Protein AF-A0A2P6TQL0-F1 (afdb_monomer_lite)

InterPro domains:
  IPR003338 CDC48, N-terminal subdomain [PF02359] (413-495)
  IPR003338 CDC48, N-terminal subdomain [SM01073] (413-497)
  IPR003593 AAA+ ATPase domain [SM00382] (625-761)
  IPR003593 AAA+ ATPase domain [SM00382] (898-1037)
  IPR003959 ATPase, AAA-type, core [PF00004] (629-758)
  IPR003959 ATPase, AAA-type, core [PF00004] (902-1035)
  IPR003960 ATPase, AAA-type, conserved site [PS00674] (729-747)
  IPR003960 ATPase, AAA-type, conserved site [PS00674] (1005-1023)
  IPR004201 CDC48, domain 2 [PF02933] (515-578)
  IPR004201 CDC48, domain 2 [SM01072] (514-580)
  IPR005938 AAA ATPase, CDC48 family [TIGR01243] (414-1151)
  IPR008146 Glutamine synthetase, catalytic domain [PF00120] (154-374)
  IPR008146 Glutamine synthetase, catalytic domain [PS51987] (139-375)
  IPR008146 Glutamine synthetase, catalytic domain [SM01230] (136-383)
  IPR008147 Glutamine synthetase, N-terminal domain [PF03951] (49-120)
  IPR008147 Glutamine synthetase, N-terminal domain [PS51986] (42-122)
  IPR009010 Aspartate decarboxylase-like domain superfamily [SSF50692] (410-494)
  IPR014746 Glutamine synthetase/guanido kinase, catalytic domain [SSF55931] (136-382)
  IPR027302 Glutamine synthetase, N-terminal conserved site [PS00180] (78-95)
  IPR027303 Glutamine synthetase, glycine-rich site [PS00181] (268-284)

Organism: Chlorella sorokiniana (NCBI:txid3076)

pLDDT: mean 80.2, std 17.01, range [24.34, 98.25]

Radius of gyration: 40.59 Å; chains: 1; bounding box: 122×79×128 Å

Sequence (1199 aa):
MSPSGEPYVLPPCFGTSGREEQLLDGTLWDARFKDLSQHGRIAAEYIWIGGTGQDMRSKTRVLDKVPSKPEELPMWNYDGSSTGQAPGDDSEVYLVPRAIYKDPFRGGDNILVMCDTYEPPRVLPDGTVSALKPIPTNTRAACAEVMEKVKAEEPWFGIEQEYTLLNARTKWPLGWPTNGYPGPQGPYYCSAGAGAAIGREIVESHMKCCMFAGVNISGVNAEVMPAQWEYQVGPCTGIAMGDDLWMSRYIMYRLAELYNVEVTFDPKPIPGDWNGAGGHTNFSSKATRTAETGWQAIQDQIAKLERRHAVHIAAYGEGNERRLTGKHETSSIHDFSWGVANRGCSIRVGRMVPVEKCGYYEDRRPASNLDPYVVTRLICETPAGEGQPPAHGDHGKKDFSTAILERKKSPNRLVVDDAVNQDDNSVVTLHPKTMEVLELFRGDTVLLKGKKRKDTVCIVLADDTVEEAKIRMNKVVRKNLRVRLGDIVSVHQCPDVKYGKRIHVLPFEDTIEGISGNLFDAFLKPYFNEAYRPVRKGDTFLVRGGMRTVEFKVVETDPAEYCIVAPDTEIFCEGEPIRREDEERLDEVGYDDVGGVRKQMAQIRELVELPLRHPQLFKTIGVKPPKGILLYGPPGSGKTLIARAVANETGAFFFLINGPEIMSKLAGESESNLRKAFEEAEKNSPAIIFIDEIDSIAPKREKTQGEVERRIVSQLLTLMDGLKSRSHVIVMGATNRPNSIDPALRRFGRFDREIDIGVPDEIGRLEVLRIHTRNMKLDDDVDLEAISRDTHGYVGADLAALCTEAALQCIREKMDVIDLEDESIDAEVLNSMAVTMDHFKTALGLSNPSALRETVVEVPNVTWDDIGGLENVKRELQETVQYPVEHPEKFEKYGMAPSKGVLFYGPPGCGKTLLAKAIANECQANFISVKGPELLTMWFGESEANVREIFDKARQSAPCVLFFDELDSIAVQRGSSSGDAGGAADRVLNQMLTEMDGMNAKKTVFIIGATNRPDIIDPALMRPGRLDQLIYIPLPDEGSRRSIFKAALRKSPVAPNVDLDHLAKHTQGYSGADITEICQRAVKYAIRESIEKDIERNRRKQENPDLMDEDDTDPVPCITVAHFEESMRFARRSVSDADIRKYQAFAQTLQQSRGFGSEFRFPDSGGAAAPAADGAAPAAAAGTFASAGAADEDDDLYS

Structure (mmCIF, N/CA/C/O backbone):
data_AF-A0A2P6TQL0-F1
#
_entry.id   AF-A0A2P6TQL0-F1
#
loop_
_atom_site.group_PDB
_atom_site.id
_atom_site.type_symbol
_atom_site.label_atom_id
_atom_site.label_alt_id
_atom_site.label_comp_id
_atom_site.label_asym_id
_atom_site.label_entity_id
_atom_site.label_seq_id
_atom_site.pdbx_PDB_ins_code
_atom_site.Cartn_x
_atom_site.Cartn_y
_atom_site.Cartn_z
_atom_site.occupancy
_atom_site.B_iso_or_equiv
_atom_site.auth_seq_id
_atom_site.auth_comp_id
_atom_site.auth_asym_id
_atom_site.auth_atom_id
_atom_site.pdbx_PDB_model_num
ATOM 1 N N . MET A 1 1 ? 10.184 -18.563 3.901 1.00 30.78 1 MET A N 1
ATOM 2 C CA . MET A 1 1 ? 9.033 -18.164 3.062 1.00 30.78 1 MET A CA 1
ATOM 3 C C . MET A 1 1 ? 7.881 -17.803 3.978 1.00 30.78 1 MET A C 1
ATOM 5 O O . MET A 1 1 ? 7.486 -18.655 4.760 1.00 30.78 1 MET A O 1
ATOM 9 N N . SER A 1 2 ? 7.405 -16.557 3.961 1.00 25.02 2 SER A N 1
ATOM 10 C CA . SER A 1 2 ? 6.204 -16.158 4.710 1.00 25.02 2 SER A CA 1
ATOM 11 C C . SER A 1 2 ? 4.983 -16.986 4.256 1.00 25.02 2 SER A C 1
ATOM 13 O O . SER A 1 2 ? 5.031 -17.583 3.176 1.00 25.02 2 SER A O 1
ATOM 15 N N . PRO A 1 3 ? 3.879 -17.020 5.025 1.00 27.61 3 PRO A N 1
ATOM 16 C CA . PRO A 1 3 ? 2.645 -17.691 4.603 1.00 27.61 3 PRO A CA 1
ATOM 17 C C . PRO A 1 3 ? 2.049 -17.148 3.287 1.00 27.61 3 PRO A C 1
ATOM 19 O O . PRO A 1 3 ? 1.172 -17.794 2.727 1.00 27.61 3 PRO A O 1
ATOM 22 N N . SER A 1 4 ? 2.529 -16.001 2.783 1.00 32.69 4 SER A N 1
ATOM 23 C CA . SER A 1 4 ? 2.142 -15.388 1.504 1.00 32.69 4 SER A CA 1
ATOM 24 C C . SER A 1 4 ? 3.189 -15.532 0.391 1.00 32.69 4 SER A C 1
ATOM 26 O O . SER A 1 4 ? 3.008 -14.983 -0.689 1.00 32.69 4 SER A O 1
ATOM 28 N N . GLY A 1 5 ? 4.304 -16.233 0.617 1.00 32.00 5 GLY A N 1
ATOM 29 C CA . GLY A 1 5 ? 5.353 -16.388 -0.398 1.00 32.00 5 GLY A CA 1
ATOM 30 C C . GLY A 1 5 ? 6.151 -15.114 -0.711 1.00 32.00 5 GLY A C 1
ATOM 31 O O . GLY A 1 5 ? 7.146 -15.197 -1.425 1.00 32.00 5 GLY A O 1
ATOM 32 N N . GLU A 1 6 ? 5.805 -13.963 -0.129 1.00 29.03 6 GLU A N 1
ATOM 33 C CA . GLU A 1 6 ? 6.611 -12.748 -0.247 1.00 29.03 6 GLU A CA 1
ATOM 34 C C . GLU A 1 6 ? 7.833 -12.801 0.690 1.00 29.03 6 GLU A C 1
ATOM 36 O O . GLU A 1 6 ? 7.715 -13.217 1.856 1.00 29.03 6 GLU A O 1
ATOM 41 N N . PRO A 1 7 ? 9.028 -12.395 0.221 1.00 27.06 7 PRO A N 1
ATOM 42 C CA . PRO A 1 7 ? 10.182 -12.220 1.087 1.00 27.06 7 PRO A CA 1
ATOM 43 C C . PRO A 1 7 ? 9.913 -11.080 2.075 1.00 27.06 7 PRO A C 1
ATOM 45 O O . PRO A 1 7 ? 9.471 -9.999 1.703 1.00 27.06 7 PRO A O 1
ATOM 48 N N . TYR A 1 8 ? 10.198 -11.327 3.351 1.00 28.50 8 TYR A N 1
ATOM 49 C CA . TYR A 1 8 ? 10.141 -10.318 4.405 1.00 28.50 8 TYR A CA 1
ATOM 50 C C . TYR A 1 8 ? 11.195 -9.239 4.095 1.00 28.50 8 TYR A C 1
ATOM 52 O O . TYR A 1 8 ? 12.388 -9.463 4.306 1.00 28.50 8 TYR A O 1
ATOM 60 N N . VAL A 1 9 ? 10.794 -8.093 3.537 1.00 26.80 9 VAL A N 1
ATOM 61 C CA . VAL A 1 9 ? 11.712 -6.970 3.294 1.00 26.80 9 VAL A CA 1
ATOM 62 C C . VAL A 1 9 ? 11.771 -6.130 4.564 1.00 26.80 9 VAL A C 1
ATOM 64 O O . VAL A 1 9 ? 10.911 -5.290 4.822 1.00 26.80 9 VAL A O 1
ATOM 67 N N . LEU A 1 10 ? 12.789 -6.382 5.387 1.00 25.66 10 LEU A N 1
ATOM 68 C CA . LEU A 1 10 ? 13.155 -5.469 6.467 1.00 25.66 10 LEU A CA 1
ATOM 69 C C . LEU A 1 10 ? 13.756 -4.184 5.869 1.00 25.66 10 LEU A C 1
ATOM 71 O O . LEU A 1 10 ? 14.455 -4.256 4.854 1.00 25.66 10 LEU A O 1
ATOM 75 N N . PRO A 1 11 ? 13.499 -3.008 6.471 1.00 24.34 11 PRO A N 1
ATOM 76 C CA . PRO A 1 11 ? 14.029 -1.740 5.979 1.00 24.34 11 PRO A CA 1
ATOM 77 C C . PRO A 1 11 ? 15.572 -1.756 5.959 1.00 24.34 11 PRO A C 1
ATOM 79 O O . PRO A 1 11 ? 16.189 -2.317 6.871 1.00 24.34 11 PRO A O 1
ATOM 82 N N . PRO A 1 12 ? 16.221 -1.156 4.943 1.00 26.41 12 PRO A N 1
ATOM 83 C CA . PRO A 1 12 ? 17.666 -1.242 4.781 1.00 26.41 12 PRO A CA 1
ATOM 84 C C . PRO A 1 12 ? 18.404 -0.321 5.763 1.00 26.41 12 PRO A C 1
ATOM 86 O O . PRO A 1 12 ? 18.143 0.880 5.827 1.00 26.41 12 PRO A O 1
ATOM 89 N N . CYS A 1 13 ? 19.394 -0.876 6.465 1.00 26.05 13 CYS A N 1
ATOM 90 C CA . CYS A 1 13 ? 20.449 -0.120 7.144 1.00 26.05 13 CYS A CA 1
ATOM 91 C C . CYS A 1 13 ? 21.804 -0.367 6.440 1.00 26.05 13 CYS A C 1
ATOM 93 O O . CYS A 1 13 ? 22.107 -1.480 6.007 1.00 26.05 13 CYS A O 1
ATOM 95 N N . PHE A 1 14 ? 22.581 0.710 6.293 1.00 25.33 14 PHE A N 1
ATOM 96 C CA . PHE A 1 14 ? 23.728 0.931 5.392 1.00 25.33 14 PHE A CA 1
ATOM 97 C C . PHE A 1 14 ? 24.985 0.045 5.587 1.00 25.33 14 PHE A C 1
ATOM 99 O O . PHE A 1 14 ? 25.382 -0.185 6.720 1.00 25.33 14 PHE A O 1
ATOM 106 N N . GLY A 1 15 ? 25.669 -0.282 4.462 1.00 29.39 15 GLY A N 1
ATOM 107 C CA . GLY A 1 15 ? 27.121 -0.600 4.309 1.00 29.39 15 GLY A CA 1
ATOM 108 C C . GLY A 1 15 ? 27.660 -1.855 5.029 1.00 29.39 15 GLY A C 1
ATOM 109 O O . GLY A 1 15 ? 27.085 -2.302 6.001 1.00 29.39 15 GLY A O 1
ATOM 110 N N . THR A 1 16 ? 28.723 -2.575 4.664 1.00 31.41 16 THR A N 1
ATOM 111 C CA . THR A 1 16 ? 29.683 -2.653 3.546 1.00 31.41 16 THR A CA 1
ATOM 112 C C . THR A 1 16 ? 30.147 -4.126 3.449 1.00 31.41 16 THR A C 1
ATOM 114 O O . THR A 1 16 ? 29.638 -5.020 4.126 1.00 31.41 16 THR A O 1
ATOM 117 N N . SER A 1 17 ? 31.034 -4.406 2.505 1.00 29.83 17 SER A N 1
ATOM 118 C CA . SER A 1 17 ? 31.626 -5.684 2.107 1.00 29.83 17 SER A CA 1
ATOM 119 C C . SER A 1 17 ? 32.383 -6.461 3.200 1.00 29.83 17 SER A C 1
ATOM 121 O O . SER A 1 17 ? 33.481 -6.078 3.586 1.00 29.83 17 SER A O 1
ATOM 123 N N . GLY A 1 18 ? 31.874 -7.640 3.564 1.00 38.00 18 GLY A N 1
ATOM 124 C CA . GLY A 1 18 ? 32.669 -8.879 3.665 1.00 38.00 18 GLY A CA 1
ATOM 125 C C . GLY A 1 18 ? 33.736 -9.044 4.759 1.00 38.00 18 GLY A C 1
ATOM 126 O O . GLY A 1 18 ? 34.217 -10.162 4.922 1.00 38.00 18 GLY A O 1
ATOM 127 N N . ARG A 1 19 ? 34.081 -8.015 5.534 1.00 34.28 19 ARG A N 1
ATOM 128 C CA . ARG A 1 19 ? 34.714 -8.116 6.860 1.00 34.28 19 ARG A CA 1
ATOM 129 C C . ARG A 1 19 ? 34.108 -7.029 7.745 1.00 34.28 19 ARG A C 1
ATOM 131 O O . ARG A 1 19 ? 33.993 -5.885 7.319 1.00 34.28 19 ARG A O 1
ATOM 138 N N . GLU A 1 20 ? 33.653 -7.424 8.929 1.00 44.22 20 GLU A N 1
ATOM 139 C CA . GLU A 1 20 ? 32.970 -6.558 9.892 1.00 44.22 20 GLU A CA 1
ATOM 140 C C . GLU A 1 20 ? 33.964 -5.566 10.508 1.00 44.22 20 GLU A C 1
ATOM 142 O O . GLU A 1 20 ? 34.629 -5.873 11.491 1.00 44.22 20 GLU A O 1
ATOM 147 N N . GLU A 1 21 ? 34.084 -4.371 9.931 1.00 44.62 21 GLU A N 1
ATOM 148 C CA . GLU A 1 21 ? 34.685 -3.239 10.636 1.00 44.62 21 GLU A CA 1
ATOM 149 C C . GLU A 1 21 ? 33.563 -2.417 11.273 1.00 44.62 21 GLU A C 1
ATOM 151 O O . GLU A 1 21 ? 32.707 -1.845 10.595 1.00 44.62 21 GLU A O 1
ATOM 156 N N . GLN A 1 22 ? 33.544 -2.400 12.606 1.00 51.78 22 GLN A N 1
ATOM 157 C CA . GLN A 1 22 ? 32.698 -1.518 13.398 1.00 51.78 22 GLN A CA 1
ATOM 158 C C . GLN A 1 22 ? 32.949 -0.068 12.939 1.00 51.78 22 GLN A C 1
ATOM 160 O O . GLN A 1 22 ? 34.075 0.415 13.014 1.00 51.78 22 GLN A O 1
ATOM 165 N N . LEU A 1 23 ? 31.916 0.644 12.463 1.00 55.44 23 LEU A N 1
ATOM 166 C CA . LEU A 1 23 ? 32.047 2.049 12.020 1.00 55.44 23 LEU A CA 1
ATOM 167 C C . LEU A 1 23 ? 32.542 2.987 13.140 1.00 55.44 23 LEU A C 1
ATOM 169 O O . LEU A 1 23 ? 33.055 4.069 12.863 1.00 55.44 23 LEU A O 1
ATOM 173 N N . LEU A 1 24 ? 32.355 2.584 14.400 1.00 57.41 24 LEU A N 1
ATOM 174 C CA . LEU A 1 24 ? 32.784 3.290 15.602 1.00 57.41 24 LEU A CA 1
ATOM 175 C C . LEU A 1 24 ? 33.700 2.373 16.414 1.00 57.41 24 LEU A C 1
ATOM 177 O O . LEU A 1 24 ? 33.332 1.240 16.695 1.00 57.41 24 LEU A O 1
ATOM 181 N N . ASP A 1 25 ? 34.862 2.869 16.832 1.00 69.00 25 ASP A N 1
ATOM 182 C CA . ASP A 1 25 ? 35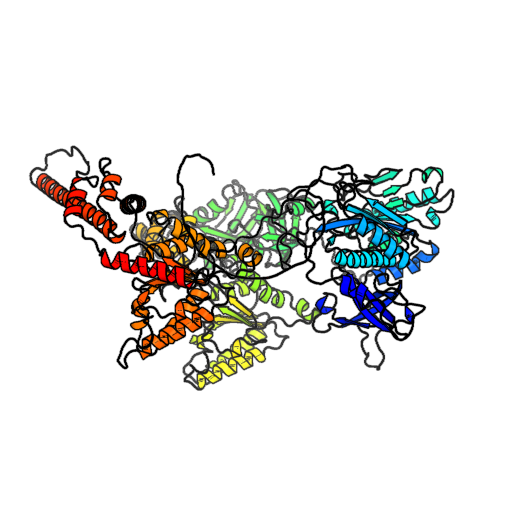.759 2.132 17.724 1.00 69.00 25 ASP A CA 1
ATOM 183 C C . ASP A 1 25 ? 35.157 2.049 19.137 1.00 69.00 25 ASP A C 1
ATOM 185 O O . ASP A 1 25 ? 35.241 2.996 19.927 1.00 69.00 25 ASP A O 1
ATOM 189 N N . GLY A 1 26 ? 34.537 0.908 19.457 1.00 64.06 26 GLY A N 1
ATOM 190 C CA . GLY A 1 26 ? 33.934 0.660 20.767 1.00 64.06 26 GLY A CA 1
ATOM 191 C C . GLY A 1 26 ? 34.940 0.690 21.923 1.00 64.06 26 GLY A C 1
ATOM 192 O O . GLY A 1 26 ? 34.558 0.988 23.055 1.00 64.06 26 GLY A O 1
ATOM 193 N N . THR A 1 27 ? 36.233 0.472 21.651 1.00 75.25 27 THR A N 1
ATOM 194 C CA . THR A 1 27 ? 37.279 0.475 22.685 1.00 75.25 27 THR A CA 1
ATOM 195 C C . THR A 1 27 ? 37.585 1.878 23.203 1.00 75.25 27 THR A C 1
ATOM 197 O O . THR A 1 27 ? 38.100 2.031 24.310 1.00 75.25 27 THR A O 1
ATOM 200 N N . LEU A 1 28 ? 37.211 2.923 22.456 1.00 81.19 28 LEU A N 1
ATOM 201 C CA . LEU A 1 28 ? 37.458 4.315 22.822 1.00 81.19 28 LEU A CA 1
ATOM 202 C C . LEU A 1 28 ? 36.781 4.697 24.150 1.00 81.19 28 LEU A C 1
ATOM 204 O O . LEU A 1 28 ? 37.357 5.448 24.940 1.00 81.19 28 LEU A O 1
ATOM 208 N N . TRP A 1 29 ? 35.569 4.188 24.404 1.00 79.94 29 TRP A N 1
ATOM 209 C CA . TRP A 1 29 ? 34.848 4.435 25.656 1.00 79.94 29 TRP A CA 1
ATOM 210 C C . TRP A 1 29 ? 35.586 3.828 26.850 1.00 79.94 29 TRP A C 1
ATOM 212 O O . TRP A 1 29 ? 35.919 4.552 27.794 1.00 79.94 29 TRP A O 1
ATOM 222 N N . ASP A 1 30 ? 35.896 2.532 26.775 1.00 77.69 30 ASP A N 1
ATOM 223 C CA . ASP A 1 30 ? 36.584 1.804 27.842 1.00 77.69 30 ASP A CA 1
ATOM 224 C C . ASP A 1 30 ? 38.014 2.323 28.064 1.00 77.69 30 ASP A C 1
ATOM 226 O O . ASP A 1 30 ? 38.452 2.436 29.204 1.00 77.69 30 ASP A O 1
ATOM 230 N N . ALA A 1 31 ? 38.734 2.699 27.003 1.00 82.00 31 ALA A N 1
ATOM 231 C CA . ALA A 1 31 ? 40.127 3.131 27.097 1.00 82.00 31 ALA A CA 1
ATOM 232 C C . ALA A 1 31 ? 40.309 4.575 27.593 1.00 82.00 31 ALA A C 1
ATOM 234 O O . ALA A 1 31 ? 41.389 4.918 28.079 1.00 82.00 31 ALA A O 1
ATOM 235 N N . ARG A 1 32 ? 39.312 5.457 27.418 1.00 83.19 32 ARG A N 1
ATOM 236 C CA . ARG A 1 32 ? 39.498 6.907 27.640 1.00 83.19 32 ARG A CA 1
ATOM 237 C C . ARG A 1 32 ? 38.469 7.580 28.533 1.00 83.19 32 ARG A C 1
ATOM 239 O O . ARG A 1 32 ? 38.803 8.606 29.124 1.00 83.19 32 ARG A O 1
ATOM 246 N N . PHE A 1 33 ? 37.235 7.086 28.582 1.00 85.69 33 PHE A N 1
ATOM 247 C CA . PHE A 1 33 ? 36.115 7.864 29.122 1.00 85.69 33 PHE A CA 1
ATOM 248 C C . PHE A 1 33 ? 35.398 7.200 30.296 1.00 85.69 33 PHE A C 1
ATOM 250 O O . PHE A 1 33 ? 34.884 7.916 31.152 1.00 85.69 33 PHE A O 1
ATOM 257 N N . LYS A 1 34 ? 35.393 5.866 30.368 1.00 82.75 34 LYS A N 1
ATOM 258 C CA . LYS A 1 34 ? 34.665 5.100 31.388 1.00 82.75 34 LYS A CA 1
ATOM 259 C C . LYS A 1 34 ? 35.043 5.460 32.825 1.00 82.75 34 LYS A C 1
ATOM 261 O O . LYS A 1 34 ? 34.159 5.616 33.658 1.00 82.75 34 LYS A O 1
ATOM 266 N N . ASP A 1 35 ? 36.334 5.661 33.085 1.00 83.62 35 ASP A N 1
ATOM 267 C CA . ASP A 1 35 ? 36.859 5.935 34.430 1.00 83.62 35 ASP A CA 1
ATOM 268 C C . ASP A 1 35 ? 36.972 7.436 34.755 1.00 83.62 35 ASP A C 1
ATOM 270 O O . ASP A 1 35 ? 37.598 7.828 35.745 1.00 83.62 35 ASP A O 1
ATOM 274 N N . LEU A 1 36 ? 36.388 8.315 33.929 1.00 89.00 36 LEU A N 1
ATOM 275 C CA . LEU A 1 36 ? 36.354 9.740 34.243 1.00 89.00 36 LEU A CA 1
ATOM 276 C C . LEU A 1 36 ? 35.545 9.994 35.517 1.00 89.00 36 LEU A C 1
ATOM 278 O O . LEU A 1 36 ? 34.453 9.461 35.714 1.00 89.00 36 LEU A O 1
ATOM 282 N N . SER A 1 37 ? 36.070 10.871 36.377 1.00 88.81 37 SER A N 1
ATOM 283 C CA . SER A 1 37 ? 35.369 11.255 37.600 1.00 88.81 37 SER A CA 1
ATOM 284 C C . SER A 1 37 ? 34.025 11.899 37.268 1.00 88.81 37 SER A C 1
ATOM 286 O O . SER A 1 37 ? 33.956 12.894 36.551 1.00 88.81 37 SER A O 1
ATOM 288 N N . GLN A 1 38 ? 32.956 11.380 37.869 1.00 91.81 38 GLN A N 1
ATOM 289 C CA . GLN A 1 38 ? 31.615 11.956 37.766 1.00 91.81 38 GLN A CA 1
ATOM 290 C C . GLN A 1 38 ? 31.376 13.088 38.787 1.00 91.81 38 GLN A C 1
ATOM 292 O O . GLN A 1 38 ? 30.259 13.581 38.923 1.00 91.81 38 GLN A O 1
ATOM 297 N N . HIS A 1 39 ? 32.415 13.508 39.525 1.00 90.94 39 HIS A N 1
ATOM 298 C CA . HIS A 1 39 ? 32.367 14.591 40.516 1.00 90.94 39 HIS A CA 1
ATOM 299 C C . HIS A 1 39 ? 31.222 14.463 41.543 1.00 90.94 39 HIS A C 1
ATOM 301 O O . HIS A 1 39 ? 30.577 15.448 41.897 1.00 90.94 39 HIS A O 1
ATOM 307 N N . GLY A 1 40 ? 30.972 13.239 42.022 1.00 88.81 40 GLY A N 1
ATOM 308 C CA . GLY A 1 40 ? 29.936 12.942 43.019 1.00 88.81 40 GLY A CA 1
ATOM 309 C C . GLY A 1 40 ? 28.508 12.869 42.467 1.00 88.81 40 GLY A C 1
ATOM 310 O O . GLY A 1 40 ? 27.580 12.644 43.237 1.00 88.81 40 GLY A O 1
ATOM 311 N N . ARG A 1 41 ? 28.323 13.037 41.152 1.00 94.38 41 ARG A N 1
ATOM 312 C CA . ARG A 1 41 ? 27.048 12.818 40.461 1.00 94.38 41 ARG A CA 1
ATOM 313 C C . ARG A 1 41 ? 26.975 11.412 39.888 1.00 94.38 41 ARG A C 1
ATOM 315 O O . ARG A 1 41 ? 28.001 10.780 39.660 1.00 94.38 41 ARG A O 1
ATOM 322 N N . ILE A 1 42 ? 25.762 10.963 39.593 1.00 95.31 42 ILE A N 1
ATOM 323 C CA . ILE A 1 42 ? 25.514 9.667 38.957 1.00 95.31 42 ILE A CA 1
ATOM 324 C C . ILE A 1 42 ? 24.618 9.810 37.729 1.00 95.31 42 ILE A C 1
ATOM 326 O O . ILE A 1 42 ? 23.830 10.752 37.625 1.00 95.31 42 ILE A O 1
ATOM 330 N N . ALA A 1 43 ? 24.720 8.857 36.810 1.00 96.12 43 ALA A N 1
ATOM 331 C CA . ALA A 1 43 ? 23.805 8.668 35.697 1.00 96.12 43 ALA A CA 1
ATOM 332 C C . ALA A 1 43 ? 22.755 7.607 36.065 1.00 96.12 43 ALA A C 1
ATOM 334 O O . ALA A 1 43 ? 23.091 6.503 36.495 1.00 96.12 43 ALA A O 1
ATOM 335 N N . ALA A 1 44 ? 21.485 7.955 35.884 1.00 97.50 44 ALA A N 1
ATOM 336 C CA . ALA A 1 44 ? 20.340 7.072 36.031 1.00 97.50 44 ALA A CA 1
ATOM 337 C C . ALA A 1 44 ? 19.678 6.872 34.662 1.00 97.50 44 ALA A C 1
ATOM 339 O O . ALA A 1 44 ? 19.143 7.819 34.085 1.00 97.50 44 ALA A O 1
ATOM 340 N N . GLU A 1 45 ? 19.724 5.655 34.133 1.00 97.75 45 GLU A N 1
ATOM 341 C CA . GLU A 1 45 ? 19.091 5.289 32.864 1.00 97.75 45 GLU A CA 1
ATOM 342 C C . GLU A 1 45 ? 17.629 4.906 33.096 1.00 97.75 45 GLU A C 1
ATOM 344 O O . GLU A 1 45 ? 17.352 3.877 33.702 1.00 97.75 45 GLU A O 1
ATOM 349 N N . TYR A 1 46 ? 16.690 5.726 32.634 1.00 98.12 46 TYR A N 1
ATOM 350 C CA . TYR A 1 46 ? 15.258 5.453 32.756 1.00 98.12 46 TYR A CA 1
ATOM 351 C C . TYR A 1 46 ? 14.850 4.583 31.581 1.00 98.12 46 TYR A C 1
ATOM 353 O O . TYR A 1 46 ? 15.106 4.964 30.444 1.00 98.12 46 TYR A O 1
ATOM 361 N N . ILE A 1 47 ? 14.235 3.439 31.852 1.00 98.12 47 ILE A N 1
ATOM 362 C CA . ILE A 1 47 ? 13.918 2.391 30.884 1.00 98.12 47 ILE A CA 1
ATOM 363 C C . ILE A 1 47 ? 12.419 2.106 30.945 1.00 98.12 47 ILE A C 1
ATOM 365 O O . ILE A 1 47 ? 11.855 1.983 32.032 1.00 98.12 47 ILE A O 1
ATOM 369 N N . TRP A 1 48 ? 11.768 1.998 29.790 1.00 96.50 48 TRP A N 1
ATOM 370 C CA . TRP A 1 48 ? 10.340 1.694 29.694 1.00 96.50 48 TRP A CA 1
ATOM 371 C C . TRP A 1 48 ? 10.013 0.888 28.435 1.00 96.50 48 TRP A C 1
ATOM 373 O O . TRP A 1 48 ? 10.811 0.809 27.498 1.00 96.50 48 TRP A O 1
ATOM 383 N N . ILE A 1 49 ? 8.816 0.302 28.426 1.00 94.06 49 ILE A N 1
ATOM 384 C CA . ILE A 1 49 ? 8.265 -0.427 27.280 1.00 94.06 49 ILE A CA 1
ATOM 385 C C . ILE A 1 49 ? 7.627 0.585 26.321 1.00 94.06 49 ILE A C 1
ATOM 387 O O . ILE A 1 49 ? 6.776 1.388 26.724 1.00 94.06 49 ILE A O 1
ATOM 391 N N . GLY A 1 50 ? 8.060 0.560 25.064 1.00 89.56 50 GLY A N 1
ATOM 392 C CA . GLY A 1 50 ? 7.560 1.419 23.998 1.00 89.56 50 GLY A CA 1
ATOM 393 C C . GLY A 1 50 ? 6.162 1.029 23.509 1.00 89.56 50 GLY A C 1
ATOM 394 O O . GLY A 1 50 ? 5.503 0.135 24.046 1.00 89.56 50 GLY A O 1
ATOM 395 N N . GLY A 1 51 ? 5.665 1.748 22.501 1.00 85.50 51 GLY A N 1
ATOM 396 C CA . GLY A 1 51 ? 4.288 1.593 22.028 1.00 85.50 51 GLY A CA 1
ATOM 397 C C . GLY A 1 51 ? 4.010 0.309 21.253 1.00 85.50 51 GLY A C 1
ATOM 398 O O . GLY A 1 51 ? 2.840 -0.028 21.093 1.00 85.50 51 GLY A O 1
ATOM 399 N N . THR A 1 52 ? 5.033 -0.435 20.807 1.00 82.56 52 THR A N 1
ATOM 400 C CA . THR A 1 52 ? 4.810 -1.739 20.155 1.00 82.56 52 THR A CA 1
ATOM 401 C C . THR A 1 52 ? 4.584 -2.858 21.170 1.00 82.56 52 THR A C 1
ATOM 403 O O . THR A 1 52 ? 4.190 -3.958 20.794 1.00 82.56 52 THR A O 1
ATOM 406 N N . GLY A 1 53 ? 4.843 -2.601 22.458 1.00 80.56 53 GLY A N 1
ATOM 407 C CA . GLY A 1 53 ? 4.742 -3.592 23.531 1.00 80.56 53 GLY A CA 1
ATOM 408 C C . GLY A 1 53 ? 5.908 -4.587 23.584 1.00 80.56 53 GLY A C 1
ATOM 409 O O . GLY A 1 53 ? 5.991 -5.365 24.531 1.00 80.56 53 GLY A O 1
ATOM 410 N N . GLN A 1 54 ? 6.821 -4.556 22.608 1.00 76.88 54 GLN A N 1
ATOM 411 C CA . GLN A 1 54 ? 8.025 -5.397 22.563 1.00 76.88 54 GLN A CA 1
ATOM 412 C C . GLN A 1 54 ? 9.320 -4.576 22.476 1.00 76.88 54 GLN A C 1
ATOM 414 O O . GLN A 1 54 ? 10.398 -5.087 22.792 1.00 76.88 54 GLN A O 1
ATOM 419 N N . ASP A 1 55 ? 9.237 -3.306 22.069 1.00 83.19 55 ASP A N 1
ATOM 420 C CA . ASP A 1 55 ? 10.385 -2.416 21.963 1.00 83.19 55 ASP A CA 1
ATOM 421 C C . ASP A 1 55 ? 10.765 -1.808 23.323 1.00 83.19 55 ASP A C 1
ATOM 423 O O . ASP A 1 55 ? 9.936 -1.239 24.027 1.00 83.19 55 ASP A O 1
ATOM 427 N N . MET A 1 56 ? 12.043 -1.901 23.697 1.00 90.81 56 MET A N 1
ATOM 428 C CA . MET A 1 56 ? 12.573 -1.264 24.906 1.00 90.81 56 MET A CA 1
ATOM 429 C C . MET A 1 56 ? 13.133 0.115 24.569 1.00 90.81 56 MET A C 1
ATOM 431 O O . MET A 1 56 ? 13.859 0.284 23.588 1.00 90.81 56 MET A O 1
ATOM 435 N N . ARG A 1 57 ? 12.816 1.110 25.396 1.00 94.44 57 ARG A N 1
ATOM 436 C CA . ARG A 1 57 ? 13.271 2.495 25.239 1.00 94.44 57 ARG A CA 1
ATOM 437 C C . ARG A 1 57 ? 14.015 2.943 26.483 1.00 94.44 57 ARG A C 1
ATOM 439 O O . ARG A 1 57 ? 13.718 2.473 27.581 1.00 94.44 57 ARG A O 1
ATOM 446 N N . SER A 1 58 ? 14.975 3.850 26.315 1.00 96.19 58 SER A N 1
ATOM 447 C CA . SER A 1 58 ? 15.699 4.405 27.451 1.00 96.19 58 SER A CA 1
ATOM 448 C C . SER A 1 58 ? 16.122 5.862 27.265 1.00 96.19 58 SER A C 1
ATOM 450 O O . SER A 1 58 ? 16.189 6.380 26.146 1.00 96.19 58 SER A O 1
ATOM 452 N N . LYS A 1 59 ? 16.363 6.547 28.388 1.00 95.81 59 LYS A N 1
ATOM 453 C CA . LYS A 1 59 ? 16.878 7.919 28.443 1.00 95.81 59 LYS A CA 1
ATOM 454 C C . LYS A 1 59 ? 17.644 8.162 29.744 1.00 95.81 59 LYS A C 1
ATOM 456 O O . LYS A 1 59 ? 17.146 7.881 30.832 1.00 95.81 59 LYS A O 1
ATOM 461 N N . THR A 1 60 ? 18.827 8.766 29.654 1.00 96.44 60 THR A N 1
ATOM 462 C CA . THR A 1 60 ? 19.709 8.991 30.814 1.00 96.44 60 THR A CA 1
ATOM 463 C C . THR A 1 60 ? 19.471 10.331 31.510 1.00 96.44 60 THR A C 1
ATOM 465 O O . THR A 1 60 ? 19.543 11.381 30.873 1.00 96.44 60 THR A O 1
ATOM 468 N N . ARG A 1 61 ? 19.288 10.322 32.837 1.00 95.19 61 ARG A N 1
ATOM 469 C CA . ARG A 1 61 ? 19.242 11.510 33.708 1.00 95.19 61 ARG A CA 1
ATOM 470 C C . ARG A 1 61 ? 20.481 11.584 34.595 1.00 95.19 61 ARG A C 1
ATOM 472 O O . ARG A 1 61 ? 20.927 10.564 35.101 1.00 95.19 61 ARG A O 1
ATOM 479 N N . VAL A 1 62 ? 20.995 12.785 34.859 1.00 96.31 62 VAL A N 1
ATOM 480 C CA . VAL A 1 62 ? 22.061 12.996 35.856 1.00 96.31 62 VAL A CA 1
ATOM 481 C C . VAL A 1 62 ? 21.447 13.383 37.203 1.00 96.31 62 VAL A C 1
ATOM 483 O O . VAL A 1 62 ? 20.551 14.228 37.246 1.00 96.31 62 VAL A O 1
ATOM 486 N N . LEU A 1 63 ? 21.928 12.777 38.290 1.00 95.25 63 LEU A N 1
ATOM 487 C CA . LEU A 1 63 ? 21.483 13.019 39.666 1.00 95.25 63 LEU A CA 1
ATOM 488 C C . LEU A 1 63 ? 22.667 13.407 40.557 1.00 95.25 63 LEU A C 1
ATOM 490 O O . LEU A 1 63 ? 23.784 12.935 40.357 1.00 95.25 63 LEU A O 1
ATOM 494 N N . ASP A 1 64 ? 22.414 14.230 41.574 1.00 93.56 64 ASP A N 1
ATOM 495 C CA . ASP A 1 64 ? 23.453 14.693 42.509 1.00 93.56 64 ASP A CA 1
ATOM 496 C C . ASP A 1 64 ? 23.779 13.689 43.630 1.00 93.56 64 ASP A C 1
ATOM 498 O O . ASP A 1 64 ? 24.698 13.917 44.411 1.00 93.56 64 ASP A O 1
ATOM 502 N N . LYS A 1 65 ? 23.017 12.596 43.749 1.00 91.25 65 LYS A N 1
ATOM 503 C CA . LYS A 1 65 ? 23.256 11.517 44.716 1.00 91.25 65 LYS A CA 1
ATOM 504 C C . LYS A 1 65 ? 22.608 10.214 44.256 1.00 91.25 65 LYS A C 1
ATOM 506 O O . LYS A 1 65 ? 21.647 10.242 43.487 1.00 91.25 65 LYS A O 1
ATOM 511 N N . VAL A 1 66 ? 23.083 9.098 44.801 1.00 90.75 66 VAL A N 1
ATOM 512 C CA . VAL A 1 66 ? 22.468 7.778 44.616 1.00 90.75 66 VAL A CA 1
ATOM 513 C C . VAL A 1 66 ? 21.140 7.711 45.378 1.00 90.75 66 VAL A C 1
ATOM 515 O O . VAL A 1 66 ? 21.142 7.910 46.597 1.00 90.75 66 VAL A O 1
ATOM 518 N N . PRO A 1 67 ? 20.002 7.468 44.706 1.00 93.38 67 PRO A N 1
ATOM 519 C CA . PRO A 1 67 ? 18.726 7.248 45.375 1.00 93.38 67 PRO A CA 1
ATOM 520 C C . PRO A 1 67 ? 18.703 5.872 46.047 1.00 93.38 67 PRO A C 1
ATOM 522 O O . PRO A 1 67 ? 19.243 4.900 45.524 1.00 93.38 67 PRO A O 1
ATOM 525 N N . SER A 1 68 ? 18.041 5.783 47.199 1.00 89.00 68 SER A N 1
ATOM 526 C CA . SER A 1 68 ? 17.889 4.520 47.936 1.00 89.00 68 SER A CA 1
ATOM 527 C C . SER A 1 68 ? 16.629 3.741 47.549 1.00 89.00 68 SER A C 1
ATOM 529 O O . SER A 1 68 ? 16.553 2.533 47.765 1.00 89.00 68 SER A O 1
ATOM 531 N N . LYS A 1 69 ? 15.638 4.433 46.977 1.00 94.38 69 LYS A N 1
ATOM 532 C CA . LYS A 1 69 ? 14.330 3.887 46.604 1.00 94.38 69 LYS A CA 1
ATOM 533 C C . LYS A 1 69 ? 13.754 4.601 45.373 1.00 94.38 69 LYS A C 1
ATOM 535 O O . LYS A 1 69 ? 14.089 5.771 45.156 1.00 94.38 69 LYS A O 1
ATOM 540 N N . PRO A 1 70 ? 12.886 3.943 44.580 1.00 95.00 70 PRO A N 1
ATOM 541 C CA . PRO A 1 70 ? 12.335 4.512 43.350 1.00 95.00 70 PRO A CA 1
ATOM 542 C C . PRO A 1 70 ? 11.610 5.848 43.542 1.00 95.00 70 PRO A C 1
ATOM 544 O O . PRO A 1 70 ? 11.668 6.701 42.668 1.00 95.00 70 PRO A O 1
ATOM 547 N N . GLU A 1 71 ? 10.979 6.091 44.691 1.00 94.44 71 GLU A N 1
ATOM 548 C CA . GLU A 1 71 ? 10.212 7.321 44.940 1.00 94.44 71 GLU A CA 1
ATOM 549 C C . GLU A 1 71 ? 11.096 8.567 45.120 1.00 94.44 71 GLU A C 1
ATOM 551 O O . GLU A 1 71 ? 10.599 9.690 45.072 1.00 94.44 71 GLU A O 1
ATOM 556 N N . GLU A 1 72 ? 12.400 8.391 45.354 1.00 94.75 72 GLU A N 1
ATOM 557 C CA . GLU A 1 72 ? 13.370 9.495 45.405 1.00 94.75 72 GLU A CA 1
ATOM 558 C C . GLU A 1 72 ? 13.799 9.955 44.008 1.00 94.75 72 GLU A C 1
ATOM 560 O O . GLU A 1 72 ? 14.416 11.014 43.867 1.00 94.75 72 GLU A O 1
ATOM 565 N N . LEU A 1 73 ? 13.485 9.165 42.978 1.00 95.88 73 LEU A N 1
ATOM 566 C CA . LEU A 1 73 ? 13.784 9.496 41.598 1.00 95.88 73 LEU A CA 1
ATOM 567 C C . LEU A 1 73 ? 12.718 10.450 41.037 1.00 95.88 73 LEU A C 1
ATOM 569 O O . LEU A 1 73 ? 11.518 10.195 41.153 1.00 95.88 73 LEU A O 1
ATOM 573 N N . PRO A 1 74 ? 13.131 11.556 40.403 1.00 94.31 74 PRO A N 1
ATOM 574 C CA . PRO A 1 74 ? 12.193 12.506 39.827 1.00 94.31 74 PRO A CA 1
ATOM 575 C C . PRO A 1 74 ? 11.462 11.916 38.616 1.00 94.31 74 PRO A C 1
ATOM 577 O O . PRO A 1 74 ? 12.084 11.337 37.725 1.00 94.31 74 PRO A O 1
ATOM 580 N N . MET A 1 75 ? 10.154 12.167 38.523 1.00 94.38 75 MET A N 1
ATOM 581 C CA . MET A 1 75 ? 9.402 11.905 37.293 1.00 94.38 75 MET A CA 1
ATOM 582 C C . MET A 1 75 ? 10.032 12.652 36.113 1.00 94.38 75 MET A C 1
ATOM 584 O O . MET A 1 75 ? 10.650 13.718 36.270 1.00 94.38 75 MET A O 1
ATOM 588 N N . TRP A 1 76 ? 9.894 12.074 34.928 1.00 94.44 76 TRP A N 1
ATOM 589 C CA . TRP A 1 76 ? 10.394 12.667 33.695 1.00 94.44 76 TRP A CA 1
ATOM 590 C C . TRP A 1 76 ? 9.381 12.511 32.569 1.00 94.44 76 TRP A C 1
ATOM 592 O O . TRP A 1 76 ? 8.340 11.902 32.764 1.00 94.44 76 TRP A O 1
ATOM 602 N N . ASN A 1 77 ? 9.667 13.075 31.407 1.00 93.12 77 ASN A N 1
ATOM 603 C CA . ASN A 1 77 ? 8.778 13.098 30.265 1.00 93.12 77 ASN A CA 1
ATOM 604 C C . ASN A 1 77 ? 9.554 12.825 28.970 1.00 93.12 77 ASN A C 1
ATOM 606 O O . ASN A 1 77 ? 10.775 13.040 28.873 1.00 93.12 77 ASN A O 1
ATOM 610 N N . TYR A 1 78 ? 8.828 12.349 27.969 1.00 93.62 78 TYR A N 1
ATOM 611 C CA . TYR A 1 78 ? 9.315 12.164 26.609 1.00 93.62 78 TYR A CA 1
ATOM 612 C C . TYR A 1 78 ? 8.186 12.384 25.596 1.00 93.62 78 TYR A C 1
ATOM 614 O O . TYR A 1 78 ? 7.021 12.525 25.968 1.00 93.62 78 TYR A O 1
ATOM 622 N N . ASP A 1 79 ? 8.566 12.427 24.318 1.00 91.50 79 ASP A N 1
ATOM 623 C CA . ASP A 1 79 ? 7.640 12.504 23.193 1.00 91.50 79 ASP A CA 1
ATOM 624 C C . ASP A 1 79 ? 7.056 11.113 22.876 1.00 91.50 79 ASP A C 1
ATOM 626 O O . ASP A 1 79 ? 7.681 10.274 22.221 1.00 91.50 79 ASP A O 1
ATOM 630 N N . GLY A 1 80 ? 5.844 10.874 23.369 1.00 89.94 80 GLY A N 1
ATOM 631 C CA . GLY A 1 80 ? 5.031 9.695 23.115 1.00 89.94 80 GLY A CA 1
ATOM 632 C C . GLY A 1 80 ? 4.515 9.584 21.680 1.00 89.94 80 GLY A C 1
ATOM 633 O O . GLY A 1 80 ? 4.216 8.475 21.243 1.00 89.94 80 GLY A O 1
ATOM 634 N N . SER A 1 81 ? 4.450 10.673 20.907 1.00 88.44 81 SER A N 1
ATOM 635 C CA . SER A 1 81 ? 3.961 10.611 19.519 1.00 88.44 81 SER A CA 1
ATOM 636 C C . SER A 1 81 ? 4.926 9.864 18.604 1.00 88.44 81 SER A C 1
ATOM 638 O O . SER A 1 81 ? 4.518 9.003 17.826 1.00 88.44 81 SER A O 1
ATOM 640 N N . SER A 1 82 ? 6.224 10.072 18.817 1.00 85.19 82 SER A N 1
ATOM 641 C CA . SER A 1 82 ? 7.306 9.366 18.125 1.00 85.19 82 SER A CA 1
ATOM 642 C C . SER A 1 82 ? 7.423 7.881 18.509 1.00 85.19 82 SER A C 1
ATOM 644 O O . SER A 1 82 ? 8.202 7.144 17.907 1.00 85.19 82 SER A O 1
ATOM 646 N N . THR A 1 83 ? 6.668 7.428 19.514 1.00 84.19 83 THR A N 1
ATOM 647 C CA . THR A 1 83 ? 6.679 6.039 20.007 1.00 84.19 83 THR A CA 1
ATOM 648 C C . THR A 1 83 ? 5.314 5.354 19.905 1.00 84.19 83 THR A C 1
ATOM 650 O O . THR A 1 83 ? 5.192 4.205 20.317 1.00 84.19 83 THR A O 1
ATOM 653 N N . GLY A 1 84 ? 4.291 6.025 19.357 1.00 85.81 84 GLY A N 1
ATOM 654 C CA . GLY A 1 84 ? 2.923 5.498 19.267 1.00 85.81 84 GLY A CA 1
ATOM 655 C C . GLY A 1 84 ? 2.170 5.447 20.605 1.00 85.81 84 GLY A C 1
ATOM 656 O O . GLY A 1 84 ? 1.154 4.766 20.709 1.00 85.81 84 GLY A O 1
ATOM 657 N N . GLN A 1 85 ? 2.661 6.145 21.631 1.00 90.12 85 GLN A N 1
ATOM 658 C CA . GLN A 1 85 ? 2.117 6.147 22.997 1.00 90.12 85 GLN A CA 1
ATOM 659 C C . GLN A 1 85 ? 1.320 7.418 23.332 1.00 90.12 85 GLN A C 1
ATOM 661 O O . GLN A 1 85 ? 0.657 7.466 24.368 1.00 90.12 85 GLN A O 1
ATOM 666 N N . ALA A 1 86 ? 1.352 8.423 22.455 1.00 87.88 86 ALA A N 1
ATOM 667 C CA . ALA A 1 86 ? 0.569 9.651 22.556 1.00 87.88 86 ALA A CA 1
ATOM 668 C C . ALA A 1 86 ? 0.197 10.181 21.156 1.00 87.88 86 ALA A C 1
ATOM 670 O O . ALA A 1 86 ? 0.875 9.853 20.180 1.00 87.88 86 ALA A O 1
ATOM 671 N N . PRO A 1 87 ? -0.879 10.966 21.005 1.00 79.31 87 PRO A N 1
ATOM 672 C CA . PRO A 1 87 ? -1.206 11.610 19.736 1.00 79.31 87 PRO A CA 1
ATOM 673 C C . PRO A 1 87 ? -0.255 12.790 19.440 1.00 79.31 87 PRO A C 1
ATOM 675 O O . PRO A 1 87 ? 0.419 13.307 20.325 1.00 79.31 87 PRO A O 1
ATOM 678 N N . GLY A 1 88 ? -0.163 13.224 18.179 1.00 76.75 88 GLY A N 1
ATOM 679 C CA . GLY A 1 88 ? 0.795 14.267 17.770 1.00 76.75 88 GLY A CA 1
ATOM 680 C C . GLY A 1 88 ? 0.489 15.679 18.290 1.00 76.75 88 GLY A C 1
ATOM 681 O O . GLY A 1 88 ? 1.370 16.533 18.300 1.00 76.75 88 GLY A O 1
ATOM 682 N N . ASP A 1 89 ? -0.749 15.942 18.702 1.00 77.62 89 ASP A N 1
ATOM 683 C CA . ASP A 1 89 ? -1.216 17.220 19.251 1.00 77.62 89 ASP A CA 1
ATOM 684 C C . ASP A 1 89 ? -1.097 17.320 20.782 1.00 77.62 89 ASP A C 1
ATOM 686 O O . ASP A 1 89 ? -1.120 18.427 21.320 1.00 77.62 89 ASP A O 1
ATOM 690 N N . ASP A 1 90 ? -0.915 16.189 21.467 1.00 81.50 90 ASP A N 1
ATOM 691 C CA . ASP A 1 90 ? -0.558 16.095 22.885 1.00 81.50 90 ASP A CA 1
ATOM 692 C C . ASP A 1 90 ? 0.450 14.962 23.048 1.00 81.50 90 ASP A C 1
ATOM 694 O O . ASP A 1 90 ? 0.109 13.822 23.360 1.00 81.50 90 ASP A O 1
ATOM 698 N N . SER A 1 91 ? 1.701 15.276 22.723 1.00 88.88 91 SER A N 1
ATOM 699 C CA . SER A 1 91 ? 2.742 14.279 22.527 1.00 88.88 91 SER A CA 1
ATOM 700 C C . SER A 1 91 ? 3.448 13.876 23.820 1.00 88.88 91 SER A C 1
ATOM 702 O O . SER A 1 91 ? 4.392 13.097 23.773 1.00 88.88 91 SER A O 1
ATOM 704 N N . GLU A 1 92 ? 3.073 14.423 24.974 1.00 91.38 92 GLU A N 1
ATOM 705 C CA . GLU A 1 92 ? 3.819 14.234 26.215 1.00 91.38 92 GLU A CA 1
ATOM 706 C C . GLU A 1 92 ? 3.388 12.962 26.957 1.00 91.38 92 GLU A C 1
ATOM 708 O O . GLU A 1 92 ? 2.204 12.708 27.157 1.00 91.38 92 GLU A O 1
ATOM 713 N N . VAL A 1 93 ? 4.358 12.166 27.414 1.00 94.25 93 VAL A N 1
ATOM 714 C CA . VAL A 1 93 ? 4.124 11.006 28.291 1.00 94.25 93 VAL A CA 1
ATOM 715 C C . VAL A 1 93 ? 5.071 11.069 29.478 1.00 94.25 93 VAL A C 1
ATOM 717 O O . VAL A 1 93 ? 6.263 11.335 29.318 1.00 94.25 93 VAL A O 1
ATOM 720 N N . TYR A 1 94 ? 4.549 10.808 30.676 1.00 94.94 94 TYR A N 1
ATOM 721 C CA . TYR A 1 94 ? 5.314 10.822 31.920 1.00 94.94 94 TYR A CA 1
ATOM 722 C C . TYR A 1 94 ? 5.901 9.444 32.238 1.00 94.94 94 TYR A C 1
ATOM 724 O O . TYR A 1 94 ? 5.204 8.433 32.206 1.00 94.94 94 TYR A O 1
ATOM 732 N N . LEU A 1 95 ? 7.181 9.429 32.605 1.00 96.50 95 LEU A N 1
ATOM 733 C CA . LEU A 1 95 ? 7.921 8.297 33.148 1.00 96.50 95 LEU A CA 1
ATOM 734 C C . LEU A 1 95 ? 7.908 8.364 34.671 1.00 96.50 95 LEU A C 1
ATOM 736 O O . LEU A 1 95 ? 8.408 9.323 35.272 1.00 96.50 95 LEU A O 1
ATOM 740 N N . VAL A 1 96 ? 7.365 7.320 35.290 1.00 96.56 96 VAL A N 1
ATOM 741 C CA . VAL A 1 96 ? 7.296 7.172 36.744 1.00 96.56 96 VAL A CA 1
ATOM 742 C C . VAL A 1 96 ? 8.233 6.036 37.166 1.00 96.56 96 VAL A C 1
ATOM 744 O O . VAL A 1 96 ? 7.975 4.893 36.798 1.00 96.56 96 VAL A O 1
ATOM 747 N N . PRO A 1 97 ? 9.314 6.312 37.918 1.00 97.69 97 PRO A N 1
ATOM 748 C CA . PRO A 1 97 ? 10.247 5.297 38.417 1.00 97.69 97 PRO A CA 1
ATOM 749 C C . PRO A 1 97 ? 9.584 4.247 39.311 1.00 97.69 97 PRO A C 1
ATOM 751 O O . PRO A 1 97 ? 8.764 4.582 40.168 1.00 97.69 97 PRO A O 1
ATOM 754 N N . ARG A 1 98 ? 9.954 2.974 39.130 1.00 96.56 98 ARG A N 1
ATOM 755 C CA . ARG A 1 98 ? 9.337 1.835 39.826 1.00 96.56 98 ARG A CA 1
ATOM 756 C C . ARG A 1 98 ? 10.306 0.824 40.421 1.00 96.56 98 ARG A C 1
ATOM 758 O O . ARG A 1 98 ? 10.001 0.295 41.484 1.00 96.56 98 ARG A O 1
ATOM 765 N N . ALA A 1 99 ? 11.447 0.578 39.786 1.00 96.75 99 ALA A N 1
ATOM 766 C CA . ALA A 1 99 ? 12.492 -0.294 40.323 1.00 96.75 99 ALA A CA 1
ATOM 767 C C . ALA A 1 99 ? 13.881 0.236 39.947 1.00 96.75 99 ALA A C 1
ATOM 769 O O . ALA A 1 99 ? 14.029 0.898 38.920 1.00 96.75 99 ALA A O 1
ATOM 770 N N . ILE A 1 100 ? 14.879 -0.032 40.793 1.00 97.38 100 ILE A N 1
ATOM 771 C CA . ILE A 1 100 ? 16.266 0.423 40.631 1.00 97.38 100 ILE A CA 1
ATOM 772 C C . ILE A 1 100 ? 17.176 -0.801 40.549 1.00 97.38 100 ILE A C 1
ATOM 774 O O . ILE A 1 100 ? 17.095 -1.687 41.396 1.00 97.38 100 ILE A O 1
ATOM 778 N N . TYR A 1 101 ? 18.078 -0.795 39.574 1.00 97.88 101 TYR A N 1
ATOM 779 C CA . TYR A 1 101 ? 19.101 -1.810 39.344 1.00 97.88 101 TYR A CA 1
ATOM 780 C C . TYR A 1 101 ? 20.466 -1.139 39.194 1.00 97.88 101 TYR A C 1
ATOM 782 O O . TYR A 1 101 ? 20.552 0.044 38.860 1.00 97.88 101 TYR A O 1
ATOM 790 N N . LYS A 1 102 ? 21.554 -1.875 39.420 1.00 97.62 102 LYS A N 1
ATOM 791 C CA . LYS A 1 102 ? 22.904 -1.348 39.152 1.00 97.62 102 LYS A CA 1
ATOM 792 C C . LYS A 1 102 ? 23.172 -1.335 37.647 1.00 97.62 102 LYS A C 1
ATOM 794 O O . LYS A 1 102 ? 22.738 -2.246 36.951 1.00 97.62 102 LYS A O 1
ATOM 799 N N . ASP A 1 103 ? 23.897 -0.334 37.150 1.00 96.56 103 ASP A N 1
ATOM 800 C CA . ASP A 1 103 ? 24.264 -0.238 35.729 1.00 96.56 103 ASP A CA 1
ATOM 801 C C . ASP A 1 103 ? 25.578 -0.999 35.446 1.00 96.56 103 ASP A C 1
ATOM 803 O O . ASP A 1 103 ? 26.652 -0.516 35.821 1.00 96.56 103 ASP A O 1
ATOM 807 N N . PRO A 1 104 ? 25.542 -2.178 34.785 1.00 95.12 104 PRO A N 1
ATOM 808 C CA . PRO A 1 104 ? 26.747 -2.955 34.497 1.00 95.12 104 PRO A CA 1
ATOM 809 C C . PRO A 1 104 ? 27.620 -2.344 33.390 1.00 95.12 104 PRO A C 1
ATOM 811 O O . PRO A 1 104 ? 28.786 -2.714 33.271 1.00 95.12 104 PRO A O 1
ATOM 814 N N . PHE A 1 105 ? 27.087 -1.427 32.579 1.00 92.06 105 PHE A N 1
ATOM 815 C CA . PHE A 1 105 ? 27.803 -0.836 31.446 1.00 92.06 105 PHE A CA 1
ATOM 816 C C . PHE A 1 105 ? 28.632 0.369 31.882 1.00 92.06 105 PHE A C 1
ATOM 818 O O . PHE A 1 105 ? 29.787 0.520 31.477 1.00 92.06 105 PHE A O 1
ATOM 825 N N . ARG A 1 106 ? 28.052 1.219 32.737 1.00 90.25 106 ARG A N 1
ATOM 826 C CA . ARG A 1 106 ? 28.737 2.396 33.293 1.00 90.25 106 ARG A CA 1
ATOM 827 C C . ARG A 1 106 ? 29.510 2.084 34.572 1.00 90.25 106 ARG A C 1
ATOM 829 O O . ARG A 1 106 ? 30.513 2.736 34.836 1.00 90.25 106 ARG A O 1
ATOM 836 N N . GLY A 1 107 ? 29.081 1.085 35.344 1.00 88.62 107 GLY A N 1
ATOM 837 C CA . GLY A 1 107 ? 29.701 0.727 36.619 1.00 88.62 107 GLY A CA 1
ATOM 838 C C . GLY A 1 107 ? 29.581 1.827 37.682 1.00 88.62 107 GLY A C 1
ATOM 839 O O . GLY A 1 107 ? 28.820 2.785 37.536 1.00 88.62 107 GLY A O 1
ATOM 840 N N . GLY A 1 108 ? 30.337 1.685 38.773 1.00 89.94 108 GLY A N 1
ATOM 841 C CA . GLY A 1 108 ? 30.316 2.632 39.892 1.00 89.94 108 GLY A CA 1
ATOM 842 C C . GLY A 1 108 ? 28.940 2.741 40.555 1.00 89.94 108 GLY A C 1
ATOM 843 O O . GLY A 1 108 ? 28.250 1.740 40.742 1.00 89.94 108 GLY A O 1
ATOM 844 N N . ASP A 1 109 ? 28.553 3.971 40.888 1.00 93.56 109 ASP A N 1
ATOM 845 C CA . ASP A 1 109 ? 27.286 4.302 41.551 1.00 93.56 109 ASP A CA 1
ATOM 846 C C . ASP A 1 109 ? 26.127 4.570 40.559 1.00 93.56 109 ASP A C 1
ATOM 848 O O . ASP A 1 109 ? 25.057 5.047 40.944 1.00 93.56 109 ASP A O 1
ATOM 852 N N . ASN A 1 110 ? 26.334 4.294 39.266 1.00 96.12 110 ASN A N 1
ATOM 853 C CA . ASN A 1 110 ? 25.328 4.487 38.221 1.00 96.12 110 ASN A CA 1
ATOM 854 C C . ASN A 1 110 ? 24.242 3.403 38.272 1.00 96.12 110 ASN A C 1
ATOM 856 O O . ASN A 1 110 ? 24.491 2.256 38.657 1.00 96.12 110 ASN A O 1
ATOM 860 N N . ILE A 1 111 ? 23.028 3.765 37.856 1.00 97.75 111 ILE A N 1
ATOM 861 C CA . ILE A 1 111 ? 21.842 2.916 38.017 1.00 97.75 111 ILE A CA 1
ATOM 862 C C . ILE A 1 111 ? 20.999 2.826 36.744 1.00 97.75 111 ILE A C 1
ATOM 864 O O . ILE A 1 111 ? 20.938 3.760 35.943 1.00 97.75 111 ILE A O 1
ATOM 868 N N . LEU A 1 112 ? 20.295 1.708 36.605 1.00 98.25 112 LEU A N 1
ATOM 869 C CA . LEU A 1 112 ? 19.196 1.512 35.664 1.00 98.25 112 LEU A CA 1
ATOM 870 C C . LEU A 1 112 ? 17.873 1.613 36.430 1.00 98.25 112 LEU A C 1
ATOM 872 O O . LEU A 1 112 ? 17.776 1.184 37.580 1.00 98.25 112 LEU A O 1
ATOM 876 N N . VAL A 1 113 ? 16.850 2.181 35.807 1.00 98.00 113 VAL A N 1
ATOM 877 C CA . VAL A 1 113 ? 15.565 2.472 36.443 1.00 98.00 113 VAL A CA 1
ATOM 878 C C . VAL A 1 113 ? 14.445 1.966 35.551 1.00 98.00 113 VAL A C 1
ATOM 880 O O . VAL A 1 113 ? 14.255 2.480 34.456 1.00 98.00 113 VAL A O 1
ATOM 883 N N . MET A 1 114 ? 13.671 0.994 36.030 1.00 97.62 114 MET A N 1
ATOM 884 C CA . MET A 1 114 ? 12.445 0.573 35.352 1.00 97.62 114 MET A CA 1
ATOM 885 C C . MET A 1 114 ? 11.327 1.585 35.627 1.00 97.62 114 MET A C 1
ATOM 887 O O . MET A 1 114 ? 11.105 1.957 36.785 1.00 97.62 114 MET A O 1
ATOM 891 N N . CYS A 1 115 ? 10.622 2.019 34.583 1.00 97.62 115 CYS A N 1
ATOM 892 C CA . CYS A 1 115 ? 9.600 3.058 34.645 1.00 97.62 115 CYS A CA 1
ATOM 893 C C . CYS A 1 115 ? 8.244 2.598 34.093 1.00 97.62 115 CYS A C 1
ATOM 895 O O . CYS A 1 115 ? 8.160 1.937 33.061 1.00 97.62 115 CYS A O 1
ATOM 897 N N . ASP A 1 116 ? 7.175 3.051 34.746 1.00 95.94 116 ASP A N 1
ATOM 898 C CA . ASP A 1 116 ? 5.822 3.060 34.189 1.00 95.94 116 ASP A CA 1
ATOM 899 C C . ASP A 1 116 ? 5.616 4.294 33.292 1.00 95.94 116 ASP A C 1
ATOM 901 O O . ASP A 1 116 ? 6.245 5.337 33.497 1.00 95.94 116 ASP A O 1
ATOM 905 N N . THR A 1 117 ? 4.645 4.215 32.382 1.00 95.44 117 THR A N 1
ATOM 906 C CA . THR A 1 117 ? 4.218 5.315 31.505 1.00 95.44 117 THR A CA 1
ATOM 907 C C . THR A 1 117 ? 2.807 5.818 31.849 1.00 95.44 117 THR A C 1
ATOM 909 O O . THR A 1 117 ? 1.871 5.037 32.052 1.00 95.44 117 THR A O 1
ATOM 912 N N . TYR A 1 118 ? 2.645 7.139 31.936 1.00 95.25 118 TYR A N 1
ATOM 913 C CA . TYR A 1 118 ? 1.416 7.808 32.379 1.00 95.25 118 TYR A CA 1
ATOM 914 C C . TYR A 1 118 ? 1.058 9.003 31.491 1.00 95.25 118 TYR A C 1
ATOM 916 O O . TYR A 1 118 ? 1.938 9.672 30.953 1.00 95.25 118 TYR A O 1
ATOM 924 N N . GLU A 1 119 ? -0.239 9.291 31.381 1.00 91.94 119 GLU A N 1
ATOM 925 C CA . GLU A 1 119 ? -0.735 10.546 30.813 1.00 91.94 119 GLU A CA 1
ATOM 926 C C . GLU A 1 119 ? -0.236 11.736 31.658 1.00 91.94 119 GLU A C 1
ATOM 928 O O . GLU A 1 119 ? -0.175 11.628 32.894 1.00 91.94 119 GLU A O 1
ATOM 933 N N . PRO A 1 120 ? 0.096 12.877 31.028 1.00 87.69 120 PRO A N 1
ATOM 934 C CA . PRO A 1 120 ? 0.506 14.069 31.751 1.00 87.69 120 PRO A CA 1
ATOM 935 C C . PRO A 1 120 ? -0.663 14.583 32.614 1.00 87.69 120 PRO A C 1
ATOM 937 O O . PRO A 1 120 ? -1.817 14.609 32.166 1.00 87.69 120 PRO A O 1
ATOM 940 N N . PRO A 1 121 ? -0.408 14.986 33.872 1.00 85.19 121 PRO A N 1
ATOM 941 C CA . PRO A 1 121 ? -1.455 15.475 34.756 1.00 85.19 121 PRO A CA 1
ATOM 942 C C . PRO A 1 121 ? -2.029 16.796 34.229 1.00 85.19 121 PRO A C 1
ATOM 944 O O . PRO A 1 121 ? -1.304 17.747 33.944 1.00 85.19 121 PRO A O 1
ATOM 947 N N . ARG A 1 122 ? -3.356 16.875 34.127 1.00 84.75 122 ARG A N 1
ATOM 948 C CA . ARG A 1 122 ? -4.067 18.056 33.627 1.00 84.75 122 ARG A CA 1
ATOM 949 C C . ARG A 1 122 ? -4.333 19.030 34.760 1.00 84.75 122 ARG A C 1
ATOM 951 O O . ARG A 1 122 ? -4.813 18.623 35.815 1.00 84.75 122 ARG A O 1
ATOM 958 N N . VAL A 1 123 ? -4.096 20.318 34.528 1.00 84.19 123 VAL A N 1
ATOM 959 C CA . VAL A 1 123 ? -4.530 21.366 35.461 1.00 84.19 123 VAL A CA 1
ATOM 960 C C . VAL A 1 123 ? -6.052 21.478 35.381 1.00 84.19 123 VAL A C 1
ATOM 962 O O . VAL A 1 123 ? -6.615 21.798 34.334 1.00 84.19 123 VAL A O 1
ATOM 965 N N . LEU A 1 124 ? -6.721 21.161 36.483 1.00 85.81 124 LEU A N 1
ATOM 966 C CA . LEU A 1 124 ? -8.158 21.283 36.651 1.00 85.81 124 LEU A CA 1
ATOM 967 C C . LEU A 1 124 ? -8.541 22.762 36.861 1.00 85.81 124 LEU A C 1
ATOM 969 O O . LEU A 1 124 ? -7.714 23.566 37.298 1.00 85.81 124 LEU A O 1
ATOM 973 N N . PRO A 1 125 ? -9.794 23.158 36.563 1.00 82.69 125 PRO A N 1
ATOM 974 C CA . PRO A 1 125 ? -10.235 24.555 36.662 1.00 82.69 125 PRO A CA 1
ATOM 975 C C . PRO A 1 125 ? -10.093 25.196 38.053 1.00 82.69 125 PRO A C 1
ATOM 977 O O . PRO A 1 125 ? -10.096 26.418 38.162 1.00 82.69 125 PRO A O 1
ATOM 980 N N . ASP A 1 126 ? -9.983 24.390 39.108 1.00 87.06 126 ASP A N 1
ATOM 981 C CA . ASP A 1 126 ? -9.769 24.822 40.494 1.00 87.06 126 ASP A CA 1
ATOM 982 C C . ASP A 1 126 ? -8.282 25.040 40.846 1.00 87.06 126 ASP A C 1
ATOM 984 O O . ASP A 1 126 ? -7.954 25.355 41.990 1.00 87.06 126 ASP A O 1
ATOM 988 N N . GLY A 1 127 ? -7.380 24.886 39.871 1.00 80.88 127 GLY A N 1
ATOM 989 C CA . GLY A 1 127 ? -5.934 25.003 40.045 1.00 80.88 127 GLY A CA 1
ATOM 990 C C . GLY A 1 127 ? -5.265 23.746 40.606 1.00 80.88 127 GLY A C 1
ATOM 991 O O . GLY A 1 127 ? -4.050 23.755 40.803 1.00 80.88 127 GLY A O 1
ATOM 992 N N . THR A 1 128 ? -6.016 22.668 40.853 1.00 88.75 128 THR A N 1
ATOM 993 C CA . THR A 1 128 ? -5.449 21.362 41.219 1.00 88.75 128 THR A CA 1
ATOM 994 C C . THR A 1 128 ? -5.017 20.588 39.971 1.00 88.75 128 THR A C 1
ATOM 996 O O . THR A 1 128 ? -5.364 20.953 38.852 1.00 88.75 128 THR A O 1
ATOM 999 N N . VAL A 1 129 ? -4.216 19.533 40.125 1.00 85.06 129 VAL A N 1
ATOM 1000 C CA . VAL A 1 129 ? -3.800 18.667 39.009 1.00 85.06 129 VAL A CA 1
ATOM 1001 C C . VAL A 1 129 ? -4.528 17.330 39.070 1.00 85.06 129 VAL A C 1
ATOM 1003 O O . VAL A 1 129 ? -4.749 16.787 40.153 1.00 85.06 129 VAL A O 1
ATOM 1006 N N . SER A 1 130 ? -4.908 16.788 37.914 1.00 85.81 130 SER A N 1
ATOM 1007 C CA . SER A 1 130 ? -5.552 15.481 37.828 1.00 85.81 130 SER A CA 1
ATOM 1008 C C . SER A 1 130 ? -4.627 14.378 38.341 1.00 85.81 130 SER A C 1
ATOM 1010 O O . SER A 1 130 ? -3.403 14.461 38.216 1.00 85.81 130 SER A O 1
ATOM 1012 N N . ALA A 1 131 ? -5.216 13.306 38.872 1.00 86.88 131 ALA A N 1
ATOM 1013 C CA . ALA A 1 131 ? -4.459 12.109 39.210 1.00 86.88 131 ALA A CA 1
ATOM 1014 C C . ALA A 1 131 ? -3.755 11.543 37.965 1.00 86.88 131 ALA A C 1
ATOM 1016 O O . ALA A 1 131 ? -4.275 11.636 36.850 1.00 86.88 131 ALA A O 1
ATOM 1017 N N . LEU A 1 132 ? -2.579 10.947 38.170 1.00 89.06 132 LEU A N 1
ATOM 1018 C CA . LEU A 1 132 ? -1.847 10.265 37.109 1.00 89.06 132 LEU A CA 1
ATOM 1019 C C . LEU A 1 132 ? -2.659 9.068 36.612 1.00 89.06 132 LEU A C 1
ATOM 1021 O O . LEU A 1 132 ? -3.050 8.202 37.398 1.00 89.06 132 LEU A O 1
ATOM 1025 N N . LYS A 1 133 ? -2.880 9.012 35.300 1.00 91.88 133 LYS A N 1
ATOM 1026 C CA . LYS A 1 133 ? -3.616 7.934 34.641 1.00 91.88 133 LYS A CA 1
ATOM 1027 C C . LYS A 1 133 ? -2.662 7.101 33.776 1.00 91.88 133 LYS A C 1
ATOM 1029 O O . LYS A 1 133 ? -1.986 7.689 32.934 1.00 91.88 133 LYS A O 1
ATOM 1034 N N . PRO A 1 134 ? -2.543 5.776 33.990 1.00 94.06 134 PRO A N 1
ATOM 1035 C CA . PRO A 1 134 ? -1.693 4.934 33.151 1.00 94.06 134 PRO A CA 1
ATOM 1036 C C . PRO A 1 134 ? -2.150 5.000 31.692 1.00 94.06 134 PRO A C 1
ATOM 1038 O O . PRO A 1 134 ? -3.356 4.980 31.428 1.00 94.06 134 PRO A O 1
ATOM 1041 N N . ILE A 1 135 ? -1.206 5.050 30.751 1.00 92.56 135 ILE A N 1
ATOM 1042 C CA . ILE A 1 135 ? -1.545 4.948 29.325 1.00 92.56 135 ILE A CA 1
ATOM 1043 C C . ILE A 1 135 ? -1.971 3.509 28.974 1.00 92.56 135 ILE A C 1
ATOM 1045 O O . ILE A 1 135 ? -1.583 2.576 29.682 1.00 92.56 135 ILE A O 1
ATOM 1049 N N . PRO A 1 136 ? -2.722 3.279 27.879 1.00 89.69 136 PRO A N 1
ATOM 1050 C CA . PRO A 1 136 ? -3.216 1.943 27.526 1.00 89.69 136 PRO A CA 1
ATOM 1051 C C . PRO A 1 136 ? -2.131 0.866 27.381 1.00 89.69 136 PRO A C 1
ATOM 1053 O O . PRO A 1 136 ? -2.383 -0.294 27.690 1.00 89.69 136 PRO A O 1
ATOM 1056 N N . THR A 1 137 ? -0.922 1.241 26.950 1.00 90.38 137 THR A N 1
ATOM 1057 C CA . THR A 1 137 ? 0.211 0.313 26.789 1.00 90.38 137 THR A CA 1
ATOM 1058 C C . THR A 1 137 ? 0.940 0.007 28.104 1.00 90.38 137 THR A C 1
ATOM 1060 O O . THR A 1 137 ? 1.883 -0.776 28.106 1.00 90.38 137 THR A O 1
ATOM 1063 N N . ASN A 1 138 ? 0.558 0.618 29.231 1.00 94.50 138 ASN A N 1
ATOM 1064 C CA . ASN A 1 138 ? 1.175 0.364 30.532 1.00 94.50 138 ASN A CA 1
ATOM 1065 C C . ASN A 1 138 ? 0.591 -0.908 31.173 1.00 94.50 138 ASN A C 1
ATOM 1067 O O . ASN A 1 138 ? -0.276 -0.865 32.051 1.00 94.50 138 ASN A O 1
ATOM 1071 N N . THR A 1 139 ? 1.081 -2.064 30.730 1.00 94.94 139 THR A N 1
ATOM 1072 C CA . THR A 1 139 ? 0.662 -3.381 31.233 1.00 94.94 139 THR A CA 1
ATOM 1073 C C . THR A 1 139 ? 1.144 -3.652 32.661 1.00 94.94 139 THR A C 1
ATOM 1075 O O . THR A 1 139 ? 0.467 -4.351 33.424 1.00 94.94 139 THR A O 1
ATOM 1078 N N . ARG A 1 140 ? 2.259 -3.029 33.068 1.00 95.31 140 ARG A N 1
ATOM 1079 C CA . ARG A 1 140 ? 2.816 -3.110 34.422 1.00 95.31 140 ARG A CA 1
ATOM 1080 C C . ARG A 1 140 ? 1.847 -2.598 35.483 1.00 95.31 140 ARG A C 1
ATOM 1082 O O . ARG A 1 140 ? 1.650 -3.277 36.490 1.00 95.31 140 ARG A O 1
ATOM 1089 N N . ALA A 1 141 ? 1.208 -1.448 35.259 1.00 94.50 141 ALA A N 1
ATOM 1090 C CA . ALA A 1 141 ? 0.264 -0.862 36.212 1.00 94.50 141 ALA A CA 1
ATOM 1091 C C . ALA A 1 141 ? -0.922 -1.800 36.507 1.00 94.50 141 ALA A C 1
ATOM 1093 O O . ALA A 1 141 ? -1.283 -1.994 37.668 1.00 94.50 141 ALA A O 1
ATOM 1094 N N . ALA A 1 142 ? -1.479 -2.437 35.471 1.00 92.88 142 ALA A N 1
ATOM 1095 C CA . ALA A 1 142 ? -2.572 -3.396 35.630 1.00 92.88 142 ALA A CA 1
ATOM 1096 C C . ALA A 1 142 ? -2.123 -4.682 36.349 1.00 92.88 142 ALA A C 1
ATOM 1098 O O . ALA A 1 142 ? -2.863 -5.232 37.163 1.00 92.88 142 ALA A O 1
ATOM 1099 N N . CYS A 1 143 ? -0.906 -5.161 36.077 1.00 96.25 143 CYS A N 1
ATOM 1100 C CA . CYS A 1 143 ? -0.333 -6.303 36.787 1.00 96.25 143 CYS A CA 1
ATOM 1101 C C . CYS A 1 143 ? -0.083 -5.981 38.269 1.00 96.25 143 CYS A C 1
ATOM 1103 O O . CYS A 1 143 ? -0.447 -6.770 39.138 1.00 96.25 143 CYS A O 1
ATOM 1105 N N . ALA A 1 144 ? 0.462 -4.801 38.574 1.00 95.69 144 ALA A N 1
ATOM 1106 C CA . ALA A 1 144 ? 0.741 -4.371 39.942 1.00 95.69 144 ALA A CA 1
ATOM 1107 C C . ALA A 1 144 ? -0.524 -4.334 40.817 1.00 95.69 144 ALA A C 1
ATOM 1109 O O . ALA A 1 144 ? -0.473 -4.757 41.972 1.00 95.69 144 ALA A O 1
ATOM 1110 N N . GLU A 1 145 ? -1.663 -3.897 40.268 1.00 93.56 145 GLU A N 1
ATOM 1111 C CA . GLU A 1 145 ? -2.948 -3.914 40.980 1.00 93.56 145 GLU A CA 1
ATOM 1112 C C . GLU A 1 145 ? -3.355 -5.339 41.388 1.00 93.56 145 GLU A C 1
ATOM 1114 O O . GLU A 1 145 ? -3.717 -5.585 42.540 1.00 93.56 145 GLU A O 1
ATOM 1119 N N . VAL A 1 146 ? -3.258 -6.295 40.460 1.00 94.50 146 VAL A N 1
ATOM 1120 C CA . VAL A 1 146 ? -3.577 -7.705 40.723 1.00 94.50 146 VAL A CA 1
ATOM 1121 C C . VAL A 1 146 ? -2.601 -8.312 41.722 1.00 94.50 146 VAL A C 1
ATOM 1123 O O . VAL A 1 146 ? -3.035 -8.971 42.664 1.00 94.50 146 VAL A O 1
ATOM 1126 N N . MET A 1 147 ? -1.300 -8.061 41.565 1.00 94.38 147 MET A N 1
ATOM 1127 C CA . MET A 1 147 ? -0.273 -8.592 42.465 1.00 94.38 147 MET A CA 1
ATOM 1128 C C . MET A 1 147 ? -0.457 -8.109 43.905 1.00 94.38 147 MET A C 1
ATOM 1130 O O . MET A 1 147 ? -0.199 -8.874 44.832 1.00 94.38 147 MET A O 1
ATOM 1134 N N . GLU A 1 148 ? -0.945 -6.883 44.112 1.00 94.06 148 GLU A N 1
ATOM 1135 C CA . GLU A 1 148 ? -1.282 -6.402 45.454 1.00 94.06 148 GLU A CA 1
ATOM 1136 C C . GLU A 1 148 ? -2.537 -7.100 46.010 1.00 94.06 148 GLU A C 1
ATOM 1138 O O . GLU A 1 148 ? -2.542 -7.483 47.180 1.00 94.06 148 GLU A O 1
ATOM 1143 N N . LYS A 1 149 ? -3.564 -7.362 45.182 1.00 92.69 149 LYS A N 1
ATOM 1144 C CA . LYS A 1 149 ? -4.762 -8.125 45.594 1.00 92.69 149 LYS A CA 1
ATOM 1145 C C . LYS A 1 149 ? -4.423 -9.557 46.017 1.00 92.69 149 LYS A C 1
ATOM 1147 O O . LYS A 1 149 ? -4.930 -10.029 47.032 1.00 92.69 149 LYS A O 1
ATOM 1152 N N . VAL A 1 150 ? -3.547 -10.238 45.275 1.00 92.94 150 VAL A N 1
ATOM 1153 C CA . VAL A 1 150 ? -3.165 -11.640 45.546 1.00 92.94 150 VAL A CA 1
ATOM 1154 C C . VAL A 1 150 ? -1.914 -11.783 46.415 1.00 92.94 150 VAL A C 1
ATOM 1156 O O . VAL A 1 150 ? -1.388 -12.880 46.582 1.00 92.94 150 VAL A O 1
ATOM 1159 N N . LYS A 1 151 ? -1.421 -10.697 47.015 1.00 93.00 151 LYS A N 1
ATOM 1160 C CA . LYS A 1 151 ? -0.178 -10.678 47.803 1.00 93.00 151 LYS A CA 1
ATOM 1161 C C . LYS A 1 151 ? -0.141 -11.713 48.928 1.00 93.00 151 LYS A C 1
ATOM 1163 O O . LYS A 1 151 ? 0.914 -12.279 49.205 1.00 93.00 151 LYS A O 1
ATOM 1168 N N . ALA A 1 152 ? -1.290 -11.994 49.546 1.00 92.44 152 ALA A N 1
ATOM 1169 C CA . ALA A 1 152 ? -1.429 -13.006 50.596 1.00 92.44 152 ALA A CA 1
ATOM 1170 C C . ALA A 1 152 ? -1.193 -14.447 50.099 1.00 92.44 152 ALA A C 1
ATOM 1172 O O . ALA A 1 152 ? -0.852 -15.321 50.900 1.00 92.44 152 ALA A O 1
ATOM 1173 N N . GLU A 1 153 ? -1.351 -14.694 48.795 1.00 91.12 153 GLU A N 1
ATOM 1174 C CA . GLU A 1 153 ? -1.037 -15.977 48.168 1.00 91.12 153 GLU A CA 1
ATOM 1175 C C . GLU A 1 153 ? 0.460 -16.157 47.892 1.00 91.12 153 GLU A C 1
ATOM 1177 O O . GLU A 1 153 ? 0.866 -17.252 47.513 1.00 91.12 153 GLU A O 1
ATOM 1182 N N . GLU A 1 154 ? 1.287 -15.125 48.098 1.00 94.12 154 GLU A N 1
ATOM 1183 C CA . GLU A 1 154 ? 2.738 -15.157 47.874 1.00 94.12 154 GLU A CA 1
ATOM 1184 C C . GLU A 1 154 ? 3.101 -15.776 46.501 1.00 94.12 154 GLU A C 1
ATOM 1186 O O . GLU A 1 154 ? 3.785 -16.808 46.446 1.00 94.12 154 GLU A O 1
ATOM 1191 N N . PRO A 1 155 ? 2.608 -15.214 45.378 1.00 94.81 155 PRO A N 1
ATOM 1192 C CA . PRO A 1 155 ? 2.820 -15.794 44.057 1.00 94.81 155 PRO A CA 1
ATOM 1193 C C . PRO A 1 155 ? 4.307 -15.769 43.686 1.00 94.81 155 PRO A C 1
ATOM 1195 O O . PRO A 1 155 ? 4.955 -14.719 43.722 1.00 94.81 155 PRO A O 1
ATOM 1198 N N . TRP A 1 156 ? 4.836 -16.937 43.332 1.00 95.25 156 TRP A N 1
ATOM 1199 C CA . TRP A 1 156 ? 6.193 -17.156 42.848 1.00 95.25 156 TRP A CA 1
ATOM 1200 C C . TRP A 1 156 ? 6.166 -17.497 41.371 1.00 95.25 156 TRP A C 1
ATOM 1202 O O . TRP A 1 156 ? 5.420 -18.379 40.942 1.00 95.25 156 TRP A O 1
ATOM 1212 N N . PHE A 1 157 ? 7.036 -16.830 40.628 1.00 97.50 157 PHE A N 1
ATOM 1213 C CA . PHE A 1 157 ? 7.199 -17.025 39.202 1.00 97.50 157 PHE A CA 1
ATOM 1214 C C . PHE A 1 157 ? 8.649 -17.316 38.857 1.00 97.50 157 PHE A C 1
ATOM 1216 O O . PHE A 1 157 ? 9.554 -16.728 39.445 1.00 97.50 157 PHE A O 1
ATOM 1223 N N . GLY A 1 158 ? 8.863 -18.172 37.868 1.00 97.19 158 GLY A N 1
ATOM 1224 C CA . GLY A 1 158 ? 10.119 -18.233 37.135 1.00 97.19 158 GLY A CA 1
ATOM 1225 C C . GLY A 1 158 ? 9.821 -18.294 35.646 1.00 97.19 158 GLY A C 1
ATOM 1226 O O . GLY A 1 158 ? 9.011 -19.118 35.240 1.00 97.19 158 GLY A O 1
ATOM 1227 N N . ILE A 1 159 ? 10.437 -17.440 34.838 1.00 97.81 159 ILE A N 1
ATOM 1228 C CA . ILE A 1 159 ? 10.254 -17.454 33.384 1.00 97.81 159 ILE A CA 1
ATOM 1229 C C . ILE A 1 159 ? 11.560 -17.897 32.737 1.00 97.81 159 ILE A C 1
ATOM 1231 O O . ILE A 1 159 ? 12.596 -17.256 32.910 1.00 97.81 159 ILE A O 1
ATOM 1235 N N . GLU A 1 160 ? 11.477 -19.010 32.020 1.00 95.94 160 GLU A N 1
ATOM 1236 C CA . GLU A 1 160 ? 12.497 -19.557 31.130 1.00 95.94 160 GLU A CA 1
ATOM 1237 C C . GLU A 1 160 ? 12.342 -18.855 29.778 1.00 95.94 160 GLU A C 1
ATOM 1239 O O . GLU A 1 160 ? 11.408 -19.114 29.018 1.00 95.94 160 GLU A O 1
ATOM 1244 N N . GLN A 1 161 ? 13.190 -17.860 29.539 1.00 97.12 161 GLN A N 1
ATOM 1245 C CA . GLN A 1 161 ? 13.139 -16.992 28.376 1.00 97.12 161 GLN A CA 1
ATOM 1246 C C . GLN A 1 161 ? 14.045 -17.532 27.280 1.00 97.12 161 GLN A C 1
ATOM 1248 O O . GLN A 1 161 ? 15.264 -17.360 27.337 1.00 97.12 161 GLN A O 1
ATOM 1253 N N . GLU A 1 162 ? 13.444 -18.088 26.235 1.00 96.12 162 GLU A N 1
ATOM 1254 C CA . GLU A 1 162 ? 14.176 -18.445 25.027 1.00 96.12 162 GLU A CA 1
ATOM 1255 C C . GLU A 1 162 ? 14.276 -17.253 24.066 1.00 96.12 162 GLU A C 1
ATOM 1257 O O . GLU A 1 162 ? 13.427 -16.357 24.054 1.00 96.12 162 GLU A O 1
ATOM 1262 N N . TYR A 1 163 ? 15.332 -17.218 23.262 1.00 95.81 163 TYR A N 1
ATOM 1263 C CA . TYR A 1 163 ? 15.586 -16.183 22.258 1.00 95.81 163 TYR A CA 1
ATOM 1264 C C . TYR A 1 163 ? 16.561 -16.699 21.202 1.00 95.81 163 TYR A C 1
ATOM 1266 O O . TYR A 1 163 ? 17.238 -17.711 21.394 1.00 95.81 163 TYR A O 1
ATOM 1274 N N . THR A 1 164 ? 16.642 -15.996 20.073 1.00 94.56 164 THR A N 1
ATOM 1275 C CA . THR A 1 164 ? 17.571 -16.337 18.987 1.00 94.56 164 THR A CA 1
ATOM 1276 C C . THR A 1 164 ? 18.496 -15.164 18.681 1.00 94.56 164 THR A C 1
ATOM 1278 O O . THR A 1 164 ? 18.047 -14.020 18.584 1.00 94.56 164 THR A O 1
ATOM 1281 N N . LEU A 1 165 ? 19.788 -15.452 18.507 1.00 93.69 165 LEU A N 1
ATOM 1282 C CA . LEU A 1 165 ? 20.780 -14.482 18.046 1.00 93.69 165 LEU A CA 1
ATOM 1283 C C . LEU A 1 165 ? 20.834 -14.463 16.514 1.00 93.69 165 LEU A C 1
ATOM 1285 O O . LEU A 1 165 ? 21.043 -15.494 15.866 1.00 93.69 165 LEU A O 1
ATOM 1289 N N . LEU A 1 166 ? 20.676 -13.276 15.941 1.00 91.25 166 LEU A N 1
ATOM 1290 C CA . LEU A 1 166 ? 20.693 -13.017 14.509 1.00 91.25 166 LEU A CA 1
ATOM 1291 C C . LEU A 1 166 ? 21.922 -12.192 14.131 1.00 91.25 166 LEU A C 1
ATOM 1293 O O . LEU A 1 166 ? 22.393 -11.344 14.889 1.00 91.25 166 LEU A O 1
ATOM 1297 N N . ASN A 1 167 ? 22.404 -12.373 12.908 1.00 84.75 167 ASN A N 1
ATOM 1298 C CA . ASN A 1 167 ? 23.286 -11.389 12.302 1.00 84.75 167 ASN A CA 1
ATOM 1299 C C . ASN A 1 167 ? 22.507 -10.074 12.118 1.00 84.75 167 ASN A C 1
ATOM 1301 O O . ASN A 1 167 ? 21.478 -10.058 11.439 1.00 84.75 167 ASN A O 1
ATOM 1305 N N . ALA A 1 168 ? 23.006 -8.973 12.689 1.00 78.56 168 ALA A N 1
ATOM 1306 C CA . ALA A 1 168 ? 22.281 -7.701 12.743 1.00 78.56 168 ALA A CA 1
ATOM 1307 C C . ALA A 1 168 ? 21.955 -7.100 11.360 1.00 78.56 168 ALA A C 1
ATOM 1309 O O . ALA A 1 168 ? 21.025 -6.299 11.234 1.00 78.56 168 ALA A O 1
ATOM 1310 N N . ARG A 1 169 ? 22.697 -7.494 10.312 1.00 73.75 169 ARG A N 1
ATOM 1311 C CA . ARG A 1 169 ? 22.504 -7.014 8.939 1.00 73.75 169 ARG A CA 1
ATOM 1312 C C . ARG A 1 169 ? 21.619 -7.935 8.111 1.00 73.75 169 ARG A C 1
ATOM 1314 O O . ARG A 1 169 ? 20.700 -7.457 7.456 1.00 73.75 169 ARG A O 1
ATOM 1321 N N . THR A 1 170 ? 21.912 -9.236 8.093 1.00 81.69 170 THR A N 1
ATOM 1322 C CA . THR A 1 170 ? 21.139 -10.191 7.277 1.00 81.69 170 THR A CA 1
ATOM 1323 C C . THR A 1 170 ? 19.839 -10.610 7.944 1.00 81.69 170 THR A C 1
ATOM 1325 O O . THR A 1 170 ? 18.990 -11.193 7.275 1.00 81.69 170 THR A O 1
ATOM 1328 N N . LYS A 1 171 ? 19.687 -10.332 9.248 1.00 85.56 171 LYS A N 1
ATOM 1329 C CA . LYS A 1 171 ? 18.529 -10.721 10.062 1.00 85.56 171 LYS A CA 1
ATOM 1330 C C . LYS A 1 171 ? 18.343 -12.245 10.087 1.00 85.56 171 LYS A C 1
ATOM 1332 O O . LYS A 1 171 ? 17.255 -12.755 10.334 1.00 85.56 171 LYS A O 1
ATOM 1337 N N . TRP A 1 172 ? 19.434 -12.970 9.827 1.00 88.19 172 TRP A N 1
ATOM 1338 C CA . TRP A 1 172 ? 19.483 -14.424 9.734 1.00 88.19 172 TRP A CA 1
ATOM 1339 C C . TRP A 1 172 ? 20.125 -15.023 10.991 1.00 88.19 172 TRP A C 1
ATOM 1341 O O . TRP A 1 172 ? 21.120 -14.460 11.463 1.00 88.19 172 TRP A O 1
ATOM 1351 N N . PRO A 1 173 ? 19.620 -16.145 11.537 1.00 89.69 173 PRO A N 1
ATOM 1352 C CA . PRO A 1 173 ? 20.191 -16.742 12.739 1.00 89.69 173 PRO A CA 1
ATOM 1353 C C . PRO A 1 173 ? 21.658 -17.155 12.568 1.00 89.69 173 PRO A C 1
ATOM 1355 O O . PRO A 1 173 ? 22.071 -17.670 11.523 1.00 89.69 173 PRO A O 1
ATOM 1358 N N . LEU A 1 174 ? 22.467 -16.929 13.605 1.00 86.94 174 LEU A N 1
ATOM 1359 C CA . LEU A 1 174 ? 23.897 -17.227 13.550 1.00 86.94 174 LEU A CA 1
ATOM 1360 C C . LEU A 1 174 ? 24.142 -18.740 13.427 1.00 86.94 174 LEU A C 1
ATOM 1362 O O . LEU A 1 174 ? 23.574 -19.550 14.154 1.00 86.94 174 LEU A O 1
ATOM 1366 N N . GLY A 1 175 ? 25.018 -19.128 12.498 1.00 82.00 175 GLY A N 1
ATOM 1367 C CA . GLY A 1 175 ? 25.369 -20.533 12.260 1.00 82.00 175 GLY A CA 1
ATOM 1368 C C . GLY A 1 175 ? 24.327 -21.358 11.506 1.00 82.00 175 GLY A C 1
ATOM 1369 O O . GLY A 1 175 ? 24.498 -22.569 11.377 1.00 82.00 175 GLY A O 1
ATOM 1370 N N . TRP A 1 176 ? 23.268 -20.729 10.994 1.00 84.75 176 TRP A N 1
ATOM 1371 C CA . TRP A 1 176 ? 22.309 -21.388 10.112 1.00 84.75 176 TRP A CA 1
ATOM 1372 C C . TRP A 1 176 ? 22.796 -21.428 8.656 1.00 84.75 176 TRP A C 1
ATOM 1374 O O . TRP A 1 176 ? 23.530 -20.534 8.226 1.00 84.75 176 TRP A O 1
ATOM 1384 N N . PRO A 1 177 ? 22.367 -22.426 7.858 1.00 77.88 177 PRO A N 1
ATOM 1385 C CA . PRO A 1 177 ? 22.641 -22.452 6.423 1.00 77.88 177 PRO A CA 1
ATOM 1386 C C . PRO A 1 177 ? 21.955 -21.277 5.705 1.00 77.88 177 PRO A C 1
ATOM 1388 O O . PRO A 1 177 ? 20.866 -20.857 6.090 1.00 77.88 177 PRO A O 1
ATOM 1391 N N . THR A 1 178 ? 22.570 -20.764 4.632 1.00 66.69 178 THR A N 1
ATOM 1392 C CA . THR A 1 178 ? 22.206 -19.494 3.964 1.00 66.69 178 THR A CA 1
ATOM 1393 C C . THR A 1 178 ? 20.804 -19.462 3.334 1.00 66.69 178 THR A C 1
ATOM 1395 O O . THR A 1 178 ? 20.380 -18.396 2.923 1.00 66.69 178 THR A O 1
ATOM 1398 N N . ASN A 1 179 ? 20.081 -20.588 3.261 1.00 65.81 179 ASN A N 1
ATOM 1399 C CA . ASN A 1 179 ? 18.701 -20.689 2.754 1.00 65.81 179 ASN A CA 1
ATOM 1400 C C . ASN A 1 179 ? 17.994 -21.962 3.270 1.00 65.81 179 ASN A C 1
ATOM 1402 O O . ASN A 1 179 ? 17.384 -22.714 2.512 1.00 65.81 179 ASN A O 1
ATOM 1406 N N . GLY A 1 180 ? 18.106 -22.252 4.566 1.00 70.44 180 GLY A N 1
ATOM 1407 C CA . GLY A 1 180 ? 17.451 -23.414 5.170 1.00 70.44 180 GLY A CA 1
ATOM 1408 C C . GLY A 1 180 ? 17.402 -23.329 6.689 1.00 70.44 180 GLY A C 1
ATOM 1409 O O . GLY A 1 180 ? 17.856 -22.351 7.274 1.00 70.44 180 GLY A O 1
ATOM 1410 N N . TYR A 1 181 ? 16.873 -24.368 7.324 1.00 73.06 181 TYR A N 1
ATOM 1411 C CA . TYR A 1 181 ? 16.912 -24.534 8.774 1.00 73.06 181 TYR A CA 1
ATOM 1412 C C . TYR A 1 181 ? 17.738 -25.781 9.129 1.00 73.06 181 TYR A C 1
ATOM 1414 O O . TYR A 1 181 ? 17.756 -26.745 8.357 1.00 73.06 181 TYR A O 1
ATOM 1422 N N . PRO A 1 182 ? 18.472 -25.764 10.254 1.00 70.50 182 PRO A N 1
ATOM 1423 C CA . PRO A 1 182 ? 19.161 -26.946 10.753 1.00 70.50 182 PRO A CA 1
ATOM 1424 C C . PRO A 1 182 ? 18.142 -28.043 11.089 1.00 70.50 182 PRO A C 1
ATOM 1426 O O . PRO A 1 182 ? 16.979 -27.761 11.375 1.00 70.50 182 PRO A O 1
ATOM 1429 N N . GLY A 1 183 ? 18.570 -29.306 11.031 1.00 64.94 183 GLY A N 1
ATOM 1430 C CA . GLY A 1 183 ? 17.688 -30.430 11.351 1.00 64.94 183 GLY A CA 1
ATOM 1431 C C . GLY A 1 183 ? 17.120 -30.326 12.779 1.00 64.94 183 GLY A C 1
ATOM 1432 O O . GLY A 1 183 ? 17.842 -29.881 13.678 1.00 64.94 183 GLY A O 1
ATOM 1433 N N . PRO A 1 184 ? 15.856 -30.734 13.006 1.00 59.00 184 PRO A N 1
ATOM 1434 C CA . PRO A 1 184 ? 15.253 -30.734 14.338 1.00 59.00 184 PRO A CA 1
ATOM 1435 C C . PRO A 1 184 ? 16.037 -31.658 15.289 1.00 59.00 184 PRO A C 1
ATOM 1437 O O . PRO A 1 184 ? 16.427 -32.755 14.893 1.00 59.00 184 PRO A O 1
ATOM 1440 N N . GLN A 1 185 ? 16.276 -31.211 16.531 1.00 63.06 185 GLN A N 1
ATOM 1441 C CA . GLN A 1 185 ? 17.073 -31.916 17.560 1.00 63.06 185 GLN A CA 1
ATOM 1442 C C . GLN A 1 185 ? 18.536 -32.232 17.162 1.00 63.06 185 GLN A C 1
ATOM 1444 O O . GLN A 1 185 ? 19.017 -33.357 17.310 1.00 63.06 185 GLN A O 1
ATOM 1449 N N . GLY A 1 186 ? 19.285 -31.233 16.685 1.00 65.69 186 GLY A N 1
ATOM 1450 C CA . GLY A 1 186 ? 20.740 -31.358 16.508 1.00 65.69 186 GLY A CA 1
ATOM 1451 C C . GLY A 1 186 ? 21.533 -31.367 17.834 1.00 65.69 186 GLY A C 1
ATOM 1452 O O . GLY A 1 186 ? 20.948 -31.292 18.915 1.00 65.69 186 GLY A O 1
ATOM 1453 N N . PRO A 1 187 ? 22.881 -31.416 17.796 1.00 77.62 187 PRO A N 1
ATOM 1454 C CA . PRO A 1 187 ? 23.747 -31.527 18.981 1.00 77.62 187 PRO A CA 1
ATOM 1455 C C . PRO A 1 187 ? 23.854 -30.220 19.795 1.00 77.62 187 PRO A C 1
ATOM 1457 O O . PRO A 1 187 ? 24.895 -29.960 20.392 1.00 77.62 187 PRO A O 1
ATOM 1460 N N . TYR A 1 188 ? 22.823 -29.372 19.772 1.00 84.88 188 TYR A N 1
ATOM 1461 C CA . TYR A 1 188 ? 22.848 -27.988 20.256 1.00 84.88 188 TYR A CA 1
ATOM 1462 C C . TYR A 1 188 ? 22.341 -27.847 21.695 1.00 84.88 188 TYR A C 1
ATOM 1464 O O . TYR A 1 188 ? 22.914 -27.071 22.464 1.00 84.88 188 TYR A O 1
ATOM 1472 N N . TYR A 1 189 ? 21.338 -28.645 22.079 1.00 87.94 189 TYR A N 1
ATOM 1473 C CA . TYR A 1 189 ? 20.720 -28.568 23.402 1.00 87.94 189 TYR A CA 1
ATOM 1474 C C . TYR A 1 189 ? 21.742 -28.863 24.503 1.00 87.94 189 TYR A C 1
ATOM 1476 O O . TYR A 1 189 ? 22.393 -29.911 24.488 1.00 87.94 189 TYR A O 1
ATOM 1484 N N . CYS A 1 190 ? 21.911 -27.926 25.439 1.00 89.69 190 CYS A N 1
ATOM 1485 C CA . CYS A 1 190 ? 22.936 -27.969 26.491 1.00 89.69 190 CYS A CA 1
ATOM 1486 C C . CYS A 1 190 ? 24.363 -28.256 25.971 1.00 89.69 190 CYS A C 1
ATOM 1488 O O . CYS A 1 190 ? 25.196 -28.823 26.683 1.00 89.69 190 CYS A O 1
ATOM 1490 N N . SER A 1 191 ? 24.654 -27.887 24.721 1.00 85.44 191 SER A N 1
ATOM 1491 C CA . SER A 1 191 ? 25.909 -28.235 24.054 1.00 85.44 191 SER A CA 1
ATOM 1492 C C . SER A 1 191 ? 27.129 -27.514 24.622 1.00 85.44 191 SER A C 1
ATOM 1494 O O . SER A 1 191 ? 27.038 -26.447 25.233 1.00 85.44 191 SER A O 1
ATOM 1496 N N . ALA A 1 192 ? 28.310 -28.083 24.371 1.00 83.25 192 ALA A N 1
ATOM 1497 C CA . ALA A 1 192 ? 29.610 -27.462 24.606 1.00 83.25 192 ALA A CA 1
ATOM 1498 C C . ALA A 1 192 ? 30.477 -27.574 23.338 1.00 83.25 192 ALA A C 1
ATOM 1500 O O . ALA A 1 192 ? 30.551 -28.642 22.736 1.00 83.25 192 ALA A O 1
ATOM 1501 N N . GLY A 1 193 ? 31.139 -26.479 22.940 1.00 73.75 193 GLY A N 1
ATOM 1502 C CA . GLY A 1 193 ? 32.043 -26.433 21.779 1.00 73.75 193 GLY A CA 1
ATOM 1503 C C . GLY A 1 193 ? 31.659 -25.394 20.717 1.00 73.75 193 GLY A C 1
ATOM 1504 O O . GLY A 1 193 ? 30.485 -25.081 20.530 1.00 73.75 193 GLY A O 1
ATOM 1505 N N . ALA A 1 194 ? 32.664 -24.866 20.009 1.00 64.50 194 ALA A N 1
ATOM 1506 C CA . ALA A 1 194 ? 32.525 -23.731 19.086 1.00 64.50 194 ALA A CA 1
ATOM 1507 C C . ALA A 1 194 ? 31.586 -23.984 17.888 1.00 64.50 194 ALA A C 1
ATOM 1509 O O . ALA A 1 194 ? 31.008 -23.042 17.359 1.00 64.50 194 ALA A O 1
ATOM 1510 N N . GLY A 1 195 ? 31.406 -25.244 17.476 1.00 67.94 195 GLY A N 1
ATOM 1511 C CA . GLY A 1 195 ? 30.517 -25.621 16.368 1.00 67.94 195 GLY A CA 1
ATOM 1512 C C . GLY A 1 195 ? 29.053 -25.867 16.755 1.00 67.94 195 GLY A C 1
ATOM 1513 O O . GLY A 1 195 ? 28.247 -26.147 15.874 1.00 67.94 195 GLY A O 1
ATOM 1514 N N . ALA A 1 196 ? 28.708 -25.800 18.047 1.00 75.00 196 ALA A N 1
ATOM 1515 C CA . ALA A 1 196 ? 27.357 -26.082 18.547 1.00 75.00 196 ALA A CA 1
ATOM 1516 C C . ALA A 1 196 ? 26.822 -24.974 19.471 1.00 75.00 196 ALA A C 1
ATOM 1518 O O . ALA A 1 196 ? 25.691 -24.528 19.306 1.00 75.00 196 ALA A O 1
ATOM 1519 N N . ALA A 1 197 ? 27.654 -24.463 20.383 1.00 84.38 197 ALA A N 1
ATOM 1520 C CA . ALA A 1 197 ? 27.295 -23.417 21.340 1.00 84.38 197 ALA A CA 1
ATOM 1521 C C . ALA A 1 197 ? 27.602 -22.006 20.798 1.00 84.38 197 ALA A C 1
ATOM 1523 O O . ALA A 1 197 ? 28.400 -21.258 21.372 1.00 84.38 197 ALA A O 1
ATOM 1524 N N . ILE A 1 198 ? 26.995 -21.659 19.663 1.00 88.06 198 ILE A N 1
ATOM 1525 C CA . ILE A 1 198 ? 27.232 -20.400 18.939 1.00 88.06 198 ILE A CA 1
ATOM 1526 C C . ILE A 1 198 ? 26.696 -19.211 19.744 1.00 88.06 198 ILE A C 1
ATOM 1528 O O . ILE A 1 198 ? 25.528 -19.202 20.115 1.00 88.06 198 ILE A O 1
ATOM 1532 N N . GLY A 1 199 ? 27.532 -18.198 19.992 1.00 88.25 199 GLY A N 1
ATOM 1533 C CA . GLY A 1 199 ? 27.143 -16.987 20.733 1.00 88.25 199 GLY A CA 1
ATOM 1534 C C . GLY A 1 199 ? 27.319 -17.058 22.255 1.00 88.25 199 GLY A C 1
ATOM 1535 O O . GLY A 1 199 ? 26.905 -16.135 22.950 1.00 88.25 199 GLY A O 1
ATOM 1536 N N . ARG A 1 200 ? 27.971 -18.105 22.788 1.00 90.12 200 ARG A N 1
ATOM 1537 C CA . ARG A 1 200 ? 28.179 -18.309 24.238 1.00 90.12 200 ARG A CA 1
ATOM 1538 C C . ARG A 1 200 ? 28.749 -17.091 24.972 1.00 90.12 200 ARG A C 1
ATOM 1540 O O . ARG A 1 200 ? 28.349 -16.832 26.100 1.00 90.12 200 ARG A O 1
ATOM 1547 N N . GLU A 1 201 ? 29.675 -16.355 24.361 1.00 88.38 201 GLU A N 1
ATOM 1548 C CA . GLU A 1 201 ? 30.302 -15.185 24.995 1.00 88.38 201 GLU A CA 1
ATOM 1549 C C . GLU A 1 201 ? 29.285 -14.096 25.351 1.00 88.38 201 GLU A C 1
ATOM 1551 O O . GLU A 1 201 ? 29.378 -13.499 26.424 1.00 88.38 201 GLU A O 1
ATOM 1556 N N . ILE A 1 202 ? 28.279 -13.890 24.495 1.00 91.50 202 ILE A N 1
ATOM 1557 C CA . ILE A 1 202 ? 27.194 -12.933 24.732 1.00 91.50 202 ILE A CA 1
ATOM 1558 C C . ILE A 1 202 ? 26.344 -13.406 25.912 1.00 91.50 202 ILE A C 1
ATOM 1560 O O . ILE A 1 202 ? 26.055 -12.624 26.813 1.00 91.50 202 ILE A O 1
ATOM 1564 N N . VAL A 1 203 ? 26.007 -14.697 25.950 1.00 93.19 203 VAL A N 1
ATOM 1565 C CA . VAL A 1 203 ? 25.149 -15.296 26.987 1.00 93.19 203 VAL A CA 1
ATOM 1566 C C . VAL A 1 203 ? 25.815 -15.291 28.365 1.00 93.19 203 VAL A C 1
ATOM 1568 O O . VAL A 1 203 ? 25.202 -14.903 29.355 1.00 93.19 203 VAL A O 1
ATOM 1571 N N . GLU A 1 204 ? 27.094 -15.656 28.440 1.00 93.25 204 GLU A N 1
ATOM 1572 C CA . GLU A 1 204 ? 27.875 -15.617 29.684 1.00 93.25 204 GLU A CA 1
ATOM 1573 C C . GLU A 1 204 ? 28.073 -14.177 30.184 1.00 93.25 204 GLU A C 1
ATOM 1575 O O . GLU A 1 204 ? 28.012 -13.908 31.388 1.00 93.25 204 GLU A O 1
ATOM 1580 N N . SER A 1 205 ? 28.282 -13.231 29.263 1.00 95.50 205 SER A N 1
ATOM 1581 C CA . SER A 1 205 ? 28.376 -11.806 29.593 1.00 95.50 205 SER A CA 1
ATOM 1582 C C . SER A 1 205 ? 27.040 -11.269 30.101 1.00 95.50 205 SER A C 1
ATOM 1584 O O . SER A 1 205 ? 27.007 -10.594 31.128 1.00 95.50 205 SER A O 1
ATOM 1586 N N . HIS A 1 206 ? 25.933 -11.635 29.449 1.00 97.62 206 HIS A N 1
ATOM 1587 C CA . HIS A 1 206 ? 24.574 -11.287 29.864 1.00 97.62 206 HIS A CA 1
ATOM 1588 C C . HIS A 1 206 ? 24.265 -11.786 31.264 1.00 97.62 206 HIS A C 1
ATOM 1590 O O . HIS A 1 206 ? 23.880 -10.989 32.119 1.00 97.62 206 HIS A O 1
ATOM 1596 N N . MET A 1 207 ? 24.552 -13.058 31.535 1.00 96.94 207 MET A N 1
ATOM 1597 C CA . MET A 1 207 ? 24.357 -13.644 32.853 1.00 96.94 207 MET A CA 1
ATOM 1598 C C . MET A 1 207 ? 25.117 -12.867 33.937 1.00 96.94 207 MET A C 1
ATOM 1600 O O . MET A 1 207 ? 24.538 -12.507 34.965 1.00 96.94 207 MET A O 1
ATOM 1604 N N . LYS A 1 208 ? 26.391 -12.533 33.697 1.00 97.31 208 LYS A N 1
ATOM 1605 C CA . LYS A 1 208 ? 27.195 -11.731 34.634 1.00 97.31 208 LYS A CA 1
ATOM 1606 C C . LYS A 1 208 ? 26.652 -10.314 34.816 1.00 97.31 208 LYS A C 1
ATOM 1608 O O . LYS A 1 208 ? 26.610 -9.825 35.945 1.00 97.31 208 LYS A O 1
ATOM 1613 N N . CYS A 1 209 ? 26.227 -9.656 33.739 1.00 97.81 209 CYS A N 1
ATOM 1614 C CA . CYS A 1 209 ? 25.634 -8.322 33.803 1.00 97.81 209 CYS A CA 1
ATOM 1615 C C . CYS A 1 209 ? 24.312 -8.322 34.583 1.00 97.81 209 CYS A C 1
ATOM 1617 O O . CYS A 1 209 ? 24.101 -7.429 35.400 1.00 97.81 209 CYS A O 1
ATOM 1619 N N . CYS A 1 210 ? 23.461 -9.335 34.403 1.00 98.12 210 CYS A N 1
ATOM 1620 C CA . CYS A 1 210 ? 22.235 -9.514 35.182 1.00 98.12 210 CYS A CA 1
ATOM 1621 C C . CYS A 1 210 ? 22.528 -9.711 36.675 1.00 98.12 210 CYS A C 1
ATOM 1623 O O . CYS A 1 210 ? 21.945 -9.009 37.503 1.00 98.12 210 CYS A O 1
ATOM 1625 N N . MET A 1 211 ? 23.483 -10.584 37.020 1.00 97.38 211 MET A N 1
ATOM 1626 C CA . MET A 1 211 ? 23.917 -10.776 38.411 1.00 97.38 211 MET A CA 1
ATOM 1627 C C . MET A 1 211 ? 24.444 -9.476 39.031 1.00 97.38 211 MET A C 1
ATOM 1629 O O . MET A 1 211 ? 24.108 -9.151 40.168 1.00 97.38 211 MET A O 1
ATOM 1633 N N . PHE A 1 212 ? 25.245 -8.704 38.287 1.00 97.50 212 PHE A N 1
ATOM 1634 C CA . PHE A 1 212 ? 25.741 -7.407 38.749 1.00 97.50 212 PHE A CA 1
ATOM 1635 C C . PHE A 1 212 ? 24.605 -6.399 38.966 1.00 97.50 212 PHE A C 1
ATOM 1637 O O . PHE A 1 212 ? 24.585 -5.711 39.987 1.00 97.50 212 PHE A O 1
ATOM 1644 N N . ALA A 1 213 ? 23.659 -6.328 38.026 1.00 97.88 213 ALA A N 1
ATOM 1645 C CA . ALA A 1 213 ? 22.511 -5.428 38.081 1.00 97.88 213 ALA A CA 1
ATOM 1646 C C . ALA A 1 213 ? 21.564 -5.738 39.252 1.00 97.88 213 ALA A C 1
ATOM 1648 O O . ALA A 1 213 ? 20.846 -4.845 39.705 1.00 97.88 213 ALA A O 1
ATOM 1649 N N . GLY A 1 214 ? 21.597 -6.974 39.763 1.00 96.75 214 GLY A N 1
ATOM 1650 C CA . GLY A 1 214 ? 20.703 -7.467 40.809 1.00 96.75 214 GLY A CA 1
ATOM 1651 C C . GLY A 1 214 ? 19.438 -8.134 40.268 1.00 96.75 214 GLY A C 1
ATOM 1652 O O . GLY A 1 214 ? 18.503 -8.342 41.032 1.00 96.75 214 GLY A O 1
ATOM 1653 N N . VAL A 1 215 ? 19.408 -8.469 38.974 1.00 97.69 215 VAL A N 1
ATOM 1654 C CA . VAL A 1 215 ? 18.356 -9.302 38.377 1.00 97.69 215 VAL A CA 1
ATOM 1655 C C . VAL A 1 215 ? 18.477 -10.713 38.948 1.00 97.69 215 VAL A C 1
ATOM 1657 O O . VAL A 1 215 ? 19.569 -11.289 38.950 1.00 97.69 215 VAL A O 1
ATOM 1660 N N . ASN A 1 216 ? 17.365 -11.290 39.398 1.00 96.44 216 ASN A N 1
ATOM 1661 C CA . ASN A 1 216 ? 17.334 -12.627 39.983 1.00 96.44 216 ASN A CA 1
ATOM 1662 C C . ASN A 1 216 ? 17.398 -13.728 38.906 1.00 96.44 216 ASN A C 1
ATOM 1664 O O . ASN A 1 216 ? 16.421 -14.428 38.641 1.00 96.44 216 ASN A O 1
ATOM 1668 N N . ILE A 1 217 ? 18.544 -13.842 38.238 1.00 96.06 217 ILE A N 1
ATOM 1669 C CA . ILE A 1 217 ? 18.807 -14.839 37.197 1.00 96.06 217 ILE A CA 1
ATOM 1670 C C . ILE A 1 217 ? 19.245 -16.177 37.816 1.00 96.06 217 ILE A C 1
ATOM 1672 O O . ILE A 1 217 ? 20.112 -16.209 38.689 1.00 96.06 217 ILE A O 1
ATOM 1676 N N . SER A 1 218 ? 18.658 -17.284 37.356 1.00 94.50 218 SER A N 1
ATOM 1677 C CA . SER A 1 218 ? 18.920 -18.639 37.868 1.00 94.50 218 SER A CA 1
ATOM 1678 C C . SER A 1 218 ? 19.935 -19.429 37.044 1.00 94.50 218 SER A C 1
ATOM 1680 O O . SER A 1 218 ? 20.667 -20.252 37.593 1.00 94.50 218 SER A O 1
ATOM 1682 N N . GLY A 1 219 ? 20.003 -19.197 35.733 1.00 92.75 219 GLY A N 1
ATOM 1683 C CA . GLY A 1 219 ? 20.901 -19.942 34.855 1.00 92.75 219 GLY A CA 1
ATOM 1684 C C . GLY A 1 219 ? 20.642 -19.695 33.376 1.00 92.75 219 GLY A C 1
ATOM 1685 O O . GLY A 1 219 ? 19.729 -18.951 33.015 1.00 92.75 219 GLY A O 1
ATOM 1686 N N . VAL A 1 220 ? 21.478 -20.320 32.545 1.00 95.06 220 VAL A N 1
ATOM 1687 C CA . VAL A 1 220 ? 21.441 -20.248 31.080 1.00 95.06 220 VAL A CA 1
ATOM 1688 C C . VAL A 1 220 ? 21.730 -21.620 30.471 1.00 95.06 220 VAL A C 1
ATOM 1690 O O . VAL A 1 220 ? 22.524 -22.389 31.023 1.00 95.06 220 VAL A O 1
ATOM 1693 N N . ASN A 1 221 ? 21.158 -21.916 29.308 1.00 93.50 221 ASN A N 1
ATOM 1694 C CA . ASN A 1 221 ? 21.496 -23.098 28.516 1.00 93.50 221 ASN A CA 1
ATOM 1695 C C . ASN A 1 221 ? 21.307 -22.847 27.018 1.00 93.50 221 ASN A C 1
ATOM 1697 O O . ASN A 1 221 ? 20.560 -21.968 26.598 1.00 93.50 221 ASN A O 1
ATOM 1701 N N . ALA A 1 222 ? 22.022 -23.623 26.204 1.00 91.31 222 ALA A N 1
ATOM 1702 C CA . ALA A 1 222 ? 21.785 -23.663 24.766 1.00 91.31 222 ALA A CA 1
ATOM 1703 C C . ALA A 1 222 ? 20.526 -24.487 24.477 1.00 91.31 222 ALA A C 1
ATOM 1705 O O . ALA A 1 222 ? 20.315 -25.523 25.119 1.00 91.31 222 ALA A O 1
ATOM 1706 N N . GLU A 1 223 ? 19.738 -24.044 23.504 1.00 89.81 223 GLU A N 1
ATOM 1707 C CA . GLU A 1 223 ? 18.508 -24.712 23.091 1.00 89.81 223 GLU A CA 1
ATOM 1708 C C . GLU A 1 223 ? 18.719 -25.635 21.881 1.00 89.81 223 GLU A C 1
ATOM 1710 O O . GLU A 1 223 ? 19.840 -25.964 21.490 1.00 89.81 223 GLU A O 1
ATOM 1715 N N . VAL A 1 224 ? 17.626 -26.144 21.321 1.00 85.88 224 VAL A N 1
ATOM 1716 C CA . VAL A 1 224 ? 17.601 -27.230 20.329 1.00 85.88 224 VAL A CA 1
ATOM 1717 C C . VAL A 1 224 ? 18.123 -26.868 18.930 1.00 85.88 224 VAL A C 1
ATOM 1719 O O . VAL A 1 224 ? 18.155 -27.742 18.060 1.00 85.88 224 VAL A O 1
ATOM 1722 N N . MET A 1 225 ? 18.577 -25.631 18.699 1.00 86.06 225 MET A N 1
ATOM 1723 C CA . MET A 1 225 ? 19.151 -25.174 17.426 1.00 86.06 225 MET A CA 1
ATOM 1724 C C . MET A 1 225 ? 20.332 -24.197 17.626 1.00 86.06 225 MET A C 1
ATOM 1726 O O . MET A 1 225 ? 20.448 -23.578 18.686 1.00 86.06 225 MET A O 1
ATOM 1730 N N . PRO A 1 226 ? 21.214 -24.012 16.619 1.00 85.88 226 PRO A N 1
ATOM 1731 C CA . PRO A 1 226 ? 22.317 -23.064 16.704 1.00 85.88 226 PRO A CA 1
ATOM 1732 C C . PRO A 1 226 ? 21.802 -21.653 16.978 1.00 85.88 226 PRO A C 1
ATOM 1734 O O . PRO A 1 226 ? 20.821 -21.218 16.369 1.00 85.88 226 PRO A O 1
ATOM 1737 N N . ALA A 1 227 ? 22.507 -20.950 17.866 1.00 88.69 227 ALA A N 1
ATOM 1738 C CA . ALA A 1 227 ? 22.231 -19.571 18.262 1.00 88.69 227 ALA A CA 1
ATOM 1739 C C . ALA A 1 227 ? 20.885 -19.329 18.974 1.00 88.69 227 ALA A C 1
ATOM 1741 O O . ALA A 1 227 ? 20.565 -18.174 19.264 1.00 88.69 227 ALA A O 1
ATOM 1742 N N . GLN A 1 228 ? 20.138 -20.387 19.309 1.00 92.50 228 GLN A N 1
ATOM 1743 C CA . GLN A 1 228 ? 19.022 -20.321 20.250 1.00 92.50 228 GLN A CA 1
ATOM 1744 C C . GLN A 1 228 ? 19.522 -20.617 21.658 1.00 92.50 228 GLN A C 1
ATOM 1746 O O . GLN A 1 228 ? 20.239 -21.594 21.894 1.00 92.50 228 GLN A O 1
ATOM 1751 N N . TRP A 1 229 ? 19.122 -19.770 22.590 1.00 95.00 229 TRP A N 1
ATOM 1752 C CA . TRP A 1 229 ? 19.519 -19.862 23.983 1.00 95.00 229 TRP A CA 1
ATOM 1753 C C . TRP A 1 229 ? 18.328 -19.592 24.882 1.00 95.00 229 TRP A C 1
ATOM 1755 O O . TRP A 1 229 ? 17.390 -18.897 24.495 1.00 95.00 229 TRP A O 1
ATOM 1765 N N . GLU A 1 230 ? 18.418 -20.107 26.096 1.00 95.31 230 GLU A N 1
ATOM 1766 C CA . GLU A 1 230 ? 17.493 -19.847 27.184 1.00 95.31 230 GLU A CA 1
ATOM 1767 C C . GLU A 1 230 ? 18.254 -19.215 28.353 1.00 95.31 230 GLU A C 1
ATOM 1769 O O . GLU A 1 230 ? 19.405 -19.570 28.636 1.00 95.31 230 GLU A O 1
ATOM 1774 N N . TYR A 1 231 ? 17.612 -18.271 29.038 1.00 96.88 231 TYR A N 1
ATOM 1775 C CA . TYR A 1 231 ? 17.969 -17.908 30.405 1.00 96.88 231 TYR A CA 1
ATOM 1776 C C . TYR A 1 231 ? 16.731 -17.898 31.292 1.00 96.88 231 TYR A C 1
ATOM 1778 O O . TYR A 1 231 ? 15.641 -17.530 30.860 1.00 96.88 231 TYR A O 1
ATOM 1786 N N . GLN A 1 232 ? 16.903 -18.248 32.562 1.00 96.38 232 GLN A N 1
ATOM 1787 C CA . GLN A 1 232 ? 15.806 -18.278 33.521 1.00 96.38 232 GLN A CA 1
ATOM 1788 C C . GLN A 1 232 ? 15.897 -17.106 34.495 1.00 96.38 232 GLN A C 1
ATOM 1790 O O . GLN A 1 232 ? 16.906 -16.940 35.182 1.00 96.38 232 GLN A O 1
ATOM 1795 N N . VAL A 1 233 ? 14.821 -16.326 34.606 1.00 97.50 233 VAL A N 1
ATOM 1796 C CA . VAL A 1 233 ? 14.641 -15.321 35.665 1.00 97.50 233 VAL A CA 1
ATOM 1797 C C . VAL A 1 233 ? 13.664 -15.859 36.703 1.00 97.50 233 VAL A C 1
ATOM 1799 O O . VAL A 1 233 ? 12.635 -16.435 36.360 1.00 97.50 233 VAL A O 1
ATOM 1802 N N . GLY A 1 234 ? 13.976 -15.656 37.978 1.00 94.38 234 GLY A N 1
ATOM 1803 C CA . GLY A 1 234 ? 13.210 -16.140 39.118 1.00 94.38 234 GLY A CA 1
ATOM 1804 C C . GLY A 1 234 ? 13.901 -17.285 39.863 1.00 94.38 234 GLY A C 1
ATOM 1805 O O . GLY A 1 234 ? 14.941 -17.757 39.416 1.00 94.38 234 GLY A O 1
ATOM 1806 N N . PRO A 1 235 ? 13.351 -17.736 41.005 1.00 93.62 235 PRO A N 1
ATOM 1807 C CA . PRO A 1 235 ? 12.001 -17.439 41.476 1.00 93.62 235 PRO A CA 1
ATOM 1808 C C . PRO A 1 235 ? 11.841 -16.000 41.988 1.00 93.62 235 PRO A C 1
ATOM 1810 O O . PRO A 1 235 ? 12.464 -15.603 42.969 1.00 93.62 235 PRO A O 1
ATOM 1813 N N . CYS A 1 236 ? 10.980 -15.221 41.336 1.00 95.19 236 CYS A N 1
ATOM 1814 C CA . CYS A 1 236 ? 10.618 -13.860 41.726 1.00 95.19 236 CYS A CA 1
ATOM 1815 C C . CYS A 1 236 ? 9.231 -13.846 42.373 1.00 95.19 236 CYS A C 1
ATOM 1817 O O . CYS A 1 236 ? 8.362 -14.645 42.026 1.00 95.19 236 CYS A O 1
ATOM 1819 N N . THR A 1 237 ? 9.008 -12.920 43.309 1.00 93.31 237 THR A N 1
ATOM 1820 C CA . THR A 1 237 ? 7.705 -12.768 43.974 1.00 93.31 237 THR A CA 1
ATOM 1821 C C . THR A 1 237 ? 6.936 -11.587 43.388 1.00 93.31 237 THR A C 1
ATOM 1823 O O . THR A 1 237 ? 7.454 -10.471 43.333 1.00 93.31 237 THR A O 1
ATOM 1826 N N . GLY A 1 238 ? 5.684 -11.818 42.987 1.00 92.75 238 GLY A N 1
ATOM 1827 C CA . GLY A 1 238 ? 4.788 -10.769 42.491 1.00 92.75 238 GLY A CA 1
ATOM 1828 C C . GLY A 1 238 ? 5.348 -9.984 41.296 1.00 92.75 238 GLY A C 1
ATOM 1829 O O . GLY A 1 238 ? 5.861 -10.568 40.343 1.00 92.75 238 GLY A O 1
ATOM 1830 N N . ILE A 1 239 ? 5.259 -8.647 41.357 1.00 95.50 239 ILE A N 1
ATOM 1831 C CA . ILE A 1 239 ? 5.606 -7.744 40.241 1.00 95.50 239 ILE A CA 1
ATOM 1832 C C . ILE A 1 239 ? 7.085 -7.806 39.827 1.00 95.50 239 ILE A C 1
ATOM 1834 O O . ILE A 1 239 ? 7.407 -7.533 38.671 1.00 95.50 239 ILE A O 1
ATOM 1838 N N . ALA A 1 240 ? 7.971 -8.232 40.737 1.00 96.44 240 ALA A N 1
ATOM 1839 C CA . ALA A 1 240 ? 9.408 -8.320 40.487 1.00 96.44 240 ALA A CA 1
ATOM 1840 C C . ALA A 1 240 ? 9.750 -9.258 39.320 1.00 96.44 240 ALA A C 1
ATOM 1842 O O . ALA A 1 240 ? 10.750 -9.048 38.650 1.00 96.44 240 ALA A O 1
ATOM 1843 N N . MET A 1 241 ? 8.909 -10.262 39.032 1.00 96.81 241 MET A N 1
ATOM 1844 C CA . MET A 1 241 ? 9.114 -11.144 37.878 1.00 96.81 241 MET A CA 1
ATOM 1845 C C . MET A 1 241 ? 9.127 -10.366 36.556 1.00 96.81 241 MET A C 1
ATOM 1847 O O . MET A 1 241 ? 9.991 -10.592 35.713 1.00 96.81 241 MET A O 1
ATOM 1851 N N . GLY A 1 242 ? 8.177 -9.447 36.370 1.00 96.44 242 GLY A N 1
ATOM 1852 C CA . GLY A 1 242 ? 8.120 -8.639 35.155 1.00 96.44 242 GLY A CA 1
ATOM 1853 C C . GLY A 1 242 ? 9.231 -7.595 35.097 1.00 96.44 242 GLY A C 1
ATOM 1854 O O . GLY A 1 242 ? 9.838 -7.428 34.041 1.00 96.44 242 GLY A O 1
ATOM 1855 N N . ASP A 1 243 ? 9.540 -6.955 36.232 1.00 97.44 243 ASP A N 1
ATOM 1856 C CA . ASP A 1 243 ? 10.605 -5.945 36.324 1.00 97.44 243 ASP A CA 1
ATOM 1857 C C . ASP A 1 243 ? 11.972 -6.553 35.975 1.00 97.44 243 ASP A C 1
ATOM 1859 O O . ASP A 1 243 ? 12.677 -6.040 35.102 1.00 97.44 243 ASP A O 1
ATOM 1863 N N . ASP A 1 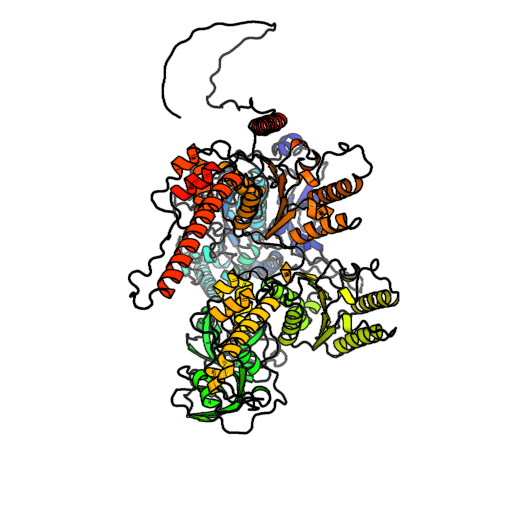244 ? 12.302 -7.695 36.581 1.00 98.06 244 ASP A N 1
ATOM 1864 C CA . ASP A 1 244 ? 13.566 -8.394 36.360 1.00 98.06 244 ASP A CA 1
ATOM 1865 C C . ASP A 1 244 ? 13.672 -8.951 34.939 1.00 98.06 244 ASP A C 1
ATOM 1867 O O . ASP A 1 244 ? 14.735 -8.836 34.323 1.00 98.06 244 ASP A O 1
ATOM 1871 N N . LEU A 1 245 ? 12.590 -9.516 34.380 1.00 97.56 245 LEU A N 1
ATOM 1872 C CA . LEU A 1 245 ? 12.639 -10.056 33.021 1.00 97.56 245 LEU A CA 1
ATOM 1873 C C . LEU A 1 245 ? 12.843 -8.941 31.993 1.00 97.56 245 LEU A C 1
ATOM 1875 O O . LEU A 1 245 ? 13.740 -9.041 31.157 1.00 97.56 245 LEU A O 1
ATOM 1879 N N . TRP A 1 246 ? 12.090 -7.846 32.065 1.00 97.62 246 TRP A N 1
ATOM 1880 C CA . TRP A 1 246 ? 12.297 -6.731 31.142 1.00 97.62 246 TRP A CA 1
ATOM 1881 C C . TRP A 1 246 ? 13.667 -6.071 31.314 1.00 97.62 246 TRP A C 1
ATOM 1883 O O . TRP A 1 246 ? 14.314 -5.750 30.316 1.00 97.62 246 TRP A O 1
ATOM 1893 N N . MET A 1 247 ? 14.156 -5.923 32.550 1.00 98.00 247 MET A N 1
ATOM 1894 C CA . MET A 1 247 ? 15.508 -5.415 32.791 1.00 98.00 247 MET A CA 1
ATOM 1895 C C . MET A 1 247 ? 16.572 -6.346 32.196 1.00 98.00 247 MET A C 1
ATOM 1897 O O . MET A 1 247 ? 17.518 -5.885 31.558 1.00 98.00 247 MET A O 1
ATOM 1901 N N . SER A 1 248 ? 16.391 -7.663 32.321 1.00 97.62 248 SER A N 1
ATOM 1902 C CA . SER A 1 248 ? 17.281 -8.644 31.697 1.00 97.62 248 SER A CA 1
ATOM 1903 C C . SER A 1 248 ? 17.269 -8.548 30.166 1.00 97.62 248 SER A C 1
ATOM 1905 O O . SER A 1 248 ? 18.337 -8.592 29.552 1.00 97.62 248 SER A O 1
ATOM 1907 N N . ARG A 1 249 ? 16.104 -8.316 29.538 1.00 97.31 249 ARG A N 1
ATOM 1908 C CA . ARG A 1 249 ? 15.988 -8.088 28.087 1.00 97.31 249 ARG A CA 1
ATOM 1909 C C . ARG A 1 249 ? 16.696 -6.800 27.660 1.00 97.31 249 ARG A C 1
ATOM 1911 O O . ARG A 1 249 ? 17.402 -6.805 26.657 1.00 97.31 249 ARG A O 1
ATOM 1918 N N . TYR A 1 250 ? 16.579 -5.718 28.433 1.00 97.31 250 TYR A N 1
ATOM 1919 C CA . TYR A 1 250 ? 17.319 -4.478 28.167 1.00 97.31 250 TYR A CA 1
ATOM 1920 C C . TYR A 1 250 ? 18.836 -4.694 28.215 1.00 97.31 250 TYR A C 1
ATOM 1922 O O . TYR A 1 250 ? 19.544 -4.301 27.290 1.00 97.31 250 TYR A O 1
ATOM 1930 N N . ILE A 1 251 ? 19.338 -5.369 29.255 1.00 97.44 251 ILE A N 1
ATOM 1931 C CA . ILE A 1 251 ? 20.764 -5.711 29.374 1.00 97.44 251 ILE A CA 1
ATOM 1932 C C . ILE A 1 251 ? 21.217 -6.564 28.178 1.00 97.44 251 ILE A C 1
ATOM 1934 O O . ILE A 1 251 ? 22.304 -6.335 27.650 1.00 97.44 251 ILE A O 1
ATOM 1938 N N . MET A 1 252 ? 20.382 -7.500 27.713 1.00 96.25 252 MET A N 1
ATOM 1939 C CA . MET A 1 252 ? 20.666 -8.314 26.528 1.00 96.25 252 MET A CA 1
ATOM 1940 C C . MET A 1 252 ? 20.811 -7.456 25.267 1.00 96.25 252 MET A C 1
ATOM 1942 O O . MET A 1 252 ? 21.811 -7.587 24.564 1.00 96.25 252 MET A O 1
ATOM 1946 N N . TYR A 1 253 ? 19.866 -6.547 25.000 1.00 94.38 253 TYR A N 1
ATOM 1947 C CA . TYR A 1 253 ? 19.954 -5.640 23.850 1.00 94.38 253 TYR A CA 1
ATOM 1948 C C . TYR A 1 253 ? 21.228 -4.791 23.896 1.00 94.38 253 TYR A C 1
ATOM 1950 O O . TYR A 1 253 ? 21.972 -4.748 22.919 1.00 94.38 253 TYR A O 1
ATOM 1958 N N . ARG A 1 254 ? 21.536 -4.196 25.055 1.00 92.56 254 ARG A N 1
ATOM 1959 C CA . ARG A 1 254 ? 22.739 -3.372 25.250 1.00 92.56 254 ARG A CA 1
ATOM 1960 C C . ARG A 1 254 ? 24.042 -4.149 25.053 1.00 92.56 254 ARG A C 1
ATOM 1962 O O . ARG A 1 254 ? 25.013 -3.575 24.577 1.00 92.56 254 ARG A O 1
ATOM 1969 N N . LEU A 1 255 ? 24.083 -5.432 25.418 1.00 91.19 255 LEU A N 1
ATOM 1970 C CA . LEU A 1 255 ? 25.235 -6.289 25.138 1.00 91.19 255 LEU A CA 1
ATOM 1971 C C . LEU A 1 255 ? 25.327 -6.641 23.657 1.00 91.19 255 LEU A C 1
ATOM 1973 O O . LEU A 1 255 ? 26.405 -6.541 23.086 1.00 91.19 255 LEU A O 1
ATOM 1977 N N . ALA A 1 256 ? 24.217 -7.017 23.025 1.00 89.38 256 ALA A N 1
ATOM 1978 C CA . ALA A 1 256 ? 24.195 -7.406 21.620 1.00 89.38 256 ALA A CA 1
ATOM 1979 C C . ALA A 1 256 ? 24.675 -6.272 20.689 1.00 89.38 256 ALA A C 1
ATOM 1981 O O . ALA A 1 256 ? 25.425 -6.535 19.746 1.00 89.38 256 ALA A O 1
ATOM 1982 N N . GLU A 1 257 ? 24.368 -5.011 21.031 1.00 85.06 257 GLU A N 1
ATOM 1983 C CA . GLU A 1 257 ? 24.925 -3.814 20.379 1.00 85.06 257 GLU A CA 1
ATOM 1984 C C . GLU A 1 257 ? 26.466 -3.817 20.326 1.00 85.06 257 GLU A C 1
ATOM 1986 O O . GLU A 1 257 ? 27.045 -3.427 19.313 1.00 85.06 257 GLU A O 1
ATOM 1991 N N . LEU A 1 258 ? 27.141 -4.273 21.389 1.00 80.62 258 LEU A N 1
ATOM 1992 C CA . LEU A 1 258 ? 28.609 -4.307 21.466 1.00 80.62 258 LEU A CA 1
ATOM 1993 C C . LEU A 1 258 ? 29.221 -5.377 20.556 1.00 80.62 258 LEU A C 1
ATOM 1995 O O . LEU A 1 258 ? 30.353 -5.220 20.106 1.00 80.62 258 LEU A O 1
ATOM 1999 N N . TYR A 1 259 ? 28.472 -6.446 20.282 1.00 78.31 259 TYR A N 1
ATOM 2000 C CA . TYR A 1 259 ? 28.905 -7.565 19.444 1.00 78.31 259 TYR A CA 1
ATOM 2001 C C . TYR A 1 259 ? 28.412 -7.460 17.994 1.00 78.31 259 TYR A C 1
ATOM 2003 O O . TYR A 1 259 ? 28.682 -8.361 17.206 1.00 78.31 259 TYR A O 1
ATOM 2011 N N . ASN A 1 260 ? 27.691 -6.389 17.629 1.00 76.75 260 ASN A N 1
ATOM 2012 C CA . ASN A 1 260 ? 27.041 -6.236 16.320 1.00 76.75 260 ASN A CA 1
ATOM 2013 C C . ASN A 1 260 ? 26.125 -7.430 15.958 1.00 76.75 260 ASN A C 1
ATOM 2015 O O . ASN A 1 260 ? 26.006 -7.851 14.805 1.00 76.75 260 ASN A O 1
ATOM 2019 N N . VAL A 1 261 ? 25.475 -7.981 16.980 1.00 85.19 261 VAL A N 1
ATOM 2020 C CA . VAL A 1 261 ? 24.507 -9.075 16.890 1.00 85.19 261 VAL A CA 1
ATOM 2021 C C . VAL A 1 261 ? 23.145 -8.516 17.271 1.00 85.19 261 VAL A C 1
ATOM 2023 O O . VAL A 1 261 ? 23.036 -7.586 18.065 1.00 85.19 261 VAL A O 1
ATOM 2026 N N . GLU A 1 262 ? 22.087 -9.075 16.708 1.00 89.94 262 GLU A N 1
ATOM 2027 C CA . GLU A 1 262 ? 20.723 -8.724 17.080 1.00 89.94 262 GLU A CA 1
ATOM 2028 C C . GLU A 1 262 ? 20.072 -9.869 17.840 1.00 89.94 262 GLU A C 1
ATOM 2030 O O . GLU A 1 262 ? 20.322 -11.042 17.568 1.00 89.94 262 GLU A O 1
ATOM 2035 N N . VAL A 1 263 ? 19.223 -9.525 18.801 1.00 94.00 263 VAL A N 1
ATOM 2036 C CA . VAL A 1 263 ? 18.436 -10.496 19.555 1.00 94.00 263 VAL A CA 1
ATOM 2037 C C . VAL A 1 263 ? 16.991 -10.384 19.123 1.00 94.00 263 VAL A C 1
ATOM 2039 O O . VAL A 1 263 ? 16.434 -9.289 19.118 1.00 94.00 263 VAL A O 1
ATOM 2042 N N . THR A 1 264 ? 16.379 -11.517 18.793 1.00 94.00 264 THR A N 1
ATOM 2043 C CA . THR A 1 264 ? 14.935 -11.598 18.582 1.00 94.00 264 THR A CA 1
ATOM 2044 C C . THR A 1 264 ? 14.288 -12.493 19.626 1.00 94.00 264 THR A C 1
ATOM 2046 O O . THR A 1 264 ? 14.796 -13.570 19.956 1.00 94.00 264 THR A O 1
ATOM 2049 N N . PHE A 1 265 ? 13.142 -12.033 20.121 1.00 94.81 265 PHE A N 1
ATOM 2050 C CA . PHE A 1 265 ? 12.233 -12.810 20.953 1.00 94.81 265 PHE A CA 1
ATOM 2051 C C . PHE A 1 265 ? 11.049 -13.352 20.143 1.00 94.81 265 PHE A C 1
ATOM 2053 O O . PHE A 1 265 ? 10.146 -13.927 20.737 1.00 94.81 265 PHE A O 1
ATOM 2060 N N . ASP A 1 266 ? 11.013 -13.197 18.815 1.00 93.75 266 ASP A N 1
ATOM 2061 C CA . ASP A 1 266 ? 9.981 -13.837 17.988 1.00 93.75 266 ASP A CA 1
ATOM 2062 C C . ASP A 1 266 ? 10.012 -15.365 18.219 1.00 93.75 266 ASP A C 1
ATOM 2064 O O . ASP A 1 266 ? 11.095 -15.958 18.185 1.00 93.75 266 ASP A O 1
ATOM 2068 N N . PRO A 1 267 ? 8.864 -16.024 18.463 1.00 93.50 267 PRO A N 1
ATOM 2069 C CA . PRO A 1 267 ? 8.826 -17.468 18.691 1.00 93.50 267 PRO A CA 1
ATOM 2070 C C . PRO A 1 267 ? 9.228 -18.291 17.465 1.00 93.50 267 PRO A C 1
ATOM 2072 O O . PRO A 1 267 ? 9.505 -19.483 17.586 1.00 93.50 267 PRO A O 1
ATOM 2075 N N . LYS A 1 268 ? 9.222 -17.706 16.266 1.00 91.75 268 LYS A N 1
ATOM 2076 C CA . LYS A 1 268 ? 9.599 -18.366 15.017 1.00 91.75 268 LYS A CA 1
ATOM 2077 C C . LYS A 1 268 ? 10.027 -17.349 13.943 1.00 91.75 268 LYS A C 1
ATOM 2079 O O . LYS A 1 268 ? 9.300 -17.168 12.963 1.00 91.75 268 LYS A O 1
ATOM 2084 N N . PRO A 1 269 ? 11.209 -16.714 14.084 1.00 88.88 269 PRO A N 1
ATOM 2085 C CA . PRO A 1 269 ? 11.671 -15.649 13.188 1.00 88.88 269 PRO A CA 1
ATOM 2086 C C . PRO A 1 269 ? 11.841 -16.101 11.733 1.00 88.88 269 PRO A C 1
ATOM 2088 O O . PRO A 1 269 ? 11.640 -15.314 10.812 1.00 88.88 269 PRO A O 1
ATOM 2091 N N . ILE A 1 270 ? 12.195 -17.373 11.510 1.00 88.94 270 ILE A N 1
ATOM 2092 C CA . ILE A 1 270 ? 12.341 -17.959 10.173 1.00 88.94 270 ILE A CA 1
ATOM 2093 C C . ILE A 1 270 ? 11.191 -18.942 9.903 1.00 88.94 270 ILE A C 1
ATOM 2095 O O . ILE A 1 270 ? 11.056 -19.946 10.602 1.00 88.94 270 ILE A O 1
ATOM 2099 N N . PRO A 1 271 ? 10.363 -18.739 8.868 1.00 84.38 271 PRO A N 1
ATOM 2100 C CA . PRO A 1 271 ? 9.319 -19.704 8.539 1.00 84.38 271 PRO A CA 1
ATOM 2101 C C . PRO A 1 271 ? 9.895 -21.075 8.154 1.00 84.38 271 PRO A C 1
ATOM 2103 O O . PRO A 1 271 ? 10.830 -21.153 7.355 1.00 84.38 271 PRO A O 1
ATOM 2106 N N . GLY A 1 272 ? 9.321 -22.156 8.684 1.00 82.44 272 GLY A N 1
ATOM 2107 C CA . GLY A 1 272 ? 9.746 -23.526 8.387 1.00 82.44 272 GLY A CA 1
ATOM 2108 C C . GLY A 1 272 ? 9.255 -24.554 9.409 1.00 82.44 272 GLY A C 1
ATOM 2109 O O . GLY A 1 272 ? 8.584 -24.213 10.386 1.00 82.44 272 GLY A O 1
ATOM 2110 N N . ASP A 1 273 ? 9.603 -25.821 9.188 1.00 85.00 273 ASP A N 1
ATOM 2111 C CA . ASP A 1 273 ? 9.204 -26.947 10.041 1.00 85.00 273 ASP A CA 1
ATOM 2112 C C . ASP A 1 273 ? 10.304 -27.303 11.060 1.00 85.00 273 ASP A C 1
ATOM 2114 O O . ASP A 1 273 ? 11.032 -28.279 10.907 1.00 85.00 273 ASP A O 1
ATOM 2118 N N . TRP A 1 274 ? 10.458 -26.456 12.082 1.00 84.75 274 TRP A N 1
ATOM 2119 C CA . TRP A 1 274 ? 11.465 -26.580 13.148 1.00 84.75 274 TRP A CA 1
ATOM 2120 C C . TRP A 1 274 ? 10.938 -26.045 14.503 1.00 84.75 274 TRP A C 1
ATOM 2122 O O . TRP A 1 274 ? 9.866 -25.423 14.554 1.00 84.75 274 TRP A O 1
ATOM 2132 N N . ASN A 1 275 ? 11.661 -26.318 15.599 1.00 84.94 275 ASN A N 1
ATOM 2133 C CA . ASN A 1 275 ? 11.292 -25.973 16.984 1.00 84.94 275 ASN A CA 1
ATOM 2134 C C . ASN A 1 275 ? 11.240 -24.454 17.234 1.00 84.94 275 ASN A C 1
ATOM 2136 O O . ASN A 1 275 ? 12.254 -23.792 17.104 1.00 84.94 275 ASN A O 1
ATOM 2140 N N . GLY A 1 276 ? 10.103 -23.892 17.649 1.00 89.19 276 GLY A N 1
ATOM 2141 C CA . GLY A 1 276 ? 10.032 -22.458 17.979 1.00 89.19 276 GLY A CA 1
ATOM 2142 C C . GLY A 1 276 ? 10.474 -22.122 19.411 1.00 89.19 276 GLY A C 1
ATOM 2143 O O . GLY A 1 276 ? 10.517 -23.006 20.262 1.00 89.19 276 GLY A O 1
ATOM 2144 N N . ALA A 1 277 ? 10.729 -20.837 19.669 1.00 92.75 277 ALA A N 1
ATOM 2145 C CA . ALA A 1 277 ? 11.198 -20.312 20.947 1.00 92.75 277 ALA A CA 1
ATOM 2146 C C . ALA A 1 277 ? 10.056 -20.015 21.940 1.00 92.75 277 ALA A C 1
ATOM 2148 O O . ALA A 1 277 ? 9.051 -19.377 21.604 1.00 92.75 277 ALA A O 1
ATOM 2149 N N . GLY A 1 278 ? 10.192 -20.511 23.169 1.00 94.50 278 GLY A N 1
ATOM 2150 C CA . GLY A 1 278 ? 9.212 -20.390 24.250 1.00 94.50 278 GLY A CA 1
ATOM 2151 C C . GLY A 1 278 ? 9.536 -19.336 25.313 1.00 94.50 278 GLY A C 1
ATOM 2152 O O . GLY A 1 278 ? 10.635 -18.795 25.400 1.00 94.50 278 GLY A O 1
ATOM 2153 N N . GLY A 1 279 ? 8.538 -19.039 26.142 1.00 95.38 279 GLY A N 1
ATOM 2154 C CA . GLY A 1 279 ? 8.710 -18.303 27.394 1.00 95.38 279 GLY A CA 1
ATOM 2155 C C . GLY A 1 279 ? 8.101 -19.090 28.551 1.00 95.38 279 GLY A C 1
ATOM 2156 O O . GLY A 1 279 ? 7.082 -18.684 29.118 1.00 95.38 279 GLY A O 1
ATOM 2157 N N . HIS A 1 280 ? 8.639 -20.278 28.838 1.00 95.19 280 HIS A N 1
ATOM 2158 C CA . HIS A 1 280 ? 7.991 -21.210 29.758 1.00 95.19 280 HIS A CA 1
ATOM 2159 C C . HIS A 1 280 ? 7.878 -20.593 31.154 1.00 95.19 280 HIS A C 1
ATOM 2161 O O . HIS A 1 280 ? 8.852 -20.137 31.752 1.00 95.19 280 HIS A O 1
ATOM 2167 N N . THR A 1 281 ? 6.648 -20.521 31.658 1.00 97.44 281 THR A N 1
ATOM 2168 C CA . THR A 1 281 ? 6.335 -19.776 32.876 1.00 97.44 281 THR A CA 1
ATOM 2169 C C . THR A 1 281 ? 6.023 -20.740 34.008 1.00 97.44 281 THR A C 1
ATOM 2171 O O . THR A 1 281 ? 4.934 -21.304 34.102 1.00 97.44 281 THR A O 1
ATOM 2174 N N . ASN A 1 282 ? 6.989 -20.908 34.898 1.00 96.88 282 ASN A N 1
ATOM 2175 C CA . ASN A 1 282 ? 6.851 -21.626 36.151 1.00 96.88 282 ASN A CA 1
ATOM 2176 C C . ASN A 1 282 ? 6.044 -20.786 37.147 1.00 96.88 282 ASN A C 1
ATOM 2178 O O . ASN A 1 282 ? 6.367 -19.621 37.380 1.00 96.88 282 ASN A O 1
ATOM 2182 N N . PHE A 1 283 ? 5.022 -21.378 37.764 1.00 97.31 283 PHE A N 1
ATOM 2183 C CA . PHE A 1 283 ? 4.186 -20.719 38.761 1.00 97.31 283 PHE A CA 1
ATOM 2184 C C . PHE A 1 283 ? 3.943 -21.580 39.994 1.00 97.31 283 PHE A C 1
ATOM 2186 O O . PHE A 1 283 ? 3.714 -22.790 39.927 1.00 97.31 283 PHE A O 1
ATOM 2193 N N . SER A 1 284 ? 3.935 -20.909 41.141 1.00 95.69 284 SER A N 1
ATOM 2194 C CA . SER A 1 284 ? 3.584 -21.483 42.424 1.00 95.69 284 SER A CA 1
ATOM 2195 C C . SER A 1 284 ? 2.955 -20.432 43.332 1.00 95.69 284 SER A C 1
ATOM 2197 O O . SER A 1 284 ? 3.376 -19.280 43.347 1.00 95.69 284 SER A O 1
ATOM 2199 N N . SER A 1 285 ? 2.012 -20.835 44.176 1.00 94.88 285 SER A N 1
ATOM 2200 C CA . SER A 1 285 ? 1.494 -19.995 45.259 1.00 94.88 285 SER A CA 1
ATOM 2201 C C . SER A 1 285 ? 1.693 -20.673 46.610 1.00 94.88 285 SER A C 1
ATOM 2203 O O . SER A 1 285 ? 2.049 -21.849 46.699 1.00 94.88 285 SER A O 1
ATOM 2205 N N . LYS A 1 286 ? 1.442 -19.948 47.697 1.00 94.56 286 LYS A N 1
ATOM 2206 C CA . LYS A 1 286 ? 1.453 -20.479 49.063 1.00 94.56 286 LYS A CA 1
ATOM 2207 C C . LYS A 1 286 ? 0.625 -21.759 49.188 1.00 94.56 286 LYS A C 1
ATOM 2209 O O . LYS A 1 286 ? 1.063 -22.709 49.834 1.00 94.56 286 LYS A O 1
ATOM 2214 N N . ALA A 1 287 ? -0.530 -21.811 48.520 1.00 94.31 287 ALA A N 1
ATOM 2215 C CA . ALA A 1 287 ? -1.373 -23.000 48.476 1.00 94.31 287 ALA A CA 1
ATOM 2216 C C . ALA A 1 287 ? -0.665 -24.174 47.781 1.00 94.31 287 ALA A C 1
ATOM 2218 O O . ALA A 1 287 ? -0.610 -25.263 48.344 1.00 94.31 287 ALA A O 1
ATOM 2219 N N . THR A 1 288 ? -0.044 -23.958 46.614 1.00 95.12 288 THR A N 1
ATOM 2220 C CA . THR A 1 288 ? 0.648 -25.036 45.881 1.00 95.12 288 THR A CA 1
ATOM 2221 C C . THR A 1 288 ? 1.911 -25.527 46.591 1.00 95.12 288 THR A C 1
ATOM 2223 O O . THR A 1 288 ? 2.293 -26.683 46.420 1.00 95.12 288 THR A O 1
ATOM 2226 N N . ARG A 1 289 ? 2.552 -24.686 47.415 1.00 95.19 289 ARG A N 1
ATOM 2227 C CA . ARG A 1 289 ? 3.729 -25.053 48.230 1.00 95.19 289 ARG A CA 1
ATOM 2228 C C . ARG A 1 289 ? 3.382 -25.703 49.562 1.00 95.19 289 ARG A C 1
ATOM 2230 O O . ARG A 1 289 ? 4.275 -26.219 50.229 1.00 95.19 289 ARG A O 1
ATOM 2237 N N . THR A 1 290 ? 2.116 -25.683 49.972 1.00 94.12 290 THR A N 1
ATOM 2238 C CA . THR A 1 290 ? 1.712 -26.281 51.245 1.00 94.12 290 THR A CA 1
ATOM 2239 C C . THR A 1 290 ? 1.817 -27.800 51.141 1.00 94.12 290 THR A C 1
ATOM 2241 O O . THR A 1 290 ? 1.182 -28.414 50.286 1.00 94.12 290 THR A O 1
ATOM 2244 N N . ALA A 1 291 ? 2.628 -28.411 52.007 1.00 90.62 291 ALA A N 1
ATOM 2245 C CA . ALA A 1 291 ? 2.810 -29.861 52.040 1.00 90.62 291 ALA A CA 1
ATOM 2246 C C . ALA A 1 291 ? 1.462 -30.599 52.167 1.00 90.62 291 ALA A C 1
ATOM 2248 O O . ALA A 1 291 ? 0.515 -30.085 52.767 1.00 90.62 291 ALA A O 1
ATOM 2249 N N . GLU A 1 292 ? 1.380 -31.800 51.590 1.00 91.44 292 GLU A N 1
ATOM 2250 C CA . GLU A 1 292 ? 0.197 -32.684 51.549 1.00 91.44 292 GLU A CA 1
ATOM 2251 C C . GLU A 1 292 ? -1.013 -32.182 50.736 1.00 91.44 292 GLU A C 1
ATOM 2253 O O . GLU A 1 292 ? -1.742 -33.004 50.181 1.00 91.44 292 GLU A O 1
ATOM 2258 N N . THR A 1 293 ? -1.240 -30.868 50.639 1.00 92.81 293 THR A N 1
ATOM 2259 C CA . THR A 1 293 ? -2.421 -30.268 49.977 1.00 92.81 293 THR A CA 1
ATOM 2260 C C . THR A 1 293 ? -2.094 -29.543 48.672 1.00 92.81 293 THR A C 1
ATOM 2262 O O . THR A 1 293 ? -2.981 -29.317 47.848 1.00 92.81 293 THR A O 1
ATOM 2265 N N . GLY A 1 294 ? -0.821 -29.219 48.444 1.00 94.06 294 GLY A N 1
ATOM 2266 C CA . GLY A 1 294 ? -0.369 -28.441 47.300 1.00 94.06 294 GLY A CA 1
ATOM 2267 C C . GLY A 1 294 ? -0.603 -29.120 45.954 1.00 94.06 294 GLY A C 1
ATOM 2268 O O . GLY A 1 294 ? -0.919 -28.443 44.982 1.00 94.06 294 GLY A O 1
ATOM 2269 N N . TRP A 1 295 ? -0.530 -30.450 45.890 1.00 94.75 295 TRP A N 1
ATOM 2270 C CA . TRP A 1 295 ? -0.828 -31.201 44.668 1.00 94.75 295 TRP A CA 1
ATOM 2271 C C . TRP A 1 295 ? -2.283 -31.036 44.222 1.00 94.75 295 TRP A C 1
ATOM 2273 O O . TRP A 1 295 ? -2.529 -30.757 43.050 1.00 94.75 295 TRP A O 1
ATOM 2283 N N . GLN A 1 296 ? -3.234 -31.110 45.158 1.00 94.56 296 GLN A N 1
ATOM 2284 C CA . GLN A 1 296 ? -4.640 -30.850 44.852 1.00 94.56 296 GLN A CA 1
ATOM 2285 C C . GLN A 1 296 ? -4.833 -29.400 44.390 1.00 94.56 296 GLN A C 1
ATOM 2287 O O . GLN A 1 296 ? -5.497 -29.160 43.386 1.00 94.56 296 GLN A O 1
ATOM 2292 N N . ALA A 1 297 ? -4.185 -28.440 45.059 1.00 94.69 297 ALA A N 1
ATOM 2293 C CA . ALA A 1 297 ? -4.245 -27.036 44.661 1.00 94.69 297 ALA A CA 1
ATOM 2294 C C . ALA A 1 297 ? -3.715 -26.809 43.232 1.00 94.69 297 ALA A C 1
ATOM 2296 O O . ALA A 1 297 ? -4.305 -26.036 42.481 1.00 94.69 297 ALA A O 1
ATOM 2297 N N . ILE A 1 298 ? -2.645 -27.505 42.828 1.00 96.06 298 ILE A N 1
ATOM 2298 C CA . ILE A 1 298 ? -2.120 -27.464 41.454 1.00 96.06 298 ILE A CA 1
ATOM 2299 C C . ILE A 1 298 ? -3.156 -28.002 40.465 1.00 96.06 298 ILE A C 1
ATOM 2301 O O . ILE A 1 298 ? -3.434 -27.346 39.464 1.00 96.06 298 ILE A O 1
ATOM 2305 N N . GLN A 1 299 ? -3.766 -29.156 40.742 1.00 95.38 299 GLN A N 1
ATOM 2306 C CA . GLN A 1 299 ? -4.789 -29.735 39.863 1.00 95.38 299 GLN A CA 1
ATOM 2307 C C . GLN A 1 299 ? -6.007 -28.809 39.714 1.00 95.38 299 GLN A C 1
ATOM 2309 O O . GLN A 1 299 ? -6.493 -28.599 38.601 1.00 95.38 299 GLN A O 1
ATOM 2314 N N . ASP A 1 300 ? -6.448 -28.189 40.809 1.00 94.56 300 ASP A N 1
ATOM 2315 C CA . ASP A 1 300 ? -7.561 -27.238 40.808 1.00 94.56 300 ASP A CA 1
ATOM 2316 C C . ASP A 1 300 ? -7.226 -25.961 40.016 1.00 94.56 300 ASP A C 1
ATOM 2318 O O . ASP A 1 300 ? -8.072 -25.429 39.292 1.00 94.56 300 ASP A O 1
ATOM 2322 N N . GLN A 1 301 ? -5.990 -25.460 40.127 1.00 95.12 301 GLN A N 1
ATOM 2323 C CA . GLN A 1 301 ? -5.511 -24.312 39.351 1.00 95.12 301 GLN A CA 1
ATOM 2324 C C . GLN A 1 301 ? -5.422 -24.642 37.855 1.00 95.12 301 GLN A C 1
ATOM 2326 O O . GLN A 1 301 ? -5.909 -23.866 37.033 1.00 95.12 301 GLN A O 1
ATOM 2331 N N . ILE A 1 302 ? -4.895 -25.815 37.495 1.00 96.12 302 ILE A N 1
ATOM 2332 C CA . ILE A 1 302 ? -4.814 -26.287 36.105 1.00 96.12 302 ILE A CA 1
ATOM 2333 C C . ILE A 1 302 ? -6.208 -26.399 35.476 1.00 96.12 302 ILE A C 1
ATOM 2335 O O . ILE A 1 302 ? -6.410 -25.917 34.363 1.00 96.12 302 ILE A O 1
ATOM 2339 N N . ALA A 1 303 ? -7.198 -26.934 36.197 1.00 93.62 303 ALA A N 1
ATOM 2340 C CA . ALA A 1 303 ? -8.576 -27.015 35.707 1.00 93.62 303 ALA A CA 1
ATOM 2341 C C . ALA A 1 303 ? -9.203 -25.628 35.446 1.00 93.62 303 ALA A C 1
ATOM 2343 O O . ALA A 1 303 ? -10.043 -25.466 34.557 1.00 93.62 303 ALA A O 1
ATOM 2344 N N . LYS A 1 304 ? -8.805 -24.595 36.200 1.00 94.81 304 LYS A N 1
ATOM 2345 C CA . LYS A 1 304 ? -9.223 -23.207 35.936 1.00 94.81 304 LYS A CA 1
ATOM 2346 C C . LYS A 1 304 ? -8.506 -22.622 34.715 1.00 94.81 304 LYS A C 1
ATOM 2348 O O . LYS A 1 304 ? -9.148 -21.941 33.916 1.00 94.81 304 LYS A O 1
ATOM 2353 N N . LEU A 1 305 ? -7.214 -22.916 34.546 1.00 94.69 305 LEU A N 1
ATOM 2354 C CA . LEU A 1 305 ? -6.435 -22.520 33.366 1.00 94.69 305 LEU A CA 1
ATOM 2355 C C . LEU A 1 305 ? -6.979 -23.144 32.076 1.00 94.69 305 LEU A C 1
ATOM 2357 O O . LEU A 1 305 ? -6.993 -22.469 31.047 1.00 94.69 305 LEU A O 1
ATOM 2361 N N . GLU A 1 306 ? -7.464 -24.385 32.137 1.00 94.00 306 GLU A N 1
ATOM 2362 C CA . GLU A 1 306 ? -8.132 -25.072 31.026 1.00 94.00 306 GLU A CA 1
ATOM 2363 C C . GLU A 1 306 ? -9.369 -24.298 30.557 1.00 94.00 306 GLU A C 1
ATOM 2365 O O . GLU A 1 306 ? -9.489 -23.946 29.385 1.00 94.00 306 GLU A O 1
ATOM 2370 N N . ARG A 1 307 ? -10.250 -23.916 31.491 1.00 93.06 307 ARG A N 1
ATOM 2371 C CA . ARG A 1 307 ? -11.482 -23.161 31.184 1.00 93.06 307 ARG A CA 1
ATOM 2372 C C . ARG A 1 307 ? -11.222 -21.784 30.578 1.00 93.06 307 ARG A C 1
ATOM 2374 O O . ARG A 1 307 ? -12.086 -21.251 29.888 1.00 93.06 307 ARG A O 1
ATOM 2381 N N . ARG A 1 308 ? -10.057 -21.192 30.852 1.00 93.50 308 ARG A N 1
ATOM 2382 C CA . ARG A 1 308 ? -9.632 -19.898 30.297 1.00 93.50 308 ARG A CA 1
ATOM 2383 C C . ARG A 1 308 ? -8.547 -20.043 29.229 1.00 93.50 308 ARG A C 1
ATOM 2385 O O . ARG A 1 308 ? -7.924 -19.043 28.884 1.00 93.50 308 ARG A O 1
ATOM 2392 N N . HIS A 1 309 ? -8.342 -21.236 28.663 1.00 93.88 309 HIS A N 1
ATOM 2393 C CA . HIS A 1 309 ? -7.271 -21.497 27.698 1.00 93.88 309 HIS A CA 1
ATOM 2394 C C . HIS A 1 309 ? -7.235 -20.472 26.554 1.00 93.88 309 HIS A C 1
ATOM 2396 O O . HIS A 1 309 ? -6.200 -19.841 26.356 1.00 93.88 309 HIS A O 1
ATOM 2402 N N . ALA A 1 310 ? -8.370 -20.215 25.894 1.00 90.69 310 ALA A N 1
ATOM 2403 C CA . ALA A 1 310 ? -8.457 -19.248 24.796 1.00 90.69 310 ALA A CA 1
ATOM 2404 C C . ALA A 1 310 ? -8.089 -17.809 25.213 1.00 90.69 310 ALA A C 1
ATOM 2406 O O . ALA A 1 310 ? -7.454 -17.085 24.451 1.00 90.69 310 ALA A O 1
ATOM 2407 N N . VAL A 1 311 ? -8.439 -17.402 26.441 1.00 91.94 311 VAL A N 1
ATOM 2408 C CA . VAL A 1 311 ? -8.107 -16.069 26.978 1.00 91.94 311 VAL A CA 1
ATOM 2409 C C . VAL A 1 311 ? -6.603 -15.935 27.203 1.00 91.94 311 VAL A C 1
ATOM 2411 O O . VAL A 1 311 ? -6.028 -14.898 26.892 1.00 91.94 311 VAL A O 1
ATOM 2414 N N . HIS A 1 312 ? -5.969 -16.986 27.728 1.00 95.00 312 HIS A N 1
ATOM 2415 C CA . HIS A 1 312 ? -4.522 -17.018 27.914 1.00 95.00 312 HIS A CA 1
ATOM 2416 C C . HIS A 1 312 ? -3.796 -17.013 26.563 1.00 95.00 312 HIS A C 1
ATOM 2418 O O . HIS A 1 312 ? -2.939 -16.164 26.352 1.00 95.00 312 HIS A O 1
ATOM 2424 N N . ILE A 1 313 ? -4.183 -17.881 25.619 1.00 94.25 313 ILE A N 1
ATOM 2425 C CA . ILE A 1 313 ? -3.559 -17.960 24.287 1.00 94.25 313 ILE A CA 1
ATOM 2426 C C . ILE A 1 313 ? -3.581 -16.610 23.560 1.00 94.25 313 ILE A C 1
ATOM 2428 O O . ILE A 1 313 ? -2.549 -16.198 23.039 1.00 94.25 313 ILE A O 1
ATOM 2432 N N . ALA A 1 314 ? -4.702 -15.883 23.601 1.00 92.50 314 ALA A N 1
ATOM 2433 C CA . ALA A 1 314 ? -4.820 -14.561 22.980 1.00 92.50 314 ALA A CA 1
ATOM 2434 C C . ALA A 1 314 ? -3.849 -13.505 23.551 1.00 92.50 314 ALA A C 1
ATOM 2436 O O . ALA A 1 314 ? -3.617 -12.480 22.919 1.00 92.50 314 ALA A O 1
ATOM 2437 N N . ALA A 1 315 ? -3.298 -13.738 24.744 1.00 92.06 315 ALA A N 1
ATOM 2438 C CA . ALA A 1 315 ? -2.422 -12.815 25.461 1.00 92.06 315 ALA A CA 1
ATOM 2439 C C . ALA A 1 315 ? -0.978 -13.333 25.618 1.00 92.06 315 ALA A C 1
ATOM 2441 O O . ALA A 1 315 ? -0.148 -12.681 26.249 1.00 92.06 315 ALA A O 1
ATOM 2442 N N . TYR A 1 316 ? -0.670 -14.515 25.083 1.00 94.75 316 TYR A N 1
ATOM 2443 C CA . TYR A 1 316 ? 0.563 -15.266 25.344 1.00 94.75 316 TYR A CA 1
ATOM 2444 C C . TYR A 1 316 ? 1.673 -15.023 24.309 1.00 94.75 316 TYR A C 1
ATOM 2446 O O . TYR A 1 316 ? 2.547 -15.868 24.129 1.00 94.75 316 TYR A O 1
ATOM 2454 N N . GLY A 1 317 ? 1.662 -13.848 23.678 1.00 89.56 317 GLY A N 1
ATOM 2455 C CA . GLY A 1 317 ? 2.650 -13.417 22.687 1.00 89.56 317 GLY A CA 1
ATOM 2456 C C . GLY A 1 317 ? 2.191 -13.622 21.240 1.00 89.56 317 GLY A C 1
ATOM 2457 O O . GLY A 1 317 ? 1.350 -14.469 20.941 1.00 89.56 317 GLY A O 1
ATOM 2458 N N . GLU A 1 318 ? 2.731 -12.798 20.346 1.00 90.75 318 GLU A N 1
ATOM 2459 C CA . GLU A 1 318 ? 2.380 -12.761 18.923 1.00 90.75 318 GLU A CA 1
ATOM 2460 C C . GLU A 1 318 ? 3.128 -13.847 18.131 1.00 90.75 318 GLU A C 1
ATOM 2462 O O . GLU A 1 318 ? 4.283 -14.152 18.430 1.00 90.75 318 GLU A O 1
ATOM 2467 N N . GLY A 1 319 ? 2.492 -14.434 17.112 1.00 90.19 319 GLY A N 1
ATOM 2468 C CA . GLY A 1 319 ? 3.106 -15.468 16.266 1.00 90.19 319 GLY A CA 1
ATOM 2469 C C . GLY A 1 319 ? 3.160 -16.860 16.907 1.00 90.19 319 GLY A C 1
ATOM 2470 O O . GLY A 1 319 ? 3.830 -17.764 16.398 1.00 90.19 319 GLY A O 1
ATOM 2471 N N . ASN A 1 320 ? 2.486 -17.048 18.045 1.00 92.88 320 ASN A N 1
ATOM 2472 C CA . ASN A 1 320 ? 2.528 -18.275 18.837 1.00 92.88 320 ASN A CA 1
ATOM 2473 C C . ASN A 1 320 ? 1.873 -19.470 18.115 1.00 92.88 320 ASN A C 1
ATOM 2475 O O . ASN A 1 320 ? 2.255 -20.613 18.350 1.00 92.88 320 ASN A O 1
ATOM 2479 N N . GLU A 1 321 ? 0.957 -19.229 17.174 1.00 92.50 321 GLU A N 1
ATOM 2480 C CA . GLU A 1 321 ? 0.364 -20.239 16.285 1.00 92.50 321 GLU A CA 1
ATOM 2481 C C . GLU A 1 321 ? 1.404 -20.936 15.400 1.00 92.50 321 GLU A C 1
ATOM 2483 O O . GLU A 1 321 ? 1.253 -22.111 15.066 1.00 92.50 321 GLU A O 1
ATOM 2488 N N . ARG A 1 322 ? 2.516 -20.254 15.084 1.00 93.19 322 ARG A N 1
ATOM 2489 C CA . ARG A 1 322 ? 3.639 -20.838 14.333 1.00 93.19 322 ARG A CA 1
ATOM 2490 C C . ARG A 1 322 ? 4.469 -21.808 15.184 1.00 93.19 322 ARG A C 1
ATOM 2492 O O . ARG A 1 322 ? 5.197 -22.646 14.637 1.00 93.19 322 ARG A O 1
ATOM 2499 N N . ARG A 1 323 ? 4.380 -21.679 16.513 1.00 91.31 323 ARG A N 1
ATOM 2500 C CA . ARG A 1 323 ? 5.108 -22.475 17.509 1.00 91.31 323 ARG A CA 1
ATOM 2501 C C . ARG A 1 323 ? 4.258 -23.622 18.051 1.00 91.31 323 ARG A C 1
ATOM 2503 O O . ARG A 1 323 ? 4.687 -24.767 17.958 1.00 91.31 323 ARG A O 1
ATOM 2510 N N . LEU A 1 324 ? 3.063 -23.331 18.571 1.00 92.62 324 LEU A N 1
ATOM 2511 C CA . LEU A 1 324 ? 2.132 -24.284 19.191 1.00 92.62 324 LEU A CA 1
ATOM 2512 C C . LEU A 1 324 ? 1.353 -25.099 18.146 1.00 92.62 324 LEU A C 1
ATOM 2514 O O . LEU A 1 324 ? 0.136 -25.002 18.001 1.00 92.62 324 LEU A O 1
ATOM 2518 N N . THR A 1 325 ? 2.080 -25.917 17.394 1.00 89.75 325 THR A N 1
ATOM 2519 C CA . THR A 1 325 ? 1.534 -26.703 16.274 1.00 89.75 325 THR A CA 1
ATOM 2520 C C . THR A 1 325 ? 1.131 -28.126 16.669 1.00 89.75 325 THR A C 1
ATOM 2522 O O . THR A 1 325 ? 0.634 -28.877 15.834 1.00 89.75 325 THR A O 1
ATOM 2525 N N . GLY A 1 326 ? 1.399 -28.540 17.914 1.00 87.06 326 GLY A N 1
ATOM 2526 C CA . GLY A 1 326 ? 1.299 -29.943 18.338 1.00 87.06 326 GLY A CA 1
ATOM 2527 C C . GLY A 1 326 ? 2.473 -30.826 17.881 1.00 87.06 326 GLY A C 1
ATOM 2528 O O . GLY A 1 326 ? 2.499 -32.020 18.177 1.00 87.06 326 GLY A O 1
ATOM 2529 N N . LYS A 1 327 ? 3.446 -30.261 17.154 1.00 83.69 327 LYS A N 1
ATOM 2530 C CA . LYS A 1 327 ? 4.692 -30.917 16.721 1.00 83.69 327 LYS A CA 1
ATOM 2531 C C . LYS A 1 327 ? 5.889 -30.370 17.510 1.00 83.69 327 LYS A C 1
ATOM 2533 O O . LYS A 1 327 ? 5.750 -29.414 18.272 1.00 83.69 327 LYS A O 1
ATOM 2538 N N . HIS A 1 328 ? 7.072 -30.964 17.325 1.00 82.62 328 HIS A N 1
ATOM 2539 C CA . HIS A 1 328 ? 8.351 -30.449 17.857 1.00 82.62 328 HIS A CA 1
ATOM 2540 C C . HIS A 1 328 ? 8.350 -30.167 19.371 1.00 82.62 328 HIS A C 1
ATOM 2542 O O . HIS A 1 328 ? 8.825 -29.128 19.814 1.00 82.62 328 HIS A O 1
ATOM 2548 N N . GLU A 1 329 ? 7.794 -31.088 20.165 1.00 78.81 329 GLU A N 1
ATOM 2549 C CA . GLU A 1 329 ? 7.669 -30.977 21.635 1.00 78.81 329 GLU A CA 1
ATOM 2550 C C . GLU A 1 329 ? 6.785 -29.819 22.143 1.00 78.81 329 GLU A C 1
ATOM 2552 O O . GLU A 1 329 ? 6.904 -29.403 23.296 1.00 78.81 329 GLU A O 1
ATOM 2557 N N . THR A 1 330 ? 5.849 -29.331 21.324 1.00 84.62 330 THR A N 1
ATOM 2558 C CA . THR A 1 330 ? 4.848 -28.327 21.725 1.00 84.62 330 THR A CA 1
ATOM 2559 C C . THR A 1 330 ? 3.431 -28.899 21.723 1.00 84.62 330 THR A C 1
ATOM 2561 O O . THR A 1 330 ? 3.141 -29.852 21.001 1.00 84.62 330 THR A O 1
ATOM 2564 N N . SER A 1 331 ? 2.534 -28.307 22.519 1.00 88.81 331 SER A N 1
ATOM 2565 C CA . SER A 1 331 ? 1.094 -28.594 22.429 1.00 88.81 331 SER A CA 1
ATOM 2566 C C . SER A 1 331 ? 0.446 -27.867 21.244 1.00 88.81 331 SER A C 1
ATOM 2568 O O . SER A 1 331 ? 1.007 -26.906 20.719 1.00 88.81 331 SER A O 1
ATOM 2570 N N . SER A 1 332 ? -0.730 -28.330 20.820 1.00 90.31 332 SER A N 1
ATOM 2571 C CA . SER A 1 332 ? -1.588 -27.612 19.870 1.00 90.31 332 SER A CA 1
ATOM 2572 C C . SER A 1 332 ? -2.087 -26.308 20.498 1.00 90.31 332 SER A C 1
ATOM 2574 O O . SER A 1 332 ? -2.417 -26.277 21.682 1.00 90.31 332 SER A O 1
ATOM 2576 N N . ILE A 1 333 ? -2.158 -25.232 19.714 1.00 92.00 333 ILE A N 1
ATOM 2577 C CA . ILE A 1 333 ? -2.674 -23.934 20.170 1.00 92.00 333 ILE A CA 1
ATOM 2578 C C . ILE A 1 333 ? -4.172 -23.963 20.504 1.00 92.00 333 ILE A C 1
ATOM 2580 O O . ILE A 1 333 ? -4.655 -23.070 21.194 1.00 92.00 333 ILE A O 1
ATOM 2584 N N . HIS A 1 334 ? -4.906 -24.959 20.003 1.00 91.00 334 HIS A N 1
ATOM 2585 C CA . HIS A 1 334 ? -6.352 -25.084 20.194 1.00 91.00 334 HIS A CA 1
ATOM 2586 C C . HIS A 1 334 ? -6.722 -25.999 21.363 1.00 91.00 334 HIS A C 1
ATOM 2588 O O . HIS A 1 334 ? -7.813 -25.875 21.921 1.00 91.00 334 HIS A O 1
ATOM 2594 N N . ASP A 1 335 ? -5.816 -26.903 21.735 1.00 89.44 335 ASP A N 1
ATOM 2595 C CA . ASP A 1 335 ? -6.078 -27.947 22.715 1.00 89.44 335 ASP A CA 1
ATOM 2596 C C . ASP A 1 335 ? -5.369 -27.634 24.031 1.00 89.44 335 ASP A C 1
ATOM 2598 O O . ASP A 1 335 ? -4.175 -27.331 24.074 1.00 89.44 335 ASP A O 1
ATOM 2602 N N . PHE A 1 336 ? -6.089 -27.777 25.142 1.00 94.88 336 PHE A N 1
ATOM 2603 C CA . PHE A 1 336 ? -5.477 -27.741 26.463 1.00 94.88 336 PHE A CA 1
ATOM 2604 C C . PHE A 1 336 ? -5.146 -29.160 26.920 1.00 94.88 336 PHE A C 1
ATOM 2606 O O . PHE A 1 336 ? -5.994 -30.048 26.933 1.00 94.88 336 PHE A O 1
ATOM 2613 N N . SER A 1 337 ? -3.906 -29.374 27.342 1.00 94.75 337 SER A N 1
ATOM 2614 C CA . SER A 1 337 ? -3.474 -30.635 27.940 1.00 94.75 337 SER A CA 1
ATOM 2615 C C . SER A 1 337 ? -2.477 -30.385 29.061 1.00 94.75 337 SER A C 1
ATOM 2617 O O . SER A 1 337 ? -1.763 -29.383 29.071 1.00 94.75 337 SER A O 1
ATOM 2619 N N . TRP A 1 338 ? -2.384 -31.306 30.011 1.00 96.38 338 TRP A N 1
ATOM 2620 C CA . TRP A 1 338 ? -1.367 -31.231 31.051 1.00 96.38 338 TRP A CA 1
ATOM 2621 C C . TRP A 1 338 ? -0.858 -32.620 31.424 1.00 96.38 338 TRP A C 1
ATOM 2623 O O . TRP A 1 338 ? -1.543 -33.623 31.214 1.00 96.38 338 TRP A O 1
ATOM 2633 N N . GLY A 1 339 ? 0.360 -32.697 31.958 1.00 93.75 339 GLY A N 1
ATOM 2634 C CA . GLY A 1 339 ? 0.955 -33.979 32.317 1.00 93.75 339 GLY A CA 1
ATOM 2635 C C . GLY A 1 339 ? 2.184 -33.884 33.213 1.00 93.75 339 GLY A C 1
ATOM 2636 O O . GLY A 1 339 ? 2.914 -32.892 33.234 1.00 93.75 339 GLY A O 1
ATOM 2637 N N . VAL A 1 340 ? 2.439 -34.969 33.946 1.00 94.25 340 VAL A N 1
ATOM 2638 C CA . VAL A 1 340 ? 3.626 -35.111 34.798 1.00 94.25 340 VAL A CA 1
ATOM 2639 C C . VAL A 1 340 ? 4.829 -35.446 33.918 1.00 94.25 340 VAL A C 1
ATOM 2641 O O . VAL A 1 340 ? 4.841 -36.459 33.224 1.00 94.25 340 VAL A O 1
ATOM 2644 N N . ALA A 1 341 ? 5.852 -34.594 33.959 1.00 89.94 341 ALA A N 1
ATOM 2645 C CA . ALA A 1 341 ? 7.079 -34.692 33.174 1.00 89.94 341 ALA A CA 1
ATOM 2646 C C . ALA A 1 341 ? 6.862 -34.793 31.648 1.00 89.94 341 ALA A C 1
ATOM 2648 O O . ALA A 1 341 ? 7.769 -35.222 30.938 1.00 89.94 341 ALA A O 1
ATOM 2649 N N . ASN A 1 342 ? 5.701 -34.369 31.141 1.00 89.06 342 ASN A N 1
ATOM 2650 C CA . ASN A 1 342 ? 5.392 -34.355 29.715 1.00 89.06 342 ASN A CA 1
ATOM 2651 C C . ASN A 1 342 ? 5.720 -32.978 29.123 1.00 89.06 342 ASN A C 1
ATOM 2653 O O . ASN A 1 342 ? 5.111 -31.984 29.504 1.00 89.06 342 ASN A O 1
ATOM 2657 N N . ARG A 1 343 ? 6.687 -32.912 28.203 1.00 83.38 343 ARG A N 1
ATOM 2658 C CA . ARG A 1 343 ? 7.100 -31.653 27.557 1.00 83.38 343 ARG A CA 1
ATOM 2659 C C . ARG A 1 343 ? 6.138 -31.187 26.458 1.00 83.38 343 ARG A C 1
ATOM 2661 O O . ARG A 1 343 ? 6.021 -29.988 26.252 1.00 83.38 343 ARG A O 1
ATOM 2668 N N . GLY A 1 344 ? 5.410 -32.105 25.819 1.00 85.75 344 GLY A N 1
ATOM 2669 C CA . GLY A 1 344 ? 4.508 -31.811 24.697 1.00 85.75 344 GLY A CA 1
ATOM 2670 C C . GLY A 1 344 ? 3.094 -31.378 25.094 1.00 85.75 344 GLY A C 1
ATOM 2671 O O . GLY A 1 344 ? 2.199 -31.394 24.256 1.00 85.75 344 GLY A O 1
ATOM 2672 N N . CYS A 1 345 ? 2.861 -31.045 26.365 1.00 91.81 345 CYS A N 1
ATOM 2673 C CA . CYS A 1 345 ? 1.554 -30.613 26.862 1.00 91.81 345 CYS A CA 1
ATOM 2674 C C . CYS A 1 345 ? 1.549 -29.118 27.206 1.00 91.81 345 CYS A C 1
ATOM 2676 O O . CYS A 1 345 ? 2.603 -28.488 27.293 1.00 91.81 345 CYS A O 1
ATOM 2678 N N . SER A 1 346 ? 0.360 -28.545 27.388 1.00 95.06 346 SER A N 1
ATOM 2679 C CA . SER A 1 346 ? 0.198 -27.120 27.685 1.00 95.06 346 SER A CA 1
ATOM 2680 C C . SER A 1 346 ? 0.740 -26.756 29.067 1.00 95.06 346 SER A C 1
ATOM 2682 O O . SER A 1 346 ? 1.463 -25.770 29.194 1.00 95.06 346 SER A O 1
ATOM 2684 N N . ILE A 1 347 ? 0.408 -27.557 30.088 1.00 97.31 347 ILE A N 1
ATOM 2685 C CA . ILE A 1 347 ? 0.933 -27.405 31.450 1.00 97.31 347 ILE A CA 1
ATOM 2686 C C . ILE A 1 347 ? 1.747 -28.636 31.847 1.00 97.31 347 ILE A C 1
ATOM 2688 O O . ILE A 1 347 ? 1.213 -29.738 31.992 1.00 97.31 347 ILE A O 1
ATOM 2692 N N . ARG A 1 348 ? 3.037 -28.443 32.102 1.00 96.50 348 ARG A N 1
ATOM 2693 C CA . ARG A 1 348 ? 3.926 -29.495 32.593 1.00 96.50 348 ARG A CA 1
ATOM 2694 C C . ARG A 1 348 ? 4.039 -29.420 34.110 1.00 96.50 348 ARG A C 1
ATOM 2696 O O . ARG A 1 348 ? 4.204 -28.353 34.688 1.00 96.50 348 ARG A O 1
ATOM 2703 N N . VAL A 1 349 ? 3.991 -30.574 34.771 1.00 96.44 349 VAL A N 1
ATOM 2704 C CA . VAL A 1 349 ? 4.250 -30.674 36.214 1.00 96.44 349 VAL A CA 1
ATOM 2705 C C . VAL A 1 349 ? 5.478 -31.539 36.479 1.00 96.44 349 VAL A C 1
ATOM 2707 O O . VAL A 1 349 ? 5.671 -32.571 35.835 1.00 96.44 349 VAL A O 1
ATOM 2710 N N . GLY A 1 350 ? 6.329 -31.133 37.422 1.00 92.31 350 GLY A N 1
ATOM 2711 C CA . GLY A 1 350 ? 7.536 -31.875 37.788 1.00 92.31 350 GLY A CA 1
ATOM 2712 C C . GLY A 1 350 ? 7.238 -33.290 38.300 1.00 92.31 350 GLY A C 1
ATOM 2713 O O . GLY A 1 350 ? 6.238 -33.526 38.973 1.00 92.31 350 GLY A O 1
ATOM 2714 N N . ARG A 1 351 ? 8.137 -34.247 38.020 1.00 93.94 351 ARG A N 1
ATOM 2715 C CA . ARG A 1 351 ? 7.961 -35.664 38.404 1.00 93.94 351 ARG A CA 1
ATOM 2716 C C . ARG A 1 351 ? 7.798 -35.871 39.912 1.00 93.94 351 ARG A C 1
ATOM 2718 O O . ARG A 1 351 ? 7.094 -36.790 40.315 1.00 93.94 351 ARG A O 1
ATOM 2725 N N . MET A 1 352 ? 8.446 -35.034 40.719 1.00 94.12 352 MET A N 1
ATOM 2726 C CA . MET A 1 352 ? 8.411 -35.144 42.177 1.00 94.12 352 MET A CA 1
ATOM 2727 C C . MET A 1 352 ? 7.167 -34.512 42.807 1.00 94.12 352 MET A C 1
ATOM 2729 O O . MET A 1 352 ? 6.802 -34.907 43.906 1.00 94.12 352 MET A O 1
ATOM 2733 N N . VAL A 1 353 ? 6.450 -33.626 42.110 1.00 94.06 353 VAL A N 1
ATOM 2734 C CA . VAL A 1 353 ? 5.306 -32.891 42.680 1.00 94.06 353 VAL A CA 1
ATOM 2735 C C . VAL A 1 353 ? 4.178 -33.818 43.168 1.00 94.06 353 VAL A C 1
ATOM 2737 O O . VAL A 1 353 ? 3.694 -33.607 44.279 1.00 94.06 353 VAL A O 1
ATOM 2740 N N . PRO A 1 354 ? 3.769 -34.884 42.444 1.00 91.56 354 PRO A N 1
ATOM 2741 C CA . PRO A 1 354 ? 2.779 -35.826 42.973 1.00 91.56 354 PRO A CA 1
ATOM 2742 C C . PRO A 1 354 ? 3.287 -36.650 44.168 1.00 91.56 354 PRO A C 1
ATOM 2744 O O . PRO A 1 354 ? 2.483 -37.119 44.970 1.00 91.56 354 PRO A O 1
ATOM 2747 N N . VAL A 1 355 ? 4.608 -36.846 44.285 1.00 91.50 355 VAL A N 1
ATOM 2748 C CA . VAL A 1 355 ? 5.244 -37.614 45.372 1.00 91.50 355 VAL A CA 1
ATOM 2749 C C . VAL A 1 355 ? 5.361 -36.762 46.634 1.00 91.50 355 VAL A C 1
ATOM 2751 O O . VAL A 1 355 ? 4.985 -37.203 47.715 1.00 91.50 355 VAL A O 1
ATOM 2754 N N . GLU A 1 356 ? 5.849 -35.533 46.484 1.00 93.19 356 GLU A N 1
ATOM 2755 C CA . GLU A 1 356 ? 6.023 -34.543 47.555 1.00 93.19 356 GLU A CA 1
ATOM 2756 C C . GLU A 1 356 ? 4.697 -33.875 47.945 1.00 93.19 356 GLU A C 1
ATOM 2758 O O . GLU A 1 356 ? 4.586 -33.248 48.998 1.00 93.19 356 GLU A O 1
ATOM 2763 N N . LYS A 1 357 ? 3.669 -34.040 47.104 1.00 94.50 357 LYS A N 1
ATOM 2764 C CA . LYS A 1 357 ? 2.321 -33.478 47.242 1.00 94.50 357 LYS A CA 1
ATOM 2765 C C . LYS A 1 357 ? 2.285 -31.951 47.356 1.00 94.50 357 LYS A C 1
ATOM 2767 O O . LYS A 1 357 ? 1.309 -31.390 47.856 1.00 94.50 357 LYS A O 1
ATOM 2772 N N . CYS A 1 358 ? 3.317 -31.274 46.879 1.00 95.38 358 CYS A N 1
ATOM 2773 C CA . CYS A 1 358 ? 3.398 -29.825 46.760 1.00 95.38 358 CYS A CA 1
ATOM 2774 C C . CYS A 1 358 ? 4.437 -29.451 45.696 1.00 95.38 358 CYS A C 1
ATOM 2776 O O . CYS A 1 358 ? 5.207 -30.296 45.241 1.00 95.38 358 CYS A O 1
ATOM 2778 N N . GLY A 1 359 ? 4.431 -28.192 45.261 1.00 94.81 359 GLY A N 1
ATOM 2779 C CA . GLY A 1 359 ? 5.413 -27.674 44.314 1.00 94.81 359 GLY A CA 1
ATOM 2780 C C . GLY A 1 359 ? 4.862 -26.588 43.395 1.00 94.81 359 GLY A C 1
ATOM 2781 O O . GLY A 1 359 ? 4.103 -25.708 43.817 1.00 94.81 359 GLY A O 1
ATOM 2782 N N . TYR A 1 360 ? 5.272 -26.659 42.132 1.00 95.00 360 TYR A N 1
ATOM 2783 C CA . TYR A 1 360 ? 4.950 -25.704 41.075 1.00 95.00 360 TYR A CA 1
ATOM 2784 C C . TYR A 1 360 ? 4.529 -26.434 39.792 1.00 95.00 360 TYR A C 1
ATOM 2786 O O . TYR A 1 360 ? 4.773 -27.635 39.636 1.00 95.00 360 TYR A O 1
ATOM 2794 N N . TYR A 1 361 ? 3.907 -25.702 38.874 1.00 96.88 361 TYR A N 1
ATOM 2795 C CA . TYR A 1 361 ? 3.678 -26.153 37.502 1.00 96.88 361 TYR A CA 1
ATOM 2796 C C . TYR A 1 361 ? 4.269 -25.154 36.511 1.00 96.88 361 TYR A C 1
ATOM 2798 O O . TYR A 1 361 ? 4.525 -24.002 36.847 1.00 96.88 361 TYR A O 1
ATOM 2806 N N . GLU A 1 362 ? 4.476 -25.611 35.288 1.00 96.62 362 GLU A N 1
ATOM 2807 C CA . GLU A 1 362 ? 5.086 -24.869 34.194 1.00 96.62 362 GLU A CA 1
ATOM 2808 C C . GLU A 1 362 ? 4.051 -24.688 33.081 1.00 96.62 362 GLU A C 1
ATOM 2810 O O . GLU A 1 362 ? 3.590 -25.665 32.486 1.00 96.62 362 GLU A O 1
ATOM 2815 N N . ASP A 1 363 ? 3.665 -23.446 32.797 1.00 97.06 363 ASP A N 1
ATOM 2816 C CA . ASP A 1 363 ? 2.853 -23.107 31.634 1.00 97.06 363 ASP A CA 1
ATOM 2817 C C . ASP A 1 363 ? 3.758 -22.942 30.411 1.00 97.06 363 ASP A C 1
ATOM 2819 O O . ASP A 1 363 ? 4.546 -22.000 30.329 1.00 97.06 363 ASP A O 1
ATOM 2823 N N . ARG A 1 364 ? 3.655 -23.876 29.460 1.00 95.31 364 ARG A N 1
ATOM 2824 C CA . ARG A 1 364 ? 4.515 -23.942 28.265 1.00 95.31 364 ARG A CA 1
ATOM 2825 C C . ARG A 1 364 ? 3.910 -23.239 27.048 1.00 95.31 364 ARG A C 1
ATOM 2827 O O . ARG A 1 364 ? 4.509 -23.190 25.970 1.00 95.31 364 ARG A O 1
ATOM 2834 N N . ARG A 1 365 ? 2.701 -22.695 27.198 1.00 96.25 365 ARG A N 1
ATOM 2835 C CA . ARG A 1 365 ? 1.978 -21.990 26.133 1.00 96.25 365 ARG A CA 1
ATOM 2836 C C . ARG A 1 365 ? 2.503 -20.582 25.820 1.00 96.25 365 ARG A C 1
ATOM 2838 O O . ARG A 1 365 ? 2.355 -20.202 24.661 1.00 96.25 365 ARG A O 1
ATOM 2845 N N . PRO A 1 366 ? 3.084 -19.793 26.743 1.00 97.25 366 PRO A N 1
ATOM 2846 C CA . PRO A 1 366 ? 3.628 -18.485 26.386 1.00 97.25 366 PRO A CA 1
ATOM 2847 C C . PRO A 1 366 ? 4.764 -18.575 25.355 1.00 97.25 366 PRO A C 1
ATOM 2849 O O . PRO A 1 366 ? 5.635 -19.444 25.444 1.00 97.25 366 PRO A O 1
ATOM 2852 N N . ALA A 1 367 ? 4.731 -17.693 24.358 1.00 96.12 367 ALA A N 1
ATOM 2853 C CA . ALA A 1 367 ? 5.790 -17.508 23.370 1.00 96.12 367 ALA A CA 1
ATOM 2854 C C . ALA A 1 367 ? 6.980 -16.735 23.958 1.00 96.12 367 ALA A C 1
ATOM 2856 O O . ALA A 1 367 ? 6.841 -16.024 24.952 1.00 96.12 367 ALA A O 1
ATOM 2857 N N . SER A 1 368 ? 8.144 -16.806 23.313 1.00 95.38 368 SER A N 1
ATOM 2858 C CA . SER A 1 368 ? 9.331 -16.053 23.737 1.00 95.38 368 SER A CA 1
ATOM 2859 C C . SER A 1 368 ? 9.124 -14.529 23.764 1.00 95.38 368 SER A C 1
ATOM 2861 O O . SER A 1 368 ? 9.704 -13.857 24.613 1.00 95.38 368 SER A O 1
ATOM 2863 N N . ASN A 1 369 ? 8.260 -13.958 22.919 1.00 95.88 369 ASN A N 1
ATOM 2864 C CA . ASN A 1 369 ? 7.952 -12.518 22.905 1.00 95.88 369 ASN A CA 1
ATOM 2865 C C . ASN A 1 369 ? 6.843 -12.115 23.890 1.00 95.88 369 ASN A C 1
ATOM 2867 O O . ASN A 1 369 ? 6.296 -11.019 23.771 1.00 95.88 369 ASN A O 1
ATOM 2871 N N . LEU A 1 370 ? 6.493 -12.971 24.857 1.00 95.62 370 LEU A N 1
ATOM 2872 C CA . LEU A 1 370 ? 5.472 -12.656 25.854 1.00 95.62 370 LEU A CA 1
ATOM 2873 C C . LEU A 1 370 ? 5.741 -11.320 26.565 1.00 95.62 370 LEU A C 1
ATOM 2875 O O . LEU A 1 370 ? 6.897 -10.949 26.808 1.00 95.62 370 LEU A O 1
ATOM 2879 N N . ASP A 1 371 ? 4.665 -10.639 26.965 1.00 96.19 371 ASP A N 1
ATOM 2880 C CA . ASP A 1 371 ? 4.731 -9.586 27.977 1.00 96.19 371 ASP A CA 1
ATOM 2881 C C . ASP A 1 371 ? 4.617 -10.234 29.370 1.00 96.19 371 ASP A C 1
ATOM 2883 O O . ASP A 1 371 ? 3.550 -10.762 29.721 1.00 96.19 371 ASP A O 1
ATOM 2887 N N . PRO A 1 372 ? 5.685 -10.209 30.190 1.00 96.25 372 PRO A N 1
ATOM 2888 C CA . PRO A 1 372 ? 5.673 -10.858 31.491 1.00 96.25 372 PRO A CA 1
ATOM 2889 C C . PRO A 1 372 ? 4.650 -10.248 32.445 1.00 96.25 372 PRO A C 1
ATOM 2891 O O . PRO A 1 372 ? 4.131 -10.976 33.290 1.00 96.25 372 PRO A O 1
ATOM 2894 N N . TYR A 1 373 ? 4.295 -8.966 32.320 1.00 97.06 373 TYR A N 1
ATOM 2895 C CA . TYR A 1 373 ? 3.255 -8.375 33.163 1.00 97.06 373 TYR A CA 1
ATOM 2896 C C . TYR A 1 373 ? 1.881 -8.946 32.831 1.00 97.06 373 TYR A C 1
ATOM 2898 O O . TYR A 1 373 ? 1.104 -9.237 33.739 1.00 97.06 373 TYR A O 1
ATOM 2906 N N . VAL A 1 374 ? 1.590 -9.163 31.548 1.00 96.38 374 VAL A N 1
ATOM 2907 C CA . VAL A 1 374 ? 0.312 -9.729 31.100 1.00 96.38 374 VAL A CA 1
ATOM 2908 C C . VAL A 1 374 ? 0.200 -11.203 31.485 1.00 96.38 374 VAL A C 1
ATOM 2910 O O . VAL A 1 374 ? -0.815 -11.602 32.061 1.00 96.38 374 VAL A O 1
ATOM 2913 N N . VAL A 1 375 ? 1.240 -12.002 31.222 1.00 96.62 375 VAL A N 1
ATOM 2914 C CA . VAL A 1 375 ? 1.241 -13.443 31.529 1.00 96.62 375 VAL A CA 1
ATOM 2915 C C . VAL A 1 375 ? 1.119 -13.684 33.032 1.00 96.62 375 VAL A C 1
ATOM 2917 O O . VAL A 1 375 ? 0.231 -14.419 33.467 1.00 96.62 375 VAL A O 1
ATOM 2920 N N . THR A 1 376 ? 1.953 -13.028 33.845 1.00 96.69 376 THR A N 1
ATOM 2921 C CA . THR A 1 376 ? 1.926 -13.211 35.306 1.00 96.69 376 THR A CA 1
ATOM 2922 C C . THR A 1 376 ? 0.617 -12.717 35.923 1.00 96.69 376 THR A C 1
ATOM 2924 O O . THR A 1 376 ? 0.075 -13.381 36.808 1.00 96.69 376 THR A O 1
ATOM 2927 N N . ARG A 1 377 ? 0.043 -11.614 35.413 1.00 96.25 377 ARG A N 1
ATOM 2928 C CA . ARG A 1 377 ? -1.287 -11.137 35.821 1.00 96.25 377 ARG A CA 1
ATOM 2929 C C . ARG A 1 377 ? -2.360 -12.192 35.560 1.00 96.25 377 ARG A C 1
ATOM 2931 O O . ARG A 1 377 ? -3.092 -12.539 36.480 1.00 96.25 377 ARG A O 1
ATOM 2938 N N . LEU A 1 378 ? -2.441 -12.725 34.338 1.00 96.00 378 LEU A N 1
ATOM 2939 C CA . LEU A 1 378 ? -3.463 -13.713 33.968 1.00 96.00 378 LEU A CA 1
ATOM 2940 C C . LEU A 1 378 ? -3.334 -15.017 34.765 1.00 96.00 378 LEU A C 1
ATOM 2942 O O . LEU A 1 378 ? -4.344 -15.603 35.156 1.00 96.00 378 LEU A O 1
ATOM 2946 N N . ILE A 1 379 ? -2.103 -15.464 35.031 1.00 95.06 379 ILE A N 1
ATOM 2947 C CA . ILE A 1 379 ? -1.850 -16.645 35.866 1.00 95.06 379 ILE A CA 1
ATOM 2948 C C . ILE A 1 379 ? -2.340 -16.430 37.304 1.00 95.06 379 ILE A C 1
ATOM 2950 O O . ILE A 1 379 ? -2.831 -17.382 37.899 1.00 95.06 379 ILE A O 1
ATOM 2954 N N . CYS A 1 380 ? -2.276 -15.211 37.847 1.00 93.88 380 CYS A N 1
ATOM 2955 C CA . CYS A 1 380 ? -2.841 -14.889 39.162 1.00 93.88 380 CYS A CA 1
ATOM 2956 C C . CYS A 1 380 ? -4.370 -14.697 39.142 1.00 93.88 380 CYS A C 1
ATOM 2958 O O . CYS A 1 380 ? -5.057 -15.165 40.049 1.00 93.88 380 CYS A O 1
ATOM 2960 N N . GLU A 1 381 ? -4.923 -14.033 38.122 1.00 90.88 381 GLU A N 1
ATOM 2961 C CA . GLU A 1 381 ? -6.366 -13.747 38.021 1.00 90.88 381 GLU A CA 1
ATOM 2962 C C . GLU A 1 381 ? -7.210 -15.023 37.880 1.00 90.88 381 GLU A C 1
ATOM 2964 O O . GLU A 1 381 ? -8.267 -15.160 38.500 1.00 90.88 381 GLU A O 1
ATOM 2969 N N . THR A 1 382 ? -6.752 -15.982 37.069 1.00 88.44 382 THR A N 1
ATOM 2970 C CA . THR A 1 382 ? -7.534 -17.179 36.735 1.00 88.44 382 THR A CA 1
ATOM 2971 C C . THR A 1 382 ? -7.834 -18.071 37.955 1.00 88.44 382 THR A C 1
ATOM 2973 O O . THR A 1 382 ? -8.999 -18.437 38.151 1.00 88.44 382 THR A O 1
ATOM 2976 N N . PRO A 1 383 ? -6.859 -18.402 38.824 1.00 74.50 383 PRO A N 1
ATOM 2977 C CA . PRO A 1 383 ? -7.100 -19.085 40.091 1.00 74.50 383 PRO A CA 1
ATOM 2978 C C . PRO A 1 383 ? -7.976 -18.317 41.085 1.00 74.50 383 PRO A C 1
ATOM 2980 O O . PRO A 1 383 ? -8.790 -18.958 41.760 1.00 74.50 383 PRO A O 1
ATOM 2983 N N . ALA A 1 384 ? -7.841 -16.987 41.154 1.00 60.78 384 ALA A N 1
ATOM 2984 C CA . ALA A 1 384 ? -8.511 -16.123 42.131 1.00 60.78 384 ALA A CA 1
ATOM 2985 C C . ALA A 1 384 ? -10.027 -15.957 41.894 1.00 60.78 384 ALA A C 1
ATOM 2987 O O . ALA A 1 384 ? -10.740 -15.456 42.760 1.00 60.78 384 ALA A O 1
ATOM 2988 N N . GLY A 1 385 ? -10.552 -16.417 40.752 1.00 53.41 385 GLY A N 1
ATOM 2989 C CA . GLY A 1 385 ? -11.989 -16.386 40.448 1.00 53.41 385 GLY A CA 1
ATOM 2990 C C . GLY A 1 385 ? -12.510 -15.030 39.958 1.00 53.41 385 GLY A C 1
ATOM 2991 O O . GLY A 1 385 ? -13.706 -14.904 39.694 1.00 53.41 385 GLY A O 1
ATOM 2992 N N . GLU A 1 386 ? -11.635 -14.040 39.779 1.00 47.06 386 GLU A N 1
ATOM 2993 C CA . GLU A 1 386 ? -11.981 -12.757 39.170 1.00 47.06 386 GLU A CA 1
ATOM 2994 C C . GLU A 1 386 ? -11.873 -12.863 37.639 1.00 47.06 386 GLU A C 1
ATOM 2996 O O . GLU A 1 386 ? -10.818 -13.142 37.066 1.00 47.06 386 GLU A O 1
ATOM 3001 N N . GLY A 1 387 ? -13.012 -12.690 36.964 1.00 43.03 387 GLY A N 1
ATOM 3002 C CA . GLY A 1 387 ? -13.115 -12.764 35.503 1.00 43.03 387 GLY A CA 1
ATOM 3003 C C . GLY A 1 387 ? -13.927 -13.950 34.983 1.00 43.03 387 GLY A C 1
ATOM 3004 O O . GLY A 1 387 ? -13.494 -14.638 34.059 1.00 43.03 387 GLY A O 1
ATOM 3005 N N . GLN A 1 388 ? -15.118 -14.188 35.545 1.00 28.58 388 GLN A N 1
ATOM 3006 C CA . GLN A 1 388 ? -16.138 -14.970 34.843 1.00 28.58 388 GLN A CA 1
ATOM 3007 C C . GLN A 1 388 ? -16.557 -14.235 33.554 1.00 28.58 388 GLN A C 1
ATOM 3009 O O . GLN A 1 388 ? -16.998 -13.087 33.639 1.00 28.58 388 GLN A O 1
ATOM 3014 N N . PRO A 1 389 ? -16.512 -14.872 32.369 1.00 29.58 389 PRO A N 1
ATOM 3015 C CA . PRO A 1 389 ? -17.418 -14.494 31.292 1.00 29.58 389 PRO A CA 1
ATOM 3016 C C . PRO A 1 389 ? -18.859 -14.818 31.740 1.00 29.58 389 PRO A C 1
ATOM 3018 O O . PRO A 1 389 ? -19.062 -15.803 32.456 1.00 29.58 389 PRO A O 1
ATOM 3021 N N . PRO A 1 390 ? -19.870 -14.014 31.369 1.00 27.70 390 PRO A N 1
ATOM 3022 C CA . PRO A 1 390 ? -21.225 -14.193 31.873 1.00 27.70 390 PRO A CA 1
ATOM 3023 C C . PRO A 1 390 ? -21.783 -15.546 31.415 1.00 27.70 390 PRO A C 1
ATOM 3025 O O . PRO A 1 390 ? -21.972 -15.788 30.222 1.00 27.70 390 PRO A O 1
ATOM 3028 N N . ALA A 1 391 ? -22.046 -16.429 32.379 1.00 27.00 391 ALA A N 1
ATOM 3029 C CA . ALA A 1 391 ? -22.736 -17.686 32.148 1.00 27.00 391 ALA A CA 1
ATOM 3030 C C . ALA A 1 391 ? -24.223 -17.423 31.868 1.00 27.00 391 ALA A C 1
ATOM 3032 O O . ALA A 1 391 ? -24.900 -16.667 32.568 1.00 27.00 391 ALA A O 1
ATOM 3033 N N . HIS A 1 392 ? -24.729 -18.065 30.823 1.00 31.27 392 HIS A N 1
ATOM 3034 C CA . HIS A 1 392 ? -26.142 -18.098 30.489 1.00 31.27 392 HIS A CA 1
ATOM 3035 C C . HIS A 1 392 ? -26.944 -18.842 31.579 1.00 31.27 392 HIS A C 1
ATOM 3037 O O . HIS A 1 392 ? -26.785 -20.045 31.739 1.00 31.27 392 HIS A O 1
ATOM 3043 N N . GLY A 1 393 ? -27.852 -18.114 32.244 1.00 32.84 393 GLY A N 1
ATOM 3044 C CA . GLY A 1 393 ? -29.132 -18.612 32.774 1.00 32.84 393 GLY A CA 1
ATOM 3045 C C . GLY A 1 393 ? -29.181 -19.098 34.230 1.00 32.84 393 GLY A C 1
ATOM 3046 O O . GLY A 1 393 ? -28.948 -20.270 34.476 1.00 32.84 393 GLY A O 1
ATOM 3047 N N . ASP A 1 394 ? -29.617 -18.238 35.163 1.00 26.94 394 ASP A N 1
ATOM 3048 C CA . ASP A 1 394 ? -30.893 -18.413 35.891 1.00 26.94 394 ASP A CA 1
ATOM 3049 C C . ASP A 1 394 ? -31.316 -17.090 36.580 1.00 26.94 394 ASP A C 1
ATOM 3051 O O . ASP A 1 394 ? -30.511 -16.190 36.817 1.00 26.94 394 ASP A O 1
ATOM 3055 N N . HIS A 1 395 ? -32.615 -16.924 36.795 1.00 40.88 395 HIS A N 1
ATOM 3056 C CA . HIS A 1 395 ? -33.346 -15.671 36.961 1.00 40.88 395 HIS A CA 1
ATOM 3057 C C . HIS A 1 395 ? -33.055 -14.869 38.248 1.00 40.88 395 HIS A C 1
ATOM 3059 O O . HIS A 1 395 ? -33.436 -15.260 39.348 1.00 40.88 395 HIS A O 1
ATOM 3065 N N . GLY A 1 396 ? -32.548 -13.637 38.093 1.00 31.44 396 GLY A N 1
ATOM 3066 C CA . GLY A 1 396 ? -32.478 -12.637 39.166 1.00 31.44 396 GLY A CA 1
ATOM 3067 C C . GLY A 1 396 ? -32.550 -11.200 38.639 1.00 31.44 396 GLY A C 1
ATOM 3068 O O . GLY A 1 396 ? -31.533 -10.628 38.283 1.00 31.44 396 GLY A O 1
ATOM 3069 N N . LYS A 1 397 ? -33.775 -10.655 38.562 1.00 33.81 397 LYS A N 1
ATOM 3070 C CA . LYS A 1 397 ? -34.177 -9.251 38.291 1.00 33.81 397 LYS A CA 1
ATOM 3071 C C . LYS A 1 397 ? -33.310 -8.444 37.301 1.00 33.81 397 LYS A C 1
ATOM 3073 O O . LYS A 1 397 ? -32.346 -7.790 37.678 1.00 33.81 397 LYS A O 1
ATOM 3078 N N . LYS A 1 398 ? -33.766 -8.394 36.042 1.00 28.36 398 LYS A N 1
ATOM 3079 C CA . LYS A 1 398 ? -33.257 -7.481 35.005 1.00 28.36 398 LYS A CA 1
ATOM 3080 C C . LYS A 1 398 ? -33.443 -6.018 35.412 1.00 28.36 398 LYS A C 1
ATOM 3082 O O . LYS A 1 398 ? -34.574 -5.579 35.623 1.00 28.36 398 LYS A O 1
ATOM 3087 N N . ASP A 1 399 ? -32.345 -5.273 35.428 1.00 36.62 399 ASP A N 1
ATOM 3088 C CA . ASP A 1 399 ? -32.368 -3.822 35.293 1.00 36.62 399 ASP A CA 1
ATOM 3089 C C . ASP A 1 399 ? -32.567 -3.488 33.806 1.00 36.62 399 ASP A C 1
ATOM 3091 O O . ASP A 1 399 ? -31.737 -3.800 32.952 1.00 36.62 399 ASP A O 1
ATOM 3095 N N . PHE A 1 400 ? -33.731 -2.935 33.472 1.00 35.41 400 PHE A N 1
ATOM 3096 C CA . PHE A 1 400 ? -34.133 -2.652 32.092 1.00 35.41 400 PHE A CA 1
ATOM 3097 C C . PHE A 1 400 ? -33.494 -1.372 31.529 1.00 35.41 400 PHE A C 1
ATOM 3099 O O . PHE A 1 400 ? -33.706 -1.054 30.360 1.00 35.41 400 PHE A O 1
ATOM 3106 N N . SER A 1 401 ? -32.717 -0.638 32.331 1.00 37.25 401 SER A N 1
ATOM 3107 C CA . SER A 1 401 ? -32.173 0.669 31.953 1.00 37.25 401 SER A CA 1
ATOM 3108 C C . SER A 1 401 ? -30.916 0.604 31.068 1.00 37.25 401 SER A C 1
ATOM 3110 O O . SER A 1 401 ? -30.671 1.534 30.301 1.00 37.25 401 SER A O 1
ATOM 3112 N N . THR A 1 402 ? -30.157 -0.500 31.091 1.00 40.12 402 THR A N 1
ATOM 3113 C CA . THR A 1 402 ? -28.865 -0.639 30.378 1.00 40.12 402 THR A CA 1
ATOM 3114 C C . THR A 1 402 ? -28.870 -1.641 29.217 1.00 40.12 402 THR A C 1
ATOM 3116 O O . THR A 1 402 ? -27.909 -1.701 28.451 1.00 40.12 402 THR A O 1
ATOM 3119 N N . ALA A 1 403 ? -29.976 -2.357 28.987 1.00 33.22 403 ALA A N 1
ATOM 3120 C CA . ALA A 1 403 ? -30.100 -3.373 27.931 1.00 33.22 403 ALA A CA 1
ATOM 3121 C C . ALA A 1 403 ? -29.918 -2.836 26.492 1.00 33.22 403 ALA A C 1
ATOM 3123 O O . ALA A 1 403 ? -29.700 -3.608 25.562 1.00 33.22 403 ALA A O 1
ATOM 3124 N N . ILE A 1 404 ? -30.000 -1.517 26.292 1.00 34.53 404 ILE A N 1
ATOM 3125 C CA . ILE A 1 404 ? -29.798 -0.869 24.987 1.00 34.53 404 ILE A CA 1
ATOM 3126 C C . ILE A 1 404 ? -28.309 -0.711 24.620 1.00 34.53 404 ILE A C 1
ATOM 3128 O O . ILE A 1 404 ? -27.991 -0.506 23.446 1.00 34.53 404 ILE A O 1
ATOM 3132 N N . LEU A 1 405 ? -27.403 -0.814 25.601 1.00 34.66 405 LEU A N 1
ATOM 3133 C CA . LEU A 1 405 ? -25.971 -0.532 25.441 1.00 34.66 405 LEU A CA 1
ATOM 3134 C C . LEU A 1 405 ? -25.121 -1.789 25.182 1.00 34.66 405 LEU A C 1
ATOM 3136 O O . LEU A 1 405 ? -24.042 -1.680 24.604 1.00 34.66 405 LEU A O 1
ATOM 3140 N N . GLU A 1 406 ? -25.614 -2.986 25.509 1.00 33.34 406 GLU A N 1
ATOM 3141 C CA . GLU A 1 406 ? -24.918 -4.247 25.222 1.00 33.34 406 GLU A CA 1
ATOM 3142 C C . GLU A 1 406 ? -25.307 -4.804 23.844 1.00 33.34 406 GLU A C 1
ATOM 3144 O O . GLU A 1 406 ? -26.170 -5.673 23.697 1.00 33.34 406 GLU A O 1
ATOM 3149 N N . ARG A 1 407 ? -24.651 -4.323 22.783 1.00 35.78 407 ARG A N 1
ATOM 3150 C CA . ARG A 1 407 ? -24.753 -4.970 21.466 1.00 35.78 407 ARG A CA 1
ATOM 3151 C C . ARG A 1 407 ? -23.840 -6.199 21.423 1.00 35.78 407 ARG A C 1
ATOM 3153 O O . ARG A 1 407 ? -22.658 -6.076 21.120 1.00 35.78 407 ARG A O 1
ATOM 3160 N N . LYS A 1 408 ? -24.398 -7.395 21.656 1.00 36.53 408 LYS A N 1
ATOM 3161 C CA . LYS A 1 408 ? -23.767 -8.668 21.251 1.00 36.53 408 LYS A CA 1
ATOM 3162 C C . LYS A 1 408 ? -23.390 -8.582 19.759 1.00 36.53 408 LYS A C 1
ATOM 3164 O O . LYS A 1 408 ? -24.276 -8.396 18.921 1.00 36.53 408 LYS A O 1
ATOM 3169 N N . LYS A 1 409 ? -22.102 -8.705 19.411 1.00 51.31 409 LYS A N 1
ATOM 3170 C CA . LYS A 1 409 ? -21.669 -8.959 18.024 1.00 51.31 409 LYS A CA 1
ATOM 3171 C C . LYS A 1 409 ? -22.051 -10.401 17.693 1.00 51.31 409 LYS A C 1
ATOM 3173 O O . LYS A 1 409 ? -21.374 -11.331 18.109 1.00 51.31 409 LYS A O 1
ATOM 3178 N N . SER A 1 410 ? -23.199 -10.584 17.052 1.00 67.69 410 SER A N 1
ATOM 3179 C CA . SER A 1 410 ? -23.644 -11.894 16.593 1.00 67.69 410 SER A CA 1
ATOM 3180 C C . SER A 1 410 ? -22.875 -12.281 15.317 1.00 67.69 410 SER A C 1
ATOM 3182 O O . SER A 1 410 ? -22.691 -11.416 14.459 1.00 67.69 410 SER A O 1
ATOM 3184 N N . PRO A 1 411 ? -22.425 -13.543 15.176 1.00 76.94 411 PRO A N 1
ATOM 3185 C CA . PRO A 1 411 ? -21.584 -13.992 14.054 1.00 76.94 411 PRO A CA 1
ATOM 3186 C C . PRO A 1 411 ? -22.283 -13.869 12.695 1.00 76.94 411 PRO A C 1
ATOM 3188 O O . PRO A 1 411 ? -21.645 -13.789 11.658 1.00 76.94 411 PRO A O 1
ATOM 3191 N N . ASN A 1 412 ? -23.611 -13.776 12.704 1.00 85.56 412 ASN A N 1
ATOM 3192 C CA . ASN A 1 412 ? -24.425 -13.583 11.518 1.00 85.56 412 ASN A CA 1
ATOM 3193 C C . ASN A 1 412 ? -24.497 -12.137 11.012 1.00 85.56 412 ASN A C 1
ATOM 3195 O O . ASN A 1 412 ? -25.264 -11.875 10.091 1.00 85.56 412 ASN A O 1
ATOM 3199 N N . ARG A 1 413 ? -23.780 -11.184 11.622 1.00 88.44 413 ARG A N 1
ATOM 3200 C CA . ARG A 1 413 ? -23.761 -9.780 11.195 1.00 88.44 413 ARG A CA 1
ATOM 3201 C C . ARG A 1 413 ? -22.479 -9.476 10.441 1.00 88.44 413 ARG A C 1
ATOM 3203 O O . ARG A 1 413 ? -21.424 -9.369 11.057 1.00 88.44 413 ARG A O 1
ATOM 3210 N N . LEU A 1 414 ? -22.612 -9.279 9.137 1.00 90.81 414 LEU A N 1
ATOM 3211 C CA . LEU A 1 414 ? -21.496 -9.079 8.221 1.00 90.81 414 LEU A CA 1
ATOM 3212 C C . LEU A 1 414 ? -21.562 -7.694 7.586 1.00 90.81 414 LEU A C 1
ATOM 3214 O O . LEU A 1 414 ? -22.642 -7.113 7.442 1.00 90.81 414 LEU A O 1
ATOM 3218 N N . VAL A 1 415 ? -20.394 -7.165 7.240 1.00 88.00 415 VAL A N 1
ATOM 3219 C CA . VAL A 1 415 ? -20.244 -5.877 6.562 1.00 88.00 415 VAL A CA 1
ATOM 3220 C C . VAL A 1 415 ? -20.372 -6.087 5.056 1.00 88.00 415 VAL A C 1
ATOM 3222 O O . VAL A 1 415 ? -19.714 -6.951 4.488 1.00 88.00 415 VAL A O 1
ATOM 3225 N N . VAL A 1 416 ? -21.232 -5.309 4.410 1.00 89.81 416 VAL A N 1
ATOM 3226 C CA . VAL A 1 416 ? -21.463 -5.373 2.965 1.00 89.81 416 VAL A CA 1
ATOM 3227 C C . VAL A 1 416 ? -20.219 -4.894 2.221 1.00 89.81 416 VAL A C 1
ATOM 3229 O O . VAL A 1 416 ? -19.721 -3.803 2.491 1.00 89.81 416 VAL A O 1
ATOM 3232 N N . ASP A 1 417 ? -19.754 -5.689 1.269 1.00 85.56 417 ASP A N 1
ATOM 3233 C CA . ASP A 1 417 ? -18.638 -5.390 0.375 1.00 85.56 417 ASP A CA 1
ATOM 3234 C C . ASP A 1 417 ? -19.041 -5.636 -1.089 1.00 85.56 417 ASP A C 1
ATOM 3236 O O . ASP A 1 417 ? -20.126 -6.161 -1.376 1.00 85.56 417 ASP A O 1
ATOM 3240 N N . ASP A 1 418 ? -18.194 -5.206 -2.018 1.00 79.50 418 ASP A N 1
ATOM 3241 C CA . ASP A 1 418 ? -18.512 -5.199 -3.445 1.00 79.50 418 ASP A CA 1
ATOM 3242 C C . ASP A 1 418 ? -18.319 -6.570 -4.105 1.00 79.50 418 ASP A C 1
ATOM 3244 O O . ASP A 1 418 ? -17.438 -7.336 -3.713 1.00 79.50 418 ASP A O 1
ATOM 3248 N N . ALA A 1 419 ? -19.144 -6.900 -5.102 1.00 78.69 419 ALA A N 1
ATOM 3249 C CA . ALA A 1 419 ? -19.107 -8.205 -5.769 1.00 78.69 419 ALA A CA 1
ATOM 3250 C C . ALA A 1 419 ? -18.055 -8.265 -6.886 1.00 78.69 419 ALA A C 1
ATOM 3252 O O . ALA A 1 419 ? -17.916 -7.335 -7.670 1.00 78.69 419 ALA A O 1
ATOM 3253 N N . VAL A 1 420 ? -17.351 -9.400 -6.993 1.00 67.12 420 VAL A N 1
ATOM 3254 C CA . VAL A 1 420 ? -16.365 -9.649 -8.067 1.00 67.12 420 VAL A CA 1
ATOM 3255 C C . VAL A 1 420 ? -17.046 -10.095 -9.366 1.00 67.12 420 VAL A C 1
ATOM 3257 O O . VAL A 1 420 ? -16.597 -9.739 -10.450 1.00 67.12 420 VAL A O 1
ATOM 3260 N N . ASN A 1 421 ? -18.140 -10.857 -9.261 1.00 64.12 421 ASN A N 1
ATOM 3261 C CA . ASN A 1 421 ? -18.972 -11.261 -10.393 1.00 64.12 421 ASN A CA 1
ATOM 3262 C C . ASN A 1 421 ? -20.293 -10.480 -10.349 1.00 64.12 421 ASN A C 1
ATOM 3264 O O . ASN A 1 421 ? -21.103 -10.684 -9.445 1.00 64.12 421 ASN A O 1
ATOM 3268 N N . GLN A 1 422 ? -20.475 -9.546 -11.283 1.00 60.00 422 GLN A N 1
ATOM 3269 C CA . GLN A 1 422 ? -21.564 -8.563 -11.242 1.00 60.00 422 GLN A CA 1
ATOM 3270 C C . GLN A 1 422 ? -22.853 -9.022 -11.939 1.00 60.00 422 GLN A C 1
ATOM 3272 O O . GLN A 1 422 ? -23.894 -8.394 -11.731 1.00 60.00 422 GLN A O 1
ATOM 3277 N N . ASP A 1 423 ? -22.812 -10.096 -12.731 1.00 61.47 423 ASP A N 1
ATOM 3278 C CA . ASP A 1 423 ? -23.946 -10.495 -13.577 1.00 61.47 423 ASP A CA 1
ATOM 3279 C C . ASP A 1 423 ? -24.988 -11.355 -12.853 1.00 61.47 423 ASP A C 1
ATOM 3281 O O . ASP A 1 423 ? -26.142 -11.414 -13.280 1.00 61.47 423 ASP A O 1
ATOM 3285 N N . ASP A 1 424 ? -24.629 -11.980 -11.727 1.00 77.31 424 ASP A N 1
ATOM 3286 C CA . ASP A 1 424 ? -25.574 -12.803 -10.975 1.00 77.31 424 ASP A CA 1
ATOM 3287 C C . ASP A 1 424 ? -26.278 -12.021 -9.853 1.00 77.31 424 ASP A C 1
ATOM 3289 O O . ASP A 1 424 ? -25.712 -11.724 -8.800 1.00 77.31 424 ASP A O 1
ATOM 3293 N N . ASN A 1 425 ? -27.559 -11.721 -10.076 1.00 85.62 425 ASN A N 1
ATOM 3294 C CA . ASN A 1 425 ? -28.417 -10.975 -9.149 1.00 85.62 425 ASN A CA 1
ATOM 3295 C C . ASN A 1 425 ? -28.874 -11.754 -7.915 1.00 85.62 425 ASN A C 1
ATOM 3297 O O . ASN A 1 425 ? -29.491 -11.167 -7.025 1.00 85.62 425 ASN A O 1
ATOM 3301 N N . SER A 1 426 ? -28.634 -13.061 -7.873 1.00 89.19 426 SER A N 1
ATOM 3302 C CA . SER A 1 426 ? -29.158 -13.951 -6.839 1.00 89.19 426 SER A CA 1
ATOM 3303 C C . SER A 1 426 ? -28.057 -14.542 -5.964 1.00 89.19 426 SER A C 1
ATOM 3305 O O . SER A 1 426 ? -28.364 -15.376 -5.118 1.00 89.19 426 SER A O 1
ATOM 3307 N N . VAL A 1 427 ? -26.797 -14.134 -6.140 1.00 90.38 427 VAL A N 1
ATOM 3308 C CA . VAL A 1 427 ? -25.635 -14.727 -5.465 1.00 90.38 427 VAL A CA 1
ATOM 3309 C C . VAL A 1 427 ? -24.985 -13.746 -4.494 1.00 90.38 427 VAL A C 1
ATOM 3311 O O . VAL A 1 427 ? -24.809 -12.563 -4.782 1.00 90.38 427 VAL A O 1
ATOM 3314 N N . VAL A 1 428 ? -24.575 -14.269 -3.339 1.00 92.69 428 VAL A N 1
ATOM 3315 C CA . VAL A 1 428 ? -23.689 -13.588 -2.391 1.00 92.69 428 VAL A CA 1
ATOM 3316 C C . VAL A 1 428 ? -22.492 -14.469 -2.064 1.00 92.69 428 VAL A C 1
ATOM 3318 O O . VAL A 1 428 ? -22.635 -15.688 -1.949 1.00 92.69 428 VAL A O 1
ATOM 3321 N N . THR A 1 429 ? -21.310 -13.872 -1.902 1.00 92.94 429 THR A N 1
ATOM 3322 C CA . THR A 1 429 ? -20.102 -14.625 -1.536 1.00 92.94 429 THR A CA 1
ATOM 3323 C C . THR A 1 429 ? -19.663 -14.340 -0.105 1.00 92.94 429 THR A C 1
ATOM 3325 O O . THR A 1 429 ? -19.710 -13.203 0.378 1.00 92.94 429 THR A O 1
ATOM 3328 N N . LEU A 1 430 ? -19.260 -15.409 0.581 1.00 92.19 430 LEU A N 1
ATOM 3329 C CA . LEU A 1 430 ? -18.758 -15.409 1.950 1.00 92.19 430 LEU A CA 1
ATOM 3330 C C . LEU A 1 430 ? -17.405 -16.111 2.015 1.00 92.19 430 LEU A C 1
ATOM 3332 O O . LEU A 1 430 ? -17.119 -17.020 1.234 1.00 92.19 430 LEU A O 1
ATOM 3336 N N . HIS A 1 431 ? -16.604 -15.739 3.011 1.00 92.25 431 HIS A N 1
ATOM 3337 C CA . HIS A 1 431 ? -15.387 -16.475 3.318 1.00 92.25 431 HIS A CA 1
ATOM 3338 C C . HIS A 1 431 ? -15.726 -17.907 3.794 1.00 92.25 431 HIS A C 1
ATOM 3340 O O . HIS A 1 431 ? -16.656 -18.063 4.596 1.00 92.25 431 HIS A O 1
ATOM 3346 N N . PRO A 1 432 ? -14.971 -18.951 3.388 1.00 89.88 432 PRO A N 1
ATOM 3347 C CA . PRO A 1 432 ? -15.245 -20.342 3.767 1.00 89.88 432 PRO A CA 1
ATOM 3348 C C . PRO A 1 432 ? -15.416 -20.560 5.277 1.00 89.88 432 PRO A C 1
ATOM 3350 O O . PRO A 1 432 ? -16.376 -21.189 5.707 1.00 89.88 432 PRO A O 1
ATOM 3353 N N . LYS A 1 433 ? -14.561 -19.948 6.107 1.00 86.75 433 LYS A N 1
ATOM 3354 C CA . LYS A 1 433 ? -14.692 -20.043 7.575 1.00 86.75 433 LYS A CA 1
ATOM 3355 C C . LYS A 1 433 ? -15.965 -19.387 8.110 1.00 86.75 433 LYS A C 1
ATOM 3357 O O . LYS A 1 433 ? -16.536 -19.850 9.090 1.00 86.75 433 LYS A O 1
ATOM 3362 N N . THR A 1 434 ? -16.424 -18.303 7.485 1.00 87.88 434 THR A N 1
ATOM 3363 C CA . THR A 1 434 ? -17.677 -17.643 7.874 1.00 87.88 434 THR A CA 1
ATOM 3364 C C . THR A 1 434 ? -18.867 -18.529 7.526 1.00 87.88 434 THR A C 1
ATOM 3366 O O . THR A 1 434 ? -19.815 -18.602 8.303 1.00 87.88 434 THR A O 1
ATOM 3369 N N . MET A 1 435 ? -18.802 -19.252 6.402 1.00 90.12 435 MET A N 1
ATOM 3370 C CA . MET A 1 435 ? -19.793 -20.273 6.062 1.00 90.12 435 MET A CA 1
ATOM 3371 C C . MET A 1 435 ? -19.792 -21.421 7.075 1.00 90.12 435 MET A C 1
ATOM 3373 O O . MET A 1 435 ? -20.863 -21.784 7.544 1.00 90.12 435 MET A O 1
ATOM 3377 N N . GLU A 1 436 ? -18.623 -21.915 7.494 1.00 86.31 436 GLU A N 1
ATOM 3378 C CA . GLU A 1 436 ? -18.512 -22.947 8.540 1.00 86.31 436 GLU A CA 1
ATOM 3379 C C . GLU A 1 436 ? -19.123 -22.490 9.873 1.00 86.31 436 GLU A C 1
ATOM 3381 O O . GLU A 1 436 ? -19.909 -23.217 10.475 1.00 86.31 436 GLU A O 1
ATOM 3386 N N . VAL A 1 437 ? -18.828 -21.260 10.312 1.00 87.38 437 VAL A N 1
ATOM 3387 C CA . VAL A 1 437 ? -19.387 -20.677 11.548 1.00 87.38 437 VAL A CA 1
ATOM 3388 C C . VAL A 1 437 ? -20.908 -20.517 11.474 1.00 87.38 437 VAL A C 1
ATOM 3390 O O . VAL A 1 437 ? -21.592 -20.620 12.493 1.00 87.38 437 VAL A O 1
ATOM 3393 N N . LEU A 1 438 ? -21.440 -20.232 10.285 1.00 88.00 438 LEU A N 1
ATOM 3394 C CA . LEU A 1 438 ? -22.875 -20.103 10.036 1.00 88.00 438 LEU A CA 1
ATOM 3395 C C . LEU A 1 438 ? -23.531 -21.427 9.627 1.00 88.00 438 LEU A C 1
ATOM 3397 O O . LEU A 1 438 ? -24.716 -21.407 9.301 1.00 88.00 438 LEU A O 1
ATOM 3401 N N . GLU A 1 439 ? -22.789 -22.539 9.645 1.00 89.88 439 GLU A N 1
ATOM 3402 C CA . GLU A 1 439 ? -23.226 -23.884 9.243 1.00 89.88 439 GLU A CA 1
ATOM 3403 C C . GLU A 1 439 ? -23.820 -23.939 7.816 1.00 89.88 439 GLU A C 1
ATOM 3405 O O . GLU A 1 439 ? -24.753 -24.691 7.550 1.00 89.88 439 GLU A O 1
ATOM 3410 N N . LEU A 1 440 ? -23.300 -23.115 6.900 1.00 90.38 440 LEU A N 1
ATOM 3411 C CA . LEU A 1 440 ? -23.733 -23.007 5.503 1.00 90.38 440 LEU A CA 1
ATOM 3412 C C . LEU A 1 440 ? -22.848 -23.836 4.566 1.00 90.38 440 LEU A C 1
ATOM 3414 O O . LEU A 1 440 ? -21.621 -23.811 4.674 1.00 90.38 440 LEU A O 1
ATOM 3418 N N . PHE A 1 441 ? -23.457 -24.475 3.570 1.00 90.12 441 PHE A N 1
ATOM 3419 C CA . PHE A 1 441 ? -22.769 -25.147 2.470 1.00 90.12 441 PHE A CA 1
ATOM 3420 C C . PHE A 1 441 ? -22.840 -24.333 1.173 1.00 90.12 441 PHE A C 1
ATOM 3422 O O . PHE A 1 441 ? -23.663 -23.433 0.995 1.00 90.12 441 PHE A O 1
ATOM 3429 N N . ARG A 1 442 ? -21.933 -24.634 0.235 1.00 88.69 442 ARG A N 1
ATOM 3430 C CA . ARG A 1 442 ? -21.926 -24.003 -1.090 1.00 88.69 442 ARG A CA 1
ATOM 3431 C C . ARG A 1 442 ? -23.226 -24.337 -1.825 1.00 88.69 442 ARG A C 1
ATOM 3433 O O . ARG A 1 442 ? -23.483 -25.506 -2.095 1.00 88.69 442 ARG A O 1
ATOM 3440 N N . GLY A 1 443 ? -23.973 -23.304 -2.213 1.00 85.75 443 GLY A N 1
ATOM 3441 C CA . GLY A 1 443 ? -25.252 -23.440 -2.912 1.00 85.75 443 GLY A CA 1
ATOM 3442 C C . GLY A 1 443 ? -26.485 -23.339 -2.010 1.00 85.75 443 GLY A C 1
ATOM 3443 O O . GLY A 1 443 ? -27.594 -23.347 -2.537 1.00 85.75 443 GLY A O 1
ATOM 3444 N N . ASP A 1 444 ? -26.320 -23.201 -0.691 1.00 90.94 444 ASP A N 1
ATOM 3445 C CA . ASP A 1 444 ? -27.457 -23.031 0.217 1.00 90.94 444 ASP A CA 1
ATOM 3446 C C . ASP A 1 444 ? -28.186 -21.700 -0.021 1.00 90.94 444 ASP A C 1
ATOM 3448 O O . ASP A 1 444 ? -27.587 -20.665 -0.338 1.00 90.94 444 ASP A O 1
ATOM 3452 N N . THR A 1 445 ? -29.502 -21.706 0.188 1.00 92.00 445 THR A N 1
ATOM 3453 C CA . THR A 1 445 ? -30.320 -20.493 0.186 1.00 92.00 445 THR A CA 1
ATOM 3454 C C . THR A 1 445 ? -30.264 -19.793 1.540 1.00 92.00 445 THR A C 1
ATOM 3456 O O . THR A 1 445 ? -30.577 -20.361 2.590 1.00 92.00 445 THR A O 1
ATOM 3459 N N . VAL A 1 446 ? -29.898 -18.514 1.516 1.00 94.06 446 VAL A N 1
ATOM 3460 C CA . VAL A 1 446 ? -29.780 -17.654 2.694 1.00 94.06 446 VAL A CA 1
ATOM 3461 C C . VAL A 1 446 ? -30.790 -16.515 2.649 1.00 94.06 446 VAL A C 1
ATOM 3463 O O . VAL A 1 446 ? -31.016 -15.894 1.612 1.00 94.06 446 VAL A O 1
ATOM 3466 N N . LEU A 1 447 ? -31.378 -16.210 3.804 1.00 93.81 447 LEU A N 1
ATOM 3467 C CA . LEU A 1 447 ? -32.224 -15.042 4.012 1.00 93.81 447 LEU A CA 1
ATOM 3468 C C . LEU A 1 447 ? -31.368 -13.890 4.544 1.00 93.81 447 LEU A C 1
ATOM 3470 O O . LEU A 1 447 ? -30.881 -13.917 5.679 1.00 93.81 447 LEU A O 1
ATOM 3474 N N . LEU A 1 448 ? -31.222 -12.849 3.734 1.00 94.19 448 LEU A N 1
ATOM 3475 C CA . LEU A 1 448 ? -30.506 -11.631 4.088 1.00 94.19 448 LEU A CA 1
ATOM 3476 C C . LEU A 1 448 ? -31.495 -10.607 4.632 1.00 94.19 448 LEU A C 1
ATOM 3478 O O . LEU A 1 448 ? -32.526 -10.356 4.017 1.00 94.19 448 LEU A O 1
ATOM 3482 N N . LYS A 1 449 ? -31.183 -9.982 5.770 1.00 92.38 449 LYS A N 1
ATOM 3483 C CA . LYS A 1 449 ? -31.979 -8.875 6.332 1.00 92.38 449 LYS A CA 1
ATOM 3484 C C . LYS A 1 449 ? -31.139 -7.606 6.414 1.00 92.38 449 LYS A C 1
ATOM 3486 O O . LYS A 1 449 ? -30.053 -7.614 6.998 1.00 92.38 449 LYS A O 1
ATOM 3491 N N . GLY A 1 450 ? -31.668 -6.529 5.842 1.00 88.69 450 GLY A N 1
ATOM 3492 C CA . GLY A 1 450 ? -31.032 -5.223 5.707 1.00 88.69 450 GLY A CA 1
ATOM 3493 C C . GLY A 1 450 ? -31.729 -4.134 6.524 1.00 88.69 450 GLY A C 1
ATOM 3494 O O . GLY A 1 450 ? -32.318 -4.380 7.582 1.00 88.69 450 GLY A O 1
ATOM 3495 N N . LYS A 1 451 ? -31.649 -2.888 6.048 1.00 82.88 451 LYS A N 1
ATOM 3496 C CA . LYS A 1 451 ? -32.267 -1.723 6.703 1.00 82.88 451 LYS A CA 1
ATOM 3497 C C . LYS A 1 451 ? -33.757 -1.625 6.349 1.00 82.88 451 LYS A C 1
ATOM 3499 O O . LYS A 1 451 ? -34.276 -2.353 5.514 1.00 82.88 451 LYS A O 1
ATOM 3504 N N . LYS A 1 452 ? -34.491 -0.735 7.033 1.00 80.19 452 LYS A N 1
ATOM 3505 C CA . LYS A 1 452 ? -35.935 -0.479 6.805 1.00 80.19 452 LYS A CA 1
ATOM 3506 C C . LYS A 1 452 ? -36.827 -1.743 6.824 1.00 80.19 452 LYS A C 1
ATOM 3508 O O . LYS A 1 452 ? -37.885 -1.749 6.205 1.00 80.19 452 LYS A O 1
ATOM 3513 N N . ARG A 1 453 ? -36.422 -2.791 7.561 1.00 81.62 453 ARG A N 1
ATOM 3514 C CA . ARG A 1 453 ? -37.106 -4.103 7.618 1.00 81.62 453 ARG A CA 1
ATOM 3515 C C . ARG A 1 453 ? -37.271 -4.757 6.236 1.00 81.62 453 ARG A C 1
ATOM 3517 O O . ARG A 1 453 ? -38.264 -5.436 6.001 1.00 81.62 453 ARG A O 1
ATOM 3524 N N . LYS A 1 454 ? -36.320 -4.515 5.332 1.00 87.62 454 LYS A N 1
ATOM 3525 C CA . LYS A 1 454 ? -36.228 -5.192 4.041 1.00 87.62 454 LYS A CA 1
ATOM 3526 C C . LYS A 1 454 ? -35.315 -6.406 4.146 1.00 87.62 454 LYS A C 1
ATOM 3528 O O . LYS A 1 454 ? -34.309 -6.386 4.855 1.00 87.62 454 LYS A O 1
ATOM 3533 N N . ASP A 1 455 ? -35.696 -7.451 3.444 1.00 92.12 455 ASP A N 1
ATOM 3534 C CA . ASP A 1 455 ? -35.058 -8.754 3.409 1.00 92.12 455 ASP A CA 1
ATOM 3535 C C . ASP A 1 455 ? -35.201 -9.348 2.005 1.00 92.12 455 ASP A C 1
ATOM 3537 O O . ASP A 1 455 ? -36.116 -8.983 1.273 1.00 92.12 455 ASP A O 1
ATOM 3541 N N . THR A 1 456 ? -34.268 -10.207 1.611 1.00 93.44 456 THR A N 1
ATOM 3542 C CA . THR A 1 456 ? -34.232 -10.884 0.302 1.00 93.44 456 THR A CA 1
ATOM 3543 C C . THR A 1 456 ? -33.598 -12.264 0.467 1.00 93.44 456 THR A C 1
ATOM 3545 O O . THR A 1 456 ? -32.982 -12.544 1.502 1.00 93.44 456 THR A O 1
ATOM 3548 N N . VAL A 1 457 ? -33.775 -13.135 -0.523 1.00 93.50 457 VAL A N 1
ATOM 3549 C CA . VAL A 1 457 ? -33.237 -14.498 -0.527 1.00 93.50 457 VAL A CA 1
ATOM 3550 C C . VAL A 1 457 ? -32.183 -14.609 -1.622 1.00 93.50 457 VAL A C 1
ATOM 3552 O O . VAL A 1 457 ? -32.429 -14.222 -2.761 1.00 93.50 457 VAL A O 1
ATOM 3555 N N . CYS A 1 458 ? -31.012 -15.140 -1.279 1.00 93.50 458 CYS A N 1
ATOM 3556 C CA . CYS A 1 458 ? -29.896 -15.328 -2.207 1.00 93.50 458 CYS A CA 1
ATOM 3557 C C . CYS A 1 458 ? -29.267 -16.714 -2.026 1.00 93.50 458 CYS A C 1
ATOM 3559 O O . CYS A 1 458 ? -29.495 -17.382 -1.020 1.00 93.50 458 CYS A O 1
ATOM 3561 N N . ILE A 1 459 ? -28.456 -17.129 -2.990 1.00 92.19 459 ILE A N 1
ATOM 3562 C CA . ILE A 1 459 ? -27.612 -18.322 -2.940 1.00 92.19 459 ILE A CA 1
ATOM 3563 C C . ILE A 1 459 ? -26.241 -17.915 -2.405 1.00 92.19 459 ILE A C 1
ATOM 3565 O O . ILE A 1 459 ? -25.667 -16.921 -2.857 1.00 92.19 459 ILE A O 1
ATOM 3569 N N . VAL A 1 460 ? -25.706 -18.679 -1.456 1.00 92.00 460 VAL A N 1
ATOM 3570 C CA . VAL A 1 460 ? -24.368 -18.438 -0.912 1.00 92.00 460 VAL A CA 1
ATOM 3571 C C . VAL A 1 460 ? -23.296 -19.240 -1.653 1.00 92.00 460 VAL A C 1
ATOM 3573 O O . VAL A 1 460 ? -23.427 -20.447 -1.874 1.00 92.00 460 VAL A O 1
ATOM 3576 N N . LEU A 1 461 ? -22.199 -18.574 -2.009 1.00 92.12 461 LEU A N 1
ATOM 3577 C CA . LEU A 1 461 ? -20.987 -19.188 -2.552 1.00 92.12 461 LEU A CA 1
ATOM 3578 C C . LEU A 1 461 ? -19.766 -18.863 -1.680 1.00 92.12 461 LEU A C 1
ATOM 3580 O O . LEU A 1 461 ? -19.735 -17.855 -0.975 1.00 92.12 461 LEU A O 1
ATOM 3584 N N . ALA A 1 462 ? -18.754 -19.726 -1.750 1.00 89.44 462 ALA A N 1
ATOM 3585 C CA . ALA A 1 462 ? -17.496 -19.560 -1.032 1.00 89.44 462 ALA A CA 1
ATOM 3586 C C . ALA A 1 462 ? -16.474 -18.791 -1.887 1.00 89.44 462 ALA A C 1
ATOM 3588 O O . ALA A 1 462 ? -16.308 -19.109 -3.065 1.00 89.44 462 ALA A O 1
ATOM 3589 N N . ASP A 1 463 ? -15.787 -17.820 -1.286 1.00 86.38 463 ASP A N 1
ATOM 3590 C CA . ASP A 1 463 ? -14.722 -17.019 -1.906 1.00 86.38 463 ASP A CA 1
ATOM 3591 C C . ASP A 1 463 ? -13.645 -16.708 -0.850 1.00 86.38 463 ASP A C 1
ATOM 3593 O O . ASP A 1 463 ? -13.922 -16.085 0.176 1.00 86.38 463 ASP A O 1
ATOM 3597 N N . ASP A 1 464 ? -12.424 -17.191 -1.072 1.00 84.94 464 ASP A N 1
ATOM 3598 C CA . ASP A 1 464 ? -11.273 -17.073 -0.166 1.00 84.94 464 ASP A CA 1
ATOM 3599 C C . ASP A 1 464 ? -10.643 -15.674 -0.168 1.00 84.94 464 ASP A C 1
ATOM 3601 O O . ASP A 1 464 ? -9.932 -15.309 0.767 1.00 84.94 464 ASP A O 1
ATOM 3605 N N . THR A 1 465 ? -10.955 -14.854 -1.172 1.00 83.00 465 THR A N 1
ATOM 3606 C CA . THR A 1 465 ? -10.494 -13.464 -1.250 1.00 83.00 465 THR A CA 1
ATOM 3607 C C . THR A 1 465 ? -11.365 -12.496 -0.435 1.00 83.00 465 THR A C 1
ATOM 3609 O O . THR A 1 465 ? -11.062 -11.302 -0.372 1.00 83.00 465 THR A O 1
ATOM 3612 N N . VAL A 1 466 ? -12.463 -12.974 0.166 1.00 84.31 466 VAL A N 1
ATOM 3613 C CA . VAL A 1 466 ? -13.365 -12.193 1.033 1.00 84.31 466 VAL A CA 1
ATOM 3614 C C . VAL A 1 466 ? -12.860 -12.224 2.473 1.00 84.31 466 VAL A C 1
ATOM 3616 O O . VAL A 1 466 ? -12.557 -13.281 3.006 1.00 84.31 466 VAL A O 1
ATOM 3619 N N . GLU A 1 467 ? -12.820 -11.083 3.159 1.00 82.81 467 GLU A N 1
ATOM 3620 C CA . GLU A 1 467 ? -12.508 -11.072 4.595 1.00 82.81 467 GLU A CA 1
ATOM 3621 C C . GLU A 1 467 ? -13.621 -11.738 5.426 1.00 82.81 467 GLU A C 1
ATOM 3623 O O . GLU A 1 467 ? -14.805 -11.547 5.157 1.00 82.81 467 GLU A O 1
ATOM 3628 N N . GLU A 1 468 ? -13.266 -12.435 6.511 1.00 84.44 468 GLU A N 1
ATOM 3629 C CA . GLU A 1 468 ? -14.213 -13.194 7.353 1.00 84.44 468 GLU A CA 1
ATOM 3630 C C . GLU A 1 468 ? -15.414 -12.367 7.867 1.00 84.44 468 GLU A C 1
ATOM 3632 O O . GLU A 1 468 ? -16.521 -12.885 8.021 1.00 84.44 468 GLU A O 1
ATOM 3637 N N . ALA A 1 469 ? -15.219 -11.069 8.114 1.00 83.50 469 ALA A N 1
ATOM 3638 C CA . ALA A 1 469 ? -16.257 -10.168 8.619 1.00 83.50 469 ALA A CA 1
ATOM 3639 C C . ALA A 1 469 ? -17.135 -9.531 7.522 1.00 83.50 469 ALA A C 1
ATOM 3641 O O . ALA A 1 469 ? -18.020 -8.727 7.843 1.00 83.50 469 ALA A O 1
ATOM 3642 N N . LYS A 1 470 ? -16.892 -9.846 6.244 1.00 89.00 470 LYS A N 1
ATOM 3643 C CA . LYS A 1 470 ? -17.536 -9.215 5.088 1.00 89.00 470 LYS A CA 1
ATOM 3644 C C . LYS A 1 470 ? -18.418 -10.191 4.305 1.00 89.00 470 LYS A C 1
ATOM 3646 O O . LYS A 1 470 ? -18.280 -11.407 4.394 1.00 89.00 470 LYS A O 1
ATOM 3651 N N . ILE A 1 471 ? -19.347 -9.630 3.541 1.00 92.56 471 ILE A N 1
ATOM 3652 C CA . ILE A 1 471 ? -20.204 -10.332 2.583 1.00 92.56 471 ILE A CA 1
ATOM 3653 C C . ILE A 1 471 ? -20.231 -9.537 1.288 1.00 92.56 471 ILE A C 1
ATOM 3655 O O . ILE A 1 471 ? -20.609 -8.365 1.297 1.00 92.56 471 ILE A O 1
ATOM 3659 N N . ARG A 1 472 ? -19.867 -10.171 0.173 1.00 91.12 472 ARG A N 1
ATOM 3660 C CA . ARG A 1 472 ? -19.959 -9.517 -1.130 1.00 91.12 472 ARG A CA 1
ATOM 3661 C C . ARG A 1 472 ? -21.321 -9.759 -1.745 1.00 91.12 472 ARG A C 1
ATOM 3663 O O . ARG A 1 472 ? -21.806 -10.890 -1.787 1.00 91.12 472 ARG A O 1
ATOM 3670 N N . MET A 1 473 ? -21.933 -8.690 -2.226 1.00 90.75 473 MET A N 1
ATOM 3671 C CA . MET A 1 473 ? -23.224 -8.748 -2.902 1.00 90.75 473 MET A CA 1
ATOM 3672 C C . MET A 1 473 ? -23.311 -7.651 -3.952 1.00 90.75 473 MET A C 1
ATOM 3674 O O . MET A 1 473 ? -22.804 -6.545 -3.747 1.00 90.75 473 MET A O 1
ATOM 3678 N N . ASN A 1 474 ? -23.961 -7.955 -5.071 1.00 88.00 474 ASN A N 1
ATOM 3679 C CA . ASN A 1 474 ? -24.077 -7.015 -6.173 1.00 88.00 474 ASN A CA 1
ATOM 3680 C C . ASN A 1 474 ? -25.065 -5.872 -5.854 1.00 88.00 474 ASN A C 1
ATOM 3682 O O . ASN A 1 474 ? -25.820 -5.907 -4.873 1.00 88.00 474 ASN A O 1
ATOM 3686 N N . LYS A 1 475 ? -25.081 -4.843 -6.705 1.00 84.38 475 LYS A N 1
ATOM 3687 C CA . LYS A 1 475 ? -25.922 -3.651 -6.530 1.00 84.38 475 LYS A CA 1
ATOM 3688 C C . LYS A 1 475 ? -27.419 -3.963 -6.403 1.00 84.38 475 LYS A C 1
ATOM 3690 O O . LYS A 1 475 ? -28.114 -3.299 -5.631 1.00 84.38 475 LYS A O 1
ATOM 3695 N N . VAL A 1 476 ? -27.913 -4.982 -7.111 1.00 88.69 476 VAL A N 1
ATOM 3696 C CA . VAL A 1 476 ? -29.323 -5.406 -7.067 1.00 88.69 476 VAL A CA 1
ATOM 3697 C C . VAL A 1 476 ? -29.699 -5.879 -5.660 1.00 88.69 476 VAL A C 1
ATOM 3699 O O . VAL A 1 476 ? -30.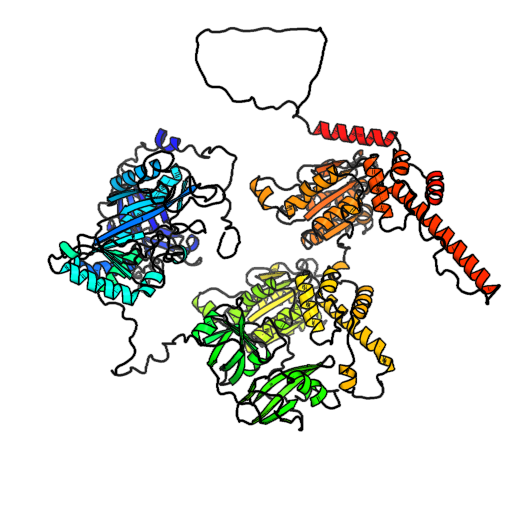653 -5.366 -5.068 1.00 88.69 476 VAL A O 1
ATOM 3702 N N . VAL A 1 477 ? -28.894 -6.768 -5.071 1.00 90.62 477 VAL A N 1
ATOM 3703 C CA . VAL A 1 477 ? -29.097 -7.265 -3.700 1.00 90.62 477 VAL A CA 1
ATOM 3704 C C . VAL A 1 477 ? -28.988 -6.125 -2.679 1.00 90.62 477 VAL A C 1
ATOM 3706 O O . VAL A 1 477 ? -29.857 -5.991 -1.809 1.00 90.62 477 VAL A O 1
ATOM 3709 N N . ARG A 1 478 ? -27.983 -5.240 -2.813 1.00 89.44 478 ARG A N 1
ATOM 3710 C CA . ARG A 1 478 ? -27.817 -4.060 -1.936 1.00 89.44 478 ARG A CA 1
ATOM 3711 C C . ARG A 1 478 ? -29.059 -3.165 -1.955 1.00 89.44 478 ARG A C 1
ATOM 3713 O O . ARG A 1 478 ? -29.568 -2.774 -0.898 1.00 89.44 478 ARG A O 1
ATOM 3720 N N . LYS A 1 479 ? -29.596 -2.885 -3.147 1.00 85.69 479 LYS A N 1
ATOM 3721 C CA . LYS A 1 479 ? -30.793 -2.056 -3.325 1.00 85.69 479 LYS A CA 1
ATOM 3722 C C . LYS A 1 479 ? -32.030 -2.719 -2.728 1.00 85.69 479 LYS A C 1
ATOM 3724 O O . LYS A 1 479 ? -32.741 -2.049 -1.977 1.00 85.69 479 LYS A O 1
ATOM 3729 N N . ASN A 1 480 ? -32.280 -4.006 -2.977 1.00 89.81 480 ASN A N 1
ATOM 3730 C CA . ASN A 1 480 ? -33.430 -4.724 -2.399 1.00 89.81 480 ASN A CA 1
ATOM 3731 C C . ASN A 1 480 ? -33.413 -4.676 -0.859 1.00 89.81 480 ASN A C 1
ATOM 3733 O O . ASN A 1 480 ? -34.432 -4.391 -0.226 1.00 89.81 480 ASN A O 1
ATOM 3737 N N . LEU A 1 481 ? -32.228 -4.810 -0.258 1.00 90.06 481 LEU A N 1
ATOM 3738 C CA . LEU A 1 481 ? -31.999 -4.702 1.188 1.00 90.06 481 LEU A CA 1
ATOM 3739 C C . LEU A 1 481 ? -31.969 -3.260 1.729 1.00 90.06 481 LEU A C 1
ATOM 3741 O O . LEU A 1 481 ? -31.956 -3.059 2.950 1.00 90.06 481 LEU A O 1
ATOM 3745 N N . ARG A 1 482 ? -31.957 -2.257 0.840 1.00 87.12 482 ARG A N 1
ATOM 3746 C CA . ARG A 1 482 ? -31.791 -0.825 1.148 1.00 87.12 482 ARG A CA 1
ATOM 3747 C C . ARG A 1 482 ? -30.534 -0.563 1.997 1.00 87.12 482 ARG A C 1
ATOM 3749 O O . ARG A 1 482 ? -30.572 0.202 2.964 1.00 87.12 482 ARG A O 1
ATOM 3756 N N . VAL A 1 483 ? -29.439 -1.235 1.644 1.00 87.31 483 VAL A N 1
ATOM 3757 C CA . VAL A 1 483 ? -28.105 -1.099 2.250 1.00 87.31 483 VAL A CA 1
ATOM 3758 C C . VAL A 1 483 ? -27.106 -0.576 1.220 1.00 87.31 483 VAL A C 1
ATOM 3760 O O . VAL A 1 483 ? -27.346 -0.654 0.017 1.00 87.31 483 VAL A O 1
ATOM 3763 N N . ARG A 1 484 ? -25.991 -0.026 1.691 1.00 82.38 484 ARG A N 1
ATOM 3764 C CA . ARG A 1 484 ? -24.854 0.416 0.872 1.00 82.38 484 ARG A CA 1
ATOM 3765 C C . ARG A 1 484 ? -23.583 -0.332 1.281 1.00 82.38 484 ARG A C 1
ATOM 3767 O O . ARG A 1 484 ? -23.581 -0.992 2.321 1.00 82.38 484 ARG A O 1
ATOM 3774 N N . LEU A 1 485 ? -22.498 -0.212 0.515 1.00 79.00 485 LEU A N 1
ATOM 3775 C CA . LEU A 1 485 ? -21.189 -0.759 0.920 1.00 79.00 485 LEU A CA 1
ATOM 3776 C C . LEU A 1 485 ? -20.804 -0.285 2.332 1.00 79.00 485 LEU A C 1
ATOM 3778 O O . LEU A 1 485 ? -21.130 0.835 2.706 1.00 79.00 485 LEU A O 1
ATOM 3782 N N . GLY A 1 486 ? -20.208 -1.138 3.159 1.00 74.00 486 GLY A N 1
ATOM 3783 C CA . GLY A 1 486 ? -19.870 -0.833 4.555 1.00 74.00 486 GLY A CA 1
ATOM 3784 C C . GLY A 1 486 ? -21.034 -0.911 5.557 1.00 74.00 486 GLY A C 1
ATOM 3785 O O . GLY A 1 486 ? -20.808 -0.860 6.768 1.00 74.00 486 GLY A O 1
ATOM 3786 N N . ASP A 1 487 ? -22.286 -1.059 5.106 1.00 84.94 487 ASP A N 1
ATOM 3787 C CA . ASP A 1 487 ? -23.410 -1.306 6.013 1.00 84.94 487 ASP A CA 1
ATOM 3788 C C . ASP A 1 487 ? -23.391 -2.728 6.578 1.00 84.94 487 ASP A C 1
ATOM 3790 O O . ASP A 1 487 ? -22.756 -3.628 6.044 1.00 84.94 487 ASP A O 1
ATOM 3794 N N . ILE A 1 488 ? -24.127 -2.948 7.669 1.00 86.94 488 ILE A N 1
ATOM 3795 C CA . ILE A 1 488 ? -24.239 -4.268 8.292 1.00 86.94 488 ILE A CA 1
ATOM 3796 C C . ILE A 1 488 ? -25.532 -4.941 7.840 1.00 86.94 488 ILE A C 1
ATOM 3798 O O . ILE A 1 488 ? -26.619 -4.394 8.050 1.00 86.94 488 ILE A O 1
ATOM 3802 N N . VAL A 1 489 ? -25.415 -6.161 7.328 1.00 93.00 489 VAL A N 1
ATOM 3803 C CA . VAL A 1 489 ? -26.536 -7.068 7.048 1.00 93.00 489 VAL A CA 1
ATOM 3804 C C . VAL A 1 489 ? -26.505 -8.252 8.004 1.00 93.00 489 VAL A C 1
ATOM 3806 O O . VAL A 1 489 ? -25.460 -8.576 8.569 1.00 93.00 489 VAL A O 1
ATOM 3809 N N . SER A 1 490 ? -27.655 -8.896 8.214 1.00 91.50 490 SER A N 1
ATOM 3810 C CA . SER A 1 490 ? -27.702 -10.169 8.937 1.00 91.50 490 SER A CA 1
ATOM 3811 C C . SER A 1 490 ? -28.057 -11.329 8.018 1.00 91.50 490 SER A C 1
ATOM 3813 O O . SER A 1 490 ? -29.068 -11.241 7.320 1.00 91.50 490 SER A O 1
ATOM 3815 N N . VAL A 1 491 ? -27.262 -12.395 8.069 1.00 93.44 491 VAL A N 1
ATOM 3816 C CA . VAL A 1 491 ? -27.415 -13.617 7.267 1.00 93.44 491 VAL A CA 1
ATOM 3817 C C . VAL A 1 491 ? -28.113 -14.693 8.097 1.00 93.44 491 VAL A C 1
ATOM 3819 O O . VAL A 1 491 ? -27.745 -14.929 9.244 1.00 93.44 491 VAL A O 1
ATOM 3822 N N . HIS A 1 492 ? -29.136 -15.346 7.555 1.00 91.50 492 HIS A N 1
ATOM 3823 C CA . HIS A 1 492 ? -29.834 -16.448 8.223 1.00 91.50 492 HIS A CA 1
ATOM 3824 C C . HIS A 1 492 ? -29.973 -17.614 7.254 1.00 91.50 492 HIS A C 1
ATOM 3826 O O . HIS A 1 492 ? -30.232 -17.396 6.072 1.00 91.50 492 HIS A O 1
ATOM 3832 N N . GLN A 1 493 ? -29.835 -18.843 7.746 1.00 90.31 493 GLN A N 1
ATOM 3833 C CA . GLN A 1 493 ? -30.134 -20.022 6.938 1.00 90.31 493 GLN A CA 1
ATOM 3834 C C . GLN A 1 493 ? -31.614 -20.029 6.542 1.00 90.31 493 GLN A C 1
ATOM 3836 O O . GLN A 1 493 ? -32.480 -19.701 7.359 1.00 90.31 493 GLN A O 1
ATOM 3841 N N . CYS A 1 494 ? -31.904 -20.407 5.300 1.00 87.12 494 CYS A N 1
ATOM 3842 C CA . CYS A 1 494 ? -33.267 -20.572 4.811 1.00 87.12 494 CYS A CA 1
ATOM 3843 C C . CYS A 1 494 ? -33.374 -21.876 4.002 1.00 87.12 494 CYS A C 1
ATOM 3845 O O . CYS A 1 494 ? -33.436 -21.831 2.777 1.00 87.12 494 CYS A O 1
ATOM 3847 N N . PRO A 1 495 ? -33.366 -23.048 4.666 1.00 79.06 495 PRO A N 1
ATOM 3848 C CA . PRO A 1 495 ? -33.437 -24.342 3.983 1.00 79.06 495 PRO A CA 1
ATOM 3849 C C . PRO A 1 495 ? -34.839 -24.667 3.432 1.00 79.06 495 PRO A C 1
ATOM 3851 O O . PRO A 1 495 ? -34.974 -25.500 2.543 1.00 79.06 495 PRO A O 1
ATOM 3854 N N . ASP A 1 496 ? -35.890 -23.998 3.919 1.00 79.19 496 ASP A N 1
ATOM 3855 C CA . ASP A 1 496 ? -37.295 -24.316 3.608 1.00 79.19 496 ASP A CA 1
ATOM 3856 C C . ASP A 1 496 ? -37.852 -23.603 2.355 1.00 79.19 496 ASP A C 1
ATOM 3858 O O . ASP A 1 496 ? -39.073 -23.451 2.208 1.00 79.19 496 ASP A O 1
ATOM 3862 N N . VAL A 1 497 ? -36.996 -23.135 1.439 1.00 85.25 497 VAL A N 1
ATOM 3863 C CA . VAL A 1 497 ? -37.460 -22.444 0.225 1.00 85.25 497 VAL A CA 1
ATOM 3864 C C . VAL A 1 497 ? -38.034 -23.456 -0.766 1.00 85.25 497 VAL A C 1
ATOM 3866 O O . VAL A 1 497 ? -37.338 -24.318 -1.293 1.00 85.25 497 VAL A O 1
ATOM 3869 N N . LYS A 1 498 ? -39.335 -23.344 -1.033 1.00 89.88 498 LYS A N 1
ATOM 3870 C CA . LYS A 1 498 ? -40.060 -24.235 -1.949 1.00 89.88 498 LYS A CA 1
ATOM 3871 C C . LYS A 1 498 ? -39.918 -23.778 -3.400 1.00 89.88 498 LYS A C 1
ATOM 3873 O O . LYS A 1 498 ? -39.778 -22.582 -3.666 1.00 89.88 498 LYS A O 1
ATOM 3878 N N . TYR A 1 499 ? -40.048 -24.720 -4.333 1.00 90.81 499 TYR A N 1
ATOM 3879 C CA . TYR A 1 499 ? -40.224 -24.392 -5.746 1.00 90.81 499 TYR A CA 1
ATOM 3880 C C . TYR A 1 499 ? -41.524 -23.613 -5.964 1.00 90.81 499 TYR A C 1
ATOM 3882 O O . TYR A 1 499 ? -42.559 -23.910 -5.354 1.00 90.81 499 TYR A O 1
ATOM 3890 N N . GLY A 1 500 ? -41.438 -22.578 -6.795 1.00 88.69 500 GLY A N 1
ATOM 3891 C CA . GLY A 1 500 ? -42.564 -21.739 -7.163 1.00 88.69 500 GLY A CA 1
ATOM 3892 C C . GLY A 1 500 ? -43.523 -22.489 -8.080 1.00 88.69 500 GLY A C 1
ATOM 3893 O O . GLY A 1 500 ? -43.107 -23.197 -8.990 1.00 88.69 500 GLY A O 1
ATOM 3894 N N . LYS A 1 501 ? -44.823 -22.308 -7.865 1.00 89.75 501 LYS A N 1
ATOM 3895 C CA . LYS A 1 501 ? -45.861 -22.702 -8.824 1.00 89.75 501 LYS A CA 1
ATOM 3896 C C . LYS A 1 501 ? -46.094 -21.601 -9.846 1.00 89.75 501 LYS A C 1
ATOM 3898 O O . LYS A 1 501 ? -46.214 -21.883 -11.028 1.00 89.75 501 LYS A O 1
ATOM 3903 N N . ARG A 1 502 ? -46.153 -20.353 -9.369 1.00 89.19 502 ARG A N 1
ATOM 3904 C CA . ARG A 1 502 ? -46.359 -19.161 -10.195 1.00 89.19 502 ARG A CA 1
ATOM 3905 C C . ARG A 1 502 ? -45.608 -17.953 -9.643 1.00 89.19 502 ARG A C 1
ATOM 3907 O O . ARG A 1 502 ? -45.572 -17.749 -8.427 1.00 89.19 502 ARG A O 1
ATOM 3914 N N . ILE A 1 503 ? -45.069 -17.131 -10.535 1.00 92.75 503 ILE A N 1
ATOM 3915 C CA . ILE A 1 503 ? -44.507 -15.812 -10.223 1.00 92.75 503 ILE A CA 1
ATOM 3916 C C . ILE A 1 503 ? -45.121 -14.763 -11.151 1.00 92.75 503 ILE A C 1
ATOM 3918 O O . ILE A 1 503 ? -45.320 -15.021 -12.334 1.00 92.75 503 ILE A O 1
ATOM 3922 N N . HIS A 1 504 ? -45.425 -13.580 -10.622 1.00 91.50 504 HIS A N 1
ATOM 3923 C CA . HIS A 1 504 ? -45.900 -12.436 -11.403 1.00 91.50 504 HIS A CA 1
ATOM 3924 C C . HIS A 1 504 ? -44.852 -11.334 -11.357 1.00 91.50 504 HIS A C 1
ATOM 3926 O O . HIS A 1 504 ? -44.513 -10.837 -10.278 1.00 91.50 504 HIS A O 1
ATOM 3932 N N . VAL A 1 505 ? -44.323 -10.974 -12.522 1.00 92.12 505 VAL A N 1
ATOM 3933 C CA . VAL A 1 505 ? -43.269 -9.971 -12.686 1.00 92.12 505 VAL A CA 1
ATOM 3934 C C . VAL A 1 505 ? -43.736 -8.897 -13.657 1.00 92.12 505 VAL A C 1
ATOM 3936 O O . VAL A 1 505 ? -44.335 -9.209 -14.679 1.00 92.12 505 VAL A O 1
ATOM 3939 N N . LEU A 1 506 ? -43.479 -7.629 -13.343 1.00 90.44 506 LEU A N 1
ATOM 3940 C CA . LEU A 1 506 ? -43.815 -6.507 -14.223 1.00 90.44 506 LEU A CA 1
ATOM 3941 C C . LEU A 1 506 ? -42.591 -5.607 -14.437 1.00 90.44 506 LEU A C 1
ATOM 3943 O O . LEU A 1 506 ? -41.820 -5.411 -13.490 1.00 90.44 506 LEU A O 1
ATOM 3947 N N . PRO A 1 507 ? -42.397 -5.066 -15.652 1.00 89.56 507 PRO A N 1
ATOM 3948 C CA . PRO A 1 507 ? -41.329 -4.116 -15.937 1.00 89.56 507 PRO A CA 1
ATOM 3949 C C . PRO A 1 507 ? -41.646 -2.715 -15.394 1.00 89.56 507 PRO A C 1
ATOM 3951 O O . PRO A 1 507 ? -42.811 -2.359 -15.184 1.00 89.56 507 PRO A O 1
ATOM 3954 N N . PHE A 1 508 ? -40.612 -1.894 -15.210 1.00 87.62 508 PHE A N 1
ATOM 3955 C CA . PHE A 1 508 ? -40.783 -0.457 -14.976 1.00 87.62 508 PHE A CA 1
ATOM 3956 C C . PHE A 1 508 ? -40.957 0.311 -16.293 1.00 87.62 508 PHE A C 1
ATOM 3958 O O . PHE A 1 508 ? -40.215 0.066 -17.247 1.00 87.62 508 PHE A O 1
ATOM 3965 N N . GLU A 1 509 ? -41.902 1.261 -16.319 1.00 84.19 509 GLU A N 1
ATOM 3966 C CA . GLU A 1 509 ? -42.295 2.046 -17.509 1.00 84.19 509 GLU A CA 1
ATOM 3967 C C . GLU A 1 509 ? -41.095 2.740 -18.183 1.00 84.19 509 GLU A C 1
ATOM 3969 O O . GLU A 1 509 ? -40.964 2.706 -19.402 1.00 84.19 509 GLU A O 1
ATOM 3974 N N . ASP A 1 510 ? -40.158 3.271 -17.392 1.00 81.62 510 ASP A N 1
ATOM 3975 C CA . ASP A 1 510 ? -38.976 4.001 -17.869 1.00 81.62 510 ASP A CA 1
ATOM 3976 C C . ASP A 1 510 ? -37.878 3.115 -18.484 1.00 81.62 510 ASP A C 1
ATOM 3978 O O . ASP A 1 510 ? -36.965 3.625 -19.128 1.00 81.62 510 ASP A O 1
ATOM 3982 N N . THR A 1 511 ? -37.945 1.792 -18.299 1.00 81.00 511 THR A N 1
ATOM 3983 C CA . THR A 1 511 ? -36.936 0.846 -18.825 1.00 81.00 511 THR A CA 1
ATOM 3984 C C . THR A 1 511 ? -37.353 0.133 -20.106 1.00 81.00 511 THR A C 1
ATOM 3986 O O . THR A 1 511 ? -36.524 -0.503 -20.752 1.00 81.00 511 THR A O 1
ATOM 3989 N N . ILE A 1 512 ? -38.626 0.242 -20.484 1.00 79.56 512 ILE A N 1
ATOM 3990 C CA . ILE A 1 512 ? -39.195 -0.408 -21.674 1.00 79.56 512 ILE A CA 1
ATOM 3991 C C . ILE A 1 512 ? -39.578 0.591 -22.772 1.00 79.56 512 ILE A C 1
ATOM 3993 O O . ILE A 1 512 ? -40.108 0.194 -23.807 1.00 79.56 512 ILE A O 1
ATOM 3997 N N . GLU A 1 513 ? -39.310 1.882 -22.568 1.00 72.69 513 GLU A N 1
ATOM 3998 C CA . GLU A 1 513 ? -39.612 2.926 -23.544 1.00 72.69 513 GLU A CA 1
ATOM 3999 C C . GLU A 1 513 ? -38.871 2.653 -24.876 1.00 72.69 513 GLU A C 1
ATOM 4001 O O . GLU A 1 513 ? -37.638 2.555 -24.940 1.00 72.69 513 GLU A O 1
ATOM 4006 N N . GLY A 1 514 ? -39.641 2.459 -25.954 1.00 66.06 514 GLY A N 1
ATOM 4007 C CA . GLY A 1 514 ? -39.139 2.121 -27.293 1.00 66.06 514 GLY A CA 1
ATOM 4008 C C . GLY A 1 514 ? -38.888 0.629 -27.571 1.00 66.06 514 GLY A C 1
ATOM 4009 O O . GLY A 1 514 ? -38.305 0.318 -28.606 1.00 66.06 514 GLY A O 1
ATOM 4010 N N . ILE A 1 515 ? -39.300 -0.287 -26.684 1.00 69.69 515 ILE A N 1
ATOM 4011 C CA . ILE A 1 515 ? -39.254 -1.744 -26.912 1.00 69.69 515 ILE A CA 1
ATOM 4012 C C . ILE A 1 515 ? -40.676 -2.258 -27.170 1.00 69.69 515 ILE A C 1
ATOM 4014 O O . ILE A 1 515 ? -41.577 -2.023 -26.365 1.00 69.69 515 ILE A O 1
ATOM 4018 N N . SER A 1 516 ? -40.874 -2.996 -28.263 1.00 61.44 516 SER A N 1
ATOM 4019 C CA . SER A 1 516 ? -42.113 -3.724 -28.560 1.00 61.44 516 SER A CA 1
ATOM 4020 C C . SER A 1 516 ? -41.830 -5.228 -28.712 1.00 61.44 516 SER A C 1
ATOM 4022 O O . SER A 1 516 ? -40.698 -5.637 -28.969 1.00 61.44 516 SER A O 1
ATOM 4024 N N . GLY A 1 517 ? -42.839 -6.075 -28.475 1.00 68.69 517 GLY A N 1
ATOM 4025 C CA . GLY A 1 517 ? -42.720 -7.538 -28.580 1.00 68.69 517 GLY A CA 1
ATOM 4026 C C . GLY A 1 517 ? -42.802 -8.296 -27.246 1.00 68.69 517 GLY A C 1
ATOM 4027 O O . GLY A 1 517 ? -43.160 -7.741 -26.204 1.00 68.69 517 GLY A O 1
ATOM 4028 N N . ASN A 1 518 ? -42.518 -9.603 -27.281 1.00 76.12 518 ASN A N 1
ATOM 4029 C CA . ASN A 1 518 ? -42.672 -10.488 -26.124 1.00 76.12 518 ASN A CA 1
ATOM 4030 C C . ASN A 1 518 ? -41.476 -10.393 -25.155 1.00 76.12 518 ASN A C 1
ATOM 4032 O O . ASN A 1 518 ? -40.493 -11.129 -25.272 1.00 76.12 518 ASN A O 1
ATOM 4036 N N . LEU A 1 519 ? -41.587 -9.521 -24.146 1.00 79.19 519 LEU A N 1
ATOM 4037 C CA . LEU A 1 519 ? -40.580 -9.348 -23.086 1.00 79.19 519 LEU A CA 1
ATOM 4038 C C . LEU A 1 519 ? -40.239 -10.657 -22.351 1.00 79.19 519 LEU A C 1
ATOM 4040 O O . LEU A 1 519 ? -39.127 -10.809 -21.837 1.00 79.19 519 LEU A O 1
ATOM 4044 N N . PHE A 1 520 ? -41.179 -11.607 -22.304 1.00 82.12 520 PHE A N 1
ATOM 4045 C CA . PHE A 1 520 ? -40.976 -12.889 -21.642 1.00 82.12 520 PHE A CA 1
ATOM 4046 C C . PHE A 1 520 ? -39.904 -13.736 -22.336 1.00 82.12 520 PHE A C 1
ATOM 4048 O O . PHE A 1 520 ? -38.945 -14.152 -21.685 1.00 82.12 520 PHE A O 1
ATOM 4055 N N . ASP A 1 521 ? -40.032 -13.964 -23.645 1.00 78.25 521 ASP A N 1
ATOM 4056 C CA . ASP A 1 521 ? -39.083 -14.794 -24.395 1.00 78.25 521 ASP A CA 1
ATOM 4057 C C . ASP A 1 521 ? -37.721 -14.106 -24.551 1.00 78.25 521 ASP A C 1
ATOM 4059 O O . ASP A 1 521 ? -36.690 -14.777 -24.504 1.00 78.25 521 ASP A O 1
ATOM 4063 N N . ALA A 1 522 ? -37.705 -12.775 -24.681 1.00 76.75 522 ALA A N 1
ATOM 4064 C CA . ALA A 1 522 ? -36.479 -12.018 -24.911 1.00 76.75 522 ALA A CA 1
ATOM 4065 C C . ALA A 1 522 ? -35.607 -11.843 -23.655 1.00 76.75 522 ALA A C 1
ATOM 4067 O O . ALA A 1 522 ? -34.383 -11.897 -23.764 1.00 76.75 522 ALA A O 1
ATOM 4068 N N . PHE A 1 523 ? -36.212 -11.636 -22.478 1.00 83.88 523 PHE A N 1
ATOM 4069 C CA . PHE A 1 523 ? -35.481 -11.307 -21.246 1.00 83.88 523 PHE A CA 1
ATOM 4070 C C . PHE A 1 523 ? -35.684 -12.353 -20.144 1.00 83.88 523 PHE A C 1
ATOM 4072 O O . PHE A 1 523 ? -34.719 -12.913 -19.624 1.00 83.88 523 PHE A O 1
ATOM 4079 N N . LEU A 1 524 ? -36.934 -12.641 -19.772 1.00 86.75 524 LEU A N 1
ATOM 4080 C CA . LEU A 1 524 ? -37.227 -13.450 -18.582 1.00 86.75 524 LEU A CA 1
ATOM 4081 C C . LEU A 1 524 ? -36.852 -14.925 -18.759 1.00 86.75 524 LEU A C 1
ATOM 4083 O O . LEU A 1 524 ? -36.312 -15.540 -17.840 1.00 86.75 524 LEU A O 1
ATOM 4087 N N . LYS A 1 525 ? -37.103 -15.494 -19.938 1.00 84.31 525 LYS A N 1
ATOM 4088 C CA . LYS A 1 525 ? -36.842 -16.905 -20.219 1.00 84.31 525 LYS A CA 1
ATOM 4089 C C . LYS A 1 525 ? -35.346 -17.247 -20.163 1.00 84.31 525 LYS A C 1
ATOM 4091 O O . LYS A 1 525 ? -35.018 -18.134 -19.380 1.00 84.31 525 LYS A O 1
ATOM 4096 N N . PRO A 1 526 ? -34.421 -16.542 -20.852 1.00 83.88 526 PRO A N 1
ATOM 4097 C CA . PRO A 1 526 ? -32.981 -16.762 -20.677 1.00 83.88 526 PRO A CA 1
ATOM 4098 C C . PRO A 1 526 ? -32.503 -16.559 -19.235 1.00 83.88 526 PRO A C 1
ATOM 4100 O O . PRO A 1 526 ? -31.627 -17.279 -18.770 1.00 83.88 526 PRO A O 1
ATOM 4103 N N . TYR A 1 527 ? -33.092 -15.602 -18.514 1.00 86.56 527 TYR A N 1
ATOM 4104 C CA . TYR A 1 527 ? -32.685 -15.263 -17.152 1.00 86.56 527 TYR A CA 1
ATOM 4105 C C . TYR A 1 527 ? -33.009 -16.357 -16.118 1.00 86.56 527 TYR A C 1
ATOM 4107 O O . TYR A 1 527 ? -32.229 -16.577 -15.184 1.00 86.56 527 TYR A O 1
ATOM 4115 N N . PHE A 1 528 ? -34.148 -17.041 -16.272 1.00 88.00 528 PHE A N 1
ATOM 4116 C CA . PHE A 1 528 ? -34.596 -18.100 -15.360 1.00 88.00 528 PHE A CA 1
ATOM 4117 C C . PHE A 1 528 ? -34.280 -19.524 -15.837 1.00 88.00 528 PHE A C 1
ATOM 4119 O O . PHE A 1 528 ? -34.376 -20.454 -15.034 1.00 88.00 528 PHE A O 1
ATOM 4126 N N . ASN A 1 529 ? -33.891 -19.715 -17.101 1.00 82.81 529 ASN A N 1
ATOM 4127 C CA . ASN A 1 529 ? -33.637 -21.042 -17.658 1.00 82.81 529 ASN A CA 1
ATOM 4128 C C . ASN A 1 529 ? -32.515 -21.771 -16.898 1.00 82.81 529 ASN A C 1
ATOM 4130 O O . ASN A 1 529 ? -31.394 -21.277 -16.824 1.00 82.81 529 ASN A O 1
ATOM 4134 N N . GLU A 1 530 ? -32.840 -22.929 -16.313 1.00 77.88 530 GLU A N 1
ATOM 4135 C CA . GLU A 1 530 ? -31.940 -23.801 -15.529 1.00 77.88 530 GLU A CA 1
ATOM 4136 C C . GLU A 1 530 ? -31.173 -23.125 -14.371 1.00 77.88 530 GLU A C 1
ATOM 4138 O O . GLU A 1 530 ? -30.270 -23.719 -13.785 1.00 77.88 530 GLU A O 1
ATOM 4143 N N . ALA A 1 531 ? -31.555 -21.906 -13.984 1.00 80.94 531 ALA A N 1
ATOM 4144 C CA . ALA A 1 531 ? -30.795 -21.103 -13.031 1.00 80.94 531 ALA A CA 1
ATOM 4145 C C . ALA A 1 531 ? -31.225 -21.299 -11.563 1.00 80.94 531 ALA A C 1
ATOM 4147 O O . ALA A 1 531 ? -30.498 -20.886 -10.663 1.00 80.94 531 ALA A O 1
ATOM 4148 N N . TYR A 1 532 ? -32.401 -21.896 -11.308 1.00 88.88 532 TYR A N 1
ATOM 4149 C CA . TYR A 1 532 ? -32.958 -22.143 -9.962 1.00 88.88 532 TYR A CA 1
ATOM 4150 C C . TYR A 1 532 ? -32.874 -20.919 -9.028 1.00 88.88 532 TYR A C 1
ATOM 4152 O O . TYR A 1 532 ? -32.538 -21.024 -7.846 1.00 88.88 532 TYR A O 1
ATOM 4160 N N . ARG A 1 533 ? -33.169 -19.727 -9.563 1.00 91.00 533 ARG A N 1
ATOM 4161 C CA . ARG A 1 533 ? -32.981 -18.456 -8.848 1.00 91.00 533 ARG A CA 1
ATOM 4162 C C . ARG A 1 533 ? -34.015 -18.303 -7.725 1.00 91.00 533 ARG A C 1
ATOM 4164 O O . ARG A 1 533 ? -35.215 -18.390 -8.007 1.00 91.00 533 ARG A O 1
ATOM 4171 N N . PRO A 1 534 ? -33.604 -18.035 -6.471 1.00 92.31 534 PRO A N 1
ATOM 4172 C CA . PRO A 1 534 ? -34.537 -17.623 -5.435 1.00 92.31 534 PRO A CA 1
ATOM 4173 C C . PRO A 1 534 ? -35.036 -16.204 -5.721 1.00 92.31 534 PRO A C 1
ATOM 4175 O O . PRO A 1 534 ? -34.253 -15.302 -6.020 1.00 92.31 534 PRO A O 1
ATOM 4178 N N . VAL A 1 535 ? -36.347 -16.007 -5.617 1.00 92.00 535 VAL A N 1
ATOM 4179 C CA . VAL A 1 535 ? -36.997 -14.701 -5.766 1.00 92.00 535 VAL A CA 1
ATOM 4180 C C . VAL A 1 535 ? -37.910 -14.430 -4.579 1.00 92.00 535 VAL A C 1
ATOM 4182 O O . VAL A 1 535 ? -38.505 -15.347 -4.006 1.00 92.00 535 VAL A O 1
ATOM 4185 N N . ARG A 1 536 ? -38.045 -13.153 -4.215 1.00 92.06 536 ARG A N 1
ATOM 4186 C CA . ARG A 1 536 ? -38.922 -12.702 -3.134 1.00 92.06 536 ARG A CA 1
ATOM 4187 C C . ARG A 1 536 ? -39.929 -11.679 -3.642 1.00 92.06 536 ARG A C 1
ATOM 4189 O O . ARG A 1 536 ? -39.612 -10.828 -4.470 1.00 92.06 536 ARG A O 1
ATOM 4196 N N . LYS A 1 537 ? -41.150 -11.724 -3.109 1.00 92.00 537 LYS A N 1
ATOM 4197 C CA . LYS A 1 537 ? -42.187 -10.730 -3.398 1.00 92.00 537 LYS A CA 1
ATOM 4198 C C . LYS A 1 537 ? -41.697 -9.321 -3.044 1.00 92.00 537 LYS A C 1
ATOM 4200 O O . LYS A 1 537 ? -41.355 -9.036 -1.897 1.00 92.00 537 LYS A O 1
ATOM 4205 N N . GLY A 1 538 ? -41.743 -8.426 -4.024 1.00 88.38 538 GLY A N 1
ATOM 4206 C CA . GLY A 1 538 ? -41.314 -7.036 -3.920 1.00 88.38 538 GLY A CA 1
ATOM 4207 C C . GLY A 1 538 ? -39.848 -6.780 -4.270 1.00 88.38 538 GLY A C 1
ATOM 4208 O O . GLY A 1 538 ? -39.458 -5.612 -4.248 1.00 88.38 538 GLY A O 1
ATOM 4209 N N . ASP A 1 539 ? -39.060 -7.810 -4.590 1.00 91.25 539 ASP A N 1
ATOM 4210 C CA . ASP A 1 539 ? -37.690 -7.625 -5.065 1.00 91.25 539 ASP A CA 1
ATOM 4211 C C . ASP A 1 539 ? -37.665 -7.063 -6.486 1.00 91.25 539 ASP A C 1
ATOM 4213 O O . ASP A 1 539 ? -38.546 -7.332 -7.310 1.00 91.25 539 ASP A O 1
ATOM 4217 N N . THR A 1 540 ? -36.619 -6.290 -6.763 1.00 90.44 540 THR A N 1
ATOM 4218 C CA . THR A 1 540 ? -36.285 -5.824 -8.109 1.00 90.44 540 THR A CA 1
ATOM 4219 C C . THR A 1 540 ? -35.075 -6.581 -8.626 1.00 90.44 540 THR A C 1
ATOM 4221 O O . THR A 1 540 ? -34.162 -6.884 -7.857 1.00 90.44 540 THR A O 1
ATOM 4224 N N . PHE A 1 541 ? -35.061 -6.895 -9.915 1.00 90.62 541 PHE A N 1
ATOM 4225 C CA . PHE A 1 541 ? -33.915 -7.504 -10.579 1.00 90.62 541 PHE A CA 1
ATOM 4226 C C . PHE A 1 541 ? -33.740 -6.924 -11.979 1.00 90.62 541 PHE A C 1
ATOM 4228 O O . PHE A 1 541 ? -34.688 -6.420 -12.582 1.00 90.62 541 PHE A O 1
ATOM 4235 N N . LEU A 1 542 ? -32.506 -6.965 -12.471 1.00 87.38 542 LEU A N 1
ATOM 4236 C CA . LEU A 1 542 ? -32.127 -6.371 -13.746 1.00 87.38 542 LEU A CA 1
ATOM 4237 C C . LEU A 1 542 ? -31.759 -7.475 -14.729 1.00 87.38 542 LEU A C 1
ATOM 4239 O O . LEU A 1 542 ? -30.925 -8.324 -14.419 1.00 87.38 542 LEU A O 1
ATOM 4243 N N . VAL A 1 543 ? -32.366 -7.447 -15.911 1.00 86.12 543 VAL A N 1
ATOM 4244 C CA . VAL A 1 543 ? -32.062 -8.385 -16.992 1.00 86.12 543 VAL A CA 1
ATOM 4245 C C . VAL A 1 543 ? -31.472 -7.612 -18.158 1.00 86.12 543 VAL A C 1
ATOM 4247 O O . VAL A 1 543 ? -31.972 -6.552 -18.537 1.00 86.12 543 VAL A O 1
ATOM 4250 N N . ARG A 1 544 ? -30.383 -8.139 -18.714 1.00 78.69 544 ARG A N 1
ATOM 4251 C CA . ARG A 1 544 ? -29.697 -7.558 -19.869 1.00 78.69 544 ARG A CA 1
ATOM 4252 C C . ARG A 1 544 ? -30.003 -8.397 -21.102 1.00 78.69 544 ARG A C 1
ATOM 4254 O O . ARG A 1 544 ? -29.946 -9.621 -21.034 1.00 78.69 544 ARG A O 1
ATOM 4261 N N . GLY A 1 545 ? -30.336 -7.739 -22.205 1.00 70.50 545 GLY A N 1
ATOM 4262 C CA . GLY A 1 545 ? -30.695 -8.383 -23.469 1.00 70.50 545 GLY A CA 1
ATOM 4263 C C . GLY A 1 545 ? -30.894 -7.344 -24.570 1.00 70.50 545 GLY A C 1
ATOM 4264 O O . GLY A 1 545 ? -31.283 -6.211 -24.288 1.00 70.50 545 GLY A O 1
ATOM 4265 N N . GLY A 1 546 ? -30.573 -7.691 -25.819 1.00 65.50 546 GLY A N 1
ATOM 4266 C CA . GLY A 1 546 ? -30.785 -6.804 -26.972 1.00 65.50 546 GLY A CA 1
ATOM 4267 C C . GLY A 1 546 ? -30.132 -5.415 -26.869 1.00 65.50 546 GLY A C 1
ATOM 4268 O O . GLY A 1 546 ? -30.774 -4.415 -27.174 1.00 65.50 546 GLY A O 1
ATOM 4269 N N . MET A 1 547 ? -28.881 -5.330 -26.396 1.00 65.38 547 MET A N 1
ATOM 4270 C CA . MET A 1 547 ? -28.143 -4.067 -26.190 1.00 65.38 547 MET A CA 1
ATOM 4271 C C . MET A 1 547 ? -28.765 -3.088 -25.169 1.00 65.38 547 MET A C 1
ATOM 4273 O O . MET A 1 547 ? -28.359 -1.927 -25.092 1.00 65.38 547 MET A O 1
ATOM 4277 N N . ARG A 1 548 ? -29.736 -3.537 -24.359 1.00 71.88 548 ARG A N 1
ATOM 4278 C CA . ARG A 1 548 ? -30.419 -2.735 -23.332 1.00 71.88 548 ARG A CA 1
ATOM 4279 C C . ARG A 1 548 ? -30.560 -3.494 -22.009 1.00 71.88 548 ARG A C 1
ATOM 4281 O O . ARG A 1 548 ? -30.356 -4.706 -21.917 1.00 71.88 548 ARG A O 1
ATOM 4288 N N . THR A 1 549 ? -30.909 -2.754 -20.962 1.00 79.94 549 THR A N 1
ATOM 4289 C CA . THR A 1 549 ? -31.149 -3.283 -19.615 1.00 79.94 549 THR A CA 1
ATOM 4290 C C . THR A 1 549 ? -32.575 -2.977 -19.178 1.00 79.94 549 THR A C 1
ATOM 4292 O O . THR A 1 549 ? -32.955 -1.807 -19.143 1.00 79.94 549 THR A O 1
ATOM 4295 N N . VAL A 1 550 ? -33.341 -4.006 -18.812 1.00 85.25 550 VAL A N 1
ATOM 4296 C CA . VAL A 1 550 ? -34.728 -3.874 -18.342 1.00 85.25 550 VAL A CA 1
ATOM 4297 C C . VAL A 1 550 ? -34.798 -4.234 -16.859 1.00 85.25 550 VAL A C 1
ATOM 4299 O O . VAL A 1 550 ? -34.253 -5.255 -16.428 1.00 85.25 550 VAL A O 1
ATOM 4302 N N . GLU A 1 551 ? -35.459 -3.390 -16.064 1.00 88.00 551 GLU A N 1
ATOM 4303 C CA . GLU A 1 551 ? -35.699 -3.651 -14.643 1.00 88.00 551 GLU A CA 1
ATOM 4304 C C . GLU A 1 551 ? -37.089 -4.262 -14.449 1.00 88.00 551 GLU A C 1
ATOM 4306 O O . GLU A 1 551 ? -38.099 -3.698 -14.875 1.00 88.00 551 GLU A O 1
ATOM 4311 N N . PHE A 1 552 ? -37.143 -5.388 -13.741 1.00 90.81 552 PHE A N 1
ATOM 4312 C CA . PHE A 1 552 ? -38.382 -6.066 -13.380 1.00 90.81 552 PHE A CA 1
ATOM 4313 C C . PHE A 1 552 ? -38.595 -6.041 -11.872 1.00 90.81 552 PHE A C 1
ATOM 4315 O O . PHE A 1 552 ? -37.649 -6.110 -11.081 1.00 90.81 552 PHE A O 1
ATOM 4322 N N . LYS A 1 553 ? -39.862 -5.995 -11.468 1.00 90.62 553 LYS A N 1
ATOM 4323 C CA . LYS A 1 553 ? -40.289 -6.124 -10.078 1.00 90.62 553 LYS A CA 1
ATOM 4324 C C . LYS A 1 553 ? -41.157 -7.359 -9.905 1.00 90.62 553 LYS A C 1
ATOM 4326 O O . LYS A 1 553 ? -42.120 -7.559 -10.643 1.00 90.62 553 LYS A O 1
ATOM 4331 N N . VAL A 1 554 ? -40.846 -8.157 -8.889 1.00 92.38 554 VAL A N 1
ATOM 4332 C CA . VAL A 1 554 ? -41.666 -9.303 -8.488 1.00 92.38 554 VAL A CA 1
ATOM 4333 C C . VAL A 1 554 ? -42.891 -8.784 -7.739 1.00 92.38 554 VAL A C 1
ATOM 4335 O O . VAL A 1 554 ? -42.793 -8.329 -6.599 1.00 92.38 554 VAL A O 1
ATOM 4338 N N . VAL A 1 555 ? -44.056 -8.832 -8.374 1.00 90.94 555 VAL A N 1
ATOM 4339 C CA . VAL A 1 555 ? -45.322 -8.360 -7.801 1.00 90.94 555 VAL A CA 1
ATOM 4340 C C . VAL A 1 555 ? -45.901 -9.406 -6.858 1.00 90.94 555 VAL A C 1
ATOM 4342 O O . VAL A 1 555 ? -46.345 -9.075 -5.755 1.00 90.94 555 VAL A O 1
ATOM 4345 N N . GLU A 1 556 ? -45.864 -10.676 -7.260 1.00 90.56 556 GLU A N 1
ATOM 4346 C CA . GLU A 1 556 ? -46.443 -11.778 -6.499 1.00 90.56 556 GLU A CA 1
ATOM 4347 C C . GLU A 1 556 ? -45.702 -13.103 -6.735 1.00 90.56 556 GLU A C 1
ATOM 4349 O O . GLU A 1 556 ? -45.125 -13.328 -7.796 1.00 90.56 556 GLU A O 1
ATOM 4354 N N . THR A 1 557 ? -45.715 -13.978 -5.727 1.00 91.94 557 THR A N 1
ATOM 4355 C CA . THR A 1 557 ? -45.123 -15.323 -5.756 1.00 91.94 557 THR A CA 1
ATOM 4356 C C . THR A 1 557 ? -46.081 -16.328 -5.115 1.00 91.94 557 THR A C 1
ATOM 4358 O O . THR A 1 557 ? -46.819 -15.986 -4.186 1.00 91.94 557 THR A O 1
ATOM 4361 N N . ASP A 1 558 ? -46.047 -17.576 -5.575 1.00 88.12 558 ASP A N 1
ATOM 4362 C CA . ASP A 1 558 ? -46.747 -18.715 -4.977 1.00 88.12 558 ASP A CA 1
ATOM 4363 C C . ASP A 1 558 ? -45.775 -19.900 -4.870 1.00 88.12 558 ASP A C 1
ATOM 4365 O O . ASP A 1 558 ? -45.384 -20.433 -5.912 1.00 88.12 558 ASP A O 1
ATOM 4369 N N . PRO A 1 559 ? -45.365 -20.338 -3.664 1.00 84.44 559 PRO A N 1
ATOM 4370 C CA . PRO A 1 559 ? -45.821 -19.906 -2.336 1.00 84.44 559 PRO A CA 1
ATOM 4371 C C . PRO A 1 559 ? -45.559 -18.429 -1.985 1.00 84.44 559 PRO A C 1
ATOM 4373 O O . PRO A 1 559 ? -44.692 -17.767 -2.557 1.00 84.44 559 PRO A O 1
ATOM 4376 N N . ALA A 1 560 ? -46.343 -17.907 -1.034 1.00 77.00 560 ALA A N 1
ATOM 4377 C CA . ALA A 1 560 ? -46.258 -16.512 -0.608 1.00 77.00 560 ALA A CA 1
ATOM 4378 C C . ALA A 1 560 ? -44.896 -16.180 0.034 1.00 77.00 560 ALA A C 1
ATOM 4380 O O . ALA A 1 560 ? -44.301 -17.011 0.713 1.00 77.00 560 ALA A O 1
ATOM 4381 N N . GLU A 1 561 ? -44.468 -14.928 -0.141 1.00 83.12 561 GLU A N 1
ATOM 4382 C CA . GLU A 1 561 ? -43.213 -14.318 0.335 1.00 83.12 561 GLU A CA 1
ATOM 4383 C C . GLU A 1 561 ? -41.968 -14.612 -0.510 1.00 83.12 561 GLU A C 1
ATOM 4385 O O . GLU A 1 561 ? -41.381 -13.649 -0.999 1.00 83.12 561 GLU A O 1
ATOM 4390 N N . TYR A 1 562 ? -41.560 -15.867 -0.711 1.00 90.69 562 TYR A N 1
ATOM 4391 C CA . TYR A 1 562 ? -40.391 -16.227 -1.533 1.00 90.69 562 TYR A CA 1
ATOM 4392 C C . TYR A 1 562 ? -40.475 -17.663 -2.066 1.00 90.69 562 TYR A C 1
ATOM 4394 O O . TYR A 1 562 ? -41.047 -18.545 -1.425 1.00 90.69 562 TYR A O 1
ATOM 4402 N N . CYS A 1 563 ? -39.878 -17.909 -3.233 1.00 91.94 563 CYS A N 1
ATOM 4403 C CA . CYS A 1 563 ? -39.804 -19.229 -3.863 1.00 91.94 563 CYS A CA 1
ATOM 4404 C C . CYS A 1 563 ? -38.574 -19.353 -4.776 1.00 91.94 563 CYS A C 1
ATOM 4406 O O . CYS A 1 563 ? -38.019 -18.345 -5.213 1.00 91.94 563 CYS A O 1
ATOM 4408 N N . ILE A 1 564 ? -38.166 -20.582 -5.097 1.00 91.62 564 ILE A N 1
ATOM 4409 C CA . ILE A 1 564 ? -37.170 -20.859 -6.146 1.00 91.62 564 ILE A CA 1
ATOM 4410 C C . ILE A 1 564 ? -37.892 -21.003 -7.485 1.00 91.62 564 ILE A C 1
ATOM 4412 O O . ILE A 1 564 ? -38.838 -21.784 -7.583 1.00 91.62 564 ILE A O 1
ATOM 4416 N N . VAL A 1 565 ? -37.443 -20.275 -8.509 1.00 91.50 565 VAL A N 1
ATOM 4417 C CA . VAL A 1 565 ? -37.962 -20.413 -9.877 1.00 91.50 565 VAL A CA 1
ATOM 4418 C C . VAL A 1 565 ? -37.333 -21.647 -10.515 1.00 91.50 565 VAL A C 1
ATOM 4420 O O . VAL A 1 565 ? -36.153 -21.636 -10.863 1.00 91.50 565 VAL A O 1
ATOM 4423 N N . ALA A 1 566 ? -38.109 -22.720 -10.610 1.00 88.50 566 ALA A N 1
ATOM 4424 C CA . ALA A 1 566 ? -37.719 -23.976 -11.235 1.00 88.50 566 ALA A CA 1
ATOM 4425 C C . ALA A 1 566 ? -38.292 -24.059 -12.667 1.00 88.50 566 ALA A C 1
ATOM 4427 O O . ALA A 1 566 ? -39.162 -23.260 -13.020 1.00 88.50 566 ALA A O 1
ATOM 4428 N N . PRO A 1 567 ? -37.829 -24.999 -13.514 1.00 85.44 567 PRO A N 1
ATOM 4429 C CA . PRO A 1 567 ? -38.321 -25.125 -14.892 1.00 85.44 567 PRO A CA 1
ATOM 4430 C C . PRO A 1 567 ? -39.839 -25.355 -15.024 1.00 85.44 567 PRO A C 1
ATOM 4432 O O . PRO A 1 567 ? -40.398 -25.125 -16.092 1.00 85.44 567 PRO A O 1
ATOM 4435 N N . ASP A 1 568 ? -40.504 -25.818 -13.962 1.00 87.56 568 ASP A N 1
ATOM 4436 C CA . ASP A 1 568 ? -41.951 -26.040 -13.871 1.00 87.56 568 ASP A CA 1
ATOM 4437 C C . ASP A 1 568 ? -42.742 -24.837 -13.316 1.00 87.56 568 ASP A C 1
ATOM 4439 O O . ASP A 1 568 ? -43.971 -24.881 -13.275 1.00 87.56 568 ASP A O 1
ATOM 4443 N N . THR A 1 569 ? -42.070 -23.758 -12.898 1.00 89.88 569 THR A N 1
ATOM 4444 C CA . THR A 1 569 ? -42.712 -22.537 -12.390 1.00 89.88 569 THR A CA 1
ATOM 4445 C C . THR A 1 569 ? -43.324 -21.714 -13.529 1.00 89.88 569 THR A C 1
ATOM 4447 O O . THR A 1 569 ? -42.627 -21.299 -14.453 1.00 89.88 569 THR A O 1
ATOM 4450 N N . GLU A 1 570 ? -44.616 -21.385 -13.436 1.00 88.94 570 GLU A N 1
ATOM 4451 C CA . GLU A 1 570 ? -45.286 -20.503 -14.400 1.00 88.94 570 GLU A CA 1
ATOM 4452 C C . GLU A 1 570 ? -44.922 -19.026 -14.156 1.00 88.94 570 GLU A C 1
ATOM 4454 O O . GLU A 1 570 ? -45.059 -18.506 -13.047 1.00 88.94 570 GLU A O 1
ATOM 4459 N N . ILE A 1 571 ? -44.472 -18.319 -15.193 1.00 89.50 571 ILE A N 1
ATOM 4460 C CA . ILE A 1 571 ? -44.032 -16.919 -15.102 1.00 89.50 571 ILE A CA 1
ATOM 4461 C C . ILE A 1 571 ? -45.033 -16.033 -15.849 1.00 89.50 571 ILE A C 1
ATOM 4463 O O . ILE A 1 571 ? -45.139 -16.095 -17.070 1.00 89.50 571 ILE A O 1
ATOM 4467 N N . PHE A 1 572 ? -45.745 -15.181 -15.117 1.00 87.69 572 PHE A N 1
ATOM 4468 C CA . PHE A 1 572 ? -46.685 -14.210 -15.673 1.00 87.69 572 PHE A CA 1
ATOM 4469 C C . PHE A 1 572 ? -46.003 -12.851 -15.830 1.00 87.69 572 PHE A C 1
ATOM 4471 O O . PHE A 1 572 ? -45.439 -12.328 -14.868 1.00 87.69 572 PHE A O 1
ATOM 4478 N N . CYS A 1 573 ? -46.103 -12.265 -17.025 1.00 81.69 573 CYS A N 1
ATOM 4479 C CA . CYS A 1 573 ? -45.584 -10.928 -17.346 1.00 81.69 573 CYS A CA 1
ATOM 4480 C C . CYS A 1 573 ? -46.678 -9.978 -17.884 1.00 81.69 573 CYS A C 1
ATOM 4482 O O . CYS A 1 573 ? -46.384 -8.933 -18.457 1.00 81.69 573 CYS A O 1
ATOM 4484 N N . GLU A 1 574 ? -47.954 -10.339 -17.723 1.00 72.06 574 GLU A N 1
ATOM 4485 C CA . GLU A 1 574 ? -49.090 -9.563 -18.230 1.00 72.06 574 GLU A CA 1
ATOM 4486 C C . GLU A 1 574 ? -49.543 -8.509 -17.199 1.00 72.06 574 GLU A C 1
ATOM 4488 O O . GLU A 1 574 ? -49.796 -8.832 -16.032 1.00 72.06 574 GLU A O 1
ATOM 4493 N N . GLY A 1 575 ? -49.635 -7.242 -17.619 1.00 70.44 575 GLY A N 1
ATOM 4494 C CA . GLY A 1 575 ? -50.087 -6.110 -16.799 1.00 70.44 575 GLY A CA 1
ATOM 4495 C C . GLY A 1 575 ? -49.551 -4.758 -17.286 1.00 70.44 575 GLY A C 1
ATOM 4496 O O . GLY A 1 575 ? -48.694 -4.709 -18.167 1.00 70.44 575 GLY A O 1
ATOM 4497 N N . GLU A 1 576 ? -50.057 -3.655 -16.721 1.00 77.38 576 GLU A N 1
ATOM 4498 C CA . GLU A 1 576 ? -49.509 -2.317 -16.991 1.00 77.38 576 GLU A CA 1
ATOM 4499 C C . GLU A 1 576 ? -48.119 -2.151 -16.337 1.00 77.38 576 GLU A C 1
ATOM 4501 O O . GLU A 1 576 ? -47.930 -2.586 -15.194 1.00 77.38 576 GLU A O 1
ATOM 4506 N N . PRO A 1 577 ? -47.149 -1.519 -17.026 1.00 82.31 577 PRO A N 1
ATOM 4507 C CA . PRO A 1 577 ? -45.831 -1.219 -16.471 1.00 82.31 577 PRO A CA 1
ATOM 4508 C C . PRO A 1 577 ? -45.908 -0.385 -15.188 1.00 82.31 577 PRO A C 1
ATOM 4510 O O . PRO A 1 577 ? -46.765 0.484 -15.027 1.00 82.31 577 PRO A O 1
ATOM 4513 N N . ILE A 1 578 ? -44.985 -0.630 -14.260 1.00 84.50 578 ILE A N 1
ATOM 4514 C CA . ILE A 1 578 ? -44.984 0.025 -12.949 1.00 84.50 578 ILE A CA 1
ATOM 4515 C C . ILE A 1 578 ? -44.285 1.390 -13.034 1.00 84.50 578 ILE A C 1
ATOM 4517 O O . ILE A 1 578 ? -43.185 1.504 -13.576 1.00 84.50 578 ILE A O 1
ATOM 4521 N N . ARG A 1 579 ? -44.879 2.418 -12.413 1.00 81.38 579 ARG A N 1
ATOM 4522 C CA . ARG A 1 579 ? -44.262 3.743 -12.208 1.00 81.38 579 ARG A CA 1
ATOM 4523 C C . ARG A 1 579 ? -43.387 3.782 -10.954 1.00 81.38 579 ARG A C 1
ATOM 4525 O O . ARG A 1 579 ? -43.753 3.237 -9.911 1.00 81.38 579 ARG A O 1
ATOM 4532 N N . ARG A 1 580 ? -42.232 4.452 -11.032 1.00 71.56 580 ARG A N 1
ATOM 4533 C CA . ARG A 1 580 ? -41.304 4.627 -9.900 1.00 71.56 580 ARG A CA 1
ATOM 4534 C C . ARG A 1 580 ? -41.729 5.817 -9.034 1.00 71.56 580 ARG A C 1
ATOM 4536 O O . ARG A 1 580 ? -41.461 6.954 -9.397 1.00 71.56 580 ARG A O 1
ATOM 4543 N N . GLU A 1 581 ? -42.360 5.569 -7.888 1.00 57.28 581 GLU A N 1
ATOM 4544 C CA . GLU A 1 581 ? -42.717 6.648 -6.942 1.00 57.28 581 GLU A CA 1
ATOM 4545 C C . GLU A 1 581 ? -41.764 6.739 -5.727 1.00 57.28 581 GLU A C 1
ATOM 4547 O O . GLU A 1 581 ? -41.545 7.835 -5.226 1.00 57.28 581 GLU A O 1
ATOM 4552 N N . ASP A 1 582 ? -41.117 5.635 -5.310 1.00 55.84 582 ASP A N 1
ATOM 4553 C CA . ASP A 1 582 ? -40.255 5.564 -4.101 1.00 55.84 582 ASP A CA 1
ATOM 4554 C C . ASP A 1 582 ? -38.973 4.702 -4.270 1.00 55.84 582 ASP A C 1
ATOM 4556 O O . ASP A 1 582 ? -38.293 4.355 -3.293 1.00 55.84 582 ASP A O 1
ATOM 4560 N N . GLU A 1 583 ? -38.642 4.278 -5.495 1.00 61.81 583 GLU A N 1
ATOM 4561 C CA . GLU A 1 583 ? -37.510 3.378 -5.765 1.00 61.81 583 GLU A CA 1
ATOM 4562 C C . GLU A 1 583 ? -36.398 4.087 -6.547 1.00 61.81 583 GLU A C 1
ATOM 4564 O O . GLU A 1 583 ? -36.646 4.629 -7.619 1.00 61.81 583 GLU A O 1
ATOM 4569 N N . GLU A 1 584 ? -35.168 4.049 -6.015 1.00 63.41 584 GLU A N 1
ATOM 4570 C CA . GLU A 1 584 ? -33.955 4.560 -6.683 1.00 63.41 584 GLU A CA 1
ATOM 4571 C C . GLU A 1 584 ? -33.769 3.898 -8.058 1.00 63.41 584 GLU A C 1
ATOM 4573 O O . GLU A 1 584 ? -34.347 2.848 -8.333 1.00 63.41 584 GLU A O 1
ATOM 4578 N N . ARG A 1 585 ? -32.959 4.468 -8.941 1.00 63.12 585 ARG A N 1
ATOM 4579 C CA . ARG A 1 585 ? -32.695 3.911 -10.275 1.00 63.12 585 ARG A CA 1
ATOM 4580 C C . ARG A 1 585 ? -31.545 2.892 -10.229 1.00 63.12 585 ARG A C 1
ATOM 4582 O O . ARG A 1 585 ? -30.517 3.181 -9.619 1.00 63.12 585 ARG A O 1
ATOM 4589 N N . LEU A 1 586 ? -31.699 1.664 -10.770 1.00 60.16 586 LEU A N 1
ATOM 4590 C CA . LEU A 1 586 ? -30.572 0.696 -10.765 1.00 60.16 586 LEU A CA 1
ATOM 4591 C C . LEU A 1 586 ? -29.477 1.103 -11.757 1.00 60.16 586 LEU A C 1
ATOM 4593 O O . LEU A 1 586 ? -28.341 0.662 -11.592 1.00 60.16 586 LEU A O 1
ATOM 4597 N N . ASP A 1 587 ? -29.784 1.965 -12.723 1.00 61.88 587 ASP A N 1
ATOM 4598 C CA . ASP A 1 587 ? -28.882 2.451 -13.769 1.00 61.88 587 ASP A CA 1
ATOM 4599 C C . ASP A 1 587 ? -28.048 3.687 -13.375 1.00 61.88 587 ASP A C 1
ATOM 4601 O O . ASP A 1 587 ? -27.258 4.183 -14.174 1.00 61.88 587 ASP A O 1
ATOM 4605 N N . GLU A 1 588 ? -28.165 4.184 -12.138 1.00 72.62 588 GLU A N 1
ATOM 4606 C CA . GLU A 1 588 ? -27.296 5.265 -11.654 1.00 72.62 588 GLU A CA 1
ATOM 4607 C C . GLU A 1 588 ? -25.825 4.834 -11.572 1.00 72.62 588 GLU A C 1
ATOM 4609 O O . GLU A 1 588 ? -25.522 3.730 -11.131 1.00 72.62 588 GLU A O 1
ATOM 4614 N N . VAL A 1 589 ? -24.898 5.728 -11.915 1.00 78.88 589 VAL A N 1
ATOM 4615 C CA . VAL A 1 589 ? -23.455 5.432 -11.896 1.00 78.88 589 VAL A CA 1
ATOM 4616 C C . VAL A 1 589 ? -22.988 5.060 -10.480 1.00 78.88 589 VAL A C 1
ATOM 4618 O O . VAL A 1 589 ? -23.193 5.838 -9.548 1.00 78.88 589 VAL A O 1
ATOM 4621 N N . GLY A 1 590 ? -22.351 3.901 -10.320 1.00 80.50 590 GLY A N 1
ATOM 4622 C CA . GLY A 1 590 ? -21.746 3.400 -9.082 1.00 80.50 590 GLY A CA 1
ATOM 4623 C C . GLY A 1 590 ? -20.273 3.019 -9.261 1.00 80.50 590 GLY A C 1
ATOM 4624 O O . GLY A 1 590 ? -19.669 3.289 -10.297 1.00 80.50 590 GLY A O 1
ATOM 4625 N N . TYR A 1 591 ? -19.666 2.395 -8.246 1.00 80.06 591 TYR A N 1
ATOM 4626 C CA . TYR A 1 591 ? -18.267 1.941 -8.340 1.00 80.06 591 TYR A CA 1
ATOM 4627 C C . TYR A 1 591 ? -18.056 0.842 -9.380 1.00 80.06 591 TYR A C 1
ATOM 4629 O O . TYR A 1 591 ? -16.992 0.783 -9.986 1.00 80.06 591 TYR A O 1
ATOM 4637 N N . ASP A 1 592 ? -19.095 0.050 -9.627 1.00 76.00 592 ASP A N 1
ATOM 4638 C CA . ASP A 1 592 ? -19.134 -0.992 -10.651 1.00 76.00 592 ASP A CA 1
ATOM 4639 C C . ASP A 1 592 ? -18.953 -0.442 -12.079 1.00 76.00 592 ASP A C 1
ATOM 4641 O O . ASP A 1 592 ? -18.590 -1.179 -12.991 1.00 76.00 592 ASP A O 1
ATOM 4645 N N . ASP A 1 593 ? -19.191 0.858 -12.273 1.00 82.50 593 ASP A N 1
ATOM 4646 C CA . ASP A 1 593 ? -19.073 1.547 -13.560 1.00 82.50 593 ASP A CA 1
ATOM 4647 C C . ASP A 1 593 ? -17.700 2.210 -13.759 1.00 82.50 593 ASP A C 1
ATOM 4649 O O . ASP A 1 593 ? -17.469 2.862 -14.777 1.00 82.50 593 ASP A O 1
ATOM 4653 N N . VAL A 1 594 ? -16.786 2.073 -12.790 1.00 84.94 594 VAL A N 1
ATOM 4654 C CA . VAL A 1 594 ? -15.460 2.702 -12.794 1.00 84.94 594 VAL A CA 1
ATOM 4655 C C . VAL A 1 594 ? -14.370 1.629 -12.905 1.00 84.94 594 VAL A C 1
ATOM 4657 O O . VAL A 1 594 ? -14.077 0.934 -11.935 1.00 84.94 594 VAL A O 1
ATOM 4660 N N . GLY A 1 595 ? -13.722 1.528 -14.068 1.00 82.00 595 GLY A N 1
ATOM 4661 C CA . GLY A 1 595 ? -12.624 0.581 -14.324 1.00 82.00 595 GLY A CA 1
ATOM 4662 C C . GLY A 1 595 ? -11.236 1.230 -14.341 1.00 82.00 595 GLY A C 1
ATOM 4663 O O . GLY A 1 595 ? -11.096 2.417 -14.635 1.00 82.00 595 GLY A O 1
ATOM 4664 N N . GLY A 1 596 ? -10.194 0.454 -14.031 1.00 77.75 596 GLY A N 1
ATOM 4665 C CA . GLY A 1 596 ? -8.787 0.811 -14.259 1.00 77.75 596 GLY A CA 1
ATOM 4666 C C . GLY A 1 596 ? -8.139 1.789 -13.279 1.00 77.75 596 GLY A C 1
ATOM 4667 O O . GLY A 1 596 ? -6.988 2.173 -13.468 1.00 77.75 596 GLY A O 1
ATOM 4668 N N . VAL A 1 597 ? -8.835 2.170 -12.204 1.00 79.56 597 VAL A N 1
ATOM 4669 C CA . VAL A 1 597 ? -8.357 3.151 -11.206 1.00 79.56 597 VAL A CA 1
ATOM 4670 C C . VAL A 1 597 ? -8.482 2.642 -9.763 1.00 79.56 597 VAL A C 1
ATOM 4672 O O . VAL A 1 597 ? -8.817 3.388 -8.844 1.00 79.56 597 VAL A O 1
ATOM 4675 N N . ARG A 1 598 ? -8.210 1.350 -9.527 1.00 75.00 598 ARG A N 1
ATOM 4676 C CA . ARG A 1 598 ? -8.415 0.690 -8.217 1.00 75.00 598 ARG A CA 1
ATOM 4677 C C . ARG A 1 598 ? -7.696 1.385 -7.052 1.00 75.00 598 ARG A C 1
ATOM 4679 O O . ARG A 1 598 ? -8.294 1.600 -5.998 1.00 75.00 598 ARG A O 1
ATOM 4686 N N . LYS A 1 599 ? -6.421 1.759 -7.233 1.00 75.00 599 LYS A N 1
ATOM 4687 C CA . LYS A 1 599 ? -5.606 2.407 -6.183 1.00 75.00 599 LYS A CA 1
ATOM 4688 C C . LYS A 1 599 ? -6.162 3.784 -5.816 1.00 75.00 599 LYS A C 1
ATOM 4690 O O . LYS A 1 599 ? -6.304 4.107 -4.640 1.00 75.00 599 LYS A O 1
ATOM 4695 N N . GLN A 1 600 ? -6.506 4.573 -6.829 1.00 81.06 600 GLN A N 1
ATOM 4696 C CA . GLN A 1 600 ? -7.092 5.900 -6.684 1.00 81.06 600 GLN A CA 1
ATOM 4697 C C . GLN A 1 600 ? -8.471 5.810 -6.025 1.00 81.06 600 GLN A C 1
ATOM 4699 O O . GLN A 1 600 ? -8.768 6.575 -5.111 1.00 81.06 600 GLN A O 1
ATOM 4704 N N . MET A 1 601 ? -9.285 4.829 -6.419 1.00 80.12 601 MET A N 1
ATOM 4705 C CA . MET A 1 601 ? -10.595 4.585 -5.819 1.00 80.12 601 MET A CA 1
ATOM 4706 C C . MET A 1 601 ? -10.502 4.223 -4.338 1.00 80.12 601 MET A C 1
ATOM 4708 O O . MET A 1 601 ? -11.297 4.733 -3.554 1.00 80.12 601 MET A O 1
ATOM 4712 N N . ALA A 1 602 ? -9.521 3.417 -3.925 1.00 75.00 602 ALA A N 1
ATOM 4713 C CA . ALA A 1 602 ? -9.305 3.109 -2.510 1.00 75.00 602 ALA A CA 1
ATOM 4714 C C . ALA A 1 602 ? -8.998 4.373 -1.682 1.00 75.00 602 ALA A C 1
ATOM 4716 O O . ALA A 1 602 ? -9.597 4.578 -0.627 1.00 75.00 602 ALA A O 1
ATOM 4717 N N . GLN A 1 603 ? -8.141 5.262 -2.196 1.00 79.56 603 GLN A N 1
ATOM 4718 C CA . GLN A 1 603 ? -7.834 6.540 -1.541 1.00 79.56 603 GLN A CA 1
ATOM 4719 C C . GLN A 1 603 ? -9.060 7.456 -1.463 1.00 79.56 603 GLN A C 1
ATOM 4721 O O . GLN A 1 603 ? -9.306 8.079 -0.432 1.00 79.56 603 GLN A O 1
ATOM 4726 N N . ILE A 1 604 ? -9.854 7.534 -2.534 1.00 84.94 604 ILE A N 1
ATOM 4727 C CA . ILE A 1 604 ? -11.073 8.352 -2.552 1.00 84.94 604 ILE A CA 1
ATOM 4728 C C . ILE A 1 604 ? -12.110 7.799 -1.568 1.00 84.94 604 ILE A C 1
ATOM 4730 O O . ILE A 1 604 ? -12.717 8.582 -0.838 1.00 84.94 604 ILE A O 1
ATOM 4734 N N . ARG A 1 605 ? -12.279 6.471 -1.491 1.00 79.94 605 ARG A N 1
ATOM 4735 C CA . ARG A 1 605 ? -13.146 5.823 -0.494 1.00 79.94 605 ARG A CA 1
ATOM 4736 C C . ARG A 1 605 ? -12.711 6.204 0.921 1.00 79.94 605 ARG A C 1
ATOM 4738 O O . ARG A 1 605 ? -13.522 6.707 1.686 1.00 79.94 605 ARG A O 1
ATOM 4745 N N . GLU A 1 606 ? -11.428 6.095 1.254 1.00 78.06 606 GLU A N 1
ATOM 4746 C CA . GLU A 1 606 ? -10.930 6.489 2.579 1.00 78.06 606 GLU A CA 1
ATOM 4747 C C . GLU A 1 606 ? -11.189 7.977 2.890 1.00 78.06 606 GLU A C 1
ATOM 4749 O O . GLU A 1 606 ? -11.702 8.322 3.955 1.00 78.06 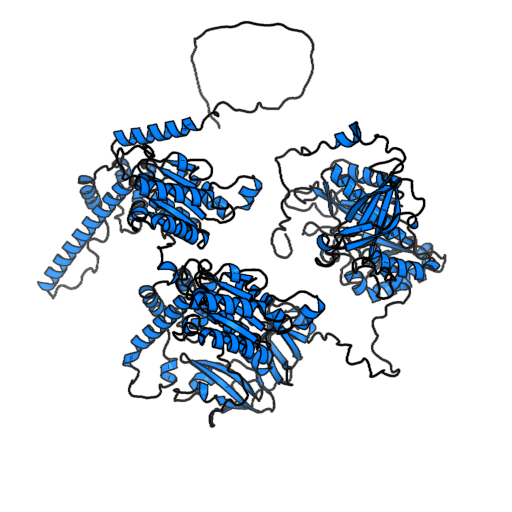606 GLU A O 1
ATOM 4754 N N . LEU A 1 607 ? -10.876 8.872 1.950 1.00 82.50 607 LEU A N 1
ATOM 4755 C CA . LEU A 1 607 ? -10.951 10.318 2.172 1.00 82.50 607 LEU A CA 1
ATOM 4756 C C . LEU A 1 607 ? -12.385 10.865 2.181 1.00 82.50 607 LEU A C 1
ATOM 4758 O O . LEU A 1 607 ? -12.631 11.883 2.830 1.00 82.50 607 LEU A O 1
ATOM 4762 N N . VAL A 1 608 ? -13.318 10.222 1.471 1.00 83.50 608 VAL A N 1
ATOM 4763 C CA . VAL A 1 608 ? -14.695 10.710 1.281 1.00 83.50 608 VAL A CA 1
ATOM 4764 C C . VAL A 1 608 ? -15.719 9.888 2.062 1.00 83.50 608 VAL A C 1
ATOM 4766 O O . VAL A 1 608 ? -16.588 10.457 2.723 1.00 83.50 608 VAL A O 1
ATOM 4769 N N . GLU A 1 609 ? -15.623 8.559 2.042 1.00 76.25 609 GLU A N 1
ATOM 4770 C CA . GLU A 1 609 ? -16.620 7.679 2.658 1.00 76.25 609 GLU A CA 1
ATOM 4771 C C . GLU A 1 609 ? -16.557 7.735 4.186 1.00 76.25 609 GLU A C 1
ATOM 4773 O O . GLU A 1 609 ? -17.595 7.881 4.835 1.00 76.25 609 GLU A O 1
ATOM 4778 N N . LEU A 1 610 ? -15.356 7.698 4.776 1.00 74.12 610 LEU A N 1
ATOM 4779 C CA . LEU A 1 610 ? -15.191 7.719 6.233 1.00 74.12 610 LEU A CA 1
ATOM 4780 C C . LEU A 1 610 ? -15.806 8.983 6.873 1.00 74.12 610 LEU A C 1
ATOM 4782 O O . LEU A 1 610 ? -16.576 8.828 7.831 1.00 74.12 610 LEU A O 1
ATOM 4786 N N . PRO A 1 611 ? -15.545 10.219 6.387 1.00 77.75 611 PRO A N 1
ATOM 4787 C CA . PRO A 1 611 ? -16.158 11.417 6.962 1.00 77.75 611 PRO A CA 1
ATOM 4788 C C . PRO A 1 611 ? -17.674 11.505 6.773 1.00 77.75 611 PRO A C 1
ATOM 4790 O O . PRO A 1 611 ? -18.356 12.009 7.668 1.00 77.75 611 PRO A O 1
ATOM 4793 N N . LEU A 1 612 ? -18.204 11.035 5.637 1.00 79.81 612 LEU A N 1
ATOM 4794 C CA . LEU A 1 612 ? -19.635 11.128 5.320 1.00 79.81 612 LEU A CA 1
ATOM 4795 C C . LEU A 1 612 ? -20.458 10.044 6.034 1.00 79.81 612 LEU A C 1
ATOM 4797 O O . LEU A 1 612 ? -21.534 10.336 6.556 1.00 79.81 612 LEU A O 1
ATOM 4801 N N . ARG A 1 613 ? -19.952 8.804 6.112 1.00 73.31 613 ARG A N 1
ATOM 4802 C CA . ARG A 1 613 ? -20.635 7.666 6.760 1.00 73.31 613 ARG A CA 1
ATOM 4803 C C . ARG A 1 613 ? -20.465 7.656 8.274 1.00 73.31 613 ARG A C 1
ATOM 4805 O O . ARG A 1 613 ? -21.411 7.341 8.999 1.00 73.31 613 ARG A O 1
ATOM 4812 N N . HIS A 1 614 ? -19.278 8.013 8.769 1.00 73.62 614 HIS A N 1
ATOM 4813 C CA . HIS A 1 614 ? -18.946 7.951 10.194 1.00 73.62 614 HIS A CA 1
ATOM 4814 C C . HIS A 1 614 ? -18.455 9.291 10.767 1.00 73.62 614 HIS A C 1
ATOM 4816 O O . HIS A 1 614 ? -17.380 9.347 11.371 1.00 73.62 614 HIS A O 1
ATOM 4822 N N . PRO A 1 615 ? -19.257 10.375 10.719 1.00 72.56 615 PRO A N 1
ATOM 4823 C CA . PRO A 1 615 ? -18.794 11.677 11.199 1.00 72.56 615 PRO A CA 1
ATOM 4824 C C . PRO A 1 615 ? -18.443 11.711 12.695 1.00 72.56 615 PRO A C 1
ATOM 4826 O O . PRO A 1 615 ? -17.639 12.529 13.144 1.00 72.56 615 PRO A O 1
ATOM 4829 N N . GLN A 1 616 ? -19.034 10.810 13.488 1.00 68.81 616 GLN A N 1
ATOM 4830 C CA . GLN A 1 616 ? -18.724 10.683 14.913 1.00 68.81 616 GLN A CA 1
ATOM 4831 C C . GLN A 1 616 ? -17.286 10.218 15.165 1.00 68.81 616 GLN A C 1
ATOM 4833 O O . GLN A 1 616 ? -16.711 10.609 16.174 1.00 68.81 616 GLN A O 1
ATOM 4838 N N . LEU A 1 617 ? -16.692 9.438 14.256 1.00 71.25 617 LEU A N 1
ATOM 4839 C CA . LEU A 1 617 ? -15.321 8.948 14.390 1.00 71.25 617 LEU A CA 1
ATOM 4840 C C . LEU A 1 617 ? -14.328 10.120 14.391 1.00 71.25 617 LEU A C 1
ATOM 4842 O O . LEU A 1 617 ? -13.537 10.256 15.320 1.00 71.25 617 LEU A O 1
ATOM 4846 N N . PHE A 1 618 ? -14.471 11.048 13.442 1.00 69.88 618 PHE A N 1
ATOM 4847 C CA . PHE A 1 618 ? -13.671 12.277 13.380 1.00 69.88 618 PHE A CA 1
ATOM 4848 C C . PHE A 1 618 ? -13.937 13.213 14.564 1.00 69.88 618 PHE A C 1
ATOM 4850 O O . PHE A 1 618 ? -13.015 13.826 15.099 1.00 69.88 618 PHE A O 1
ATOM 4857 N N . LYS A 1 619 ? -15.188 13.282 15.038 1.00 69.56 619 LYS A N 1
ATOM 4858 C CA . LYS A 1 619 ? -15.539 14.080 16.220 1.00 69.56 619 LYS A CA 1
ATOM 4859 C C . LYS A 1 619 ? -14.894 13.548 17.507 1.00 69.56 619 LYS A C 1
ATOM 4861 O O . LYS A 1 619 ? -14.520 14.351 18.355 1.00 69.56 619 LYS A O 1
ATOM 4866 N N . THR A 1 620 ? -14.788 12.229 17.655 1.00 68.44 620 THR A N 1
ATOM 4867 C CA . THR A 1 620 ? -14.213 11.575 18.842 1.00 68.44 620 THR A CA 1
ATOM 4868 C C . THR A 1 620 ? -12.687 11.576 18.815 1.00 68.44 620 THR A C 1
ATOM 4870 O O . THR A 1 620 ? -12.071 11.801 19.849 1.00 68.44 620 THR A O 1
ATOM 4873 N N . ILE A 1 621 ? -12.084 11.355 17.642 1.00 70.81 621 ILE A N 1
ATOM 4874 C CA . ILE A 1 621 ? -10.623 11.340 17.458 1.00 70.81 621 ILE A CA 1
ATOM 4875 C C . ILE A 1 621 ? -10.033 12.763 17.496 1.00 70.81 621 ILE A C 1
ATOM 4877 O O . ILE A 1 621 ? -8.854 12.931 17.772 1.00 70.81 621 ILE A O 1
ATOM 4881 N N . GLY A 1 622 ? -10.837 13.802 17.240 1.00 69.44 622 GLY A N 1
ATOM 4882 C CA . GLY A 1 622 ? -10.379 15.198 17.268 1.00 69.44 622 GLY A CA 1
ATOM 4883 C C . GLY A 1 622 ? -9.643 15.646 16.000 1.00 69.44 622 GLY A C 1
ATOM 4884 O O . GLY A 1 622 ? -9.231 16.801 15.899 1.00 69.44 622 GLY A O 1
ATOM 4885 N N . VAL A 1 623 ? -9.533 14.772 14.997 1.00 75.38 623 VAL A N 1
ATOM 4886 C CA . VAL A 1 623 ? -8.913 15.071 13.701 1.00 75.38 623 VAL A CA 1
ATOM 4887 C C . VAL A 1 623 ? -9.944 15.684 12.752 1.00 75.38 623 VAL A C 1
ATOM 4889 O O . VAL A 1 623 ? -11.077 15.215 12.636 1.00 75.38 623 VAL A O 1
ATOM 4892 N N . LYS A 1 624 ? -9.552 16.754 12.052 1.00 73.12 624 LYS A N 1
ATOM 4893 C CA . LYS A 1 624 ? -10.397 17.398 11.038 1.00 73.12 624 LYS A CA 1
ATOM 4894 C C . LYS A 1 624 ? -10.390 16.558 9.753 1.00 73.12 624 LYS A C 1
ATOM 4896 O O . LYS A 1 624 ? -9.300 16.226 9.287 1.00 73.12 624 LYS A O 1
ATOM 4901 N N . PRO A 1 625 ? -11.559 16.239 9.168 1.00 77.94 625 PRO A N 1
ATOM 4902 C CA . PRO A 1 625 ? -11.606 15.569 7.875 1.00 77.94 625 PRO A CA 1
ATOM 4903 C C . PRO A 1 625 ? -11.037 16.477 6.768 1.00 77.94 625 PRO A C 1
ATOM 4905 O O . PRO A 1 625 ? -11.068 17.707 6.923 1.00 77.94 625 PRO A O 1
ATOM 4908 N N . PRO A 1 626 ? -10.529 15.894 5.665 1.00 81.12 626 PRO A N 1
ATOM 4909 C CA . PRO A 1 626 ? -10.070 16.662 4.512 1.00 81.12 626 PRO A CA 1
ATOM 4910 C C . PRO A 1 626 ? -11.233 17.478 3.944 1.00 81.12 626 PRO A C 1
ATOM 4912 O O . PRO A 1 626 ? -12.360 16.990 3.845 1.00 81.12 626 PRO A O 1
ATOM 4915 N N . LYS A 1 627 ? -10.967 18.738 3.596 1.00 82.81 627 LYS A N 1
ATOM 4916 C CA . LYS A 1 627 ? -12.009 19.639 3.076 1.00 82.81 627 LYS A CA 1
ATOM 4917 C C . LYS A 1 627 ? -12.114 19.595 1.558 1.00 82.81 627 LYS A C 1
ATOM 4919 O O . LYS A 1 627 ? -13.203 19.821 1.028 1.00 82.81 627 LYS A O 1
ATOM 4924 N N . GLY A 1 628 ? -11.002 19.330 0.871 1.00 89.12 628 GLY A N 1
ATOM 4925 C CA . GLY A 1 628 ? -10.944 19.411 -0.577 1.00 89.12 628 GLY A CA 1
ATOM 4926 C C . GLY A 1 628 ? -10.034 18.370 -1.212 1.00 89.12 628 GLY A C 1
ATOM 4927 O O . GLY A 1 628 ? -8.877 18.216 -0.832 1.00 89.12 628 GLY A O 1
ATOM 4928 N N . ILE A 1 629 ? -10.544 17.699 -2.241 1.00 92.81 629 ILE A N 1
ATOM 4929 C CA . ILE A 1 629 ? -9.803 16.713 -3.031 1.00 92.81 629 ILE A CA 1
ATOM 4930 C C . ILE A 1 629 ? -9.691 17.221 -4.466 1.00 92.81 629 ILE A C 1
ATOM 4932 O O . ILE A 1 629 ? -10.698 17.546 -5.087 1.00 92.81 629 ILE A O 1
ATOM 4936 N N . LEU A 1 630 ? -8.478 17.296 -5.000 1.00 93.31 630 LEU A N 1
ATOM 4937 C CA . LEU A 1 630 ? -8.214 17.686 -6.379 1.00 93.31 630 LEU A CA 1
ATOM 4938 C C . LEU A 1 630 ? -7.864 16.449 -7.213 1.00 93.31 630 LEU A C 1
ATOM 4940 O O . LEU A 1 630 ? -6.813 15.841 -7.020 1.00 93.31 630 LEU A O 1
ATOM 4944 N N . LEU A 1 631 ? -8.736 16.097 -8.150 1.00 93.62 631 LEU A N 1
ATOM 4945 C CA . LEU A 1 631 ? -8.513 15.074 -9.164 1.00 93.62 631 LEU A CA 1
ATOM 4946 C C . LEU A 1 631 ? -7.821 15.712 -10.372 1.00 93.62 631 LEU A C 1
ATOM 4948 O O . LEU A 1 631 ? -8.334 16.671 -10.955 1.00 93.62 631 LEU A O 1
ATOM 4952 N N . TYR A 1 632 ? -6.676 15.181 -10.783 1.00 88.81 632 TYR A N 1
ATOM 4953 C CA . TYR A 1 632 ? -5.997 15.629 -11.999 1.00 88.81 632 TYR A CA 1
ATOM 4954 C C . TYR A 1 632 ? -5.621 14.457 -12.896 1.00 88.81 632 TYR A C 1
ATOM 4956 O O . TYR A 1 632 ? -5.545 13.332 -12.431 1.00 88.81 632 TYR A O 1
ATOM 4964 N N . GLY A 1 633 ? -5.455 14.707 -14.193 1.00 84.62 633 GLY A N 1
ATOM 4965 C CA . GLY A 1 633 ? -5.105 13.679 -15.177 1.00 84.62 633 GLY A CA 1
ATOM 4966 C C . GLY A 1 633 ? -5.610 14.035 -16.576 1.00 84.62 633 GLY A C 1
ATOM 4967 O O . GLY A 1 633 ? -6.337 15.023 -16.706 1.00 84.62 633 GLY A O 1
ATOM 4968 N N . PRO A 1 634 ? -5.278 13.263 -17.621 1.00 79.06 634 PRO A N 1
ATOM 4969 C CA . PRO A 1 634 ? -5.663 13.574 -18.997 1.00 79.06 634 PRO A CA 1
ATOM 4970 C C . PRO A 1 634 ? -7.192 13.662 -19.185 1.00 79.06 634 PRO A C 1
ATOM 4972 O O . PRO A 1 634 ? -7.962 13.079 -18.408 1.00 79.06 634 PRO A O 1
ATOM 4975 N N . PRO A 1 635 ? -7.672 14.411 -20.194 1.00 82.44 635 PRO A N 1
ATOM 4976 C CA . PRO A 1 635 ? -9.096 14.451 -20.515 1.00 82.44 635 PRO A CA 1
ATOM 4977 C C . PRO A 1 635 ? -9.596 13.042 -20.858 1.00 82.44 635 PRO A C 1
ATOM 4979 O O . PRO A 1 635 ? -8.878 12.258 -21.469 1.00 82.44 635 PRO A O 1
ATOM 4982 N N . GLY A 1 636 ? -10.816 12.707 -20.435 1.00 82.69 636 GLY A N 1
ATOM 4983 C CA . GLY A 1 636 ? -11.408 11.388 -20.689 1.00 82.69 636 GLY A CA 1
ATOM 4984 C C . GLY A 1 636 ? -10.965 10.260 -19.744 1.00 82.69 636 GLY A C 1
ATOM 4985 O O . GLY A 1 636 ? -11.410 9.129 -19.918 1.00 82.69 636 GLY A O 1
ATOM 4986 N N . SER A 1 637 ? -10.164 10.545 -18.706 1.00 83.56 637 SER A N 1
ATOM 4987 C CA . SER A 1 637 ? -9.768 9.553 -17.686 1.00 83.56 637 SER A CA 1
ATOM 4988 C C . SER A 1 637 ? -10.853 9.206 -16.650 1.00 83.56 637 SER A C 1
ATOM 4990 O O . SER A 1 637 ? -10.626 8.386 -15.769 1.00 83.56 637 SER A O 1
ATOM 4992 N N . GLY A 1 638 ? -12.043 9.814 -16.736 1.00 86.00 638 GLY A N 1
ATOM 4993 C CA . GLY A 1 638 ? -13.183 9.469 -15.873 1.00 86.00 638 GLY A CA 1
ATOM 4994 C C . GLY A 1 638 ? -13.298 10.259 -14.561 1.00 86.00 638 GLY A C 1
ATOM 4995 O O . GLY A 1 638 ? -14.065 9.865 -13.691 1.00 86.00 638 GLY A O 1
ATOM 4996 N N . LYS A 1 639 ? -12.608 11.399 -14.406 1.00 90.31 639 LYS A N 1
ATOM 4997 C CA . LYS A 1 639 ? -12.661 12.248 -13.188 1.00 90.31 639 LYS A CA 1
ATOM 4998 C C . LYS A 1 639 ? -14.094 12.584 -12.729 1.00 90.31 639 LYS A C 1
ATOM 5000 O O . LYS A 1 639 ? -14.431 12.392 -11.563 1.00 90.31 639 LYS A O 1
ATOM 5005 N N . THR A 1 640 ? -14.946 13.032 -13.650 1.00 89.00 640 THR A N 1
ATOM 5006 C CA . THR A 1 640 ? -16.355 13.385 -13.387 1.00 89.00 640 THR A CA 1
ATOM 5007 C C . THR A 1 640 ? -17.207 12.156 -13.059 1.00 89.00 640 THR A C 1
ATOM 5009 O O . THR A 1 640 ? -18.088 12.215 -12.200 1.00 89.00 640 THR A O 1
ATOM 5012 N N . LEU A 1 641 ? -16.921 11.024 -13.710 1.00 88.81 641 LEU A N 1
ATOM 5013 C CA . LEU A 1 641 ? -17.595 9.745 -13.479 1.00 88.81 641 LEU A CA 1
ATOM 5014 C C . LEU A 1 641 ? -17.292 9.213 -12.067 1.00 88.81 641 LEU A C 1
ATOM 5016 O O . LEU A 1 641 ? -18.215 8.848 -11.344 1.00 88.81 641 LEU A O 1
ATOM 5020 N N . ILE A 1 642 ? -16.025 9.270 -11.641 1.00 89.62 642 ILE A N 1
ATOM 5021 C CA . ILE A 1 642 ? -15.579 8.868 -10.299 1.00 89.62 642 ILE A CA 1
ATOM 5022 C C . ILE A 1 642 ? -16.314 9.661 -9.215 1.00 89.62 642 ILE A C 1
ATOM 5024 O O . ILE A 1 642 ? -16.855 9.077 -8.279 1.00 89.62 642 ILE A O 1
ATOM 5028 N N . ALA A 1 643 ? -16.374 10.989 -9.335 1.00 88.62 643 ALA A N 1
ATOM 5029 C CA . ALA A 1 643 ? -17.033 11.818 -8.329 1.00 88.62 643 ALA A CA 1
ATOM 5030 C C . ALA A 1 643 ? -18.537 11.521 -8.209 1.00 88.62 643 ALA A C 1
ATOM 5032 O O . ALA A 1 643 ? -19.070 11.460 -7.100 1.00 88.62 643 ALA A O 1
ATOM 5033 N N . ARG A 1 644 ? -19.208 11.274 -9.342 1.00 88.06 644 ARG A N 1
ATOM 5034 C CA . ARG A 1 644 ? -20.623 10.884 -9.373 1.00 88.06 644 ARG A CA 1
ATOM 5035 C C . ARG A 1 644 ? -20.847 9.509 -8.736 1.00 88.06 644 ARG A C 1
ATOM 5037 O O . ARG A 1 644 ? -21.741 9.373 -7.906 1.00 88.06 644 ARG A O 1
ATOM 5044 N N . ALA A 1 645 ? -19.999 8.530 -9.059 1.00 86.38 645 ALA A N 1
ATOM 5045 C CA . ALA A 1 645 ? -20.040 7.189 -8.475 1.00 86.38 645 ALA A CA 1
ATOM 5046 C C . ALA A 1 645 ? -19.900 7.223 -6.944 1.00 86.38 645 ALA A C 1
ATOM 5048 O O . ALA A 1 645 ? -20.656 6.574 -6.223 1.00 86.38 645 ALA A O 1
ATOM 5049 N N . VAL A 1 646 ? -18.962 8.030 -6.435 1.00 86.44 646 VAL A N 1
ATOM 5050 C CA . VAL A 1 646 ? -18.737 8.199 -4.991 1.00 86.44 646 VAL A CA 1
ATOM 5051 C C . VAL A 1 646 ? -19.950 8.818 -4.302 1.00 86.44 646 VAL A C 1
ATOM 5053 O O . VAL A 1 646 ? -20.328 8.373 -3.218 1.00 86.44 646 VAL A O 1
ATOM 5056 N N . ALA A 1 647 ? -20.583 9.821 -4.907 1.00 86.19 647 ALA A N 1
ATOM 5057 C CA . ALA A 1 647 ? -21.749 10.464 -4.312 1.00 86.19 647 ALA A CA 1
ATOM 5058 C C . ALA A 1 647 ? -22.957 9.520 -4.228 1.00 86.19 647 ALA A C 1
ATOM 5060 O O . ALA A 1 647 ? -23.569 9.397 -3.164 1.00 86.19 647 ALA A O 1
ATOM 5061 N N . ASN A 1 648 ? -23.231 8.785 -5.307 1.00 83.56 648 ASN A N 1
ATOM 5062 C CA . ASN A 1 648 ? -24.336 7.831 -5.367 1.00 83.56 648 ASN A CA 1
ATOM 5063 C C . ASN A 1 648 ? -24.150 6.675 -4.368 1.00 83.56 648 ASN A C 1
ATOM 5065 O O . ASN A 1 648 ? -25.078 6.331 -3.633 1.00 83.56 648 ASN A O 1
ATOM 5069 N N . GLU A 1 649 ? -22.937 6.121 -4.257 1.00 80.31 649 GLU A N 1
ATOM 5070 C CA . GLU A 1 649 ? -22.670 4.996 -3.349 1.00 80.31 649 GLU A CA 1
ATOM 5071 C C . GLU A 1 649 ? -22.630 5.422 -1.868 1.00 80.31 649 GLU A C 1
ATOM 5073 O O . GLU A 1 649 ? -23.029 4.675 -0.967 1.00 80.31 649 GLU A O 1
ATOM 5078 N N . THR A 1 650 ? -22.195 6.653 -1.585 1.00 79.06 650 THR A N 1
ATOM 5079 C CA . THR A 1 650 ? -22.257 7.215 -0.225 1.00 79.06 650 THR A CA 1
ATOM 5080 C C . THR A 1 650 ? -23.663 7.682 0.157 1.00 79.06 650 THR A C 1
ATOM 5082 O O . THR A 1 650 ? -23.956 7.774 1.351 1.00 79.06 650 THR A O 1
ATOM 5085 N N . GLY A 1 651 ? -24.540 7.925 -0.825 1.00 77.75 651 GLY A N 1
ATOM 5086 C CA . GLY A 1 651 ? -25.867 8.510 -0.629 1.00 77.75 651 GLY A CA 1
ATOM 5087 C C . GLY A 1 651 ? -25.822 9.989 -0.231 1.00 77.75 651 GLY A C 1
ATOM 5088 O O . GLY A 1 651 ? -26.756 10.474 0.406 1.00 77.75 651 GLY A O 1
ATOM 5089 N N . ALA A 1 652 ? -24.722 10.682 -0.538 1.00 84.69 652 ALA A N 1
ATOM 5090 C CA . ALA A 1 652 ? -24.551 12.102 -0.261 1.00 84.69 652 ALA A CA 1
ATOM 5091 C C . ALA A 1 652 ? -25.172 12.954 -1.377 1.00 84.69 652 ALA A C 1
ATOM 5093 O O . ALA A 1 652 ? -25.164 12.572 -2.546 1.00 84.69 652 ALA A O 1
ATOM 5094 N N . PHE A 1 653 ? -25.680 14.137 -1.031 1.00 88.38 653 PHE A N 1
ATOM 5095 C CA . PHE A 1 653 ? -26.205 15.075 -2.024 1.00 88.38 653 PHE A CA 1
ATOM 5096 C C . PHE A 1 653 ? -25.084 15.545 -2.966 1.00 88.38 653 PHE A C 1
ATOM 5098 O O . PHE A 1 653 ? -24.084 16.091 -2.503 1.00 88.38 653 PHE A O 1
ATOM 5105 N N . PHE A 1 654 ? -25.237 15.338 -4.276 1.00 89.56 654 PHE A N 1
ATOM 5106 C CA . PHE A 1 654 ? -24.233 15.697 -5.282 1.00 89.56 654 PHE A CA 1
ATOM 5107 C C . PHE A 1 654 ? -24.587 17.013 -5.976 1.00 89.56 654 PHE A C 1
ATOM 5109 O O . PHE A 1 654 ? -25.608 17.095 -6.658 1.00 89.56 654 PHE A O 1
ATOM 5116 N N . PHE A 1 655 ? -23.729 18.027 -5.849 1.00 91.06 655 PHE A N 1
ATOM 5117 C CA . PHE A 1 655 ? -23.893 19.313 -6.530 1.00 91.06 655 PHE A CA 1
ATOM 5118 C C . PHE A 1 655 ? -22.759 19.532 -7.539 1.00 91.06 655 PHE A C 1
ATOM 5120 O O . PHE A 1 655 ? -21.600 19.698 -7.154 1.00 91.06 655 PHE A O 1
ATOM 5127 N N . LEU A 1 656 ? -23.094 19.531 -8.831 1.00 90.12 656 LEU A N 1
ATOM 5128 C CA . LEU A 1 656 ? -22.151 19.716 -9.935 1.00 90.12 656 LEU A CA 1
ATOM 5129 C C . LEU A 1 656 ? -22.018 21.202 -10.291 1.00 90.12 656 LEU A C 1
ATOM 5131 O O . LEU A 1 656 ? -23.009 21.870 -10.566 1.00 90.12 656 LEU A O 1
ATOM 5135 N N . ILE A 1 657 ? -20.785 21.695 -10.329 1.00 90.00 657 ILE A N 1
ATOM 5136 C CA . ILE A 1 657 ? -20.411 23.027 -10.799 1.00 90.00 657 ILE A CA 1
ATOM 5137 C C . ILE A 1 657 ? -19.515 22.841 -12.017 1.00 90.00 657 ILE A C 1
ATOM 5139 O O . ILE A 1 657 ? -18.405 22.327 -11.894 1.00 90.00 657 ILE A O 1
ATOM 5143 N N . ASN A 1 658 ? -19.977 23.273 -13.186 1.00 88.44 658 ASN A N 1
ATOM 5144 C CA . ASN A 1 658 ? -19.164 23.242 -14.391 1.00 88.44 658 ASN A CA 1
ATOM 5145 C C . ASN A 1 658 ? -18.383 24.557 -14.539 1.00 88.44 658 ASN A C 1
ATOM 5147 O O . ASN A 1 658 ? -18.967 25.644 -14.503 1.00 88.44 658 ASN A O 1
ATOM 5151 N N . GLY A 1 659 ? -17.062 24.462 -14.683 1.00 82.56 659 GLY A N 1
ATOM 5152 C CA . GLY A 1 659 ? -16.144 25.594 -14.719 1.00 82.56 659 GLY A CA 1
ATOM 5153 C C . GLY A 1 659 ? -16.559 26.719 -15.685 1.00 82.56 659 GLY A C 1
ATOM 5154 O O . GLY A 1 659 ? -16.838 27.842 -15.246 1.00 82.56 659 GLY A O 1
ATOM 5155 N N . PRO A 1 660 ? -16.695 26.412 -16.987 1.00 81.06 660 PRO A N 1
ATOM 5156 C CA . PRO A 1 660 ? -17.176 27.345 -18.003 1.00 81.06 660 PRO A CA 1
ATOM 5157 C C . PRO A 1 660 ? -18.588 27.902 -17.765 1.00 81.06 660 PRO A C 1
ATOM 5159 O O . PRO A 1 660 ? -18.861 29.035 -18.150 1.00 81.06 660 PRO A O 1
ATOM 5162 N N . GLU A 1 661 ? -19.486 27.148 -17.124 1.00 78.69 661 GLU A N 1
ATOM 5163 C CA . GLU A 1 661 ? -20.875 27.572 -16.874 1.00 78.69 661 GLU A CA 1
ATOM 5164 C C . GLU A 1 661 ? -20.952 28.699 -15.836 1.00 78.69 661 GLU A C 1
ATOM 5166 O O . GLU A 1 661 ? -21.774 29.612 -15.939 1.00 78.69 661 GLU A O 1
ATOM 5171 N N . ILE A 1 662 ? -20.039 28.692 -14.862 1.00 78.69 662 ILE A N 1
ATOM 5172 C CA . ILE A 1 662 ? -19.909 29.773 -13.880 1.00 78.69 662 ILE A CA 1
ATOM 5173 C C . ILE A 1 662 ? -19.341 31.044 -14.519 1.00 78.69 662 ILE A C 1
ATOM 5175 O O . ILE A 1 662 ? -19.639 32.144 -14.050 1.00 78.69 662 ILE A O 1
ATOM 5179 N N . MET A 1 663 ? -18.566 30.936 -15.598 1.00 67.88 663 MET A N 1
ATOM 5180 C CA . MET A 1 663 ? -17.917 32.058 -16.284 1.00 67.88 663 MET A CA 1
ATOM 5181 C C . MET A 1 663 ? -18.888 32.814 -17.213 1.00 67.88 663 MET A C 1
ATOM 5183 O O . MET A 1 663 ? -18.725 32.876 -18.430 1.00 67.88 663 MET A O 1
ATOM 5187 N N . SER A 1 664 ? -19.925 33.419 -16.628 1.00 64.94 664 SER A N 1
ATOM 5188 C CA . SER A 1 664 ? -20.885 34.276 -17.335 1.00 64.94 664 SER A CA 1
ATOM 5189 C C . SER A 1 664 ? -20.330 35.686 -17.618 1.00 64.94 664 SER A C 1
ATOM 5191 O O . SER A 1 664 ? -19.432 36.179 -16.935 1.00 64.94 664 SER A O 1
ATOM 5193 N N . LYS A 1 665 ? -20.896 36.384 -18.616 1.00 57.75 665 LYS A N 1
ATOM 5194 C CA . LYS A 1 665 ? -20.492 37.759 -18.988 1.00 57.75 665 LYS A CA 1
ATOM 5195 C C . LYS A 1 665 ? -20.962 38.843 -18.000 1.00 57.75 665 LYS A C 1
ATOM 5197 O O . LYS A 1 665 ? -20.510 39.982 -18.108 1.00 57.75 665 LYS A O 1
ATOM 5202 N N . LEU A 1 666 ? -21.879 38.534 -17.079 1.00 64.50 666 LEU A N 1
ATOM 5203 C CA . LEU A 1 666 ? -22.477 39.507 -16.162 1.00 64.50 666 LEU A CA 1
ATOM 5204 C C . LEU A 1 666 ? -21.716 39.527 -14.827 1.00 64.50 666 LEU A C 1
ATOM 5206 O O . LEU A 1 666 ? -21.669 38.548 -14.084 1.00 64.50 666 LEU A O 1
ATOM 5210 N N . ALA A 1 667 ? -21.103 40.668 -14.507 1.00 63.12 667 ALA A N 1
ATOM 5211 C CA . ALA A 1 667 ? -20.311 40.832 -13.291 1.00 63.12 667 ALA A CA 1
ATOM 5212 C C . ALA A 1 667 ? -21.167 40.630 -12.022 1.00 63.12 667 ALA A C 1
ATOM 5214 O O . ALA A 1 667 ? -22.154 41.333 -11.814 1.00 63.12 667 ALA A O 1
ATOM 5215 N N . GLY A 1 668 ? -20.759 39.693 -11.159 1.00 73.75 668 GLY A N 1
ATOM 5216 C CA . GLY A 1 668 ? -21.402 39.389 -9.870 1.00 73.75 668 GLY A CA 1
ATOM 5217 C C . GLY A 1 668 ? -22.373 38.202 -9.889 1.00 73.75 668 GLY A C 1
ATOM 5218 O O . GLY A 1 668 ? -22.620 37.610 -8.837 1.00 73.75 668 GLY A O 1
ATOM 5219 N N . GLU A 1 669 ? -22.866 37.787 -11.059 1.00 81.38 669 GLU A N 1
ATOM 5220 C CA . GLU A 1 669 ? -23.728 36.602 -11.187 1.00 81.38 669 GLU A CA 1
ATOM 5221 C C . GLU A 1 669 ? -22.949 35.313 -10.884 1.00 81.38 669 GLU A C 1
ATOM 5223 O O . GLU A 1 669 ? -23.387 34.494 -10.077 1.00 81.38 669 GLU A O 1
ATOM 5228 N N . SER A 1 670 ? -21.725 35.203 -11.409 1.00 82.00 670 SER A N 1
ATOM 5229 C CA . SER A 1 670 ? -20.789 34.102 -11.141 1.00 82.00 670 SER A CA 1
ATOM 5230 C C . SER A 1 670 ? -20.472 33.923 -9.650 1.00 82.00 670 SER A C 1
ATOM 5232 O O . SER A 1 670 ? -20.445 32.805 -9.138 1.00 82.00 670 SER A O 1
ATOM 5234 N N . GLU A 1 671 ? -20.285 35.027 -8.917 1.00 85.06 671 GLU A N 1
ATOM 5235 C CA . GLU A 1 671 ? -20.039 34.999 -7.467 1.00 85.06 671 GLU A CA 1
ATOM 5236 C C . GLU A 1 671 ? -21.293 34.586 -6.685 1.00 85.06 671 GLU A C 1
ATOM 5238 O O . GLU A 1 671 ? -21.201 33.858 -5.692 1.00 85.06 671 GLU A O 1
ATOM 5243 N N . SER A 1 672 ? -22.472 35.043 -7.128 1.00 85.62 672 SER A N 1
ATOM 5244 C CA . SER A 1 672 ? -23.755 34.667 -6.530 1.00 85.62 672 SER A CA 1
ATOM 5245 C C . SER A 1 672 ? -24.039 33.179 -6.715 1.00 85.62 672 SER A C 1
ATOM 5247 O O . SER A 1 672 ? -24.423 32.517 -5.752 1.00 85.62 672 SER A O 1
ATOM 5249 N N . ASN A 1 673 ? -23.792 32.640 -7.910 1.00 85.12 673 ASN A N 1
ATOM 5250 C CA . ASN A 1 673 ? -24.010 31.230 -8.218 1.00 85.12 673 ASN A CA 1
ATOM 5251 C C . ASN A 1 673 ? -23.082 30.325 -7.397 1.00 85.12 673 ASN A C 1
ATOM 5253 O O . ASN A 1 673 ? -23.562 29.372 -6.786 1.00 85.12 673 ASN A O 1
ATOM 5257 N N . LEU A 1 674 ? -21.797 30.682 -7.258 1.00 86.81 674 LEU A N 1
ATOM 5258 C CA . LEU A 1 674 ? -20.876 29.969 -6.362 1.00 86.81 674 LEU A CA 1
ATOM 5259 C C . LEU A 1 674 ? -21.344 30.003 -4.899 1.00 86.81 674 LEU A C 1
ATOM 5261 O O . LEU A 1 674 ? -21.278 28.992 -4.205 1.00 86.81 674 LEU A O 1
ATOM 5265 N N . ARG A 1 675 ? -21.848 31.144 -4.412 1.00 88.62 675 ARG A N 1
ATOM 5266 C CA . ARG A 1 675 ? -22.356 31.247 -3.035 1.00 88.62 675 ARG A CA 1
ATOM 5267 C C . ARG A 1 675 ? -23.601 30.385 -2.816 1.00 88.62 675 ARG A C 1
ATOM 5269 O O . ARG A 1 675 ? -23.659 29.657 -1.830 1.00 88.62 675 ARG A O 1
ATOM 5276 N N . LYS A 1 676 ? -24.560 30.435 -3.746 1.00 88.38 676 LYS A N 1
ATOM 5277 C CA . LYS A 1 676 ? -25.785 29.622 -3.700 1.00 88.38 676 LYS A CA 1
ATOM 5278 C C . LYS A 1 676 ? -25.468 28.129 -3.700 1.00 88.38 676 LYS A C 1
ATOM 5280 O O . LYS A 1 676 ? -26.033 27.414 -2.883 1.00 88.38 676 LYS A O 1
ATOM 5285 N N . ALA A 1 677 ? -24.525 27.691 -4.536 1.00 88.00 677 ALA A N 1
ATOM 5286 C CA . ALA A 1 677 ? -24.101 26.294 -4.601 1.00 88.00 677 ALA A CA 1
ATOM 5287 C C . ALA A 1 677 ? -23.576 25.778 -3.249 1.00 88.00 677 ALA A C 1
ATOM 5289 O O . ALA A 1 677 ? -23.995 24.724 -2.772 1.00 88.00 677 ALA A O 1
ATOM 5290 N N . PHE A 1 678 ? -22.707 26.548 -2.584 1.00 90.06 678 PHE A N 1
ATOM 5291 C CA . PHE A 1 678 ? -22.180 26.181 -1.264 1.00 90.06 678 PHE A CA 1
ATOM 5292 C C . PHE A 1 678 ? -23.262 26.209 -0.170 1.00 90.06 678 PHE A C 1
ATOM 5294 O O . PHE A 1 678 ? -23.288 25.323 0.683 1.00 90.06 678 PHE A O 1
ATOM 5301 N N . GLU A 1 679 ? -24.176 27.184 -0.197 1.00 89.00 679 GLU A N 1
ATOM 5302 C CA . GLU A 1 679 ? -25.295 27.260 0.755 1.00 89.00 679 GLU A CA 1
ATOM 5303 C C . GLU A 1 679 ? -26.302 26.112 0.579 1.00 89.00 679 GLU A C 1
ATOM 5305 O O . GLU A 1 679 ? -26.844 25.603 1.560 1.00 89.00 679 GLU A O 1
ATOM 5310 N N . GLU A 1 680 ? -26.577 25.703 -0.658 1.00 88.81 680 GLU A N 1
ATOM 5311 C CA . GLU A 1 680 ? -27.478 24.593 -0.969 1.00 88.81 680 GLU A CA 1
ATOM 5312 C C . GLU A 1 680 ? -26.879 23.245 -0.555 1.00 88.81 680 GLU A C 1
ATOM 5314 O O . GLU A 1 680 ? -27.554 22.442 0.092 1.00 88.81 680 GLU A O 1
ATOM 5319 N N . ALA A 1 681 ? -25.587 23.034 -0.815 1.00 89.06 681 ALA A N 1
ATOM 5320 C CA . ALA A 1 681 ? -24.871 21.856 -0.338 1.00 89.06 681 ALA A CA 1
ATOM 5321 C C . ALA A 1 681 ? -24.814 21.784 1.202 1.00 89.06 681 ALA A C 1
ATOM 5323 O O . ALA A 1 681 ? -24.973 20.706 1.771 1.00 89.06 681 ALA A O 1
ATOM 5324 N N . GLU A 1 682 ? -24.650 22.916 1.902 1.00 86.38 682 GLU A N 1
ATOM 5325 C CA . GLU A 1 682 ? -24.674 22.947 3.375 1.00 86.38 682 GLU A CA 1
ATOM 5326 C C . GLU A 1 682 ? -26.064 22.589 3.937 1.00 86.38 682 GLU A C 1
ATOM 5328 O O . GLU A 1 682 ? -26.151 21.876 4.941 1.00 86.38 682 GLU A O 1
ATOM 5333 N N . LYS A 1 683 ? -27.153 23.015 3.278 1.00 87.75 683 LYS A N 1
ATOM 5334 C CA . LYS A 1 683 ? -28.535 22.667 3.669 1.00 87.75 683 LYS A CA 1
ATOM 5335 C C . LYS A 1 683 ? -28.847 21.180 3.495 1.00 87.75 683 LYS A C 1
ATOM 5337 O O . LYS A 1 683 ? -29.571 20.627 4.318 1.00 87.75 683 LYS A O 1
ATOM 5342 N N . ASN A 1 684 ? -28.290 20.551 2.460 1.00 86.88 684 ASN A N 1
ATOM 5343 C CA . ASN A 1 684 ? -28.521 19.145 2.114 1.00 86.88 684 ASN A CA 1
ATOM 5344 C C . ASN A 1 684 ? -27.420 18.197 2.639 1.00 86.88 684 ASN A C 1
ATOM 5346 O O . ASN A 1 684 ? -27.295 17.072 2.165 1.00 86.88 684 ASN A O 1
ATOM 5350 N N . SER A 1 685 ? -26.612 18.637 3.612 1.00 82.06 685 SER A N 1
ATOM 5351 C CA . SER A 1 685 ? -25.531 17.847 4.219 1.00 82.06 685 SER A CA 1
ATOM 5352 C C . SER A 1 685 ? -26.039 16.511 4.805 1.00 82.06 685 SER A C 1
ATOM 5354 O O . SER A 1 685 ? -27.012 16.532 5.568 1.00 82.06 685 SER A O 1
ATOM 5356 N N . PRO A 1 686 ? -25.345 15.369 4.597 1.00 87.06 686 PRO A N 1
ATOM 5357 C CA . PRO A 1 686 ? -24.020 15.203 3.974 1.00 87.06 686 PRO A CA 1
ATOM 5358 C C . PRO A 1 686 ? -24.014 15.390 2.444 1.00 87.06 686 PRO A C 1
ATOM 5360 O O . PRO A 1 686 ? -24.857 14.827 1.751 1.00 87.06 686 PRO A O 1
ATOM 5363 N N . ALA A 1 687 ? -23.050 16.161 1.919 1.00 89.69 687 ALA A N 1
ATOM 5364 C CA . ALA A 1 687 ? -23.021 16.575 0.509 1.00 89.69 687 ALA A CA 1
ATOM 5365 C C . ALA A 1 687 ? -21.607 16.618 -0.104 1.00 89.69 687 ALA A C 1
ATOM 5367 O O . ALA A 1 687 ? -20.615 16.851 0.591 1.00 89.69 687 ALA A O 1
ATOM 5368 N N . ILE A 1 688 ? -21.529 16.449 -1.425 1.00 91.25 688 ILE A N 1
ATOM 5369 C CA . ILE A 1 688 ? -20.316 16.582 -2.237 1.00 91.25 688 ILE A CA 1
ATOM 5370 C C . ILE A 1 688 ? -20.533 17.696 -3.265 1.00 91.25 688 ILE A C 1
ATOM 5372 O O . ILE A 1 688 ? -21.442 17.618 -4.091 1.00 91.25 688 ILE A O 1
ATOM 5376 N N . ILE A 1 689 ? -19.680 18.720 -3.226 1.00 93.06 689 ILE A N 1
ATOM 5377 C CA . ILE A 1 689 ? -19.615 19.761 -4.260 1.00 93.06 689 ILE A CA 1
ATOM 5378 C C . ILE A 1 689 ? -18.527 19.352 -5.246 1.00 93.06 689 ILE A C 1
ATOM 5380 O O . ILE A 1 689 ? -17.361 19.293 -4.862 1.00 93.06 689 ILE A O 1
ATOM 5384 N N . PHE A 1 690 ? -18.877 19.087 -6.502 1.00 94.69 690 PHE A N 1
ATOM 5385 C CA . PHE A 1 690 ? -17.910 18.748 -7.544 1.00 94.69 690 PHE A CA 1
ATOM 5386 C C . PHE A 1 690 ? -17.728 19.915 -8.516 1.00 94.69 690 PHE A C 1
ATOM 5388 O O . PHE A 1 690 ? -18.686 20.327 -9.160 1.00 94.69 690 PHE A O 1
ATOM 5395 N N . ILE A 1 691 ? -16.508 20.440 -8.620 1.00 93.50 691 ILE A N 1
ATOM 5396 C CA . ILE A 1 691 ? -16.124 21.516 -9.537 1.00 93.50 691 ILE A CA 1
ATOM 5397 C C . ILE A 1 691 ? -15.342 20.901 -10.694 1.00 93.50 691 ILE A C 1
ATOM 5399 O O . ILE A 1 691 ? -14.168 20.559 -10.536 1.00 93.50 691 ILE A O 1
ATOM 5403 N N . ASP A 1 692 ? -15.987 20.772 -11.847 1.00 91.88 692 ASP A N 1
ATOM 5404 C CA . ASP A 1 692 ? -15.330 20.316 -13.068 1.00 91.88 692 ASP A CA 1
ATOM 5405 C C . ASP A 1 692 ? -14.595 21.470 -13.759 1.00 91.88 692 ASP A C 1
ATOM 5407 O O . ASP A 1 692 ? -15.000 22.629 -13.645 1.00 91.88 692 ASP A O 1
ATOM 5411 N N . GLU A 1 693 ? -13.503 21.157 -14.454 1.00 89.31 693 GLU A N 1
ATOM 5412 C CA . GLU A 1 693 ? -12.632 22.134 -15.128 1.00 89.31 693 GLU A CA 1
ATOM 5413 C C . GLU A 1 693 ? -12.270 23.346 -14.251 1.00 89.31 693 GLU A C 1
ATOM 5415 O O . GLU A 1 693 ? -12.395 24.509 -14.655 1.00 89.31 693 GLU A O 1
ATOM 5420 N N . ILE A 1 694 ? -11.812 23.097 -13.020 1.00 90.12 694 ILE A N 1
ATOM 5421 C CA . ILE A 1 694 ? -11.525 24.162 -12.043 1.00 90.12 694 ILE A CA 1
ATOM 5422 C C . ILE A 1 694 ? -10.470 25.168 -12.532 1.00 90.12 694 ILE A C 1
ATOM 5424 O O . ILE A 1 694 ? -10.447 26.314 -12.083 1.00 90.12 694 ILE A O 1
ATOM 5428 N N . ASP A 1 695 ? -9.614 24.779 -13.475 1.00 86.75 695 ASP A N 1
ATOM 5429 C CA . ASP A 1 695 ? -8.634 25.660 -14.105 1.00 86.75 695 ASP A CA 1
ATOM 5430 C C . ASP A 1 695 ? -9.252 26.777 -14.957 1.00 86.75 695 ASP A C 1
ATOM 5432 O O . ASP A 1 695 ? -8.594 27.796 -15.169 1.00 86.75 695 ASP A O 1
ATOM 5436 N N . SER A 1 696 ? -10.515 26.643 -15.372 1.00 85.06 696 SER A N 1
ATOM 5437 C CA . SER A 1 696 ? -11.266 27.723 -16.026 1.00 85.06 696 SER A CA 1
ATOM 5438 C C . SER A 1 696 ? -11.732 28.804 -15.038 1.00 85.06 696 SER A C 1
ATOM 5440 O O . SER A 1 696 ? -11.694 29.991 -15.357 1.00 85.06 696 SER A O 1
ATOM 5442 N N . ILE A 1 697 ? -12.115 28.409 -13.817 1.00 84.50 697 ILE A N 1
ATOM 5443 C CA . ILE A 1 697 ? -12.574 29.315 -12.752 1.00 84.50 697 ILE A CA 1
ATOM 5444 C C . ILE A 1 697 ? -11.384 29.940 -12.017 1.00 84.50 697 ILE A C 1
ATOM 5446 O O . ILE A 1 697 ? -11.435 31.110 -11.637 1.00 84.50 697 ILE A O 1
ATOM 5450 N N . ALA A 1 698 ? -10.324 29.163 -11.778 1.00 86.50 698 ALA A N 1
ATOM 5451 C CA . ALA A 1 698 ? -9.205 29.562 -10.932 1.00 86.50 698 ALA A CA 1
ATOM 5452 C C . ALA A 1 698 ? -7.817 29.361 -11.567 1.00 86.50 698 ALA A C 1
ATOM 5454 O O . ALA A 1 698 ? -6.974 28.654 -10.998 1.00 86.50 698 ALA A O 1
ATOM 5455 N N . PRO A 1 699 ? -7.531 30.021 -12.706 1.00 85.31 699 PRO A N 1
ATOM 5456 C CA . PRO A 1 699 ? -6.199 30.015 -13.294 1.00 85.31 699 PRO A CA 1
ATOM 5457 C C . PRO A 1 699 ? -5.192 30.812 -12.445 1.00 85.31 699 PRO A C 1
ATOM 5459 O O . PRO A 1 699 ? -5.550 31.659 -11.623 1.00 85.31 699 PRO A O 1
ATOM 5462 N N . LYS A 1 700 ? -3.892 30.592 -12.679 1.00 82.19 700 LYS A N 1
ATOM 5463 C CA . LYS A 1 700 ? -2.803 31.391 -12.092 1.00 82.19 700 LYS A CA 1
ATOM 5464 C C . LYS A 1 700 ? -3.005 32.888 -12.345 1.00 82.19 700 LYS A C 1
ATOM 5466 O O . LYS A 1 700 ? -3.100 33.314 -13.493 1.00 82.19 700 LYS A O 1
ATOM 5471 N N . ARG A 1 701 ? -2.903 33.688 -11.277 1.00 74.31 701 ARG A N 1
ATOM 5472 C CA . ARG A 1 701 ? -3.103 35.156 -11.271 1.00 74.31 701 ARG A CA 1
ATOM 5473 C C . ARG A 1 701 ? -2.290 35.932 -12.307 1.00 74.31 701 ARG A C 1
ATOM 5475 O O . ARG A 1 701 ? -2.717 37.001 -12.736 1.00 74.31 701 ARG A O 1
ATOM 5482 N N . GLU A 1 702 ? -1.117 35.413 -12.668 1.00 70.75 702 GLU A N 1
ATOM 5483 C CA . GLU A 1 702 ? -0.214 35.990 -13.672 1.00 70.75 702 GLU A CA 1
ATOM 5484 C C . GLU A 1 702 ? -0.762 35.857 -15.099 1.00 70.75 702 GLU A C 1
ATOM 5486 O O . GLU A 1 702 ? -0.525 36.731 -15.927 1.00 70.75 702 GLU A O 1
ATOM 5491 N N . LYS A 1 703 ? -1.523 34.789 -15.378 1.00 66.19 703 LYS A N 1
ATOM 5492 C CA . LYS A 1 703 ? -2.175 34.543 -16.673 1.00 66.19 703 LYS A CA 1
ATOM 5493 C C . LYS A 1 703 ? -3.562 35.190 -16.770 1.00 66.19 703 LYS A C 1
ATOM 5495 O O . LYS A 1 703 ? -4.091 35.335 -17.866 1.00 66.19 703 LYS A O 1
ATOM 5500 N N . THR A 1 704 ? -4.140 35.589 -15.640 1.00 69.06 704 THR A N 1
ATOM 5501 C CA . THR A 1 704 ? -5.462 36.216 -15.537 1.00 69.06 704 THR A CA 1
ATOM 5502 C C . THR A 1 704 ? -5.411 37.684 -15.980 1.00 69.06 704 THR A C 1
ATOM 5504 O O . THR A 1 704 ? -4.844 38.526 -15.271 1.00 69.06 704 THR A O 1
ATOM 5507 N N . GLN A 1 705 ? -6.013 38.006 -17.131 1.00 66.88 705 GLN A N 1
ATOM 5508 C CA . GLN A 1 705 ? -6.056 39.374 -17.675 1.00 66.88 705 GLN A CA 1
ATOM 5509 C C . GLN A 1 705 ? -7.254 40.197 -17.152 1.00 66.88 705 GLN A C 1
ATOM 5511 O O . GLN A 1 705 ? -7.238 41.423 -17.263 1.00 66.88 705 GLN A O 1
ATOM 5516 N N . GLY A 1 706 ? -8.264 39.563 -16.535 1.00 70.81 706 GLY A N 1
ATOM 5517 C CA . GLY A 1 706 ? -9.481 40.226 -16.045 1.00 70.81 706 GLY A CA 1
ATOM 5518 C C . GLY A 1 706 ? -9.565 40.415 -14.523 1.00 70.81 706 GLY A C 1
ATOM 5519 O O . GLY A 1 706 ? -9.222 39.531 -13.739 1.00 70.81 706 GLY A O 1
ATOM 5520 N N . GLU A 1 707 ? -10.101 41.558 -14.076 1.00 76.06 707 GLU A N 1
ATOM 5521 C CA . GLU A 1 707 ? -10.391 41.808 -12.652 1.00 76.06 707 GLU A CA 1
ATOM 5522 C C . GLU A 1 707 ? -11.519 40.901 -12.126 1.00 76.06 707 GLU A C 1
ATOM 5524 O O . GLU A 1 707 ? -11.454 40.427 -10.993 1.00 76.06 707 GLU A O 1
ATOM 5529 N N . VAL A 1 708 ? -12.522 40.615 -12.965 1.00 77.50 708 VAL A N 1
ATOM 5530 C CA . VAL A 1 708 ? -13.661 39.736 -12.639 1.00 77.50 708 VAL A CA 1
ATOM 5531 C C . VAL A 1 708 ? -13.181 38.320 -12.304 1.00 77.50 708 VAL A C 1
ATOM 5533 O O . VAL A 1 708 ? -13.547 37.779 -11.266 1.00 77.50 708 VAL A O 1
ATOM 5536 N N . GLU A 1 709 ? -12.280 37.760 -13.112 1.00 76.00 709 GLU A N 1
ATOM 5537 C CA . GLU A 1 709 ? -11.690 36.432 -12.893 1.00 76.00 709 GLU A CA 1
ATOM 5538 C C . GLU A 1 709 ? -10.955 36.357 -11.546 1.00 76.00 709 GLU A C 1
ATOM 5540 O O . GLU A 1 709 ? -11.164 35.432 -10.764 1.00 76.00 709 GLU A O 1
ATOM 5545 N N . ARG A 1 710 ? -10.167 37.385 -11.194 1.00 82.00 710 ARG A N 1
ATOM 5546 C CA . ARG A 1 710 ? -9.462 37.443 -9.898 1.00 82.00 710 ARG A CA 1
ATOM 5547 C C . ARG A 1 710 ? -10.416 37.488 -8.700 1.00 82.00 710 ARG A C 1
ATOM 5549 O O . ARG A 1 710 ? -10.088 36.942 -7.638 1.00 82.00 710 ARG A O 1
ATOM 5556 N N . ARG A 1 711 ? -11.578 38.138 -8.843 1.00 83.62 711 ARG A N 1
ATOM 5557 C CA . ARG A 1 711 ? -12.608 38.174 -7.791 1.00 83.62 711 ARG A CA 1
ATOM 5558 C C . ARG A 1 711 ? -13.278 36.818 -7.626 1.00 83.62 711 ARG A C 1
ATOM 5560 O O . ARG A 1 711 ? -13.429 36.381 -6.490 1.00 83.62 711 ARG A O 1
ATOM 5567 N N . ILE A 1 712 ? -13.569 36.119 -8.723 1.00 86.06 712 ILE A N 1
ATOM 5568 C CA . ILE A 1 712 ? -14.116 34.757 -8.695 1.00 86.06 712 ILE A CA 1
ATOM 5569 C C . ILE A 1 712 ? -13.155 33.807 -7.965 1.00 86.06 712 ILE A C 1
ATOM 5571 O O . ILE A 1 712 ? -13.580 33.114 -7.038 1.00 86.06 712 ILE A O 1
ATOM 5575 N N . VAL A 1 713 ? -11.849 33.849 -8.275 1.00 87.44 713 VAL A N 1
ATOM 5576 C CA . VAL A 1 713 ? -10.837 33.064 -7.538 1.00 87.44 713 VAL A CA 1
ATOM 5577 C C . VAL A 1 713 ? -10.877 33.394 -6.046 1.00 87.44 713 VAL A C 1
ATOM 5579 O O . VAL A 1 713 ? -10.967 32.501 -5.209 1.00 87.44 713 VAL A O 1
ATOM 5582 N N . SER A 1 714 ? -10.860 34.682 -5.692 1.00 88.31 714 SER A N 1
ATOM 5583 C CA . SER A 1 714 ? -10.884 35.135 -4.292 1.00 88.31 714 SER A CA 1
ATOM 5584 C C . SER A 1 714 ? -12.161 34.716 -3.551 1.00 88.31 714 SER A C 1
ATOM 5586 O O . SER A 1 714 ? -12.104 34.355 -2.372 1.00 88.31 714 SER A O 1
ATOM 5588 N N . GLN A 1 715 ? -13.303 34.719 -4.237 1.00 88.88 715 GLN A N 1
ATOM 5589 C CA . GLN A 1 715 ? -14.586 34.279 -3.700 1.00 88.88 715 GLN A CA 1
ATOM 5590 C C . GLN A 1 715 ? -14.583 32.768 -3.441 1.00 88.88 715 GLN A C 1
ATOM 5592 O O . GLN A 1 715 ? -14.984 32.347 -2.357 1.00 88.88 715 GLN A O 1
ATOM 5597 N N . LEU A 1 716 ? -14.067 31.958 -4.371 1.00 90.19 716 LEU A N 1
ATOM 5598 C CA . LEU A 1 716 ? -13.912 30.514 -4.176 1.00 90.19 716 LEU A CA 1
ATOM 5599 C C . LEU A 1 716 ? -12.984 30.198 -2.992 1.00 90.19 716 LEU A C 1
ATOM 5601 O O . LEU A 1 716 ? -13.328 29.371 -2.151 1.00 90.19 716 LEU A O 1
ATOM 5605 N N . LEU A 1 717 ? -11.852 30.905 -2.864 1.00 89.62 717 LEU A N 1
ATOM 5606 C CA . LEU A 1 717 ? -10.954 30.766 -1.709 1.00 89.62 717 LEU A CA 1
ATOM 5607 C C . LEU A 1 717 ? -11.676 31.057 -0.386 1.00 89.62 717 LEU A C 1
ATOM 5609 O O . LEU A 1 717 ? -11.514 30.322 0.585 1.00 89.62 717 LEU A O 1
ATOM 5613 N N . THR A 1 718 ? -12.498 32.108 -0.367 1.00 89.38 718 THR A N 1
ATOM 5614 C CA . THR A 1 718 ? -13.266 32.516 0.816 1.00 89.38 718 THR A CA 1
ATOM 5615 C C . THR A 1 718 ? -14.337 31.485 1.177 1.00 89.38 718 THR A C 1
ATOM 5617 O O . THR A 1 718 ? -14.538 31.207 2.357 1.00 89.38 718 THR A O 1
ATOM 5620 N N . LEU A 1 719 ? -15.007 30.889 0.183 1.00 89.50 719 LEU A N 1
ATOM 5621 C CA . LEU A 1 719 ? -15.998 29.830 0.401 1.00 89.50 719 LEU A CA 1
ATOM 5622 C C . LEU A 1 719 ? -15.347 28.553 0.952 1.00 89.50 719 LEU A C 1
ATOM 5624 O O . LEU A 1 719 ? -15.854 27.992 1.920 1.00 89.50 719 LEU A O 1
ATOM 5628 N N . MET A 1 720 ? -14.193 28.149 0.410 1.00 88.19 720 MET A N 1
ATOM 5629 C CA . MET A 1 720 ? -13.416 26.999 0.896 1.00 88.19 720 MET A CA 1
ATOM 5630 C C . MET A 1 720 ? -12.939 27.187 2.345 1.00 88.19 720 MET A C 1
ATOM 5632 O O . MET A 1 720 ? -13.081 26.286 3.176 1.00 88.19 720 MET A O 1
ATOM 5636 N N . ASP A 1 721 ? -12.423 28.373 2.681 1.00 85.75 721 ASP A N 1
ATOM 5637 C CA . ASP A 1 721 ? -11.998 28.699 4.049 1.00 85.75 721 ASP A CA 1
ATOM 5638 C C . ASP A 1 721 ? -13.201 28.788 5.008 1.00 85.75 721 ASP A C 1
ATOM 5640 O O . ASP A 1 721 ? -13.109 28.394 6.175 1.00 85.75 721 ASP A O 1
ATOM 5644 N N . GLY A 1 722 ? -14.339 29.270 4.497 1.00 80.69 722 GLY A N 1
ATOM 5645 C CA . GLY A 1 722 ? -15.602 29.450 5.211 1.00 80.69 722 GLY A CA 1
ATOM 5646 C C . GLY A 1 722 ? -16.359 28.158 5.532 1.00 80.69 722 GLY A C 1
ATOM 5647 O O . GLY A 1 722 ? -17.274 28.196 6.359 1.00 80.69 722 GLY A O 1
ATOM 5648 N N . LEU A 1 723 ? -15.971 27.014 4.950 1.00 79.94 723 LEU A N 1
ATOM 5649 C CA . LEU A 1 723 ? -16.527 25.705 5.298 1.00 79.94 723 LEU A CA 1
ATOM 5650 C C . LEU A 1 723 ? -16.245 25.393 6.773 1.00 79.94 723 LEU A C 1
ATOM 5652 O O . LEU A 1 723 ? -15.108 25.111 7.181 1.00 79.94 723 LEU A O 1
ATOM 5656 N N . LYS A 1 724 ? -17.299 25.455 7.593 1.00 68.56 724 LYS A N 1
ATOM 5657 C CA . LYS A 1 724 ? -17.245 25.121 9.019 1.00 68.56 724 LYS A CA 1
ATOM 5658 C C . LYS A 1 724 ? -16.902 23.641 9.164 1.00 68.56 724 LYS A C 1
ATOM 5660 O O . LYS A 1 724 ? -17.465 22.802 8.485 1.00 68.56 724 LYS A O 1
ATOM 5665 N N . SER A 1 725 ? -16.081 23.277 10.146 1.00 61.12 725 SER A N 1
ATOM 5666 C CA . SER A 1 725 ? -15.759 21.864 10.431 1.00 61.12 725 SER A CA 1
ATOM 5667 C C . SER A 1 725 ? -16.961 21.001 10.859 1.00 61.12 725 SER A C 1
ATOM 5669 O O . SER A 1 725 ? -16.803 19.806 11.087 1.00 61.12 725 SER A O 1
ATOM 5671 N N . ARG A 1 726 ? -18.146 21.606 11.025 1.00 59.25 726 ARG A N 1
ATOM 5672 C CA . ARG A 1 726 ? -19.397 20.933 11.398 1.00 59.25 726 ARG A CA 1
ATOM 5673 C C . ARG A 1 726 ? -20.327 20.660 10.214 1.00 59.25 726 ARG A C 1
ATOM 5675 O O . ARG A 1 726 ? -21.252 19.878 10.398 1.00 59.25 726 ARG A O 1
ATOM 5682 N N . SER A 1 727 ? -20.137 21.302 9.060 1.00 62.72 727 SER A N 1
ATOM 5683 C CA . SER A 1 727 ? -20.892 20.966 7.853 1.00 62.72 727 SER A CA 1
ATOM 5684 C C . SER A 1 727 ? -20.212 19.760 7.200 1.00 62.72 727 SER A C 1
ATOM 5686 O O . SER A 1 727 ? -19.017 19.799 6.917 1.00 62.72 727 SER A O 1
ATOM 5688 N N . HIS A 1 728 ? -20.933 18.646 7.033 1.00 80.25 728 HIS A N 1
ATOM 5689 C CA . HIS A 1 728 ? -20.398 17.408 6.448 1.00 80.25 728 HIS A CA 1
ATOM 5690 C C . HIS A 1 728 ? -20.368 17.526 4.917 1.00 80.25 728 HIS A C 1
ATOM 5692 O O . HIS A 1 728 ? -21.058 16.795 4.210 1.00 80.25 728 HIS A O 1
ATOM 5698 N N . VAL A 1 729 ? -19.611 18.512 4.428 1.00 87.69 729 VAL A N 1
ATOM 5699 C CA . VAL A 1 729 ? -19.504 18.876 3.014 1.00 87.69 729 VAL A CA 1
ATOM 5700 C C . VAL A 1 729 ? -18.054 18.733 2.565 1.00 87.69 729 VAL A C 1
ATOM 5702 O O . VAL A 1 729 ? -17.156 19.291 3.196 1.00 87.69 729 VAL A O 1
ATOM 5705 N N . ILE A 1 730 ? -17.839 18.001 1.473 1.00 89.75 730 ILE A N 1
ATOM 5706 C CA . ILE A 1 730 ? -16.524 17.807 0.847 1.00 89.75 730 ILE A CA 1
ATOM 5707 C C . ILE A 1 730 ? -16.538 18.459 -0.536 1.00 89.75 730 ILE A C 1
ATOM 5709 O O . ILE A 1 730 ? -17.506 18.310 -1.282 1.00 89.75 730 ILE A O 1
ATOM 5713 N N . VAL A 1 731 ? -15.465 19.174 -0.884 1.00 92.50 731 VAL A N 1
ATOM 5714 C CA . VAL A 1 731 ? -15.305 19.782 -2.213 1.00 92.50 731 VAL A CA 1
ATOM 5715 C C . VAL A 1 731 ? -14.345 18.947 -3.053 1.00 92.50 731 VAL A C 1
ATOM 5717 O O . VAL A 1 731 ? -13.197 18.736 -2.683 1.00 92.50 731 VAL A O 1
ATOM 5720 N N . MET A 1 732 ? -14.787 18.476 -4.208 1.00 93.69 732 MET A N 1
ATOM 5721 C CA . MET A 1 732 ? -13.957 17.758 -5.169 1.00 93.69 732 MET A CA 1
ATOM 5722 C C . MET A 1 732 ? -13.744 18.644 -6.397 1.00 93.69 732 MET A C 1
ATOM 5724 O O . MET A 1 732 ? -14.705 19.147 -6.960 1.00 93.69 732 MET A O 1
ATOM 5728 N N . GLY A 1 733 ? -12.500 18.877 -6.801 1.00 93.69 733 GLY A N 1
ATOM 5729 C CA . GLY A 1 733 ? -12.161 19.632 -8.009 1.00 93.69 733 GLY A CA 1
ATOM 5730 C C . GLY A 1 733 ? -11.554 18.714 -9.059 1.00 93.69 733 GLY A C 1
ATOM 5731 O O . GLY A 1 733 ? -10.784 17.831 -8.696 1.00 93.69 733 GLY A O 1
ATOM 5732 N N . ALA A 1 734 ? -11.851 18.921 -10.339 1.00 93.62 734 ALA A N 1
ATOM 5733 C CA . ALA A 1 734 ? -11.211 18.209 -11.440 1.00 93.62 734 ALA A CA 1
ATOM 5734 C C . ALA A 1 734 ? -10.484 19.173 -12.385 1.00 93.62 734 ALA A C 1
ATOM 5736 O O . ALA A 1 734 ? -10.994 20.239 -12.722 1.00 93.62 734 ALA A O 1
ATOM 5737 N N . THR A 1 735 ? -9.280 18.800 -12.821 1.00 90.00 735 THR A N 1
ATOM 5738 C CA . THR A 1 735 ? -8.524 19.545 -13.838 1.00 90.00 735 THR A CA 1
ATOM 5739 C C . THR A 1 735 ? -7.721 18.611 -14.737 1.00 90.00 735 THR A C 1
ATOM 5741 O O . THR A 1 735 ? -7.330 17.515 -14.336 1.00 90.00 735 THR A O 1
ATOM 5744 N N . ASN A 1 736 ? -7.434 19.052 -15.958 1.00 85.50 736 ASN A N 1
ATOM 5745 C CA . ASN A 1 736 ? -6.483 18.365 -16.832 1.00 85.50 736 ASN A CA 1
ATOM 5746 C C . ASN A 1 736 ? -5.049 18.893 -16.658 1.00 85.50 736 ASN A C 1
ATOM 5748 O O . ASN A 1 736 ? -4.094 18.261 -17.099 1.00 85.50 736 ASN A O 1
ATOM 5752 N N . ARG A 1 737 ? -4.880 20.062 -16.024 1.00 81.25 737 ARG A N 1
ATOM 5753 C CA . ARG A 1 737 ? -3.607 20.791 -15.959 1.00 81.25 737 ARG A CA 1
ATOM 5754 C C . ARG A 1 737 ? -3.346 21.283 -14.529 1.00 81.25 737 ARG A C 1
ATOM 5756 O O . ARG A 1 737 ? -3.601 22.440 -14.215 1.00 81.25 737 ARG A O 1
ATOM 5763 N N . PRO A 1 738 ? -2.734 20.480 -13.642 1.00 80.19 738 PRO A N 1
ATOM 5764 C CA . PRO A 1 738 ? -2.500 20.890 -12.250 1.00 80.19 738 PRO A CA 1
ATOM 5765 C C . PRO A 1 738 ? -1.591 22.126 -12.104 1.00 80.19 738 PRO A C 1
ATOM 5767 O O . PRO A 1 738 ? -1.599 22.809 -11.079 1.00 80.19 738 PRO A O 1
ATOM 5770 N N . ASN A 1 739 ? -0.814 22.447 -13.143 1.00 80.00 739 ASN A N 1
ATOM 5771 C CA . ASN A 1 739 ? 0.067 23.611 -13.188 1.00 80.00 739 ASN A CA 1
ATOM 5772 C C . ASN A 1 739 ? -0.630 24.917 -13.610 1.00 80.00 739 ASN A C 1
ATOM 5774 O O . ASN A 1 739 ? -0.012 25.979 -13.467 1.00 80.00 739 ASN A O 1
ATOM 5778 N N . SER A 1 740 ? -1.854 24.876 -14.153 1.00 81.44 740 SER A N 1
ATOM 5779 C CA . SER A 1 740 ? -2.604 26.079 -14.555 1.00 81.44 740 SER A CA 1
ATOM 5780 C C . SER A 1 740 ? -3.393 26.702 -13.402 1.00 81.44 740 SER A C 1
ATOM 5782 O O . SER A 1 740 ? -3.670 27.898 -13.462 1.00 81.44 740 SER A O 1
ATOM 5784 N N . ILE A 1 741 ? -3.680 25.936 -12.348 1.00 87.19 741 ILE A N 1
ATOM 5785 C CA . ILE A 1 741 ? -4.482 26.351 -11.188 1.00 87.19 741 ILE A CA 1
ATOM 5786 C C . ILE A 1 741 ? -3.715 27.314 -10.262 1.00 87.19 741 ILE A C 1
ATOM 5788 O O . ILE A 1 741 ? -2.490 27.220 -10.121 1.00 87.19 741 ILE A O 1
ATOM 5792 N N . ASP A 1 742 ? -4.427 28.226 -9.590 1.00 87.62 742 ASP A N 1
ATOM 5793 C CA . ASP A 1 742 ? -3.850 29.119 -8.573 1.00 87.62 742 ASP A CA 1
ATOM 5794 C C . ASP A 1 742 ? -3.231 28.301 -7.408 1.00 87.62 742 ASP A C 1
ATOM 5796 O O . ASP A 1 742 ? -3.940 27.542 -6.738 1.00 87.62 742 ASP A O 1
ATOM 5800 N N . PRO A 1 743 ? -1.929 28.470 -7.091 1.00 85.69 743 PRO A N 1
ATOM 5801 C CA . PRO A 1 743 ? -1.270 27.771 -5.984 1.00 85.69 743 PRO A CA 1
ATOM 5802 C C . PRO A 1 743 ? -1.930 27.978 -4.615 1.00 85.69 743 PRO A C 1
ATOM 5804 O O . PRO A 1 743 ? -1.725 27.180 -3.703 1.00 85.69 743 PRO A O 1
ATOM 5807 N N . ALA A 1 744 ? -2.712 29.045 -4.433 1.00 87.31 744 ALA A N 1
ATOM 5808 C CA . ALA A 1 744 ? -3.460 29.294 -3.211 1.00 87.31 744 ALA A CA 1
ATOM 5809 C C . ALA A 1 744 ? -4.545 28.237 -2.960 1.00 87.31 744 ALA A C 1
ATOM 5811 O O . ALA A 1 744 ? -4.868 27.987 -1.799 1.00 87.31 744 ALA A O 1
ATOM 5812 N N . LEU A 1 745 ? -5.101 27.618 -4.005 1.00 87.94 745 LEU A N 1
ATOM 5813 C CA . LEU A 1 745 ? -6.102 26.556 -3.880 1.00 87.94 745 LEU A CA 1
ATOM 5814 C C . LEU A 1 745 ? -5.506 25.239 -3.367 1.00 87.94 745 LEU A C 1
ATOM 5816 O O . LEU A 1 745 ? -6.189 24.518 -2.649 1.00 87.94 745 LEU A O 1
ATOM 5820 N N . ARG A 1 746 ? -4.224 24.982 -3.652 1.00 87.44 746 ARG A N 1
ATOM 5821 C CA . ARG A 1 746 ? -3.474 23.768 -3.268 1.00 87.44 746 ARG A CA 1
ATOM 5822 C C . ARG A 1 746 ? -2.889 23.819 -1.848 1.00 87.44 746 ARG A C 1
ATOM 5824 O O . ARG A 1 746 ? -2.016 23.037 -1.485 1.00 87.44 746 ARG A O 1
ATOM 5831 N N . ARG A 1 747 ? -3.285 24.809 -1.043 1.00 86.44 747 ARG A N 1
ATOM 5832 C CA . ARG A 1 747 ? -2.793 24.974 0.332 1.00 86.44 747 ARG A CA 1
ATOM 5833 C C . ARG A 1 747 ? -3.615 24.137 1.306 1.00 86.44 747 ARG A C 1
ATOM 5835 O O . ARG A 1 747 ? -4.817 23.951 1.124 1.00 86.44 747 ARG A O 1
ATOM 5842 N N . PHE A 1 748 ? -2.960 23.711 2.384 1.00 78.56 748 PHE A N 1
ATOM 5843 C CA . PHE A 1 748 ? -3.591 22.958 3.464 1.00 78.56 748 PHE A CA 1
ATOM 5844 C C . PHE A 1 748 ? -4.844 23.674 3.999 1.00 78.56 748 PHE A C 1
ATOM 5846 O O . PHE A 1 748 ? -4.799 24.871 4.289 1.00 78.56 748 PHE A O 1
ATOM 5853 N N . GLY A 1 749 ? -5.955 22.940 4.116 1.00 77.06 749 GLY A N 1
ATOM 5854 C CA . GLY A 1 749 ? -7.270 23.476 4.485 1.00 77.06 749 GLY A CA 1
ATOM 5855 C C . GLY A 1 749 ? -8.187 23.851 3.310 1.00 77.06 749 GLY A C 1
ATOM 5856 O O . GLY A 1 749 ? -9.319 24.259 3.565 1.00 77.06 749 GLY A O 1
ATOM 5857 N N . ARG A 1 750 ? -7.728 23.702 2.058 1.00 89.31 750 ARG A N 1
ATOM 5858 C CA . ARG A 1 750 ? -8.524 23.842 0.822 1.00 89.31 750 ARG A CA 1
ATOM 5859 C C . ARG A 1 750 ? -8.469 22.533 0.034 1.00 89.31 750 ARG A C 1
ATOM 5861 O O . ARG A 1 750 ? -9.005 21.555 0.534 1.00 89.31 750 ARG A O 1
ATOM 5868 N N . PHE A 1 751 ? -7.805 22.487 -1.126 1.00 90.19 751 PHE A N 1
ATOM 5869 C CA . PHE A 1 751 ? -7.419 21.226 -1.764 1.00 90.19 751 PHE A CA 1
ATOM 5870 C C . PHE A 1 751 ? -6.123 20.724 -1.132 1.00 90.19 751 PHE A C 1
ATOM 5872 O O . PHE A 1 751 ? -5.027 21.012 -1.604 1.00 90.19 751 PHE A O 1
ATOM 5879 N N . ASP A 1 752 ? -6.265 20.041 -0.002 1.00 84.25 752 ASP A N 1
ATOM 5880 C CA . ASP A 1 752 ? -5.165 19.459 0.765 1.00 84.25 752 ASP A CA 1
ATOM 5881 C C . ASP A 1 752 ? -4.790 18.049 0.289 1.00 84.25 752 ASP A C 1
ATOM 5883 O O . ASP A 1 752 ? -3.723 17.541 0.644 1.00 84.25 752 ASP A O 1
ATOM 5887 N N . ARG A 1 753 ? -5.638 17.431 -0.539 1.00 86.88 753 ARG A N 1
ATOM 5888 C CA . ARG A 1 753 ? -5.387 16.140 -1.181 1.00 86.88 753 ARG A CA 1
ATOM 5889 C C . ARG A 1 753 ? -5.417 16.272 -2.694 1.00 86.88 753 ARG A C 1
ATOM 5891 O O . ARG A 1 753 ? -6.347 16.844 -3.251 1.00 86.88 753 ARG A O 1
ATOM 5898 N N . GLU A 1 754 ? -4.419 15.694 -3.351 1.00 88.31 754 GLU A N 1
ATOM 5899 C CA . GLU A 1 754 ? -4.318 15.631 -4.808 1.00 88.31 754 GLU A CA 1
ATOM 5900 C C . GLU A 1 754 ? -4.224 14.166 -5.231 1.00 88.31 754 GLU A C 1
ATOM 5902 O O . GLU A 1 754 ? -3.435 13.413 -4.658 1.00 88.31 754 GLU A O 1
ATOM 5907 N N . ILE A 1 755 ? -5.032 13.764 -6.209 1.00 86.12 755 ILE A N 1
ATOM 5908 C CA . ILE A 1 755 ? -5.115 12.383 -6.689 1.00 86.12 755 ILE A CA 1
ATOM 5909 C C . ILE A 1 755 ? -4.944 12.384 -8.206 1.00 86.12 755 ILE A C 1
ATOM 5911 O O . ILE A 1 755 ? -5.683 13.061 -8.923 1.00 86.12 755 ILE A O 1
ATOM 5915 N N . ASP A 1 756 ? -3.963 11.613 -8.669 1.00 82.69 756 ASP A N 1
ATOM 5916 C CA . ASP A 1 756 ? -3.643 11.444 -10.084 1.00 82.69 756 ASP A CA 1
ATOM 5917 C C . ASP A 1 756 ? -4.491 10.326 -10.705 1.00 82.69 756 ASP A C 1
ATOM 5919 O O . ASP A 1 756 ? -4.332 9.144 -10.378 1.00 82.69 756 ASP A O 1
ATOM 5923 N N . ILE A 1 757 ? -5.401 10.711 -11.597 1.00 85.06 757 ILE A N 1
ATOM 5924 C CA . ILE A 1 757 ? -6.231 9.839 -12.427 1.00 85.06 757 ILE A CA 1
ATOM 5925 C C . ILE A 1 757 ? -5.569 9.727 -13.805 1.00 85.06 757 ILE A C 1
ATOM 5927 O O . ILE A 1 757 ? -5.999 10.363 -14.778 1.00 85.06 757 ILE A O 1
ATOM 5931 N N . GLY A 1 758 ? -4.491 8.944 -13.848 1.00 76.69 758 GLY A N 1
ATOM 5932 C CA . GLY A 1 758 ? -3.695 8.684 -15.044 1.00 76.69 758 GLY A CA 1
ATOM 5933 C C . GLY A 1 758 ? -4.394 7.808 -16.090 1.00 76.69 758 GLY A C 1
ATOM 5934 O O . GLY A 1 758 ? -5.563 7.443 -15.961 1.00 76.69 758 GLY A O 1
ATOM 5935 N N . VAL A 1 759 ? -3.659 7.484 -17.155 1.00 80.06 759 VAL A N 1
ATOM 5936 C CA . VAL A 1 759 ? -4.108 6.543 -18.192 1.00 80.06 759 VAL A CA 1
ATOM 5937 C C . VAL A 1 759 ? -4.126 5.120 -17.607 1.00 80.06 759 VAL A C 1
ATOM 5939 O O . VAL A 1 759 ? -3.169 4.761 -16.916 1.00 80.06 759 VAL A O 1
ATOM 5942 N N . PRO A 1 760 ? -5.175 4.314 -17.852 1.00 79.00 760 PRO A N 1
ATOM 5943 C CA . PRO A 1 760 ? -5.237 2.939 -17.362 1.00 79.00 760 PRO A CA 1
ATOM 5944 C C . PRO A 1 760 ? -4.136 2.049 -17.965 1.00 79.00 760 PRO A C 1
ATOM 5946 O O . PRO A 1 760 ? -3.789 2.158 -19.148 1.00 79.00 760 PRO A O 1
ATOM 5949 N N . ASP A 1 761 ? -3.615 1.137 -17.142 1.00 74.69 761 ASP A N 1
ATOM 5950 C CA . ASP A 1 761 ? -2.729 0.046 -17.561 1.00 74.69 761 ASP A CA 1
ATOM 5951 C C . ASP A 1 761 ? -3.506 -1.034 -18.337 1.00 74.69 761 ASP A C 1
ATOM 5953 O O . ASP A 1 761 ? -4.719 -0.939 -18.497 1.00 74.69 761 ASP A O 1
ATOM 5957 N N . GLU A 1 762 ? -2.826 -2.055 -18.865 1.00 76.88 762 GLU A N 1
ATOM 5958 C CA . GLU A 1 762 ? -3.465 -3.121 -19.660 1.00 76.88 762 GLU A CA 1
ATOM 5959 C C . GLU A 1 762 ? -4.643 -3.779 -18.922 1.00 76.88 762 GLU A C 1
ATOM 5961 O O . GLU A 1 762 ? -5.745 -3.879 -19.466 1.00 76.88 762 GLU A O 1
ATOM 5966 N N . ILE A 1 763 ? -4.444 -4.122 -17.644 1.00 78.50 763 ILE A N 1
ATOM 5967 C CA . ILE A 1 763 ? -5.484 -4.696 -16.779 1.00 78.50 763 ILE A CA 1
ATOM 5968 C C . ILE A 1 763 ? -6.641 -3.704 -16.610 1.00 78.50 763 ILE A C 1
ATOM 5970 O O . ILE A 1 763 ? -7.808 -4.078 -16.723 1.00 78.50 763 ILE A O 1
ATOM 5974 N N . GLY A 1 764 ? -6.341 -2.428 -16.379 1.00 80.06 764 GLY A N 1
ATOM 5975 C CA . GLY A 1 764 ? -7.349 -1.390 -16.249 1.00 80.06 764 GLY A CA 1
ATOM 5976 C C . GLY A 1 764 ? -8.129 -1.131 -17.534 1.00 80.06 764 GLY A C 1
ATOM 5977 O O . GLY A 1 764 ? -9.333 -0.891 -17.478 1.00 80.06 764 GLY A O 1
ATOM 5978 N N . ARG A 1 765 ? -7.490 -1.232 -18.703 1.00 86.75 765 ARG A N 1
ATOM 5979 C CA . ARG A 1 765 ? -8.172 -1.142 -20.001 1.00 86.75 765 ARG A CA 1
ATOM 5980 C C . ARG A 1 765 ? -9.103 -2.324 -20.216 1.00 86.75 765 ARG A C 1
ATOM 5982 O O . ARG A 1 765 ? -10.233 -2.116 -20.645 1.00 86.75 765 ARG A O 1
ATOM 5989 N N . LEU A 1 766 ? -8.675 -3.533 -19.854 1.00 86.31 766 LEU A N 1
ATOM 5990 C CA . LEU A 1 766 ? -9.531 -4.718 -19.880 1.00 86.31 766 LEU A CA 1
ATOM 5991 C C . LEU A 1 766 ? -10.772 -4.540 -18.991 1.00 86.31 766 LEU A C 1
ATOM 5993 O O . LEU A 1 766 ? -11.876 -4.892 -19.401 1.00 86.31 766 LEU A O 1
ATOM 5997 N N . GLU A 1 767 ? -10.626 -3.958 -17.798 1.00 84.81 767 GLU A N 1
ATOM 5998 C CA . GLU A 1 767 ? -11.767 -3.638 -16.927 1.00 84.81 767 GLU A CA 1
ATOM 5999 C C . GLU A 1 767 ? -12.735 -2.648 -17.573 1.00 84.81 767 GLU A C 1
ATOM 6001 O O . GLU A 1 767 ? -13.942 -2.879 -17.577 1.00 84.81 767 GLU A O 1
ATOM 6006 N N . VAL A 1 768 ? -12.216 -1.559 -18.144 1.00 89.12 768 VAL A N 1
ATOM 6007 C CA . VAL A 1 768 ? -13.041 -0.555 -18.825 1.00 89.12 768 VAL A CA 1
ATOM 6008 C C . VAL A 1 768 ? -13.757 -1.158 -20.037 1.00 89.12 768 VAL A C 1
ATOM 6010 O O . VAL A 1 768 ? -14.949 -0.916 -20.220 1.00 89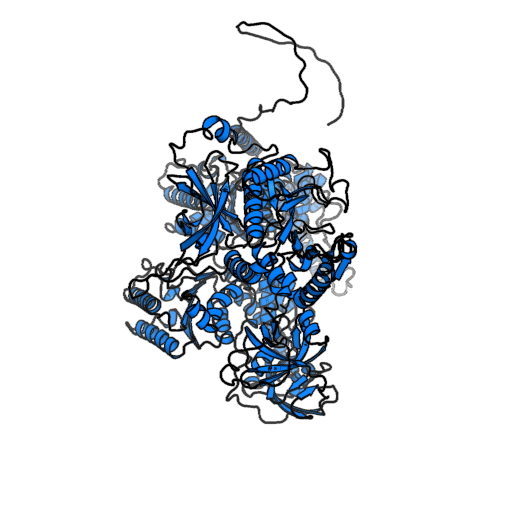.12 768 VAL A O 1
ATOM 6013 N N . LEU A 1 769 ? -13.067 -1.984 -20.829 1.00 90.00 769 LEU A N 1
ATOM 6014 C CA . LEU A 1 769 ? -13.666 -2.713 -21.947 1.00 90.00 769 LEU A CA 1
ATOM 6015 C C . LEU A 1 769 ? -14.809 -3.602 -21.460 1.00 90.00 769 LEU A C 1
ATOM 6017 O O . LEU A 1 769 ? -15.903 -3.503 -22.000 1.00 90.00 769 LEU A O 1
ATOM 6021 N N . ARG A 1 770 ? -14.605 -4.387 -20.393 1.00 87.00 770 ARG A N 1
ATOM 6022 C CA . ARG A 1 770 ? -15.662 -5.217 -19.787 1.00 87.00 770 ARG A CA 1
ATOM 6023 C C . ARG A 1 770 ? -16.867 -4.390 -19.341 1.00 87.00 770 ARG A C 1
ATOM 6025 O O . ARG A 1 770 ? -17.997 -4.816 -19.545 1.00 87.00 770 ARG A O 1
ATOM 6032 N N . ILE A 1 771 ? -16.652 -3.204 -18.770 1.00 86.25 771 ILE A N 1
ATOM 6033 C CA . ILE A 1 771 ? -17.746 -2.313 -18.348 1.00 86.25 771 ILE A CA 1
ATOM 6034 C C . ILE A 1 771 ? -18.550 -1.818 -19.554 1.00 86.25 771 ILE A C 1
ATOM 6036 O O . ILE A 1 771 ? -19.780 -1.823 -19.511 1.00 86.25 771 ILE A O 1
ATOM 6040 N N . HIS A 1 772 ? -17.888 -1.402 -20.634 1.00 87.69 772 HIS A N 1
ATOM 6041 C CA . HIS A 1 772 ? -18.580 -0.886 -21.816 1.00 87.69 772 HIS A CA 1
ATOM 6042 C C . HIS A 1 772 ? -19.196 -1.987 -22.687 1.00 87.69 772 HIS A C 1
ATOM 6044 O O . HIS A 1 772 ? -20.216 -1.740 -23.327 1.00 87.69 772 HIS A O 1
ATOM 6050 N N . THR A 1 773 ? -18.657 -3.208 -22.660 1.00 86.88 773 THR A N 1
ATOM 6051 C CA . THR A 1 773 ? -19.216 -4.351 -23.392 1.00 86.88 773 THR A CA 1
ATOM 6052 C C . THR A 1 773 ? -20.243 -5.158 -22.605 1.00 86.88 773 THR A C 1
ATOM 6054 O O . THR A 1 773 ? -20.963 -5.938 -23.213 1.00 86.88 773 THR A O 1
ATOM 6057 N N . ARG A 1 774 ? -20.422 -4.936 -21.293 1.00 80.94 774 ARG A N 1
ATOM 6058 C CA . ARG A 1 774 ? -21.380 -5.696 -20.452 1.00 80.94 774 ARG A CA 1
ATOM 6059 C C . ARG A 1 774 ? -22.839 -5.674 -20.926 1.00 80.94 774 ARG A C 1
ATOM 6061 O O . ARG A 1 774 ? -23.628 -6.530 -20.536 1.00 80.94 774 ARG A O 1
ATOM 6068 N N . ASN A 1 775 ? -23.219 -4.636 -21.672 1.00 76.88 775 ASN A N 1
ATOM 6069 C CA . ASN A 1 775 ? -24.562 -4.478 -22.232 1.00 76.88 775 ASN A CA 1
ATOM 6070 C C . ASN A 1 775 ? -24.625 -4.937 -23.694 1.00 76.88 775 ASN A C 1
ATOM 6072 O O . ASN A 1 775 ? -25.714 -5.049 -24.240 1.00 76.88 775 ASN A O 1
ATOM 6076 N N . MET A 1 776 ? -23.482 -5.181 -24.334 1.00 82.88 776 MET A N 1
ATOM 6077 C CA . MET A 1 776 ? -23.378 -5.591 -25.728 1.00 82.88 776 MET A CA 1
ATOM 6078 C C . MET A 1 776 ? -23.379 -7.117 -25.805 1.00 82.88 776 MET A C 1
ATOM 6080 O O . MET A 1 776 ? -22.737 -7.790 -25.004 1.00 82.88 776 MET A O 1
ATOM 6084 N N . LYS A 1 777 ? -24.073 -7.676 -26.796 1.00 82.25 777 LYS A N 1
ATOM 6085 C CA . LYS A 1 777 ? -23.941 -9.099 -27.106 1.00 82.25 777 LYS A CA 1
ATOM 6086 C C . LYS A 1 777 ? -22.656 -9.291 -27.909 1.00 82.25 777 LYS A C 1
ATOM 6088 O O . LYS A 1 777 ? -22.591 -8.852 -29.056 1.00 82.25 777 LYS A O 1
ATOM 6093 N N . LEU A 1 778 ? -21.644 -9.889 -27.292 1.00 86.56 778 LEU A N 1
ATOM 6094 C CA . LEU A 1 778 ? -20.391 -10.246 -27.956 1.00 86.56 778 LEU A CA 1
ATOM 6095 C C . LEU A 1 778 ? -20.505 -11.642 -28.575 1.00 86.56 778 LEU A C 1
ATOM 6097 O O . LEU A 1 778 ? -21.196 -12.501 -28.025 1.00 86.56 778 LEU A O 1
ATOM 6101 N N . ASP A 1 779 ? -19.856 -11.837 -29.717 1.00 88.88 779 ASP A N 1
ATOM 6102 C CA . ASP A 1 779 ? -19.640 -13.158 -30.308 1.00 88.88 779 ASP A CA 1
ATOM 6103 C C . ASP A 1 779 ? -18.484 -13.890 -29.591 1.00 88.88 779 ASP A C 1
ATOM 6105 O O . ASP A 1 779 ? -17.685 -13.268 -28.881 1.00 88.88 779 ASP A O 1
ATOM 6109 N N . ASP A 1 780 ? -18.398 -15.212 -29.750 1.00 84.56 780 ASP A N 1
ATOM 6110 C CA . ASP A 1 780 ? -17.399 -16.054 -29.073 1.00 84.56 780 ASP A CA 1
ATOM 6111 C C . ASP A 1 780 ? -15.969 -15.775 -29.577 1.00 84.56 780 ASP A C 1
ATOM 6113 O O . ASP A 1 780 ? -14.989 -16.135 -28.921 1.00 84.56 780 ASP A O 1
ATOM 6117 N N . ASP A 1 781 ? -15.839 -15.135 -30.743 1.00 89.12 781 ASP A N 1
ATOM 6118 C CA . ASP A 1 781 ? -14.563 -14.752 -31.349 1.00 89.12 781 ASP A CA 1
ATOM 6119 C C . ASP A 1 781 ? -13.905 -13.511 -30.712 1.00 89.12 781 ASP A C 1
ATOM 6121 O O . ASP A 1 781 ? -12.735 -13.223 -30.992 1.00 89.12 781 ASP A O 1
ATOM 6125 N N . VAL A 1 782 ? -14.627 -12.772 -29.861 1.00 90.88 782 VAL A N 1
ATOM 6126 C CA . VAL A 1 782 ? -14.167 -11.498 -29.296 1.00 90.88 782 VAL A CA 1
ATOM 6127 C C . VAL A 1 782 ? -13.178 -11.717 -28.152 1.00 90.88 782 VAL A C 1
ATOM 6129 O O . VAL A 1 782 ? -13.546 -12.085 -27.036 1.00 90.88 782 VAL A O 1
ATOM 6132 N N . ASP A 1 783 ? -11.916 -11.365 -28.398 1.00 89.31 783 ASP A N 1
ATOM 6133 C CA . ASP A 1 783 ? -10.863 -11.346 -27.380 1.00 89.31 783 ASP A CA 1
ATOM 6134 C C . ASP A 1 783 ? -10.628 -9.919 -26.848 1.00 89.31 783 ASP A C 1
ATOM 6136 O O . ASP A 1 783 ? -9.878 -9.117 -27.414 1.00 89.31 783 ASP A O 1
ATOM 6140 N N . LEU A 1 784 ? -11.262 -9.600 -25.713 1.00 90.06 784 LEU A N 1
ATOM 6141 C CA . LEU A 1 784 ? -11.079 -8.315 -25.025 1.00 90.06 784 LEU A CA 1
ATOM 6142 C C . LEU A 1 784 ? -9.655 -8.125 -24.478 1.00 90.06 784 LEU A C 1
ATOM 6144 O O . LEU A 1 784 ? -9.222 -6.986 -24.300 1.00 90.06 784 LEU A O 1
ATOM 6148 N N . GLU A 1 785 ? -8.926 -9.207 -24.201 1.00 87.31 785 GLU A N 1
ATOM 6149 C CA . GLU A 1 785 ? -7.555 -9.138 -23.702 1.00 87.31 785 GLU A CA 1
ATOM 6150 C C . GLU A 1 785 ? -6.600 -8.710 -24.822 1.00 87.31 785 GLU A C 1
ATOM 6152 O O . GLU A 1 785 ? -5.783 -7.810 -24.621 1.00 87.31 785 GLU A O 1
ATOM 6157 N N . ALA A 1 786 ? -6.771 -9.254 -26.030 1.00 85.69 786 ALA A N 1
ATOM 6158 C CA . ALA A 1 786 ? -6.054 -8.789 -27.217 1.00 85.69 786 ALA A CA 1
ATOM 6159 C C . ALA A 1 786 ? -6.310 -7.295 -27.489 1.00 85.69 786 ALA A C 1
ATOM 6161 O O . ALA A 1 786 ? -5.364 -6.527 -27.661 1.00 85.69 786 ALA A O 1
ATOM 6162 N N . ILE A 1 787 ? -7.570 -6.847 -27.419 1.00 89.38 787 ILE A N 1
ATOM 6163 C CA . ILE A 1 787 ? -7.917 -5.423 -27.583 1.00 89.38 787 ILE A CA 1
ATOM 6164 C C . ILE A 1 787 ? -7.252 -4.568 -26.489 1.00 89.38 787 ILE A C 1
ATOM 6166 O O . ILE A 1 787 ? -6.757 -3.477 -26.770 1.00 89.38 787 ILE A O 1
ATOM 6170 N N . SER A 1 788 ? -7.190 -5.045 -25.241 1.00 85.62 788 SER A N 1
ATOM 6171 C CA . SER A 1 788 ? -6.536 -4.322 -24.138 1.00 85.62 788 SER A CA 1
ATOM 6172 C C . SER A 1 788 ? -5.025 -4.131 -24.349 1.00 85.62 788 SER A C 1
ATOM 6174 O O . SER A 1 788 ? -4.489 -3.068 -24.010 1.00 85.62 788 SER A O 1
ATOM 6176 N N . ARG A 1 789 ? -4.355 -5.108 -24.977 1.00 79.44 789 ARG A N 1
ATOM 6177 C CA . ARG A 1 789 ? -2.943 -5.024 -25.384 1.00 79.44 789 ARG A CA 1
ATOM 6178 C C . ARG A 1 789 ? -2.730 -4.005 -26.503 1.00 79.44 789 ARG A C 1
ATOM 6180 O O . ARG A 1 789 ? -1.829 -3.175 -26.403 1.00 79.44 789 ARG A O 1
ATOM 6187 N N . ASP A 1 790 ? -3.609 -3.996 -27.500 1.00 81.75 790 ASP A N 1
ATOM 6188 C CA . ASP A 1 790 ? -3.471 -3.145 -28.690 1.00 81.75 790 ASP A CA 1
ATOM 6189 C C . ASP A 1 790 ? -3.901 -1.680 -28.455 1.00 81.75 790 ASP A C 1
ATOM 6191 O O . ASP A 1 790 ? -3.525 -0.778 -29.204 1.00 81.75 790 ASP A O 1
ATOM 6195 N N . THR A 1 791 ? -4.647 -1.405 -27.380 1.00 82.12 791 THR A N 1
ATOM 6196 C CA . THR A 1 791 ? -5.173 -0.072 -27.016 1.00 82.12 791 THR A CA 1
ATOM 6197 C C . THR A 1 791 ? -4.256 0.721 -26.077 1.00 82.12 791 THR A C 1
ATOM 6199 O O . THR A 1 791 ? -4.706 1.392 -25.144 1.00 82.12 791 THR A O 1
ATOM 6202 N N . HIS A 1 792 ? -2.941 0.682 -26.297 1.00 74.31 792 HIS A N 1
ATOM 6203 C CA . HIS A 1 792 ? -1.998 1.435 -25.460 1.00 74.31 792 HIS A CA 1
ATOM 6204 C C . HIS A 1 792 ? -2.266 2.947 -25.489 1.00 74.31 792 HIS A C 1
ATOM 6206 O O . HIS A 1 792 ? -2.506 3.539 -26.541 1.00 74.31 792 HIS A O 1
ATOM 6212 N N . GLY A 1 793 ? -2.220 3.592 -24.322 1.00 71.50 793 GLY A N 1
ATOM 6213 C CA . GLY A 1 793 ? -2.462 5.033 -24.206 1.00 71.50 793 GLY A CA 1
ATOM 6214 C C . GLY A 1 793 ? -3.935 5.455 -24.307 1.00 71.50 793 GLY A C 1
ATOM 6215 O O . GLY A 1 793 ? -4.218 6.647 -24.190 1.00 71.50 793 GLY A O 1
ATOM 6216 N N . TYR A 1 794 ? -4.875 4.524 -24.504 1.00 83.25 794 TYR A N 1
ATOM 6217 C CA . TYR A 1 794 ? -6.303 4.842 -24.521 1.00 83.25 794 TYR A CA 1
ATOM 6218 C C . TYR A 1 794 ? -6.781 5.198 -23.112 1.00 83.25 794 TYR A C 1
ATOM 6220 O O . TYR A 1 794 ? -6.524 4.474 -22.148 1.00 83.25 794 TYR A O 1
ATOM 6228 N N . VAL A 1 795 ? -7.509 6.309 -22.990 1.00 87.12 795 VAL A N 1
ATOM 6229 C CA . VAL A 1 795 ? -8.221 6.645 -21.748 1.00 87.12 795 VAL A CA 1
ATOM 6230 C C . VAL A 1 795 ? -9.594 5.976 -21.716 1.00 87.12 795 VAL A C 1
ATOM 6232 O O . VAL A 1 795 ? -10.070 5.465 -22.729 1.00 87.12 795 VAL A O 1
ATOM 6235 N N . GLY A 1 796 ? -10.276 6.013 -20.568 1.00 86.94 796 GLY A N 1
ATOM 6236 C CA . GLY A 1 796 ? -11.594 5.387 -20.428 1.00 86.94 796 GLY A CA 1
ATOM 6237 C C . GLY A 1 796 ? -12.612 5.852 -21.478 1.00 86.94 796 GLY A C 1
ATOM 6238 O O . GLY A 1 796 ? -13.325 5.036 -22.052 1.00 86.94 796 GLY A O 1
ATOM 6239 N N . ALA A 1 797 ? -12.612 7.147 -21.811 1.00 88.31 797 ALA A N 1
ATOM 6240 C CA . ALA A 1 797 ? -13.456 7.692 -22.875 1.00 88.31 797 ALA A CA 1
ATOM 6241 C C . ALA A 1 797 ? -13.094 7.181 -24.283 1.00 88.31 797 ALA A C 1
ATOM 6243 O O . ALA A 1 797 ? -13.992 6.997 -25.101 1.00 88.31 797 ALA A O 1
ATOM 6244 N N . ASP A 1 798 ? -11.811 6.929 -24.568 1.00 89.69 798 ASP A N 1
ATOM 6245 C CA . ASP A 1 798 ? -11.387 6.390 -25.867 1.00 89.69 798 ASP A CA 1
ATOM 6246 C C . ASP A 1 798 ? -11.845 4.936 -26.023 1.00 89.69 798 ASP A C 1
ATOM 6248 O O . ASP A 1 798 ? -12.313 4.548 -27.088 1.00 89.69 798 ASP A O 1
ATOM 6252 N N . LEU A 1 799 ? -11.762 4.139 -24.952 1.00 90.50 799 LEU A N 1
ATOM 6253 C CA . LEU A 1 799 ? -12.265 2.761 -24.937 1.00 90.50 799 LEU A CA 1
ATOM 6254 C C . LEU A 1 799 ? -13.793 2.713 -25.054 1.00 90.50 799 LEU A C 1
ATOM 6256 O O . LEU A 1 799 ? -14.327 1.886 -25.789 1.00 90.50 799 LEU A O 1
ATOM 6260 N N . ALA A 1 800 ? -14.503 3.631 -24.393 1.00 88.94 800 ALA A N 1
ATOM 6261 C CA . ALA A 1 800 ? -15.947 3.775 -24.555 1.00 88.94 800 ALA A CA 1
ATOM 6262 C C . ALA A 1 800 ? -16.323 4.096 -26.012 1.00 88.94 800 ALA A C 1
ATOM 6264 O O . ALA A 1 800 ? -17.250 3.500 -26.568 1.00 88.94 800 ALA A O 1
ATOM 6265 N N . ALA A 1 801 ? -15.582 5.012 -26.644 1.00 89.44 801 ALA A N 1
ATOM 6266 C CA . ALA A 1 801 ? -15.760 5.351 -28.051 1.00 89.44 801 ALA A CA 1
ATOM 6267 C C . ALA A 1 801 ? -15.439 4.158 -28.965 1.00 89.44 801 ALA A C 1
ATOM 6269 O O . ALA A 1 801 ? -16.208 3.887 -29.880 1.00 89.44 801 ALA A O 1
ATOM 6270 N N . LEU A 1 802 ? -14.377 3.397 -28.678 1.00 91.50 802 LEU A N 1
ATOM 6271 C CA . LEU A 1 802 ? -14.018 2.180 -29.411 1.00 91.50 802 LEU A CA 1
ATOM 6272 C C . LEU A 1 802 ? -15.153 1.143 -29.384 1.00 91.50 802 LEU A C 1
ATOM 6274 O O . LEU A 1 802 ? -15.552 0.649 -30.436 1.00 91.50 802 LEU A O 1
ATOM 6278 N N . CYS A 1 803 ? -15.710 0.849 -28.203 1.00 91.19 803 CYS A N 1
ATOM 6279 C CA . CYS A 1 803 ? -16.856 -0.057 -28.068 1.00 91.19 803 CYS A CA 1
ATOM 6280 C C . CYS A 1 803 ? -18.094 0.471 -28.807 1.00 91.19 803 CYS A C 1
ATOM 6282 O O . CYS A 1 803 ? -18.811 -0.300 -29.442 1.00 91.19 803 CYS A O 1
ATOM 6284 N N . THR A 1 804 ? -18.331 1.784 -28.755 1.00 88.31 804 THR A N 1
ATOM 6285 C CA . THR A 1 804 ? -19.459 2.425 -29.446 1.00 88.31 804 THR A CA 1
ATOM 6286 C C . THR A 1 804 ? -19.314 2.317 -30.963 1.00 88.31 804 THR A C 1
ATOM 6288 O O . THR A 1 804 ? -20.270 1.952 -31.639 1.00 88.31 804 THR A O 1
ATOM 6291 N N . GLU A 1 805 ? -18.125 2.568 -31.512 1.00 89.06 805 GLU A N 1
ATOM 6292 C CA . GLU A 1 805 ? -17.862 2.420 -32.947 1.00 89.06 805 GLU A CA 1
ATOM 6293 C C . GLU A 1 805 ? -17.955 0.958 -33.399 1.00 89.06 805 GLU A C 1
ATOM 6295 O O . GLU A 1 805 ? -18.531 0.687 -34.451 1.00 89.06 805 GLU A O 1
ATOM 6300 N N . ALA A 1 806 ? -17.486 0.001 -32.589 1.00 89.69 806 ALA A N 1
ATOM 6301 C CA . ALA A 1 806 ? -17.668 -1.424 -32.871 1.00 89.69 806 ALA A CA 1
ATOM 6302 C C . ALA A 1 806 ? -19.162 -1.811 -32.906 1.00 89.69 806 ALA A C 1
ATOM 6304 O O . ALA A 1 806 ? -19.605 -2.508 -33.821 1.00 89.69 806 ALA A O 1
ATOM 6305 N N . ALA A 1 807 ? -19.968 -1.301 -31.965 1.00 87.31 807 ALA A N 1
ATOM 6306 C CA . ALA A 1 807 ? -21.419 -1.497 -31.959 1.00 87.31 807 ALA A CA 1
ATOM 6307 C C . ALA A 1 807 ? -22.091 -0.870 -33.192 1.00 87.31 807 ALA A C 1
ATOM 6309 O O . ALA A 1 807 ? -22.918 -1.505 -33.843 1.00 87.31 807 ALA A O 1
ATOM 6310 N N . LEU A 1 808 ? -21.718 0.366 -33.541 1.00 86.00 808 LEU A N 1
ATOM 6311 C CA . LEU A 1 808 ? -22.237 1.065 -34.717 1.00 86.00 808 LEU A CA 1
ATOM 6312 C C . LEU A 1 808 ? -21.871 0.344 -36.014 1.00 86.00 808 LEU A C 1
ATOM 6314 O O . LEU A 1 808 ? -22.686 0.311 -36.932 1.00 86.00 808 LEU A O 1
ATOM 6318 N N . GLN A 1 809 ? -20.682 -0.253 -36.093 1.00 87.25 809 GLN A N 1
ATOM 6319 C CA . GLN A 1 809 ? -20.276 -1.056 -37.239 1.00 87.25 809 GLN A CA 1
ATOM 6320 C C . GLN A 1 809 ? -21.162 -2.301 -37.393 1.00 87.25 809 GLN A C 1
ATOM 6322 O O . GLN A 1 809 ? -21.662 -2.552 -38.489 1.00 87.25 809 GLN A O 1
ATOM 6327 N N . CYS A 1 810 ? -21.454 -3.006 -36.294 1.00 86.75 810 CYS A N 1
ATOM 6328 C CA . CYS A 1 810 ? -22.419 -4.110 -36.292 1.00 86.75 810 CYS A CA 1
ATOM 6329 C C . CYS A 1 810 ? -23.821 -3.654 -36.736 1.00 86.75 810 CYS A C 1
ATOM 6331 O O . CYS A 1 810 ? -24.483 -4.348 -37.506 1.00 86.75 810 CYS A O 1
ATOM 6333 N N . ILE A 1 811 ? -24.281 -2.486 -36.270 1.00 83.06 811 ILE A N 1
ATOM 6334 C CA . ILE A 1 811 ? -25.586 -1.932 -36.658 1.00 83.06 811 ILE A CA 1
ATOM 6335 C C . ILE A 1 811 ? -25.605 -1.614 -38.158 1.00 83.06 811 ILE A C 1
ATOM 6337 O O . ILE A 1 811 ? -26.550 -2.003 -38.837 1.00 83.06 811 ILE A O 1
ATOM 6341 N N . ARG A 1 812 ? -24.558 -0.971 -38.698 1.00 82.25 812 ARG A N 1
ATOM 6342 C CA . ARG A 1 812 ? -24.445 -0.632 -40.131 1.00 82.25 812 ARG A CA 1
ATOM 6343 C C . ARG A 1 812 ? -24.552 -1.858 -41.036 1.00 82.25 812 ARG A C 1
ATOM 6345 O O . ARG A 1 812 ? -25.203 -1.777 -42.068 1.00 82.25 812 ARG A O 1
ATOM 6352 N N . GLU A 1 813 ? -23.971 -2.990 -40.645 1.00 80.94 813 GLU A N 1
ATOM 6353 C CA . GLU A 1 813 ? -24.056 -4.248 -41.407 1.00 80.94 813 GLU A CA 1
ATOM 6354 C C . GLU A 1 813 ? -25.450 -4.889 -41.384 1.00 80.94 813 GLU A C 1
ATOM 6356 O O . GLU A 1 813 ? -25.776 -5.705 -42.246 1.00 80.94 813 GLU A O 1
ATOM 6361 N N . LYS A 1 814 ? -26.280 -4.539 -40.397 1.00 71.56 814 LYS A N 1
ATOM 6362 C CA . LYS A 1 814 ? -27.644 -5.056 -40.231 1.00 71.56 814 LYS A CA 1
ATOM 6363 C C . LYS A 1 814 ? -28.726 -4.037 -40.601 1.00 71.56 814 LYS A C 1
ATOM 6365 O O . LYS A 1 814 ? -29.904 -4.379 -40.538 1.00 71.56 814 LYS A O 1
ATOM 6370 N N . MET A 1 815 ? -28.347 -2.831 -41.041 1.00 65.31 815 MET A N 1
ATOM 6371 C CA . MET A 1 815 ? -29.282 -1.774 -41.453 1.00 65.31 815 MET A CA 1
ATOM 6372 C C . MET A 1 815 ? -30.196 -2.194 -42.609 1.00 65.31 815 MET A C 1
ATOM 6374 O O . MET A 1 815 ? -31.330 -1.741 -42.654 1.00 65.31 815 MET A O 1
ATOM 6378 N N . ASP A 1 816 ? -29.754 -3.092 -43.493 1.00 63.28 816 ASP A N 1
ATOM 6379 C CA . ASP A 1 816 ? -30.567 -3.577 -44.621 1.00 63.28 816 ASP A CA 1
ATOM 6380 C C . ASP A 1 816 ? -31.763 -4.453 -44.182 1.00 63.28 816 ASP A C 1
ATOM 6382 O O . ASP A 1 816 ? -32.654 -4.734 -44.982 1.00 63.28 816 ASP A O 1
ATOM 6386 N N . VAL A 1 817 ? -31.776 -4.911 -42.923 1.00 65.50 817 VAL A N 1
ATOM 6387 C CA . VAL A 1 817 ? -32.798 -5.807 -42.347 1.00 65.50 817 VAL A CA 1
ATOM 6388 C C . VAL A 1 817 ? -33.753 -5.058 -41.403 1.00 65.50 817 VAL A C 1
ATOM 6390 O O . VAL A 1 817 ? -34.825 -5.568 -41.087 1.00 65.50 817 VAL A O 1
ATOM 6393 N N . ILE A 1 818 ? -33.380 -3.858 -40.947 1.00 65.69 818 ILE A N 1
ATOM 6394 C CA . ILE A 1 818 ? -34.152 -3.047 -39.997 1.00 65.69 818 ILE A CA 1
ATOM 6395 C C . ILE A 1 818 ? -35.006 -2.048 -40.787 1.00 65.69 818 ILE A C 1
ATOM 6397 O O . ILE A 1 818 ? -34.463 -1.228 -41.526 1.00 65.69 818 ILE A O 1
ATOM 6401 N N . ASP A 1 819 ? -36.329 -2.090 -40.619 1.00 63.34 819 ASP A N 1
ATOM 6402 C CA . ASP A 1 819 ? -37.219 -1.074 -41.188 1.00 63.34 819 ASP A CA 1
ATOM 6403 C C . ASP A 1 819 ? -37.099 0.233 -40.384 1.00 63.34 819 ASP A C 1
ATOM 6405 O O . ASP A 1 819 ? -37.368 0.270 -39.185 1.00 63.34 819 ASP A O 1
ATOM 6409 N N . LEU A 1 820 ? -36.636 1.303 -41.034 1.00 63.06 820 LEU A N 1
ATOM 6410 C CA . LEU A 1 820 ? -36.431 2.619 -40.416 1.00 63.06 820 LEU A CA 1
ATOM 6411 C C . LEU A 1 820 ? -37.743 3.410 -40.252 1.00 63.06 820 LEU A C 1
ATOM 6413 O O . LEU A 1 820 ? -37.717 4.479 -39.640 1.00 63.06 820 LEU A O 1
ATOM 6417 N N . GLU A 1 821 ? -38.857 2.935 -40.825 1.00 60.16 821 GLU A N 1
ATOM 6418 C CA . GLU A 1 821 ? -40.172 3.584 -40.731 1.00 60.16 821 GLU A CA 1
ATOM 6419 C C . GLU A 1 821 ? -40.950 3.199 -39.457 1.00 60.16 821 GLU A C 1
ATOM 6421 O O . GLU A 1 821 ? -41.875 3.919 -39.074 1.00 60.16 821 GLU A O 1
ATOM 6426 N N . ASP A 1 822 ? -40.561 2.122 -38.765 1.00 66.44 822 ASP A N 1
ATOM 6427 C CA . ASP A 1 822 ? -41.183 1.692 -37.508 1.00 66.44 822 ASP A CA 1
ATOM 6428 C C . ASP A 1 822 ? -40.633 2.466 -36.292 1.00 66.44 822 ASP A C 1
ATOM 6430 O O . ASP A 1 822 ? -39.427 2.543 -36.053 1.00 66.44 822 ASP A O 1
ATOM 6434 N N . GLU A 1 823 ? -41.529 3.006 -35.453 1.00 60.16 823 GLU A N 1
ATOM 6435 C CA . GLU A 1 823 ? -41.166 3.741 -34.223 1.00 60.16 823 GLU A CA 1
ATOM 6436 C C . GLU A 1 823 ? -40.623 2.827 -33.098 1.00 60.16 823 GLU A C 1
ATOM 6438 O O . GLU A 1 823 ? -40.106 3.317 -32.091 1.00 60.16 823 GLU A O 1
ATOM 6443 N N . SER A 1 824 ? -40.721 1.500 -33.247 1.00 60.84 824 SER A N 1
ATOM 6444 C CA . SER A 1 824 ? -40.282 0.505 -32.258 1.00 60.84 824 SER A CA 1
ATOM 6445 C C . SER A 1 824 ? -39.601 -0.686 -32.929 1.00 60.84 824 SER A C 1
ATOM 6447 O O . SER A 1 824 ? -40.135 -1.222 -33.894 1.00 60.84 824 SER A O 1
ATOM 6449 N N . ILE A 1 825 ? -38.464 -1.131 -32.392 1.00 67.25 825 ILE A N 1
ATOM 6450 C CA . ILE A 1 825 ? -37.706 -2.274 -32.923 1.00 67.25 825 ILE A CA 1
ATOM 6451 C C . ILE A 1 825 ? -38.113 -3.546 -32.169 1.00 67.25 825 ILE A C 1
ATOM 6453 O O . ILE A 1 825 ? -38.163 -3.542 -30.936 1.00 67.25 825 ILE A O 1
ATOM 6457 N N . ASP A 1 826 ? -38.349 -4.636 -32.903 1.00 66.75 826 ASP A N 1
ATOM 6458 C CA . ASP A 1 826 ? -38.661 -5.950 -32.330 1.00 66.75 826 ASP A CA 1
ATOM 6459 C C . ASP A 1 826 ? -37.478 -6.509 -31.511 1.00 66.75 826 ASP A C 1
ATOM 6461 O O . ASP A 1 826 ? -36.323 -6.537 -31.957 1.00 66.75 826 ASP A O 1
ATOM 6465 N N . ALA A 1 827 ? -37.774 -6.997 -30.305 1.00 63.78 827 ALA A N 1
ATOM 6466 C CA . ALA A 1 827 ? -36.820 -7.637 -29.408 1.00 63.78 827 ALA A CA 1
ATOM 6467 C C . ALA A 1 827 ? -36.114 -8.869 -30.019 1.00 63.78 827 ALA A C 1
ATOM 6469 O O . ALA A 1 827 ? -34.969 -9.151 -29.653 1.00 63.78 827 ALA A O 1
ATOM 6470 N N . GLU A 1 828 ? -36.736 -9.592 -30.959 1.00 65.38 828 GLU A N 1
ATOM 6471 C CA . GLU A 1 828 ? -36.088 -10.726 -31.641 1.00 65.38 828 GLU A CA 1
ATOM 6472 C C . GLU A 1 828 ? -34.941 -10.280 -32.562 1.00 65.38 828 GLU A C 1
ATOM 6474 O O . GLU A 1 828 ? -33.864 -10.887 -32.559 1.00 65.38 828 GLU A O 1
ATOM 6479 N N . VAL A 1 829 ? -35.124 -9.170 -33.287 1.00 70.25 829 VAL A N 1
ATOM 6480 C CA . VAL A 1 829 ? -34.082 -8.581 -34.143 1.00 70.25 829 VAL A CA 1
ATOM 6481 C C . VAL A 1 829 ? -32.921 -8.089 -33.280 1.00 70.25 829 VAL A C 1
ATOM 6483 O O . VAL A 1 829 ? -31.763 -8.398 -33.578 1.00 70.25 829 VAL A O 1
ATOM 6486 N N . LEU A 1 830 ? -33.223 -7.424 -32.159 1.00 68.94 830 LEU A N 1
ATOM 6487 C CA . LEU A 1 830 ? -32.225 -6.975 -31.181 1.00 68.94 830 LEU A CA 1
ATOM 6488 C C . LEU A 1 830 ? -31.393 -8.132 -30.606 1.00 68.94 830 LEU A C 1
ATOM 6490 O O . LEU A 1 830 ? -30.188 -7.982 -30.410 1.00 68.94 830 LEU A O 1
ATOM 6494 N N . ASN A 1 831 ? -32.000 -9.300 -30.378 1.00 66.81 831 ASN A N 1
ATOM 6495 C CA . ASN A 1 831 ? -31.303 -10.484 -29.869 1.00 66.81 831 ASN A CA 1
ATOM 6496 C C . ASN A 1 831 ? -30.434 -11.196 -30.919 1.00 66.81 831 ASN A C 1
ATOM 6498 O O . ASN A 1 831 ? -29.522 -11.943 -30.545 1.00 66.81 831 ASN A O 1
ATOM 6502 N N . SER A 1 832 ? -30.682 -10.979 -32.213 1.00 72.88 832 SER A N 1
ATOM 6503 C CA . SER A 1 832 ? -29.884 -11.556 -33.305 1.00 72.88 832 SER A CA 1
ATOM 6504 C C . SER A 1 832 ? -28.582 -10.792 -33.591 1.00 72.88 832 SER A C 1
ATOM 6506 O O . SER A 1 832 ? -27.669 -11.349 -34.199 1.00 72.88 832 SER A O 1
ATOM 6508 N N . MET A 1 833 ? -28.467 -9.542 -33.132 1.00 76.75 833 MET A N 1
ATOM 6509 C CA . MET A 1 833 ? -27.271 -8.719 -33.324 1.00 76.75 833 MET A CA 1
ATOM 6510 C C . MET A 1 833 ? -26.168 -9.116 -32.337 1.00 76.75 833 MET A C 1
ATOM 6512 O O . MET A 1 833 ? -26.361 -9.022 -31.126 1.00 76.75 833 MET A O 1
ATOM 6516 N N . ALA A 1 834 ? -25.014 -9.542 -32.855 1.00 84.31 834 ALA A N 1
ATOM 6517 C CA . ALA A 1 834 ? -23.814 -9.850 -32.080 1.00 84.31 834 ALA A CA 1
ATOM 6518 C C . ALA A 1 834 ? -22.607 -9.102 -32.662 1.00 84.31 834 ALA A C 1
ATOM 6520 O O . ALA A 1 834 ? -22.437 -9.042 -33.881 1.00 84.31 834 ALA A O 1
ATOM 6521 N N . VAL A 1 835 ? -21.797 -8.518 -31.783 1.00 89.62 835 VAL A N 1
ATOM 6522 C CA . VAL A 1 835 ? -20.594 -7.763 -32.145 1.00 89.62 835 VAL A CA 1
ATOM 6523 C C . VAL A 1 835 ? -19.411 -8.721 -32.205 1.00 89.62 835 VAL A C 1
ATOM 6525 O O . VAL A 1 835 ? -19.148 -9.421 -31.230 1.00 89.62 835 VAL A O 1
ATOM 6528 N N . THR A 1 836 ? -18.711 -8.729 -33.337 1.00 91.69 836 THR A N 1
ATOM 6529 C CA . THR A 1 836 ? -17.600 -9.650 -33.644 1.00 91.69 836 THR A CA 1
ATOM 6530 C C . THR A 1 836 ? -16.238 -8.988 -33.454 1.00 91.69 836 THR A C 1
ATOM 6532 O O . THR A 1 836 ? -16.125 -7.758 -33.371 1.00 91.69 836 THR A O 1
ATOM 6535 N N . MET A 1 837 ? -15.168 -9.785 -33.446 1.00 91.19 837 MET A N 1
ATOM 6536 C CA . MET A 1 837 ? -13.802 -9.266 -33.330 1.00 91.19 837 MET A CA 1
ATOM 6537 C C . MET A 1 837 ? -13.401 -8.373 -34.518 1.00 91.19 837 MET A C 1
ATOM 6539 O O . MET A 1 837 ? -12.638 -7.416 -34.358 1.00 91.19 837 MET A O 1
ATOM 6543 N N . ASP A 1 838 ? -13.935 -8.624 -35.713 1.00 90.06 838 ASP A N 1
ATOM 6544 C CA . ASP A 1 838 ? -13.650 -7.806 -36.898 1.00 90.06 838 ASP A CA 1
ATOM 6545 C C . ASP A 1 838 ? -14.276 -6.402 -36.812 1.00 90.06 838 ASP A C 1
ATOM 6547 O O . ASP A 1 838 ? -13.683 -5.429 -37.299 1.00 90.06 838 ASP A O 1
ATOM 6551 N N . HIS A 1 839 ? -15.400 -6.249 -36.101 1.00 92.50 839 HIS A N 1
ATOM 6552 C CA . HIS A 1 839 ? -15.955 -4.929 -35.777 1.00 92.50 839 HIS A CA 1
ATOM 6553 C C . HIS A 1 839 ? -14.997 -4.127 -34.891 1.00 92.50 839 HIS A C 1
ATOM 6555 O O . HIS A 1 839 ? -14.764 -2.946 -35.155 1.00 92.50 839 HIS A O 1
ATOM 6561 N N . PHE A 1 840 ? -14.368 -4.768 -33.899 1.00 91.38 840 PHE A N 1
ATOM 6562 C CA . PHE A 1 840 ? -13.351 -4.134 -33.055 1.00 91.38 840 PHE A CA 1
ATOM 6563 C C . PHE A 1 840 ? -12.070 -3.790 -33.821 1.00 91.38 840 PHE A C 1
ATOM 6565 O O . PHE A 1 840 ? -11.550 -2.687 -33.654 1.00 91.38 840 PHE A O 1
ATOM 6572 N N . LYS A 1 841 ? -11.580 -4.664 -34.711 1.00 88.75 841 LYS A N 1
ATOM 6573 C CA . LYS A 1 841 ? -10.421 -4.352 -35.574 1.00 88.75 841 LYS A CA 1
ATOM 6574 C C . LYS A 1 841 ? -10.688 -3.154 -36.484 1.00 88.75 841 LYS A C 1
ATOM 6576 O O . LYS A 1 841 ? -9.818 -2.304 -36.660 1.00 88.75 841 LYS A O 1
ATOM 6581 N N . THR A 1 842 ? -11.897 -3.068 -37.037 1.00 87.38 842 THR A N 1
ATOM 6582 C CA . THR A 1 842 ? -12.317 -1.929 -37.863 1.00 87.38 842 THR A CA 1
ATOM 6583 C C . THR A 1 842 ? -12.371 -0.649 -37.030 1.00 87.38 842 THR A C 1
ATOM 6585 O O . THR A 1 842 ? -11.849 0.383 -37.453 1.00 87.38 842 THR A O 1
ATOM 6588 N N . ALA A 1 843 ? -12.932 -0.723 -35.820 1.00 89.44 843 ALA A N 1
ATOM 6589 C CA . ALA A 1 843 ? -13.001 0.407 -34.902 1.00 89.44 843 ALA A CA 1
ATOM 6590 C C . ALA A 1 843 ? -11.602 0.900 -34.481 1.00 89.44 843 ALA A C 1
ATOM 6592 O O . ALA A 1 843 ? -11.364 2.106 -34.500 1.00 89.44 843 ALA A O 1
ATOM 6593 N N . LEU A 1 844 ? -10.651 -0.009 -34.218 1.00 85.38 844 LEU A N 1
ATOM 6594 C CA . LEU A 1 844 ? -9.252 0.324 -33.904 1.00 85.38 844 LEU A CA 1
ATOM 6595 C C . LEU A 1 844 ? -8.554 1.102 -35.029 1.00 85.38 844 LEU A C 1
ATOM 6597 O O . LEU A 1 844 ? -7.714 1.956 -34.758 1.00 85.38 844 LEU A O 1
ATOM 6601 N N . GLY A 1 845 ? -8.910 0.837 -36.290 1.00 78.56 845 GLY A N 1
ATOM 6602 C CA . GLY A 1 845 ? -8.392 1.580 -37.443 1.00 78.56 845 GLY A CA 1
ATOM 6603 C C . GLY A 1 845 ? -8.920 3.017 -37.553 1.00 78.56 845 GLY A C 1
ATOM 6604 O O . GLY A 1 845 ? -8.318 3.838 -38.245 1.00 78.56 845 GLY A O 1
ATOM 6605 N N . LEU A 1 846 ? -10.034 3.329 -36.883 1.00 79.38 846 LEU A N 1
ATOM 6606 C CA . LEU A 1 846 ? -10.698 4.635 -36.916 1.00 79.38 846 LEU A CA 1
ATOM 6607 C C . LEU A 1 846 ? -10.462 5.449 -35.633 1.00 79.38 846 LEU A C 1
ATOM 6609 O O . LEU A 1 846 ? -10.439 6.684 -35.678 1.00 79.38 846 LEU A O 1
ATOM 6613 N N . SER A 1 847 ? -10.284 4.784 -34.489 1.00 74.94 847 SER A N 1
ATOM 6614 C CA . SER A 1 847 ? -10.107 5.434 -33.193 1.00 74.94 847 SER A CA 1
ATOM 6615 C C . SER A 1 847 ? -8.681 5.956 -33.008 1.00 74.94 847 SER A C 1
ATOM 6617 O O . SER A 1 847 ? -7.704 5.222 -33.123 1.00 74.94 847 SER A O 1
ATOM 6619 N N . ASN A 1 848 ? -8.555 7.243 -32.671 1.00 68.94 848 ASN A N 1
ATOM 6620 C CA . ASN A 1 848 ? -7.274 7.862 -32.327 1.00 68.94 848 ASN A CA 1
ATOM 6621 C C . ASN A 1 848 ? -7.229 8.196 -30.827 1.00 68.94 848 ASN A C 1
ATOM 6623 O O . ASN A 1 848 ? -8.073 8.992 -30.391 1.00 68.94 848 ASN A O 1
ATOM 6627 N N . PRO A 1 849 ? -6.236 7.691 -30.068 1.00 69.44 849 PRO A N 1
ATOM 6628 C CA . PRO A 1 849 ? -6.132 7.903 -28.625 1.00 69.44 849 PRO A CA 1
ATOM 6629 C C . PRO A 1 849 ? -6.019 9.389 -28.275 1.00 69.44 849 PRO A C 1
ATOM 6631 O O . PRO A 1 849 ? -5.235 10.138 -28.866 1.00 69.44 849 PRO A O 1
ATOM 6634 N N . SER A 1 850 ? -6.801 9.828 -27.291 1.00 65.50 850 SER A N 1
ATOM 6635 C CA . SER A 1 850 ? -6.872 11.226 -26.864 1.00 65.50 850 SER A CA 1
ATOM 6636 C C . SER A 1 850 ? -5.644 11.651 -26.055 1.00 65.50 850 SER A C 1
ATOM 6638 O O . SER A 1 850 ? -5.244 12.812 -26.129 1.00 65.50 850 SER A O 1
ATOM 6640 N N . ALA A 1 851 ? -4.996 10.722 -25.340 1.00 57.84 851 ALA A N 1
ATOM 6641 C CA . ALA A 1 851 ? -3.787 11.007 -24.559 1.00 57.84 851 ALA A CA 1
ATOM 6642 C C . ALA A 1 851 ? -2.537 11.273 -25.424 1.00 57.84 851 ALA A C 1
ATOM 6644 O O . ALA A 1 851 ? -1.604 11.922 -24.960 1.00 57.84 851 ALA A O 1
ATOM 6645 N N . LEU A 1 852 ? -2.518 10.810 -26.680 1.00 54.66 852 LEU A N 1
ATOM 6646 C CA . LEU A 1 852 ? -1.343 10.854 -27.565 1.00 54.66 852 LEU A CA 1
ATOM 6647 C C . LEU A 1 852 ? -1.329 12.042 -28.547 1.00 54.66 852 LEU A C 1
ATOM 6649 O O . LEU A 1 852 ? -0.421 12.152 -29.370 1.00 54.66 852 LEU A O 1
ATOM 6653 N N . ARG A 1 853 ? -2.311 12.955 -28.474 1.00 52.53 853 ARG A N 1
ATOM 6654 C CA . ARG A 1 853 ? -2.455 14.079 -29.427 1.00 52.53 853 ARG A CA 1
ATOM 6655 C C . ARG A 1 853 ? -1.509 15.265 -29.187 1.00 52.53 853 ARG A C 1
ATOM 6657 O O . ARG A 1 853 ? -1.317 16.059 -30.103 1.00 52.53 853 ARG A O 1
ATOM 6664 N N . GLU A 1 854 ? -0.893 15.398 -28.011 1.00 49.12 854 GLU A N 1
ATOM 6665 C CA . GLU A 1 854 ? 0.066 16.474 -27.704 1.00 49.12 854 GLU A CA 1
ATOM 6666 C C . GLU A 1 854 ? 1.489 15.892 -27.558 1.00 49.12 854 GLU A C 1
ATOM 6668 O O . GLU A 1 854 ? 1.856 15.449 -26.476 1.00 49.12 854 GLU A O 1
ATOM 6673 N N . THR A 1 855 ? 2.299 15.946 -28.630 1.00 48.75 855 THR A N 1
ATOM 6674 C CA . THR A 1 855 ? 3.661 15.361 -28.790 1.00 48.75 855 THR A CA 1
ATOM 6675 C C . THR A 1 855 ? 3.714 13.838 -28.600 1.00 48.75 855 THR A C 1
ATOM 6677 O O . THR A 1 855 ? 3.530 13.334 -27.500 1.00 48.75 855 THR A O 1
ATOM 6680 N N . VAL A 1 856 ? 3.954 13.114 -29.699 1.00 50.47 856 VAL A N 1
ATOM 6681 C CA . VAL A 1 856 ? 3.752 11.661 -29.826 1.00 50.47 856 VAL A CA 1
ATOM 6682 C C . VAL A 1 856 ? 4.634 10.882 -28.844 1.00 50.47 856 VAL A C 1
ATOM 6684 O O . VAL A 1 856 ? 5.843 10.766 -29.035 1.00 50.47 856 VAL A O 1
ATOM 6687 N N . VAL A 1 857 ? 4.007 10.344 -27.799 1.00 56.53 857 VAL A N 1
ATOM 6688 C CA . VAL A 1 857 ? 4.580 9.310 -26.935 1.00 56.53 857 VAL A CA 1
ATOM 6689 C C . VAL A 1 857 ? 4.255 7.968 -27.593 1.00 56.53 857 VAL A C 1
ATOM 6691 O O . VAL A 1 857 ? 3.107 7.542 -27.598 1.00 56.53 857 VAL A O 1
ATOM 6694 N N . GLU A 1 858 ? 5.231 7.319 -28.214 1.00 59.59 858 GLU A N 1
ATOM 6695 C CA . GLU A 1 858 ? 5.037 6.008 -28.847 1.00 59.59 858 GLU A CA 1
ATOM 6696 C C . GLU A 1 858 ? 5.640 4.912 -27.962 1.00 59.59 858 GLU A C 1
ATOM 6698 O O . GLU A 1 858 ? 6.647 5.141 -27.305 1.00 59.59 858 GLU A O 1
ATOM 6703 N N . VAL A 1 859 ? 5.058 3.713 -27.922 1.00 61.31 859 VAL A N 1
ATOM 6704 C CA . VAL A 1 859 ? 5.817 2.527 -27.493 1.00 61.31 859 VAL A CA 1
ATOM 6705 C C . VAL A 1 859 ? 6.386 1.912 -28.765 1.00 61.31 859 VAL A C 1
ATOM 6707 O O . VAL A 1 859 ? 5.616 1.594 -29.675 1.00 61.31 859 VAL A O 1
ATOM 6710 N N . PRO A 1 860 ? 7.715 1.803 -28.907 1.00 72.25 860 PRO A N 1
ATOM 6711 C CA . PRO A 1 860 ? 8.289 1.307 -30.143 1.00 72.25 860 PRO A CA 1
ATOM 6712 C C . PRO A 1 860 ? 7.966 -0.173 -30.326 1.00 72.25 860 PRO A C 1
ATOM 6714 O O . PRO A 1 860 ? 8.067 -0.958 -29.397 1.00 72.25 860 PRO A O 1
ATOM 6717 N N . ASN A 1 861 ? 7.651 -0.578 -31.552 1.00 74.38 861 ASN A N 1
ATOM 6718 C CA . ASN A 1 861 ? 7.408 -1.979 -31.916 1.00 74.38 861 ASN A CA 1
ATOM 6719 C C . ASN A 1 861 ? 8.685 -2.740 -32.322 1.00 74.38 861 ASN A C 1
ATOM 6721 O O . ASN A 1 861 ? 8.607 -3.857 -32.830 1.00 74.38 861 ASN A O 1
ATOM 6725 N N . VAL A 1 862 ? 9.849 -2.110 -32.166 1.00 82.62 862 VAL A N 1
ATOM 6726 C CA . VAL A 1 862 ? 11.154 -2.655 -32.558 1.00 82.62 862 VAL A CA 1
ATOM 6727 C C . VAL A 1 862 ? 11.679 -3.502 -31.405 1.00 82.62 862 VAL A C 1
ATOM 6729 O O . VAL A 1 862 ? 11.741 -3.008 -30.284 1.00 82.62 862 VAL A O 1
ATOM 6732 N N . THR A 1 863 ? 12.061 -4.754 -31.648 1.00 86.25 863 THR A N 1
ATOM 6733 C CA . THR A 1 863 ? 12.688 -5.623 -30.631 1.00 86.25 863 THR A CA 1
ATOM 6734 C C . THR A 1 863 ? 14.184 -5.804 -30.897 1.00 86.25 863 THR A C 1
ATOM 6736 O O . THR A 1 863 ? 14.704 -5.385 -31.935 1.00 86.25 863 THR A O 1
ATOM 6739 N N . TRP A 1 864 ? 14.908 -6.466 -29.988 1.00 86.31 864 TRP A N 1
ATOM 6740 C CA . TRP A 1 864 ? 16.319 -6.813 -30.211 1.00 86.31 864 TRP A CA 1
ATOM 6741 C C . TRP A 1 864 ? 16.556 -7.683 -31.451 1.00 86.31 864 TRP A C 1
ATOM 6743 O O . TRP A 1 864 ? 17.637 -7.609 -32.040 1.00 86.31 864 TRP A O 1
ATOM 6753 N N . ASP A 1 865 ? 15.550 -8.450 -31.880 1.00 84.56 865 ASP A N 1
ATOM 6754 C CA . ASP A 1 865 ? 15.607 -9.295 -33.078 1.00 84.56 865 ASP A CA 1
ATOM 6755 C C . ASP A 1 865 ? 15.552 -8.492 -34.384 1.00 84.56 865 ASP A C 1
ATOM 6757 O O . ASP A 1 865 ? 15.963 -8.988 -35.436 1.00 84.56 865 ASP A O 1
ATOM 6761 N N . ASP A 1 866 ? 15.043 -7.258 -34.337 1.00 83.88 866 ASP A N 1
ATOM 6762 C CA . ASP A 1 866 ? 15.049 -6.339 -35.479 1.00 83.88 866 ASP A CA 1
ATOM 6763 C C . ASP A 1 866 ? 16.425 -5.679 -35.688 1.00 83.88 866 ASP A C 1
ATOM 6765 O O . ASP A 1 866 ? 16.663 -5.044 -36.717 1.00 83.88 866 ASP A O 1
ATOM 6769 N N . ILE A 1 867 ? 17.354 -5.840 -34.737 1.00 86.75 867 ILE A N 1
ATOM 6770 C CA . ILE A 1 867 ? 18.690 -5.238 -34.768 1.00 86.75 867 ILE A CA 1
ATOM 6771 C C . ILE A 1 867 ? 19.749 -6.332 -34.907 1.00 86.75 867 ILE A C 1
ATOM 6773 O O . ILE A 1 867 ? 20.049 -7.074 -33.971 1.00 86.75 867 ILE A O 1
ATOM 6777 N N . GLY A 1 868 ? 20.374 -6.407 -36.081 1.00 83.56 868 GLY A N 1
ATOM 6778 C CA . GLY A 1 868 ? 21.450 -7.362 -36.340 1.00 83.56 868 GLY A CA 1
ATOM 6779 C C . GLY A 1 868 ? 22.797 -6.933 -35.746 1.00 83.56 868 GLY A C 1
ATOM 6780 O O . GLY A 1 868 ? 23.317 -5.874 -36.093 1.00 83.56 868 GLY A O 1
ATOM 6781 N N . GLY A 1 869 ? 23.400 -7.792 -34.917 1.00 86.69 869 GLY A N 1
ATOM 6782 C CA . GLY A 1 869 ? 24.732 -7.580 -34.339 1.00 86.69 869 GLY A CA 1
ATOM 6783 C C . GLY A 1 869 ? 24.746 -6.620 -33.146 1.00 86.69 869 GLY A C 1
ATOM 6784 O O . GLY A 1 869 ? 23.739 -6.448 -32.466 1.00 86.69 869 GLY A O 1
ATOM 6785 N N . LEU A 1 870 ? 25.901 -5.989 -32.892 1.00 85.69 870 LEU A N 1
ATOM 6786 C CA . LEU A 1 870 ? 26.114 -5.044 -31.778 1.00 85.69 870 LEU A CA 1
ATOM 6787 C C . LEU A 1 870 ? 25.832 -5.632 -30.379 1.00 85.69 870 LEU A C 1
ATOM 6789 O O . LEU A 1 870 ? 25.463 -4.905 -29.462 1.00 85.69 870 LEU A O 1
ATOM 6793 N N . GLU A 1 871 ? 26.056 -6.933 -30.183 1.00 86.25 871 GLU A N 1
ATOM 6794 C CA . GLU A 1 871 ? 25.692 -7.652 -28.946 1.00 86.25 871 GLU A CA 1
ATOM 6795 C C . GLU A 1 871 ? 26.308 -7.051 -27.673 1.00 86.25 871 GLU A C 1
ATOM 6797 O O . GLU A 1 871 ? 25.659 -6.974 -26.632 1.00 86.25 871 GLU A O 1
ATOM 6802 N N . ASN A 1 872 ? 27.540 -6.538 -27.761 1.00 85.44 872 ASN A N 1
ATOM 6803 C CA . ASN A 1 872 ? 28.174 -5.848 -26.636 1.00 85.44 872 ASN A CA 1
ATOM 6804 C C . ASN A 1 872 ? 27.438 -4.552 -26.259 1.00 85.44 872 ASN A C 1
ATOM 6806 O O . ASN A 1 872 ? 27.268 -4.284 -25.076 1.00 85.44 872 ASN A O 1
ATOM 6810 N N . VAL A 1 873 ? 26.971 -3.788 -27.254 1.00 86.88 873 VAL A N 1
ATOM 6811 C CA . VAL A 1 873 ? 26.219 -2.540 -27.045 1.00 86.88 873 VAL A CA 1
ATOM 6812 C C . VAL A 1 873 ? 24.822 -2.833 -26.501 1.00 86.88 873 VAL A C 1
ATOM 6814 O O . VAL A 1 873 ? 24.349 -2.116 -25.626 1.00 86.88 873 VAL A O 1
ATOM 6817 N N . LYS A 1 874 ? 24.169 -3.902 -26.979 1.00 88.62 874 LYS A N 1
ATOM 6818 C CA . LYS A 1 874 ? 22.877 -4.353 -26.439 1.00 88.62 874 LYS A CA 1
ATOM 6819 C C . LYS A 1 874 ? 22.996 -4.677 -24.949 1.00 88.62 874 LYS A C 1
ATOM 6821 O O . LYS A 1 874 ? 22.237 -4.135 -24.155 1.00 88.62 874 LYS A O 1
ATOM 6826 N N . ARG A 1 875 ? 23.999 -5.476 -24.566 1.00 87.12 875 ARG A N 1
ATOM 6827 C CA . ARG A 1 875 ? 24.263 -5.822 -23.160 1.00 87.12 875 ARG A CA 1
ATOM 6828 C C . ARG A 1 875 ? 24.560 -4.586 -22.307 1.00 87.12 875 ARG A C 1
ATOM 6830 O O . ARG A 1 875 ? 23.995 -4.445 -21.231 1.00 87.12 875 ARG A O 1
ATOM 6837 N N . GLU A 1 876 ? 25.388 -3.666 -22.800 1.00 85.81 876 GLU A N 1
ATOM 6838 C CA . GLU A 1 876 ? 25.696 -2.414 -22.092 1.00 85.81 876 GLU A CA 1
ATOM 6839 C C . GLU A 1 876 ? 24.438 -1.550 -21.883 1.00 85.81 876 GLU A C 1
ATOM 6841 O O . GLU A 1 876 ? 24.253 -0.958 -20.820 1.00 85.81 876 GLU A O 1
ATOM 6846 N N . LEU A 1 877 ? 23.515 -1.524 -22.852 1.00 86.12 877 LEU A N 1
ATOM 6847 C CA . LEU A 1 877 ? 22.235 -0.823 -22.717 1.00 86.12 877 LEU A CA 1
ATOM 6848 C C . LEU A 1 877 ? 21.282 -1.490 -21.727 1.00 86.12 877 LEU A C 1
ATOM 6850 O O . LEU A 1 877 ? 20.616 -0.783 -20.970 1.00 86.12 877 LEU A O 1
ATOM 6854 N N . GLN A 1 878 ? 21.242 -2.822 -21.690 1.00 86.88 878 GLN A N 1
ATOM 6855 C CA . GLN A 1 878 ? 20.494 -3.561 -20.671 1.00 86.88 878 GLN A CA 1
ATOM 6856 C C . GLN A 1 878 ? 21.036 -3.240 -19.270 1.00 86.88 878 GLN A C 1
ATOM 6858 O O . GLN A 1 878 ? 20.279 -2.892 -18.368 1.00 86.88 878 GLN A O 1
ATOM 6863 N N . GLU A 1 879 ? 22.357 -3.234 -19.098 1.00 84.94 879 GLU A N 1
ATOM 6864 C CA . GLU A 1 879 ? 22.994 -2.876 -17.825 1.00 84.94 879 GLU A CA 1
ATOM 6865 C C . GLU A 1 879 ? 22.700 -1.431 -17.395 1.00 84.94 879 GLU A C 1
ATOM 6867 O O . GLU A 1 879 ? 22.516 -1.152 -16.209 1.00 84.94 879 GLU A O 1
ATOM 6872 N N . THR A 1 880 ? 22.630 -0.514 -18.361 1.00 81.31 880 THR A N 1
ATOM 6873 C CA . THR A 1 880 ? 22.508 0.928 -18.111 1.00 81.31 880 THR A CA 1
ATOM 6874 C C . THR A 1 880 ? 21.062 1.398 -17.935 1.00 81.31 880 THR A C 1
ATOM 6876 O O . THR A 1 880 ? 20.822 2.341 -17.184 1.00 81.31 880 THR A O 1
ATOM 6879 N N . VAL A 1 881 ? 20.101 0.779 -18.629 1.00 80.19 881 VAL A N 1
ATOM 6880 C CA . VAL A 1 881 ? 18.691 1.215 -18.666 1.00 80.19 881 VAL A CA 1
ATOM 6881 C C . VAL A 1 881 ? 17.759 0.169 -18.056 1.00 80.19 881 VAL A C 1
ATOM 6883 O O . VAL A 1 881 ? 16.943 0.518 -17.207 1.00 80.19 881 VAL A O 1
ATOM 6886 N N . GLN A 1 882 ? 17.902 -1.109 -18.417 1.00 82.38 882 GLN A N 1
ATOM 6887 C CA . GLN A 1 882 ? 17.010 -2.172 -17.939 1.00 82.38 882 GLN A CA 1
ATOM 6888 C C . GLN A 1 882 ? 17.265 -2.508 -16.465 1.00 82.38 882 GLN A C 1
ATOM 6890 O O . GLN A 1 882 ? 16.327 -2.529 -15.670 1.00 82.38 882 GLN A O 1
ATOM 6895 N N . TYR A 1 883 ? 18.522 -2.695 -16.051 1.00 84.06 883 TYR A N 1
ATOM 6896 C CA . TYR A 1 883 ? 18.823 -3.077 -14.667 1.00 84.06 883 TYR A CA 1
ATOM 6897 C C . TYR A 1 883 ? 18.404 -2.027 -13.626 1.00 84.06 883 TYR A C 1
ATOM 6899 O O . TYR A 1 883 ? 17.898 -2.435 -12.582 1.00 84.06 883 TYR A O 1
ATOM 6907 N N . PRO A 1 884 ? 18.554 -0.704 -13.842 1.00 78.12 884 PRO A N 1
ATOM 6908 C CA . PRO A 1 884 ? 18.012 0.280 -12.905 1.00 78.12 884 PRO A CA 1
ATOM 6909 C C . PRO A 1 884 ? 16.485 0.270 -12.783 1.00 78.12 884 PRO A C 1
ATOM 6911 O O . PRO A 1 884 ? 15.967 0.671 -11.743 1.00 78.12 884 PRO A O 1
ATOM 6914 N N . VAL A 1 885 ? 15.772 -0.138 -13.839 1.00 73.56 885 VAL A N 1
ATOM 6915 C CA . VAL A 1 885 ? 14.302 -0.197 -13.864 1.00 73.56 885 VAL A CA 1
ATOM 6916 C C . VAL A 1 885 ? 13.794 -1.475 -13.206 1.00 73.56 885 VAL A C 1
ATOM 6918 O O . VAL A 1 885 ? 12.906 -1.407 -12.362 1.00 73.56 885 VAL A O 1
ATOM 6921 N N . GLU A 1 886 ? 14.361 -2.625 -13.566 1.00 76.06 886 GLU A N 1
ATOM 6922 C CA . GLU A 1 886 ? 13.930 -3.938 -13.070 1.00 76.06 886 GLU A CA 1
ATOM 6923 C C . GLU A 1 886 ? 14.522 -4.289 -11.701 1.00 76.06 886 GLU A C 1
ATOM 6925 O O . GLU A 1 886 ? 13.924 -5.057 -10.947 1.00 76.06 886 GLU A O 1
ATOM 6930 N N . HIS A 1 887 ? 15.696 -3.739 -11.377 1.00 77.31 887 HIS A N 1
ATOM 6931 C CA . HIS A 1 887 ? 16.451 -4.046 -10.162 1.00 77.31 887 HIS A CA 1
ATOM 6932 C C . HIS A 1 887 ? 16.955 -2.801 -9.402 1.00 77.31 887 HIS A C 1
ATOM 6934 O O . HIS A 1 887 ? 18.153 -2.720 -9.076 1.00 77.31 887 HIS A O 1
ATOM 6940 N N . PRO A 1 888 ? 16.094 -1.814 -9.086 1.00 69.19 888 PRO A N 1
ATOM 6941 C CA . PRO A 1 888 ? 16.497 -0.616 -8.344 1.00 69.19 888 PRO A CA 1
ATOM 6942 C C . PRO A 1 888 ? 17.135 -0.953 -6.986 1.00 69.19 888 PRO A C 1
ATOM 6944 O O . PRO A 1 888 ? 18.083 -0.292 -6.557 1.00 69.19 888 PRO A O 1
ATOM 6947 N N . GLU A 1 889 ? 16.708 -2.048 -6.351 1.00 67.62 889 GLU A N 1
ATOM 6948 C CA . GLU A 1 889 ? 17.250 -2.543 -5.088 1.00 67.62 889 GLU A CA 1
ATOM 6949 C C . GLU A 1 889 ? 18.736 -2.911 -5.178 1.00 67.62 889 GLU A C 1
ATOM 6951 O O . GLU A 1 889 ? 19.469 -2.773 -4.197 1.00 67.62 889 GLU A O 1
ATOM 6956 N N . LYS A 1 890 ? 19.219 -3.353 -6.351 1.00 75.00 890 LYS A N 1
ATOM 6957 C CA . LYS A 1 890 ? 20.641 -3.663 -6.557 1.00 75.00 890 LYS A CA 1
ATOM 6958 C C . LYS A 1 890 ? 21.467 -2.377 -6.600 1.00 75.00 890 LYS A C 1
ATOM 6960 O O . LYS A 1 890 ? 22.495 -2.309 -5.932 1.00 75.00 890 LYS A O 1
ATOM 6965 N N . PHE A 1 891 ? 21.016 -1.349 -7.314 1.00 71.62 891 PHE A N 1
ATOM 6966 C CA . PHE A 1 891 ? 21.710 -0.055 -7.384 1.00 71.62 891 PHE A CA 1
ATOM 6967 C C . PHE A 1 891 ? 21.760 0.633 -6.014 1.00 71.62 891 PHE A C 1
ATOM 6969 O O . PHE A 1 891 ? 22.826 1.091 -5.594 1.00 71.62 891 PHE A O 1
ATOM 6976 N N . GLU A 1 892 ? 20.657 0.591 -5.258 1.00 62.81 892 GLU A N 1
ATOM 6977 C CA . GLU A 1 892 ? 20.612 1.070 -3.871 1.00 62.81 892 GLU A CA 1
ATOM 6978 C C . GLU A 1 892 ? 21.529 0.255 -2.946 1.00 62.81 892 GLU A C 1
ATOM 6980 O O . GLU A 1 892 ? 22.290 0.834 -2.168 1.00 62.81 892 GLU A O 1
ATOM 6985 N N . LYS A 1 893 ? 21.542 -1.081 -3.075 1.00 66.06 893 LYS A N 1
ATOM 6986 C CA . LYS A 1 893 ? 22.440 -1.977 -2.323 1.00 66.06 893 LYS A CA 1
ATOM 6987 C C . LYS A 1 893 ? 23.916 -1.635 -2.525 1.00 66.06 893 LYS A C 1
ATOM 6989 O O . LYS A 1 893 ? 24.689 -1.718 -1.568 1.00 66.06 893 LYS A O 1
ATOM 6994 N N . TYR A 1 894 ? 24.314 -1.286 -3.747 1.00 75.56 894 TYR A N 1
ATOM 6995 C CA . TYR A 1 894 ? 25.688 -0.890 -4.068 1.00 75.56 894 TYR A CA 1
ATOM 6996 C C . TYR A 1 894 ? 25.946 0.615 -3.875 1.00 75.56 894 TYR A C 1
ATOM 6998 O O . TYR A 1 894 ? 27.067 1.065 -4.099 1.00 75.56 894 TYR A O 1
ATOM 7006 N N . GLY A 1 895 ? 24.948 1.391 -3.425 1.00 65.94 895 GLY A N 1
ATOM 7007 C CA . GLY A 1 895 ? 25.066 2.836 -3.203 1.00 65.94 895 GLY A CA 1
ATOM 7008 C C . GLY A 1 895 ? 25.398 3.622 -4.474 1.00 65.94 895 GLY A C 1
ATOM 7009 O O . GLY A 1 895 ? 25.933 4.727 -4.395 1.00 65.94 895 GLY A O 1
ATOM 7010 N N . MET A 1 896 ? 25.121 3.039 -5.641 1.00 70.94 896 MET A N 1
ATOM 7011 C CA . MET A 1 896 ? 25.437 3.607 -6.942 1.00 70.94 896 MET A CA 1
ATOM 7012 C C . MET A 1 896 ? 24.178 4.261 -7.501 1.00 70.94 896 MET A C 1
ATOM 7014 O O . MET A 1 896 ? 23.168 3.594 -7.709 1.00 70.94 896 MET A O 1
ATOM 7018 N N . ALA A 1 897 ? 24.229 5.569 -7.755 1.00 67.50 897 ALA A N 1
ATOM 7019 C CA . ALA A 1 897 ? 23.159 6.219 -8.500 1.00 67.50 897 ALA A CA 1
ATOM 7020 C C . ALA A 1 897 ? 23.179 5.694 -9.947 1.00 67.50 897 ALA A C 1
ATOM 7022 O O . ALA A 1 897 ? 24.259 5.676 -10.549 1.00 67.50 897 ALA A O 1
ATOM 7023 N N . PRO A 1 898 ? 22.034 5.274 -10.513 1.00 72.06 898 PRO A N 1
ATOM 7024 C CA . PRO A 1 898 ? 21.987 4.896 -11.915 1.00 72.06 898 PRO A CA 1
ATOM 7025 C C . PRO A 1 898 ? 22.357 6.103 -12.783 1.00 72.06 898 PRO A C 1
ATOM 7027 O O . PRO A 1 898 ? 22.007 7.247 -12.472 1.00 72.06 898 PRO A O 1
ATOM 7030 N N . SER A 1 899 ? 23.091 5.847 -13.864 1.00 73.50 899 SER A N 1
ATOM 7031 C CA . SER A 1 899 ? 23.419 6.861 -14.866 1.00 73.50 899 SER A CA 1
ATOM 7032 C C . SER A 1 899 ? 22.138 7.443 -15.448 1.00 73.50 899 SER A C 1
ATOM 7034 O O . SER A 1 899 ? 21.235 6.710 -15.852 1.00 73.50 899 SER A O 1
ATOM 7036 N N . LYS A 1 900 ? 22.060 8.773 -15.489 1.00 75.44 900 LYS A N 1
ATOM 7037 C CA . LYS A 1 900 ? 20.853 9.484 -15.929 1.00 75.44 900 LYS A CA 1
ATOM 7038 C C . LYS A 1 900 ? 20.695 9.510 -17.448 1.00 75.44 900 LYS A C 1
ATOM 7040 O O . LYS A 1 900 ? 19.583 9.722 -17.936 1.00 75.44 900 LYS A O 1
ATOM 7045 N N . GLY A 1 901 ? 21.774 9.289 -18.197 1.00 84.88 901 GLY A N 1
ATOM 7046 C CA . GLY A 1 901 ? 21.673 9.273 -19.642 1.00 84.88 901 GLY A CA 1
ATOM 7047 C C . GLY A 1 901 ? 22.883 8.759 -20.403 1.00 84.88 901 GLY A C 1
ATOM 7048 O O . GLY A 1 901 ? 24.009 8.712 -19.913 1.00 84.88 901 GLY A O 1
ATOM 7049 N N . VAL A 1 902 ? 22.608 8.389 -21.649 1.00 89.69 902 VAL A N 1
ATOM 7050 C CA . VAL A 1 902 ? 23.540 7.758 -22.584 1.00 89.69 902 VAL A CA 1
ATOM 7051 C C . VAL A 1 902 ? 23.684 8.637 -23.821 1.00 89.69 902 VAL A C 1
ATOM 7053 O O . VAL A 1 902 ? 22.688 9.127 -24.345 1.00 89.69 902 VAL A O 1
ATOM 7056 N N . LEU A 1 903 ? 24.903 8.818 -24.329 1.00 90.50 903 LEU A N 1
ATOM 7057 C CA . LEU A 1 903 ? 25.157 9.418 -25.638 1.00 90.50 903 LEU A CA 1
ATOM 7058 C C . LEU A 1 903 ? 25.652 8.352 -26.621 1.00 90.50 903 LEU A C 1
ATOM 7060 O O . LEU A 1 903 ? 26.760 7.829 -26.494 1.00 90.50 903 LEU A O 1
ATOM 7064 N N . PHE A 1 904 ? 24.848 8.088 -27.643 1.00 92.25 904 PHE A N 1
ATOM 7065 C CA . PHE A 1 904 ? 25.222 7.322 -28.820 1.00 92.25 904 PHE A CA 1
ATOM 7066 C C . PHE A 1 904 ? 26.002 8.181 -29.805 1.00 92.25 904 PHE A C 1
ATOM 7068 O O . PHE A 1 904 ? 25.508 9.203 -30.288 1.00 92.25 904 PHE A O 1
ATOM 7075 N N . TYR A 1 905 ? 27.191 7.721 -30.184 1.00 90.12 905 TYR A N 1
ATOM 7076 C CA . TYR A 1 905 ? 27.967 8.349 -31.246 1.00 90.12 905 TYR A CA 1
ATOM 7077 C C . TYR A 1 905 ? 28.556 7.322 -32.206 1.00 90.12 905 TYR A C 1
ATOM 7079 O O . TYR A 1 905 ? 28.889 6.199 -31.837 1.00 90.12 905 TYR A O 1
ATOM 7087 N N . GLY A 1 906 ? 28.683 7.716 -33.468 1.00 89.06 906 GLY A N 1
ATOM 7088 C CA . GLY A 1 906 ? 29.253 6.871 -34.511 1.00 89.06 906 GLY A CA 1
ATOM 7089 C C . GLY A 1 906 ? 28.755 7.260 -35.898 1.00 89.06 906 GLY A C 1
ATOM 7090 O O . GLY A 1 906 ? 27.945 8.186 -36.014 1.00 89.06 906 GLY A O 1
ATOM 7091 N N . PRO A 1 907 ? 29.195 6.553 -36.946 1.00 87.56 907 PRO A N 1
ATOM 7092 C CA . PRO A 1 907 ? 28.780 6.811 -38.318 1.00 87.56 907 PRO A CA 1
ATOM 7093 C C . PRO A 1 907 ? 27.250 6.798 -38.511 1.00 87.56 907 PRO A C 1
ATOM 7095 O O . PRO A 1 907 ? 26.523 6.100 -37.786 1.00 87.56 907 PRO A O 1
ATOM 7098 N N . PRO A 1 908 ? 26.730 7.564 -39.487 1.00 86.75 908 PRO A N 1
ATOM 7099 C CA . PRO A 1 908 ? 25.312 7.539 -39.833 1.00 86.75 908 PRO A CA 1
ATOM 7100 C C . PRO A 1 908 ? 24.884 6.145 -40.315 1.00 86.75 908 PRO A C 1
ATOM 7102 O O . PRO A 1 908 ? 25.691 5.362 -40.811 1.00 86.75 908 PRO A O 1
ATOM 7105 N N . GLY A 1 909 ? 23.604 5.810 -40.133 1.00 83.25 909 GLY A N 1
ATOM 7106 C CA . GLY A 1 909 ? 23.035 4.563 -40.662 1.00 83.25 909 GLY A CA 1
ATOM 7107 C C . GLY A 1 909 ? 23.430 3.272 -39.931 1.00 83.25 909 GLY A C 1
ATOM 7108 O O . GLY A 1 909 ? 23.222 2.188 -40.466 1.00 83.25 909 GLY A O 1
ATOM 7109 N N . CYS A 1 910 ? 23.981 3.351 -38.715 1.00 85.00 910 CYS A N 1
ATOM 7110 C CA . CYS A 1 910 ? 24.405 2.177 -37.930 1.00 85.00 910 CYS A CA 1
ATOM 7111 C C . CYS A 1 910 ? 23.410 1.749 -36.831 1.00 85.00 910 CYS A C 1
ATOM 7113 O O . CYS A 1 910 ? 23.770 0.989 -35.943 1.00 85.00 910 CYS A O 1
ATOM 7115 N N . GLY A 1 911 ? 22.163 2.233 -36.873 1.00 82.69 911 GLY A N 1
ATOM 7116 C CA . GLY A 1 911 ? 21.099 1.756 -35.978 1.00 82.69 911 GLY A CA 1
ATOM 7117 C C . GLY A 1 911 ? 20.971 2.469 -34.626 1.00 82.69 911 GLY A C 1
ATOM 7118 O O . GLY A 1 911 ? 20.297 1.941 -33.754 1.00 82.69 911 GLY A O 1
ATOM 7119 N N . LYS A 1 912 ? 21.540 3.673 -34.443 1.00 89.38 912 LYS A N 1
ATOM 7120 C CA . LYS A 1 912 ? 21.417 4.466 -33.193 1.00 89.38 912 LYS A CA 1
ATOM 7121 C C . LYS A 1 912 ? 19.958 4.684 -32.761 1.00 89.38 912 LYS A C 1
ATOM 7123 O O . LYS A 1 912 ? 19.594 4.388 -31.629 1.00 89.38 912 LYS A O 1
ATOM 7128 N N . THR A 1 913 ? 19.116 5.133 -33.692 1.00 87.12 913 THR A N 1
ATOM 7129 C CA . THR A 1 913 ? 17.678 5.345 -33.466 1.00 87.12 913 THR A CA 1
ATOM 7130 C C . THR A 1 913 ? 16.935 4.026 -33.220 1.00 87.12 913 THR A C 1
ATOM 7132 O O . THR A 1 913 ? 16.041 3.972 -32.382 1.00 87.12 913 THR A O 1
ATOM 7135 N N . LEU A 1 914 ? 17.317 2.941 -33.909 1.00 87.81 914 LEU A N 1
ATOM 7136 C CA . LEU A 1 914 ? 16.706 1.619 -33.713 1.00 87.81 914 LEU A CA 1
ATOM 7137 C C . LEU A 1 914 ? 17.048 1.037 -32.336 1.00 87.81 914 LEU A C 1
ATOM 7139 O O . LEU A 1 914 ? 16.161 0.506 -31.683 1.00 87.81 914 LEU A O 1
ATOM 7143 N N . LEU A 1 915 ? 18.290 1.196 -31.863 1.00 89.56 915 LEU A N 1
ATOM 7144 C CA . LEU A 1 915 ? 18.718 0.768 -30.526 1.00 89.56 915 LEU A CA 1
ATOM 7145 C C . LEU A 1 915 ? 17.934 1.478 -29.421 1.00 89.56 915 LEU A C 1
ATOM 7147 O O . LEU A 1 915 ? 17.485 0.822 -28.487 1.00 89.56 915 LEU A O 1
ATOM 7151 N N . ALA A 1 916 ? 17.725 2.793 -29.551 1.00 87.75 916 ALA A N 1
ATOM 7152 C CA . ALA A 1 916 ? 16.919 3.565 -28.604 1.00 87.75 916 ALA A CA 1
ATOM 7153 C C . ALA A 1 916 ? 15.455 3.088 -28.565 1.00 87.75 916 ALA A C 1
ATOM 7155 O O . ALA A 1 916 ? 14.844 3.030 -27.500 1.00 87.75 916 ALA A O 1
ATOM 7156 N N . LYS A 1 917 ? 14.908 2.702 -29.724 1.00 86.00 917 LYS A N 1
ATOM 7157 C CA . LYS A 1 917 ? 13.564 2.128 -29.829 1.00 86.00 917 LYS A CA 1
ATOM 7158 C C . LYS A 1 917 ? 13.477 0.725 -29.219 1.00 86.00 917 LYS A C 1
ATOM 7160 O O . LYS A 1 917 ? 12.538 0.451 -28.482 1.00 86.00 917 LYS A O 1
ATOM 7165 N N . ALA A 1 918 ? 14.466 -0.131 -29.471 1.00 88.56 918 ALA A N 1
ATOM 7166 C CA . ALA A 1 918 ? 14.493 -1.493 -28.943 1.00 88.56 918 ALA A CA 1
ATOM 7167 C C . ALA A 1 918 ? 14.631 -1.541 -27.417 1.00 88.56 918 ALA A C 1
ATOM 7169 O O . ALA A 1 918 ? 13.900 -2.290 -26.780 1.00 88.56 918 ALA A O 1
ATOM 7170 N N . ILE A 1 919 ? 15.495 -0.711 -26.816 1.00 87.75 919 ILE A N 1
ATOM 7171 C CA . ILE A 1 919 ? 15.624 -0.669 -25.349 1.00 87.75 919 ILE A CA 1
ATOM 7172 C C . ILE A 1 919 ? 14.345 -0.156 -24.675 1.00 87.75 919 ILE A C 1
ATOM 7174 O O . ILE A 1 919 ? 13.960 -0.665 -23.629 1.00 87.75 919 ILE A O 1
ATOM 7178 N N . ALA A 1 920 ? 13.653 0.815 -25.282 1.00 84.69 920 ALA A N 1
ATOM 7179 C CA . ALA A 1 920 ? 12.387 1.307 -24.747 1.00 84.69 920 ALA A CA 1
ATOM 7180 C C . ALA A 1 920 ? 11.290 0.230 -24.792 1.00 84.69 920 ALA A C 1
ATOM 7182 O O . ALA A 1 920 ? 10.552 0.086 -23.822 1.00 84.69 920 ALA A O 1
ATOM 7183 N N . ASN A 1 921 ? 11.230 -0.558 -25.870 1.00 82.50 921 ASN A N 1
ATOM 7184 C CA . ASN A 1 921 ? 10.312 -1.691 -25.974 1.00 82.50 921 ASN A CA 1
ATOM 7185 C C . ASN A 1 921 ? 10.651 -2.807 -24.968 1.00 82.50 921 ASN A C 1
ATOM 7187 O O . ASN A 1 921 ? 9.764 -3.314 -24.289 1.00 82.50 921 ASN A O 1
ATOM 7191 N N . GLU A 1 922 ? 11.933 -3.146 -24.805 1.00 83.06 922 GLU A N 1
ATOM 7192 C CA . GLU A 1 922 ? 12.369 -4.173 -23.846 1.00 83.06 922 GLU A CA 1
ATOM 7193 C C . GLU A 1 922 ? 11.995 -3.803 -22.405 1.00 83.06 922 GLU A C 1
ATOM 7195 O O . GLU A 1 922 ? 11.496 -4.632 -21.652 1.00 83.06 922 GLU A O 1
ATOM 7200 N N . CYS A 1 923 ? 12.163 -2.531 -22.036 1.00 76.94 923 CYS A N 1
ATOM 7201 C CA . CYS A 1 923 ? 11.776 -2.025 -20.721 1.00 76.94 923 CYS A CA 1
ATOM 7202 C C . CYS A 1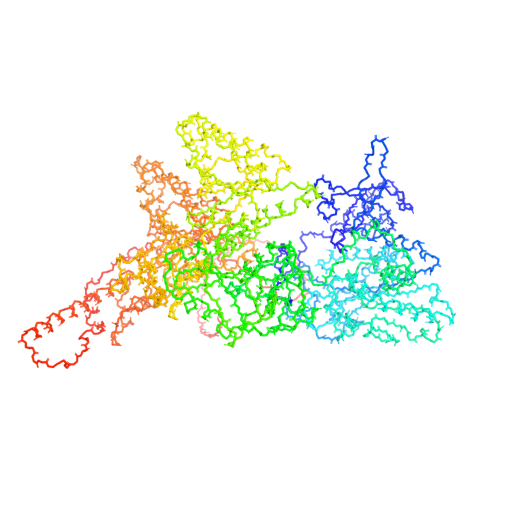 923 ? 10.267 -1.744 -20.582 1.00 76.94 923 CYS A C 1
ATOM 7204 O O . CYS A 1 923 ? 9.861 -1.219 -19.544 1.00 76.94 923 CYS A O 1
ATOM 7206 N N . GLN A 1 924 ? 9.455 -2.019 -21.615 1.00 72.88 924 GLN A N 1
ATOM 7207 C CA . GLN A 1 924 ? 8.030 -1.654 -21.691 1.00 72.88 924 GLN A CA 1
ATOM 7208 C C . GLN A 1 924 ? 7.781 -0.184 -21.297 1.00 72.88 924 GLN A C 1
ATOM 7210 O O . GLN A 1 924 ? 6.822 0.161 -20.605 1.00 72.88 924 GLN A O 1
ATOM 7215 N N . ALA A 1 925 ? 8.697 0.694 -21.711 1.00 76.56 925 ALA A N 1
ATOM 7216 C CA . ALA A 1 925 ? 8.715 2.102 -21.358 1.00 76.56 925 ALA A CA 1
ATOM 7217 C C . ALA A 1 925 ? 8.185 2.964 -22.508 1.00 76.56 925 ALA A C 1
ATOM 7219 O O . ALA A 1 925 ? 8.371 2.673 -23.690 1.00 76.56 925 ALA A O 1
ATOM 7220 N N . ASN A 1 926 ? 7.571 4.088 -22.150 1.00 77.38 926 ASN A N 1
ATOM 7221 C CA . ASN A 1 926 ? 7.128 5.085 -23.117 1.00 77.38 926 ASN A CA 1
ATOM 7222 C C . ASN A 1 926 ? 8.337 5.707 -23.841 1.00 77.38 926 ASN A C 1
ATOM 7224 O O . ASN A 1 926 ? 9.334 6.032 -23.198 1.00 77.38 926 ASN A O 1
ATOM 7228 N N . PHE A 1 927 ? 8.270 5.909 -25.157 1.00 82.50 927 PHE A N 1
ATOM 7229 C CA . PHE A 1 927 ? 9.355 6.491 -25.951 1.00 82.50 927 PHE A CA 1
ATOM 7230 C C . PHE A 1 927 ? 8.952 7.855 -26.505 1.00 82.50 927 PHE A C 1
ATOM 7232 O O . PHE A 1 927 ? 7.955 8.001 -27.213 1.00 82.50 927 PHE A O 1
ATOM 7239 N N . ILE A 1 928 ? 9.755 8.868 -26.188 1.00 84.44 928 ILE A N 1
ATOM 7240 C CA . ILE A 1 928 ? 9.584 10.228 -26.696 1.00 84.44 928 ILE A CA 1
ATOM 7241 C C . ILE A 1 928 ? 10.791 10.545 -27.564 1.00 84.44 928 ILE A C 1
ATOM 7243 O O . ILE A 1 928 ? 11.894 10.719 -27.051 1.00 84.44 928 ILE A O 1
ATOM 7247 N N . SER A 1 929 ? 10.580 10.630 -28.875 1.00 84.38 929 SER A N 1
ATOM 7248 C CA . SER A 1 929 ? 11.614 11.043 -29.823 1.00 84.38 929 SER A CA 1
ATOM 7249 C C . SER A 1 929 ? 11.507 12.534 -30.095 1.00 84.38 929 SER A C 1
ATOM 7251 O O . SER A 1 929 ? 10.470 13.004 -30.552 1.00 84.38 929 SER A O 1
ATOM 7253 N N . VAL A 1 930 ? 12.601 13.259 -29.891 1.00 84.81 930 VAL A N 1
ATOM 7254 C CA . VAL A 1 930 ? 12.733 14.676 -30.231 1.00 84.81 930 VAL A CA 1
ATOM 7255 C C . VAL A 1 930 ? 13.887 14.823 -31.208 1.00 84.81 930 VAL A C 1
ATOM 7257 O O . VAL A 1 930 ? 15.027 14.488 -30.883 1.00 84.81 930 VAL A O 1
ATOM 7260 N N . LYS A 1 931 ? 13.612 15.324 -32.412 1.00 82.19 931 LYS A N 1
ATOM 7261 C CA . LYS A 1 931 ? 14.672 15.603 -33.390 1.00 82.19 931 LYS A CA 1
ATOM 7262 C C . LYS A 1 931 ? 15.211 17.012 -33.175 1.00 82.19 931 LYS A C 1
ATOM 7264 O O . LYS A 1 931 ? 14.438 17.943 -32.962 1.00 82.19 931 LYS A O 1
ATOM 7269 N N . GLY A 1 932 ? 16.523 17.207 -33.278 1.00 73.38 932 GLY A N 1
ATOM 7270 C CA . GLY A 1 932 ? 17.142 18.521 -33.066 1.00 73.38 932 GLY A CA 1
ATOM 7271 C C . GLY A 1 932 ? 16.499 19.691 -33.847 1.00 73.38 932 GLY A C 1
ATOM 7272 O O . GLY A 1 932 ? 16.237 20.733 -33.241 1.00 73.38 932 GLY A O 1
ATOM 7273 N N . PRO A 1 933 ? 16.117 19.542 -35.133 1.00 71.12 933 PRO A N 1
ATOM 7274 C CA . PRO A 1 933 ? 15.385 20.582 -35.864 1.00 71.12 933 PRO A CA 1
ATOM 7275 C C . PRO A 1 933 ? 13.999 20.931 -35.289 1.00 71.12 933 PRO A C 1
ATOM 7277 O O . PRO A 1 933 ? 13.571 22.082 -35.392 1.00 71.12 933 PRO A O 1
ATOM 7280 N N . GLU A 1 934 ? 13.296 19.988 -34.654 1.00 69.00 934 GLU A N 1
ATOM 7281 C CA . GLU A 1 934 ? 11.965 20.225 -34.067 1.00 69.00 934 GLU A CA 1
ATOM 7282 C C . GLU A 1 934 ? 12.043 21.253 -32.933 1.00 69.00 934 GLU A C 1
ATOM 7284 O O . GLU A 1 934 ? 11.199 22.145 -32.847 1.00 69.00 934 GLU A O 1
ATOM 7289 N N . LEU A 1 935 ? 13.128 21.222 -32.154 1.00 69.12 935 LEU A N 1
ATOM 7290 C CA . LEU A 1 935 ? 13.405 22.191 -31.089 1.00 69.12 935 LEU A CA 1
ATOM 7291 C C . LEU A 1 935 ? 13.690 23.610 -31.616 1.00 69.12 935 LEU A C 1
ATOM 7293 O O . LEU A 1 935 ? 13.518 24.578 -30.876 1.00 69.12 935 LEU A O 1
ATOM 7297 N N . LEU A 1 936 ? 14.095 23.746 -32.886 1.00 63.38 936 LEU A N 1
ATOM 7298 C CA . LEU A 1 936 ? 14.374 25.033 -33.541 1.00 63.38 936 LEU A CA 1
ATOM 7299 C C . LEU A 1 936 ? 13.162 25.596 -34.301 1.00 63.38 936 LEU A C 1
ATOM 7301 O O . LEU A 1 936 ? 13.001 26.812 -34.394 1.00 63.38 936 LEU A O 1
ATOM 7305 N N . THR A 1 937 ? 12.316 24.728 -34.865 1.00 56.66 937 THR A N 1
ATOM 7306 C CA . THR A 1 937 ? 11.162 25.133 -35.697 1.00 56.66 937 THR A CA 1
ATOM 7307 C C . THR A 1 937 ? 9.960 25.656 -34.909 1.00 56.66 937 THR A C 1
ATOM 7309 O O . THR A 1 937 ? 9.145 26.405 -35.453 1.00 56.66 937 THR A O 1
ATOM 7312 N N . MET A 1 938 ? 9.848 25.318 -33.624 1.00 48.91 938 MET A N 1
ATOM 7313 C CA . MET A 1 938 ? 8.744 25.755 -32.768 1.00 48.91 938 MET A CA 1
ATOM 7314 C C . MET A 1 938 ? 8.981 27.188 -32.254 1.00 48.91 938 MET A C 1
ATOM 7316 O O . MET A 1 938 ? 9.373 27.384 -31.111 1.00 48.91 938 MET A O 1
ATOM 7320 N N . TRP A 1 939 ? 8.781 28.163 -33.151 1.00 42.91 939 TRP A N 1
ATOM 7321 C CA . TRP A 1 939 ? 8.632 29.618 -32.952 1.00 42.91 939 TRP A CA 1
ATOM 7322 C C . TRP A 1 939 ? 9.687 30.351 -32.092 1.00 42.91 939 TRP A C 1
ATOM 7324 O O . TRP A 1 939 ? 9.899 30.094 -30.909 1.00 42.91 939 TRP A O 1
ATOM 7334 N N . PHE A 1 940 ? 10.297 31.382 -32.689 1.00 44.94 940 PHE A N 1
ATOM 7335 C CA . PHE A 1 940 ? 11.229 32.310 -32.038 1.00 44.94 940 PHE A CA 1
ATOM 7336 C C . PHE A 1 940 ? 10.609 32.940 -30.771 1.00 44.94 940 PHE A C 1
ATOM 7338 O O . PHE A 1 940 ? 9.852 33.903 -30.860 1.00 44.94 940 PHE A O 1
ATOM 7345 N N . GLY A 1 941 ? 10.958 32.418 -29.589 1.00 57.25 941 GLY A N 1
ATOM 7346 C CA . GLY A 1 941 ? 10.600 32.992 -28.284 1.00 57.25 941 GLY A CA 1
ATOM 7347 C C . GLY A 1 941 ? 10.034 32.010 -27.251 1.00 57.25 941 GLY A C 1
ATOM 7348 O O . GLY A 1 941 ? 10.197 32.268 -26.062 1.00 57.25 941 GLY A O 1
ATOM 7349 N N . GLU A 1 942 ? 9.440 30.884 -27.667 1.00 60.66 942 GLU A N 1
ATOM 7350 C CA . GLU A 1 942 ? 8.780 29.908 -26.765 1.00 60.66 942 GLU A CA 1
ATOM 7351 C C . GLU A 1 942 ? 9.572 28.604 -26.554 1.00 60.66 942 GLU A C 1
ATOM 7353 O O . GLU A 1 942 ? 9.191 27.754 -25.749 1.00 60.66 942 GLU A O 1
ATOM 7358 N N . SER A 1 943 ? 10.720 28.454 -27.218 1.00 64.25 943 SER A N 1
ATOM 7359 C CA . SER A 1 943 ? 11.491 27.206 -27.249 1.00 64.25 943 SER A CA 1
ATOM 7360 C C . SER A 1 943 ? 11.952 26.718 -25.859 1.00 64.25 943 SER A C 1
ATOM 7362 O O . SER A 1 943 ? 12.062 25.516 -25.645 1.00 64.25 943 SER A O 1
ATOM 7364 N N . GLU A 1 944 ? 12.156 27.609 -24.877 1.00 71.44 944 GLU A N 1
ATOM 7365 C CA . GLU A 1 944 ? 12.499 27.232 -23.489 1.00 71.44 944 GLU A CA 1
ATOM 7366 C C . GLU A 1 944 ? 11.317 26.606 -22.728 1.00 71.44 944 GLU A C 1
ATOM 7368 O O . GLU A 1 944 ? 11.489 25.638 -21.982 1.00 71.44 944 GLU A O 1
ATOM 7373 N N . ALA A 1 945 ? 10.109 27.148 -22.915 1.00 70.94 945 ALA A N 1
ATOM 7374 C CA . ALA A 1 945 ? 8.903 26.619 -22.284 1.00 70.94 945 ALA A CA 1
ATOM 7375 C C . ALA A 1 945 ? 8.569 25.228 -22.837 1.00 70.94 945 ALA A C 1
ATOM 7377 O O . ALA A 1 945 ? 8.202 24.342 -22.068 1.00 70.94 945 ALA A O 1
ATOM 7378 N N . ASN A 1 946 ? 8.804 25.020 -24.135 1.00 70.50 946 ASN A N 1
ATOM 7379 C CA . ASN A 1 946 ? 8.581 23.741 -24.803 1.00 70.50 946 ASN A CA 1
ATOM 7380 C C . ASN A 1 946 ? 9.563 22.662 -24.336 1.00 70.50 946 ASN A C 1
ATOM 7382 O O . ASN A 1 946 ? 9.146 21.531 -24.102 1.00 70.50 946 ASN A O 1
ATOM 7386 N N . VAL A 1 947 ? 10.846 22.996 -24.128 1.00 78.62 947 VAL A N 1
ATOM 7387 C CA . VAL A 1 947 ? 11.803 22.051 -23.522 1.00 78.62 947 VAL A CA 1
ATOM 7388 C C . VAL A 1 947 ? 11.302 21.616 -22.146 1.00 78.62 947 VAL A C 1
ATOM 7390 O O . VAL A 1 947 ? 11.237 20.421 -21.876 1.00 78.62 947 VAL A O 1
ATOM 7393 N N . ARG A 1 948 ? 10.868 22.556 -21.296 1.00 78.25 948 ARG A N 1
ATOM 7394 C CA . ARG A 1 948 ? 10.288 22.207 -19.991 1.00 78.25 948 ARG A CA 1
ATOM 7395 C C . ARG A 1 948 ? 9.053 21.319 -20.138 1.00 78.25 948 ARG A C 1
ATOM 7397 O O . ARG A 1 948 ? 8.938 20.330 -19.430 1.00 78.25 948 ARG A O 1
ATOM 7404 N N . GLU A 1 949 ? 8.163 21.620 -21.078 1.00 74.44 949 GLU A N 1
ATOM 7405 C CA . GLU A 1 949 ? 6.968 20.811 -21.327 1.00 74.44 949 GLU A CA 1
ATOM 7406 C C . GLU A 1 949 ? 7.307 19.374 -21.757 1.00 74.44 949 GLU A C 1
ATOM 7408 O O . GLU A 1 949 ? 6.694 18.430 -21.264 1.00 74.44 949 GLU A O 1
ATOM 7413 N N . ILE A 1 950 ? 8.321 19.184 -22.608 1.00 80.44 950 ILE A N 1
ATOM 7414 C CA . ILE A 1 950 ? 8.797 17.855 -23.026 1.00 80.44 950 ILE A CA 1
ATOM 7415 C C . ILE A 1 950 ? 9.296 17.053 -21.816 1.00 80.44 950 ILE A C 1
ATOM 7417 O O . ILE A 1 950 ? 8.911 15.896 -21.634 1.00 80.44 950 ILE A O 1
ATOM 7421 N N . PHE A 1 951 ? 10.108 17.665 -20.949 1.00 82.62 951 PHE A N 1
ATOM 7422 C CA . PHE A 1 951 ? 10.587 17.014 -19.727 1.00 82.62 951 PHE A CA 1
ATOM 7423 C C . PHE A 1 951 ? 9.455 16.786 -18.707 1.00 82.62 951 PHE A C 1
ATOM 7425 O O . PHE A 1 951 ? 9.432 15.755 -18.033 1.00 82.62 951 PHE A O 1
ATOM 7432 N N . ASP A 1 952 ? 8.477 17.688 -18.597 1.00 75.94 952 ASP A N 1
ATOM 7433 C CA . ASP A 1 952 ? 7.271 17.506 -17.777 1.00 75.94 952 ASP A CA 1
ATOM 7434 C C . ASP A 1 952 ? 6.453 16.303 -18.256 1.00 75.94 952 ASP A C 1
ATOM 7436 O O . ASP A 1 952 ? 6.040 15.484 -17.431 1.00 75.94 952 ASP A O 1
ATOM 7440 N N . LYS A 1 953 ? 6.265 16.159 -19.572 1.00 71.19 953 LYS A N 1
ATOM 7441 C CA . LYS A 1 953 ? 5.560 15.029 -20.191 1.00 71.19 953 LYS A CA 1
ATOM 7442 C C . LYS A 1 953 ? 6.291 13.714 -19.981 1.00 71.19 953 LYS A C 1
ATOM 7444 O O . LYS A 1 953 ? 5.663 12.741 -19.566 1.00 71.19 953 LYS A O 1
ATOM 7449 N N . ALA A 1 954 ? 7.612 13.693 -20.157 1.00 77.69 954 ALA A N 1
ATOM 7450 C CA . ALA A 1 954 ? 8.423 12.517 -19.848 1.00 77.69 954 ALA A CA 1
ATOM 7451 C C . ALA A 1 954 ? 8.281 12.112 -18.366 1.00 77.69 954 ALA A C 1
ATOM 7453 O O . ALA A 1 954 ? 8.153 10.935 -18.044 1.00 77.69 954 ALA A O 1
ATOM 7454 N N . ARG A 1 955 ? 8.209 13.091 -17.448 1.00 75.75 955 ARG A N 1
ATOM 7455 C CA . ARG A 1 955 ? 8.000 12.864 -16.003 1.00 75.75 955 ARG A CA 1
ATOM 7456 C C . ARG A 1 955 ? 6.587 12.426 -15.619 1.00 75.75 955 ARG A C 1
ATOM 7458 O O . ARG A 1 955 ? 6.432 11.896 -14.514 1.00 75.75 955 ARG A O 1
ATOM 7465 N N . GLN A 1 956 ? 5.583 12.728 -16.438 1.00 65.75 956 GLN A N 1
ATOM 7466 C CA . GLN A 1 956 ? 4.200 12.256 -16.282 1.00 65.75 956 GLN A CA 1
ATOM 7467 C C . GLN A 1 956 ? 4.028 10.856 -16.878 1.00 65.75 956 GLN A C 1
ATOM 7469 O O . GLN A 1 956 ? 3.280 10.054 -16.338 1.00 65.75 956 GLN A O 1
ATOM 7474 N N . SER A 1 957 ? 4.783 10.551 -17.932 1.00 68.06 957 SER A N 1
ATOM 7475 C CA . SER A 1 957 ? 4.735 9.280 -18.662 1.00 68.06 957 SER A CA 1
ATOM 7476 C C . SER A 1 957 ? 5.757 8.255 -18.149 1.00 68.06 957 SER A C 1
ATOM 7478 O O . SER A 1 957 ? 6.098 7.325 -18.871 1.00 68.06 957 SER A O 1
ATOM 7480 N N . ALA A 1 958 ? 6.298 8.426 -16.938 1.00 70.19 958 ALA A N 1
ATOM 7481 C CA . ALA A 1 958 ? 7.298 7.514 -16.378 1.00 70.19 958 ALA A CA 1
ATOM 7482 C C . ALA A 1 958 ? 6.677 6.128 -16.076 1.00 70.19 958 ALA A C 1
ATOM 7484 O O . ALA A 1 958 ? 5.592 6.097 -15.490 1.00 70.19 958 ALA A O 1
ATOM 7485 N N . PRO A 1 959 ? 7.344 5.000 -16.402 1.00 72.75 959 PRO A N 1
ATOM 7486 C CA . PRO A 1 959 ? 8.696 4.871 -16.964 1.00 72.75 959 PRO A CA 1
ATOM 7487 C C . PRO A 1 959 ? 8.793 5.304 -18.440 1.00 72.75 959 PRO A C 1
ATOM 7489 O O . PRO A 1 959 ? 7.986 4.899 -19.274 1.00 72.75 959 PRO A O 1
ATOM 7492 N N . CYS A 1 960 ? 9.787 6.142 -18.763 1.00 82.44 960 CYS A N 1
ATOM 7493 C CA . CYS A 1 960 ? 9.917 6.767 -20.086 1.00 82.44 960 CYS A CA 1
ATOM 7494 C C . CYS A 1 960 ? 11.380 6.886 -20.537 1.00 82.44 960 CYS A C 1
ATOM 7496 O O . CYS A 1 960 ? 12.250 7.273 -19.758 1.00 82.44 960 CYS A O 1
ATOM 7498 N N . VAL A 1 961 ? 11.636 6.638 -21.820 1.00 87.06 961 VAL A N 1
ATOM 7499 C CA . VAL A 1 961 ? 12.891 6.937 -22.515 1.00 87.06 961 VAL A CA 1
ATOM 7500 C C . VAL A 1 961 ? 12.708 8.206 -23.350 1.00 87.06 961 VAL A C 1
ATOM 7502 O O . VAL A 1 961 ? 11.890 8.247 -24.270 1.00 87.06 961 VAL A O 1
ATOM 7505 N N . LEU A 1 962 ? 13.473 9.247 -23.028 1.00 89.25 962 LEU A N 1
ATOM 7506 C CA . LEU A 1 962 ? 13.517 10.511 -23.756 1.00 89.25 962 LEU A CA 1
ATOM 7507 C C . LEU A 1 962 ? 14.719 10.503 -24.708 1.00 89.25 962 LEU A C 1
ATOM 7509 O O . LEU A 1 962 ? 15.867 10.598 -24.272 1.00 89.25 962 LEU A O 1
ATOM 7513 N N . PHE A 1 963 ? 14.449 10.371 -26.004 1.00 90.44 963 PHE A N 1
ATOM 7514 C CA . PHE A 1 963 ? 15.450 10.236 -27.053 1.00 90.44 963 PHE A CA 1
ATOM 7515 C C . PHE A 1 963 ? 15.625 11.537 -27.841 1.00 90.44 963 PHE A C 1
ATOM 7517 O O . PHE A 1 963 ? 14.703 11.998 -28.509 1.00 90.44 963 PHE A O 1
ATOM 7524 N N . PHE A 1 964 ? 16.827 12.104 -27.797 1.00 89.69 964 PHE A N 1
ATOM 7525 C CA . PHE A 1 964 ? 17.225 13.254 -28.600 1.00 89.69 964 PHE A CA 1
ATOM 7526 C C . PHE A 1 964 ? 18.055 12.791 -29.798 1.00 89.69 964 PHE A C 1
ATOM 7528 O O . PHE A 1 964 ? 19.226 12.439 -29.640 1.00 89.69 964 PHE A O 1
ATOM 7535 N N . ASP A 1 965 ? 17.461 12.808 -30.991 1.00 88.38 965 ASP A N 1
ATOM 7536 C CA . ASP A 1 965 ? 18.165 12.487 -32.238 1.00 88.38 965 ASP A CA 1
ATOM 7537 C C . ASP A 1 965 ? 18.775 13.745 -32.869 1.00 88.38 965 ASP A C 1
ATOM 7539 O O . ASP A 1 965 ? 18.242 14.850 -32.733 1.00 88.38 965 ASP A O 1
ATOM 7543 N N . GLU A 1 966 ? 19.880 13.571 -33.592 1.00 86.31 966 GLU A N 1
ATOM 7544 C CA . GLU A 1 966 ? 20.616 14.655 -34.263 1.00 86.31 966 GLU A CA 1
ATOM 7545 C C . GLU A 1 966 ? 21.001 15.814 -33.322 1.00 86.31 966 GLU A C 1
ATOM 7547 O O . GLU A 1 966 ? 20.833 16.998 -33.644 1.00 86.31 966 GLU A O 1
ATOM 7552 N N . LEU A 1 967 ? 21.545 15.491 -32.139 1.00 83.62 967 LEU A N 1
ATOM 7553 C CA . LEU A 1 967 ? 21.999 16.500 -31.169 1.00 83.62 967 LEU A CA 1
ATOM 7554 C C . LEU A 1 967 ? 23.059 17.454 -31.740 1.00 83.62 967 LEU A C 1
ATOM 7556 O O . LEU A 1 967 ? 23.179 18.589 -31.283 1.00 83.62 967 LEU A O 1
ATOM 7560 N N . ASP A 1 968 ? 23.794 17.034 -32.768 1.00 82.50 968 ASP A N 1
ATOM 7561 C CA . ASP A 1 968 ? 24.760 17.850 -33.502 1.00 82.50 968 ASP A CA 1
ATOM 7562 C C . ASP A 1 968 ? 24.145 19.055 -34.236 1.00 82.50 968 ASP A C 1
ATOM 7564 O O . ASP A 1 968 ? 24.879 19.962 -34.630 1.00 82.50 968 ASP A O 1
ATOM 7568 N N . SER A 1 969 ? 22.818 19.116 -34.376 1.00 79.56 969 SER A N 1
ATOM 7569 C CA . SER A 1 969 ? 22.115 20.277 -34.941 1.00 79.56 969 SER A CA 1
ATOM 7570 C C . SER A 1 969 ? 21.851 21.408 -33.934 1.00 79.56 969 SER A C 1
ATOM 7572 O O . SER A 1 969 ? 21.729 22.562 -34.346 1.00 79.56 969 SER A O 1
ATOM 7574 N N . ILE A 1 970 ? 21.794 21.106 -32.628 1.00 75.12 970 ILE A N 1
ATOM 7575 C CA . ILE A 1 970 ? 21.438 22.069 -31.566 1.00 75.12 970 ILE A CA 1
ATOM 7576 C C . ILE A 1 970 ? 22.533 22.272 -30.514 1.00 75.12 970 ILE A C 1
ATOM 7578 O O . ILE A 1 970 ? 22.645 23.355 -29.947 1.00 75.12 970 ILE A O 1
ATOM 7582 N N . ALA A 1 971 ? 23.351 21.253 -30.251 1.00 68.75 971 ALA A N 1
ATOM 7583 C CA . ALA A 1 971 ? 24.314 21.224 -29.155 1.00 68.75 971 ALA A CA 1
ATOM 7584 C C . ALA A 1 971 ? 25.748 21.502 -29.624 1.00 68.75 971 ALA A C 1
ATOM 7586 O O . ALA A 1 971 ? 26.692 20.838 -29.193 1.00 68.75 971 ALA A O 1
ATOM 7587 N N . VAL A 1 972 ? 25.913 22.463 -30.534 1.00 73.75 972 VAL A N 1
ATOM 7588 C CA . VAL A 1 972 ? 27.221 22.833 -31.087 1.00 73.75 972 VAL A CA 1
ATOM 7589 C C . VAL A 1 972 ? 28.039 23.609 -30.049 1.00 73.75 972 VAL A C 1
ATOM 7591 O O . VAL A 1 972 ? 27.505 24.413 -29.287 1.00 73.75 972 VAL A O 1
ATOM 7594 N N . GLN A 1 973 ? 29.354 23.390 -30.023 1.00 64.75 973 GLN A N 1
ATOM 7595 C CA . GLN A 1 973 ? 30.288 24.068 -29.128 1.00 64.75 973 GLN A CA 1
ATOM 7596 C C . GLN A 1 973 ? 30.139 25.602 -29.181 1.00 64.75 973 GLN A C 1
ATOM 7598 O O . GLN A 1 973 ? 30.248 26.226 -30.248 1.00 64.75 973 GLN A O 1
ATOM 7603 N N . ARG A 1 974 ? 29.924 26.203 -28.002 1.00 65.19 974 ARG A N 1
ATOM 7604 C CA . ARG A 1 974 ? 29.710 27.647 -27.811 1.00 65.19 974 ARG A CA 1
ATOM 7605 C C . ARG A 1 974 ? 30.865 28.451 -28.415 1.00 65.19 974 ARG A C 1
ATOM 7607 O O . ARG A 1 974 ? 32.024 28.226 -28.074 1.00 65.19 974 ARG A O 1
ATOM 7614 N N . GLY A 1 975 ? 30.547 29.408 -29.286 1.00 54.16 975 GLY A N 1
ATOM 7615 C CA . GLY A 1 975 ? 31.526 30.337 -29.870 1.00 54.16 975 GLY A CA 1
ATOM 7616 C C . GLY A 1 975 ? 32.234 29.869 -31.149 1.00 54.16 975 GLY A C 1
ATOM 7617 O O . GLY A 1 975 ? 33.127 30.567 -31.621 1.00 54.16 975 GLY A O 1
ATOM 7618 N N . SER A 1 976 ? 31.840 28.735 -31.740 1.00 50.25 976 SER A N 1
ATOM 7619 C CA . SER A 1 976 ? 32.397 28.256 -33.021 1.00 50.25 976 SER A CA 1
ATOM 7620 C C . SER A 1 976 ? 31.840 28.978 -34.263 1.00 50.25 976 SER A C 1
ATOM 7622 O O . SER A 1 976 ? 32.442 28.918 -35.334 1.00 50.25 976 SER A O 1
ATOM 7624 N N . SER A 1 977 ? 30.734 29.716 -34.129 1.00 49.03 977 SER A N 1
ATOM 7625 C CA . SER A 1 977 ? 30.125 30.518 -35.195 1.00 49.03 977 SER A CA 1
ATOM 7626 C C . SER A 1 977 ? 30.311 32.019 -34.951 1.00 49.03 977 SER A C 1
ATOM 7628 O O . SER A 1 977 ? 29.754 32.590 -34.015 1.00 49.03 977 SER A O 1
ATOM 7630 N N . SER A 1 978 ? 31.072 32.675 -35.827 1.00 47.44 978 SER A N 1
ATOM 7631 C CA . SER A 1 978 ? 31.281 34.126 -35.881 1.00 47.44 978 SER A CA 1
ATOM 7632 C C . SER A 1 978 ? 30.052 34.866 -36.438 1.00 47.44 978 SER A C 1
ATOM 7634 O O . SER A 1 978 ? 30.096 35.436 -37.527 1.00 47.44 978 SER A O 1
ATOM 7636 N N . GLY A 1 979 ? 28.938 34.857 -35.701 1.00 47.53 979 GLY A N 1
ATOM 7637 C CA . GLY A 1 979 ? 27.733 35.612 -36.051 1.00 47.53 979 GLY A CA 1
ATOM 7638 C C . GLY A 1 979 ? 26.662 35.595 -34.958 1.00 47.53 979 GLY A C 1
ATOM 7639 O O . GLY A 1 979 ? 26.454 34.582 -34.299 1.00 47.53 979 GLY A O 1
ATOM 7640 N N . ASP A 1 980 ? 25.955 36.718 -34.816 1.00 47.31 980 ASP A N 1
ATOM 7641 C CA . ASP A 1 980 ? 24.940 37.070 -33.799 1.00 47.31 980 ASP A CA 1
ATOM 7642 C C . ASP A 1 980 ? 23.655 36.193 -33.806 1.00 47.31 980 ASP A C 1
ATOM 7644 O O . ASP A 1 980 ? 22.631 36.544 -33.225 1.00 47.31 980 ASP A O 1
ATOM 7648 N N . ALA A 1 981 ? 23.680 35.037 -34.481 1.00 49.69 981 ALA A N 1
ATOM 7649 C CA . ALA A 1 981 ? 22.548 34.119 -34.651 1.00 49.69 981 ALA A CA 1
ATOM 7650 C C . ALA A 1 981 ? 22.498 32.973 -33.610 1.00 49.69 981 ALA A C 1
ATOM 7652 O O . ALA A 1 981 ? 21.534 32.211 -33.590 1.00 49.69 981 ALA A O 1
ATOM 7653 N N . GLY A 1 982 ? 23.506 32.842 -32.733 1.00 55.84 982 GLY A N 1
ATOM 7654 C CA . GLY A 1 982 ? 23.644 31.718 -31.784 1.00 55.84 982 GLY A CA 1
ATOM 7655 C C . GLY A 1 982 ? 22.740 31.755 -30.538 1.00 55.84 982 GLY A C 1
ATOM 7656 O O . GLY A 1 982 ? 22.559 30.737 -29.874 1.00 55.84 982 GLY A O 1
ATOM 7657 N N . GLY A 1 983 ? 22.106 32.892 -30.228 1.00 64.94 983 GLY A N 1
ATOM 7658 C CA . GLY A 1 983 ? 21.425 33.085 -28.939 1.00 64.94 983 GLY A CA 1
ATOM 7659 C C . GLY A 1 983 ? 20.164 32.239 -28.699 1.00 64.94 983 GLY A C 1
ATOM 7660 O O . GLY A 1 983 ? 19.714 32.133 -27.560 1.00 64.94 983 GLY A O 1
ATOM 7661 N N . ALA A 1 984 ? 19.546 31.655 -29.731 1.00 64.25 984 ALA A N 1
ATOM 7662 C CA . ALA A 1 984 ? 18.384 30.771 -29.563 1.00 64.25 984 ALA A CA 1
ATOM 7663 C C . ALA A 1 984 ? 18.800 29.337 -29.194 1.00 64.25 984 ALA A C 1
ATOM 7665 O O . ALA A 1 984 ? 18.282 28.787 -28.223 1.00 64.25 984 ALA A O 1
ATOM 7666 N N . ALA A 1 985 ? 19.781 28.773 -29.906 1.00 68.06 985 ALA A N 1
ATOM 7667 C CA . ALA A 1 985 ? 20.317 27.441 -29.622 1.00 68.06 985 ALA A CA 1
ATOM 7668 C C . ALA A 1 985 ? 20.988 27.386 -28.238 1.00 68.06 985 ALA A C 1
ATOM 7670 O O . ALA A 1 985 ? 20.740 26.458 -27.472 1.00 68.06 985 ALA A O 1
ATOM 7671 N N . ASP A 1 986 ? 21.729 28.435 -27.860 1.00 74.06 986 ASP A N 1
ATOM 7672 C CA . ASP A 1 986 ? 22.368 28.532 -26.541 1.00 74.06 986 ASP A CA 1
ATOM 7673 C C . ASP A 1 986 ? 21.348 28.550 -25.386 1.00 74.06 986 ASP A C 1
ATOM 7675 O O . ASP A 1 986 ? 21.580 27.959 -24.327 1.00 74.06 986 ASP A O 1
ATOM 7679 N N . ARG A 1 987 ? 20.201 29.215 -25.579 1.00 76.31 987 ARG A N 1
ATOM 7680 C CA . ARG A 1 987 ? 19.102 29.267 -24.598 1.00 76.31 987 ARG A CA 1
ATOM 7681 C C . ARG A 1 987 ? 18.414 27.913 -24.439 1.00 76.31 987 ARG A C 1
ATOM 7683 O O . ARG A 1 987 ? 18.252 27.446 -23.313 1.00 76.31 987 ARG A O 1
ATOM 7690 N N . VAL A 1 988 ? 18.102 27.252 -25.554 1.00 77.69 988 VAL A N 1
ATOM 7691 C CA . VAL A 1 988 ? 17.546 25.888 -25.574 1.00 77.69 988 VAL A CA 1
ATOM 7692 C C . VAL A 1 988 ? 18.499 24.901 -24.893 1.00 77.69 988 VAL A C 1
ATOM 7694 O O . VAL A 1 988 ? 18.065 24.125 -24.043 1.00 77.69 988 VAL A O 1
ATOM 7697 N N . LEU A 1 989 ? 19.803 24.981 -25.179 1.00 80.88 989 LEU A N 1
ATOM 7698 C CA . LEU A 1 989 ? 20.822 24.136 -24.554 1.00 80.88 989 LEU A CA 1
ATOM 7699 C C . LEU A 1 989 ? 20.898 24.363 -23.037 1.00 80.88 989 LEU A C 1
ATOM 7701 O O . LEU A 1 989 ? 20.896 23.402 -22.274 1.00 80.88 989 LEU A O 1
ATOM 7705 N N . ASN A 1 990 ? 20.926 25.615 -22.568 1.00 83.00 990 ASN A N 1
ATOM 7706 C CA . ASN A 1 990 ? 20.951 25.907 -21.128 1.00 83.00 990 ASN A CA 1
ATOM 7707 C C . ASN A 1 990 ? 19.686 25.412 -20.408 1.00 83.00 990 ASN A C 1
ATOM 7709 O O . ASN A 1 990 ? 19.781 24.902 -19.288 1.00 83.00 990 ASN A O 1
ATOM 7713 N N . GLN A 1 991 ? 18.519 25.528 -21.046 1.00 84.88 991 GLN A N 1
ATOM 7714 C CA . GLN A 1 991 ? 17.272 25.010 -20.492 1.00 84.88 991 GLN A CA 1
ATOM 7715 C C . GLN A 1 991 ? 17.295 23.479 -20.420 1.00 84.88 991 GLN A C 1
ATOM 7717 O O . GLN A 1 991 ? 16.959 22.922 -19.379 1.00 84.88 991 GLN A O 1
ATOM 7722 N N . MET A 1 992 ? 17.778 22.802 -21.467 1.00 84.62 992 MET A N 1
ATOM 7723 C CA . MET A 1 992 ? 17.961 21.348 -21.481 1.00 84.62 992 MET A CA 1
ATOM 7724 C C . MET A 1 992 ? 18.892 20.887 -20.351 1.00 84.62 992 MET A C 1
ATOM 7726 O O . MET A 1 992 ? 18.546 19.971 -19.614 1.00 84.62 992 MET A O 1
ATOM 7730 N N . LEU A 1 993 ? 20.025 21.567 -20.141 1.00 85.75 993 LEU A N 1
ATOM 7731 C CA . LEU A 1 993 ? 20.942 21.271 -19.032 1.00 85.75 993 LEU A CA 1
ATOM 7732 C C . LEU A 1 993 ? 20.280 21.448 -17.658 1.00 85.75 993 LEU A C 1
ATOM 7734 O O . LEU A 1 993 ? 20.501 20.639 -16.761 1.00 85.75 993 LEU A O 1
ATOM 7738 N N . THR A 1 994 ? 19.467 22.496 -17.502 1.00 84.88 994 THR A N 1
ATOM 7739 C CA . THR A 1 994 ? 18.741 22.780 -16.256 1.00 84.88 994 THR A CA 1
ATOM 7740 C C . THR A 1 994 ? 17.709 21.697 -15.961 1.00 84.88 994 THR A C 1
ATOM 7742 O O . THR A 1 994 ? 17.610 21.250 -14.820 1.00 84.88 994 THR A O 1
ATOM 7745 N N . GLU A 1 995 ? 16.968 21.247 -16.976 1.00 86.00 995 GLU A N 1
ATOM 7746 C CA . GLU A 1 995 ? 16.014 20.151 -16.812 1.00 86.00 995 GLU A CA 1
ATOM 7747 C C . GLU A 1 995 ? 16.744 18.845 -16.475 1.00 86.00 995 GLU A C 1
ATOM 7749 O O . GLU A 1 995 ? 16.387 18.221 -15.483 1.00 86.00 995 GLU A O 1
ATOM 7754 N N . MET A 1 996 ? 17.825 18.486 -17.183 1.00 83.75 996 MET A N 1
ATOM 7755 C CA . MET A 1 996 ? 18.633 17.283 -16.905 1.00 83.75 996 MET A CA 1
ATOM 7756 C C . MET A 1 996 ? 19.198 17.245 -15.473 1.00 83.75 996 MET A C 1
ATOM 7758 O O . MET A 1 996 ? 19.122 16.213 -14.801 1.00 83.75 996 MET A O 1
ATOM 7762 N N . ASP A 1 997 ? 19.727 18.368 -14.979 1.00 81.00 997 ASP A N 1
ATOM 7763 C CA . ASP A 1 997 ? 20.239 18.476 -13.606 1.00 81.00 997 ASP A CA 1
ATOM 7764 C C . ASP A 1 997 ? 19.093 18.447 -12.573 1.00 81.00 997 ASP A C 1
ATOM 7766 O O . ASP A 1 997 ? 19.232 17.853 -11.501 1.00 81.00 997 ASP A O 1
ATOM 7770 N N . GLY A 1 998 ? 17.946 19.049 -12.915 1.00 71.94 998 GLY A N 1
ATOM 7771 C CA . GLY A 1 998 ? 16.728 19.110 -12.102 1.00 71.94 998 GLY A CA 1
ATOM 7772 C C . GLY A 1 998 ? 15.940 17.796 -12.021 1.00 71.94 998 GLY A C 1
ATOM 7773 O O . GLY A 1 998 ? 14.980 17.697 -11.248 1.00 71.94 998 GLY A O 1
ATOM 7774 N N . MET A 1 999 ? 16.334 16.765 -12.773 1.00 69.75 999 MET A N 1
ATOM 7775 C CA . MET A 1 999 ? 15.728 15.439 -12.676 1.00 69.75 999 MET A CA 1
ATOM 7776 C C . MET A 1 999 ? 16.168 14.731 -11.391 1.00 69.75 999 MET A C 1
ATOM 7778 O O . MET A 1 999 ? 17.308 14.277 -11.250 1.00 69.75 999 MET A O 1
ATOM 7782 N N . ASN A 1 1000 ? 15.234 14.609 -10.444 1.00 59.69 1000 ASN A N 1
ATOM 7783 C CA . ASN A 1 1000 ? 15.400 13.786 -9.248 1.00 59.69 1000 ASN A CA 1
ATOM 7784 C C . ASN A 1 1000 ? 15.551 12.307 -9.630 1.00 59.69 1000 ASN A C 1
ATOM 7786 O O . ASN A 1 1000 ? 14.730 11.783 -10.378 1.00 59.69 1000 ASN A O 1
ATOM 7790 N N . ALA A 1 1001 ? 16.511 11.609 -9.013 1.00 54.28 1001 ALA A N 1
ATOM 7791 C CA . ALA A 1 1001 ? 16.807 10.189 -9.256 1.00 54.28 1001 ALA A CA 1
ATOM 7792 C C . ALA A 1 1001 ? 15.647 9.214 -8.941 1.00 54.28 1001 ALA A C 1
ATOM 7794 O O . ALA A 1 1001 ? 15.762 8.025 -9.197 1.00 54.28 1001 ALA A O 1
ATOM 7795 N N . LYS A 1 1002 ? 14.532 9.705 -8.377 1.00 51.69 1002 LYS A N 1
ATOM 7796 C CA . LYS A 1 1002 ? 13.359 8.898 -8.005 1.00 51.69 1002 LYS A CA 1
ATOM 7797 C C . LYS A 1 1002 ? 12.334 8.704 -9.129 1.00 51.69 1002 LYS A C 1
ATOM 7799 O O . LYS A 1 1002 ? 11.458 7.863 -8.978 1.00 51.69 1002 LYS A O 1
ATOM 7804 N N . LYS A 1 1003 ? 12.378 9.492 -10.212 1.00 58.34 1003 LYS A N 1
ATOM 7805 C CA . LYS A 1 1003 ? 11.499 9.283 -11.378 1.00 58.34 1003 LYS A CA 1
ATOM 7806 C C . LYS A 1 1003 ? 12.277 8.529 -12.459 1.00 58.34 1003 LYS A C 1
ATOM 7808 O O . LYS A 1 1003 ? 13.333 8.998 -12.866 1.00 58.34 1003 LYS A O 1
ATOM 7813 N N . THR A 1 1004 ? 11.749 7.394 -12.916 1.00 67.94 1004 THR A N 1
ATOM 7814 C CA . THR A 1 1004 ? 12.343 6.473 -13.907 1.00 67.94 1004 THR A CA 1
ATOM 7815 C C . THR A 1 1004 ? 12.269 7.024 -15.336 1.00 67.94 1004 THR A C 1
ATOM 7817 O O . THR A 1 1004 ? 11.621 6.461 -16.217 1.00 67.94 1004 THR A O 1
ATOM 7820 N N . VAL A 1 1005 ? 12.899 8.174 -15.570 1.00 81.88 1005 VAL A N 1
ATOM 7821 C CA . VAL A 1 1005 ? 13.007 8.767 -16.905 1.00 81.88 1005 VAL A CA 1
ATOM 7822 C C . VAL A 1 1005 ? 14.468 8.744 -17.338 1.00 81.88 1005 VAL A C 1
ATOM 7824 O O . VAL A 1 1005 ? 15.313 9.348 -16.680 1.00 81.88 1005 VAL A O 1
ATOM 7827 N N . PHE A 1 1006 ? 14.747 8.055 -18.443 1.00 86.19 1006 PHE A N 1
ATOM 7828 C CA . PHE A 1 1006 ? 16.093 7.860 -18.986 1.00 86.19 1006 PHE A CA 1
ATOM 7829 C C . PHE A 1 1006 ? 16.303 8.728 -20.215 1.00 86.19 1006 PHE A C 1
ATOM 7831 O O . PHE A 1 1006 ? 15.441 8.778 -21.090 1.00 86.19 1006 PHE A O 1
ATOM 7838 N N . ILE A 1 1007 ? 17.453 9.394 -20.302 1.00 90.00 1007 ILE A N 1
ATOM 7839 C CA . ILE A 1 1007 ? 17.759 10.287 -21.421 1.00 90.00 1007 ILE A CA 1
ATOM 7840 C C . ILE A 1 1007 ? 18.765 9.618 -22.351 1.00 90.00 1007 ILE A C 1
ATOM 7842 O O . ILE A 1 1007 ? 19.849 9.232 -21.925 1.00 90.00 1007 ILE A O 1
ATOM 7846 N N . ILE A 1 1008 ? 18.442 9.520 -23.635 1.00 90.94 1008 ILE A N 1
ATOM 7847 C CA . ILE A 1 1008 ? 19.354 9.002 -24.655 1.00 90.94 1008 ILE A CA 1
ATOM 7848 C C . ILE A 1 1008 ? 19.573 10.091 -25.703 1.00 90.94 1008 ILE A C 1
ATOM 7850 O O . ILE A 1 1008 ? 18.628 10.558 -26.324 1.00 90.94 1008 ILE A O 1
ATOM 7854 N N . GLY A 1 1009 ? 20.817 10.503 -25.918 1.00 91.44 1009 GLY A N 1
ATOM 7855 C CA . GLY A 1 1009 ? 21.199 11.394 -27.012 1.00 91.44 1009 GLY A CA 1
ATOM 7856 C C . GLY A 1 1009 ? 21.868 10.622 -28.143 1.00 91.44 1009 GLY A C 1
ATOM 7857 O O . GLY A 1 1009 ? 22.654 9.720 -27.877 1.00 91.44 1009 GLY A O 1
ATOM 7858 N N . ALA A 1 1010 ? 21.625 10.987 -29.398 1.00 91.50 1010 ALA A N 1
ATOM 7859 C CA . ALA A 1 1010 ? 22.338 10.445 -30.549 1.00 91.50 1010 ALA A CA 1
ATOM 7860 C C . ALA A 1 1010 ? 22.997 11.552 -31.379 1.00 91.50 1010 ALA A C 1
ATOM 7862 O O . ALA A 1 1010 ? 22.425 12.614 -31.618 1.00 91.50 1010 ALA A O 1
ATOM 7863 N N . THR A 1 1011 ? 24.221 11.287 -31.837 1.00 89.25 1011 THR A N 1
ATOM 7864 C CA . THR A 1 1011 ? 24.966 12.181 -32.725 1.00 89.25 1011 THR A CA 1
ATOM 7865 C C . THR A 1 1011 ? 25.753 11.415 -33.781 1.00 89.25 1011 THR A C 1
ATOM 7867 O O . THR A 1 1011 ? 26.272 10.318 -33.548 1.00 89.25 1011 THR A O 1
ATOM 7870 N N . ASN A 1 1012 ? 25.868 12.010 -34.964 1.00 88.81 1012 ASN A N 1
ATOM 7871 C CA . ASN A 1 1012 ? 26.808 11.559 -35.988 1.00 88.81 1012 ASN A CA 1
ATOM 7872 C C . ASN A 1 1012 ? 28.148 12.300 -35.897 1.00 88.81 1012 ASN A C 1
ATOM 7874 O O . ASN A 1 1012 ? 29.130 11.854 -36.483 1.00 88.81 1012 ASN A O 1
ATOM 7878 N N . ARG A 1 1013 ? 28.211 13.415 -35.167 1.00 84.44 1013 ARG A N 1
ATOM 7879 C CA . ARG A 1 1013 ? 29.368 14.311 -35.088 1.00 84.44 1013 ARG A CA 1
ATOM 7880 C C . ARG A 1 1013 ? 29.694 14.650 -33.635 1.00 84.44 1013 ARG A C 1
ATOM 7882 O O . ARG A 1 1013 ? 29.299 15.704 -33.132 1.00 84.44 1013 ARG A O 1
ATOM 7889 N N . PRO A 1 1014 ? 30.388 13.755 -32.921 1.00 82.25 1014 PRO A N 1
ATOM 7890 C CA . PRO A 1 1014 ? 30.700 13.990 -31.519 1.00 82.25 1014 PRO A CA 1
ATOM 7891 C C . PRO A 1 1014 ? 31.798 15.052 -31.320 1.00 82.25 1014 PRO A C 1
ATOM 7893 O O . PRO A 1 1014 ? 31.945 15.579 -30.224 1.00 82.25 1014 PRO A O 1
ATOM 7896 N N . ASP A 1 1015 ? 32.537 15.404 -32.375 1.00 80.62 1015 ASP A N 1
ATOM 7897 C CA . ASP A 1 1015 ? 33.603 16.410 -32.392 1.00 80.62 1015 ASP A CA 1
ATOM 7898 C C . ASP A 1 1015 ? 33.117 17.842 -32.124 1.00 80.62 1015 ASP A C 1
ATOM 7900 O O . ASP A 1 1015 ? 33.892 18.667 -31.646 1.00 80.62 1015 ASP A O 1
ATOM 7904 N N . ILE A 1 1016 ? 31.845 18.135 -32.408 1.00 82.56 1016 ILE A N 1
ATOM 7905 C CA . ILE A 1 1016 ? 31.258 19.475 -32.249 1.00 82.56 1016 ILE A CA 1
ATOM 7906 C C . ILE A 1 1016 ? 30.311 19.619 -31.058 1.00 82.56 1016 ILE A C 1
ATOM 7908 O O . ILE A 1 1016 ? 29.767 20.704 -30.864 1.00 82.56 1016 ILE A O 1
ATOM 7912 N N . ILE A 1 1017 ? 30.099 18.561 -30.273 1.00 83.69 1017 ILE A N 1
ATOM 7913 C CA . ILE A 1 1017 ? 29.179 18.597 -29.132 1.00 83.69 1017 ILE A CA 1
ATOM 7914 C C . ILE A 1 1017 ? 29.749 19.440 -27.988 1.00 83.69 1017 ILE A C 1
ATOM 7916 O O . ILE A 1 1017 ? 30.927 19.325 -27.646 1.00 83.69 1017 ILE A O 1
ATOM 7920 N N . ASP A 1 1018 ? 28.899 20.252 -27.351 1.00 83.69 1018 ASP A N 1
ATOM 7921 C CA . ASP A 1 1018 ? 29.249 20.973 -26.123 1.00 83.69 1018 ASP A CA 1
ATOM 7922 C C . ASP A 1 1018 ? 29.660 19.983 -25.003 1.00 83.69 1018 ASP A C 1
ATOM 7924 O O . ASP A 1 1018 ? 28.835 19.179 -24.546 1.00 83.69 1018 ASP A O 1
ATOM 7928 N N . PRO A 1 1019 ? 30.906 20.056 -24.487 1.00 81.12 1019 PRO A N 1
ATOM 7929 C CA . PRO A 1 1019 ? 31.379 19.198 -23.401 1.00 81.12 1019 PRO A CA 1
ATOM 7930 C C . PRO A 1 1019 ? 30.545 19.268 -22.115 1.00 81.12 1019 PRO A C 1
ATOM 7932 O O . PRO A 1 1019 ? 30.647 18.376 -21.274 1.00 81.12 1019 PRO A O 1
ATOM 7935 N N . ALA A 1 1020 ? 29.721 20.304 -21.929 1.00 82.88 1020 ALA A N 1
ATOM 7936 C CA . ALA A 1 1020 ? 28.801 20.411 -20.804 1.00 82.88 1020 ALA A CA 1
ATOM 7937 C C . ALA A 1 1020 ? 27.759 19.279 -20.774 1.00 82.88 1020 ALA A C 1
ATOM 7939 O O . ALA A 1 1020 ? 27.344 18.895 -19.680 1.00 82.88 1020 ALA A O 1
ATOM 7940 N N . LEU A 1 1021 ? 27.355 18.728 -21.923 1.00 82.38 1021 LEU A N 1
ATOM 7941 C CA . LEU A 1 1021 ? 26.407 17.606 -21.985 1.00 82.38 1021 LEU A CA 1
ATOM 7942 C C . LEU A 1 1021 ? 27.022 16.281 -21.515 1.00 82.38 1021 LEU A C 1
ATOM 7944 O O . LEU A 1 1021 ? 26.317 15.458 -20.940 1.00 82.38 1021 LEU A O 1
ATOM 7948 N N . MET A 1 1022 ? 28.334 16.107 -21.698 1.00 81.44 1022 MET A N 1
ATOM 7949 C CA . MET A 1 1022 ? 29.072 14.873 -21.381 1.00 81.44 1022 MET A CA 1
ATOM 7950 C C . MET A 1 1022 ? 29.566 14.803 -19.922 1.00 81.44 1022 MET A C 1
ATOM 7952 O O . MET A 1 1022 ? 30.375 13.944 -19.564 1.00 81.44 1022 MET A O 1
ATOM 7956 N N . ARG A 1 1023 ? 29.145 15.742 -19.063 1.00 83.44 1023 ARG A N 1
ATOM 7957 C CA . ARG A 1 1023 ? 29.556 15.770 -17.651 1.00 83.44 1023 ARG A CA 1
ATOM 7958 C C . ARG A 1 1023 ? 28.838 14.676 -16.837 1.00 83.44 1023 ARG A C 1
ATOM 7960 O O . ARG A 1 1023 ? 27.676 14.389 -17.128 1.00 83.44 1023 ARG A O 1
ATOM 7967 N N . PRO A 1 1024 ? 29.486 14.113 -15.794 1.00 76.88 1024 PRO A N 1
ATOM 7968 C CA . PRO A 1 1024 ? 28.855 13.161 -14.875 1.00 76.88 1024 PRO A CA 1
ATOM 7969 C C . PRO A 1 1024 ? 27.509 13.670 -14.341 1.00 76.88 1024 PRO A C 1
ATOM 7971 O O . PRO A 1 1024 ? 27.431 14.815 -13.892 1.00 76.88 1024 PRO A O 1
ATOM 7974 N N . GLY A 1 1025 ? 26.464 12.836 -14.399 1.00 73.50 1025 GLY A N 1
ATOM 7975 C CA . GLY A 1 1025 ? 25.097 13.208 -14.014 1.00 73.50 1025 GLY A CA 1
ATOM 7976 C C . GLY A 1 1025 ? 24.210 13.754 -15.143 1.00 73.50 1025 GLY A C 1
ATOM 7977 O O . GLY A 1 1025 ? 23.065 14.105 -14.867 1.00 73.50 1025 GLY A O 1
ATOM 7978 N N . ARG A 1 1026 ? 24.706 13.817 -16.390 1.00 85.88 1026 ARG A N 1
ATOM 7979 C CA . ARG A 1 1026 ? 23.947 14.181 -17.605 1.00 85.88 1026 ARG A CA 1
ATOM 7980 C C . ARG A 1 1026 ? 23.982 13.031 -18.622 1.00 85.88 1026 ARG A C 1
ATOM 7982 O O . ARG A 1 1026 ? 23.347 12.015 -18.371 1.00 85.88 1026 ARG A O 1
ATOM 7989 N N . LEU A 1 1027 ? 24.716 13.167 -19.733 1.00 86.12 1027 LEU A N 1
ATOM 7990 C CA . LEU A 1 1027 ? 25.025 12.067 -20.658 1.00 86.12 1027 LEU A CA 1
ATOM 7991 C C . LEU A 1 1027 ? 26.410 11.507 -20.317 1.00 86.12 1027 LEU A C 1
ATOM 7993 O O . LEU A 1 1027 ? 27.410 11.825 -20.962 1.00 86.12 1027 LEU A O 1
ATOM 7997 N N . ASP A 1 1028 ? 26.490 10.755 -19.225 1.00 79.44 1028 ASP A N 1
ATOM 7998 C CA . ASP A 1 1028 ? 27.758 10.314 -18.641 1.00 79.44 1028 ASP A CA 1
ATOM 7999 C C . ASP A 1 1028 ? 28.288 8.998 -19.226 1.00 79.44 1028 ASP A C 1
ATOM 8001 O O . ASP A 1 1028 ? 29.509 8.771 -19.199 1.00 79.44 1028 ASP A O 1
ATOM 8005 N N . GLN A 1 1029 ? 27.405 8.189 -19.814 1.00 84.56 1029 GLN A N 1
ATOM 8006 C CA . GLN A 1 1029 ? 27.752 6.996 -20.585 1.00 84.56 1029 GLN A CA 1
ATOM 8007 C C . GLN A 1 1029 ? 27.872 7.320 -22.073 1.00 84.56 1029 GLN A C 1
ATOM 8009 O O . GLN A 1 1029 ? 26.931 7.805 -22.698 1.00 84.56 1029 GLN A O 1
ATOM 8014 N N . LEU A 1 1030 ? 29.043 7.055 -22.652 1.00 86.25 1030 LEU A N 1
ATOM 8015 C CA . LEU A 1 1030 ? 29.362 7.377 -24.043 1.00 86.25 1030 LEU A CA 1
ATOM 8016 C C . LEU A 1 1030 ? 29.565 6.078 -24.818 1.00 86.25 1030 LEU A C 1
ATOM 8018 O O . LEU A 1 1030 ? 30.636 5.476 -24.753 1.00 86.25 1030 LEU A O 1
ATOM 8022 N N . ILE A 1 1031 ? 28.549 5.668 -25.570 1.00 87.69 1031 ILE A N 1
ATOM 8023 C CA . ILE A 1 1031 ? 28.538 4.386 -26.274 1.00 87.69 1031 ILE A CA 1
ATOM 8024 C C . ILE A 1 1031 ? 28.872 4.616 -27.751 1.00 87.69 1031 ILE A C 1
ATOM 8026 O O . ILE A 1 1031 ? 28.151 5.307 -28.481 1.00 87.69 1031 ILE A O 1
ATOM 8030 N N . TYR A 1 1032 ? 29.984 4.022 -28.191 1.00 89.00 1032 TYR A N 1
ATOM 8031 C CA . TYR A 1 1032 ? 30.411 4.046 -29.587 1.00 89.00 1032 TYR A CA 1
ATOM 8032 C C . TYR A 1 1032 ? 29.704 2.954 -30.388 1.00 89.00 1032 TYR A C 1
ATOM 8034 O O . TYR A 1 1032 ? 29.811 1.773 -30.064 1.00 89.00 1032 TYR A O 1
ATOM 8042 N N . ILE A 1 1033 ? 29.033 3.339 -31.472 1.00 90.56 1033 ILE A N 1
ATOM 8043 C CA . ILE A 1 1033 ? 28.359 2.410 -32.382 1.00 90.56 1033 ILE A CA 1
ATOM 8044 C C . ILE A 1 1033 ? 29.166 2.329 -33.685 1.00 90.56 1033 ILE A C 1
ATOM 8046 O O . ILE A 1 1033 ? 29.096 3.255 -34.501 1.00 90.56 1033 ILE A O 1
ATOM 8050 N N . PRO A 1 1034 ? 29.965 1.262 -33.884 1.00 89.44 1034 PRO A N 1
ATOM 8051 C CA . PRO A 1 1034 ? 30.806 1.105 -35.065 1.00 89.44 1034 PRO A CA 1
ATOM 8052 C C . PRO A 1 1034 ? 30.007 0.660 -36.299 1.00 89.44 1034 PRO A C 1
ATOM 8054 O O . PRO A 1 1034 ? 28.837 0.289 -36.222 1.00 89.44 1034 PRO A O 1
ATOM 8057 N N . LEU A 1 1035 ? 30.682 0.644 -37.454 1.00 89.38 1035 LEU A N 1
ATOM 8058 C CA . LEU A 1 1035 ? 30.195 -0.080 -38.631 1.00 89.38 1035 LEU A CA 1
ATOM 8059 C C . LEU A 1 1035 ? 30.126 -1.594 -38.350 1.00 89.38 1035 LEU A C 1
ATOM 8061 O O . LEU A 1 1035 ? 30.977 -2.110 -37.620 1.00 89.38 1035 LEU A O 1
ATOM 8065 N N . PRO A 1 1036 ? 29.167 -2.318 -38.954 1.00 89.69 1036 PRO A N 1
ATOM 8066 C CA . PRO A 1 1036 ? 28.977 -3.742 -38.703 1.00 89.69 1036 PRO A CA 1
ATOM 8067 C C . PRO A 1 1036 ? 30.141 -4.596 -39.234 1.00 89.69 1036 PRO A C 1
ATOM 8069 O O . PRO A 1 1036 ? 30.576 -4.458 -40.385 1.00 89.69 1036 PRO A O 1
ATOM 8072 N N . ASP A 1 1037 ? 30.614 -5.526 -38.402 1.00 89.88 1037 ASP A N 1
ATOM 8073 C CA . ASP A 1 1037 ? 31.550 -6.587 -38.786 1.00 89.88 1037 ASP A CA 1
ATOM 8074 C C . ASP A 1 1037 ? 30.862 -7.670 -39.641 1.00 89.88 1037 ASP A C 1
ATOM 8076 O O . ASP A 1 1037 ? 29.666 -7.598 -39.909 1.00 89.88 1037 ASP A O 1
ATOM 8080 N N . GLU A 1 1038 ? 31.609 -8.657 -40.145 1.00 88.31 1038 GLU A N 1
ATOM 8081 C CA . GLU A 1 1038 ? 31.047 -9.680 -41.047 1.00 88.31 1038 GLU A CA 1
ATOM 8082 C C . GLU A 1 1038 ? 29.876 -10.448 -40.414 1.00 88.31 1038 GLU A C 1
ATOM 8084 O O . GLU A 1 1038 ? 28.834 -10.608 -41.054 1.00 88.31 1038 GLU A O 1
ATOM 8089 N N . GLY A 1 1039 ? 30.005 -10.827 -39.137 1.00 87.88 1039 GLY A N 1
ATOM 8090 C CA . GLY A 1 1039 ? 28.934 -11.474 -38.378 1.00 87.88 1039 GLY A CA 1
ATOM 8091 C C . GLY A 1 1039 ? 27.704 -10.577 -38.214 1.00 87.88 1039 GLY A C 1
ATOM 8092 O O . GLY A 1 1039 ? 26.583 -11.010 -38.482 1.00 87.88 1039 GLY A O 1
ATOM 8093 N N . SER A 1 1040 ? 27.896 -9.303 -37.861 1.00 89.44 1040 SER A N 1
ATOM 8094 C CA . SER A 1 1040 ? 26.803 -8.331 -37.740 1.00 89.44 1040 SER A CA 1
ATOM 8095 C C . SER A 1 1040 ? 26.122 -8.081 -39.082 1.00 89.44 1040 SER A C 1
ATOM 8097 O O . SER A 1 1040 ? 24.898 -8.028 -39.131 1.00 89.44 1040 SER A O 1
ATOM 8099 N N . ARG A 1 1041 ? 26.867 -7.991 -40.195 1.00 91.94 1041 ARG A N 1
ATOM 8100 C CA . ARG A 1 1041 ? 26.284 -7.811 -41.537 1.00 91.94 1041 ARG A CA 1
ATOM 8101 C C . ARG A 1 1041 ? 25.376 -8.974 -41.918 1.00 91.94 1041 ARG A C 1
ATOM 8103 O O . ARG A 1 1041 ? 24.261 -8.728 -42.376 1.00 91.94 1041 ARG A O 1
ATOM 8110 N N . ARG A 1 1042 ? 25.797 -10.220 -41.667 1.00 91.12 1042 ARG A N 1
ATOM 8111 C CA . ARG A 1 1042 ? 24.950 -11.411 -41.860 1.00 91.12 1042 ARG A CA 1
ATOM 8112 C C . ARG A 1 1042 ? 23.649 -11.304 -41.056 1.00 91.12 1042 ARG A C 1
ATOM 8114 O O . ARG A 1 1042 ? 22.567 -11.538 -41.597 1.00 91.12 1042 ARG A O 1
ATOM 8121 N N . SER A 1 1043 ? 23.742 -10.919 -39.785 1.00 89.62 1043 SER A N 1
ATOM 8122 C CA . SER A 1 1043 ? 22.575 -10.743 -38.913 1.00 89.62 1043 SER A CA 1
ATOM 8123 C C . SER A 1 1043 ? 21.657 -9.606 -39.375 1.00 89.62 1043 SER A C 1
ATOM 8125 O O . SER A 1 1043 ? 20.440 -9.763 -39.331 1.00 89.62 1043 SER A O 1
ATOM 8127 N N . ILE A 1 1044 ? 22.206 -8.496 -39.882 1.00 90.38 1044 ILE A N 1
ATOM 8128 C CA . ILE A 1 1044 ? 21.427 -7.375 -40.436 1.00 90.38 1044 ILE A CA 1
ATOM 8129 C C . ILE A 1 1044 ? 20.657 -7.816 -41.685 1.00 90.38 1044 ILE A C 1
ATOM 8131 O O . ILE A 1 1044 ? 19.470 -7.521 -41.794 1.00 90.38 1044 ILE A O 1
ATOM 8135 N N . PHE A 1 1045 ? 21.288 -8.564 -42.599 1.00 90.56 1045 PHE A N 1
ATOM 8136 C CA . PHE A 1 1045 ? 20.596 -9.137 -43.759 1.00 90.56 1045 PHE A CA 1
ATOM 8137 C C . PHE A 1 1045 ? 19.433 -10.042 -43.338 1.00 90.56 1045 PHE A C 1
ATOM 8139 O O . PHE A 1 1045 ? 18.336 -9.935 -43.883 1.00 90.56 1045 PHE A O 1
ATOM 8146 N N . LYS A 1 1046 ? 19.647 -10.897 -42.329 1.00 89.56 1046 LYS A N 1
ATOM 8147 C CA . LYS A 1 1046 ? 18.599 -11.771 -41.787 1.00 89.56 1046 LYS A CA 1
ATOM 8148 C C . LYS A 1 1046 ? 17.444 -10.973 -41.168 1.00 89.56 1046 LYS A C 1
ATOM 8150 O O . LYS A 1 1046 ? 16.289 -11.301 -41.420 1.00 89.56 1046 LYS A O 1
ATOM 8155 N N . ALA A 1 1047 ? 17.743 -9.930 -40.392 1.00 87.38 1047 ALA A N 1
ATOM 8156 C CA . ALA A 1 1047 ? 16.735 -9.079 -39.760 1.00 87.38 1047 ALA A CA 1
ATOM 8157 C C . ALA A 1 1047 ? 15.915 -8.294 -40.801 1.00 87.38 1047 ALA A C 1
ATOM 8159 O O . ALA A 1 1047 ? 14.686 -8.336 -40.779 1.00 87.38 1047 ALA A O 1
ATOM 8160 N N . ALA A 1 1048 ? 16.582 -7.660 -41.771 1.00 87.19 1048 ALA A N 1
ATOM 8161 C CA . ALA A 1 1048 ? 15.933 -6.881 -42.827 1.00 87.19 1048 ALA A CA 1
ATOM 8162 C C . ALA A 1 1048 ? 15.018 -7.734 -43.725 1.00 87.19 1048 ALA A C 1
ATOM 8164 O O . ALA A 1 1048 ? 13.983 -7.258 -44.189 1.00 87.19 1048 ALA A O 1
ATOM 8165 N N . LEU A 1 1049 ? 15.379 -9.001 -43.954 1.00 88.31 1049 LEU A N 1
ATOM 8166 C CA . LEU A 1 1049 ? 14.634 -9.923 -44.814 1.00 88.31 1049 LEU A CA 1
ATOM 8167 C C . LEU A 1 1049 ? 13.636 -10.811 -44.058 1.00 88.31 1049 LEU A C 1
ATOM 8169 O O . LEU A 1 1049 ? 12.905 -11.557 -44.696 1.00 88.31 1049 LEU A O 1
ATOM 8173 N N . ARG A 1 1050 ? 13.540 -10.715 -42.725 1.00 85.75 1050 ARG A N 1
ATOM 8174 C CA . ARG A 1 1050 ? 12.690 -11.589 -41.889 1.00 85.75 1050 ARG A CA 1
ATOM 8175 C C . ARG A 1 1050 ? 11.220 -11.617 -42.319 1.00 85.75 1050 ARG A C 1
ATOM 8177 O O . ARG A 1 1050 ? 10.575 -12.653 -42.228 1.00 85.75 1050 ARG A O 1
ATOM 8184 N N . LYS A 1 1051 ? 10.696 -10.473 -42.767 1.00 82.69 1051 LYS A N 1
ATOM 8185 C CA . LYS A 1 1051 ? 9.302 -10.304 -43.220 1.00 82.69 1051 LYS A CA 1
ATOM 8186 C C . LYS A 1 1051 ? 9.138 -10.450 -44.741 1.00 82.69 1051 LYS A C 1
ATOM 8188 O O . LYS A 1 1051 ? 8.050 -10.219 -45.252 1.00 82.69 1051 LYS A O 1
ATOM 8193 N N . SER A 1 1052 ? 10.213 -10.767 -45.466 1.00 87.06 1052 SER A N 1
ATOM 8194 C CA . SER A 1 1052 ? 10.227 -10.860 -46.930 1.00 87.06 1052 SER A CA 1
ATOM 8195 C C . SER A 1 1052 ? 10.416 -12.313 -47.382 1.00 87.06 1052 SER A C 1
ATOM 8197 O O . SER A 1 1052 ? 11.241 -13.022 -46.806 1.00 87.06 1052 SER A O 1
ATOM 8199 N N . PRO A 1 1053 ? 9.714 -12.778 -48.428 1.00 87.19 1053 PRO A N 1
ATOM 8200 C CA . PRO A 1 1053 ? 9.903 -14.125 -48.955 1.00 87.19 1053 PRO A CA 1
ATOM 8201 C C . PRO A 1 1053 ? 11.210 -14.202 -49.757 1.00 87.19 1053 PRO A C 1
ATOM 8203 O O . PRO A 1 1053 ? 11.328 -13.618 -50.834 1.00 87.19 1053 PRO A O 1
ATOM 8206 N N . VAL A 1 1054 ? 12.213 -14.916 -49.243 1.00 88.25 1054 VAL A N 1
ATOM 8207 C CA . VAL A 1 1054 ? 13.534 -15.073 -49.881 1.00 88.25 1054 VAL A CA 1
ATOM 8208 C C . VAL A 1 1054 ? 13.713 -16.504 -50.376 1.00 88.25 1054 VAL A C 1
ATOM 8210 O O . VAL A 1 1054 ? 13.365 -17.455 -49.677 1.00 88.25 1054 VAL A O 1
ATOM 8213 N N . ALA A 1 1055 ? 14.265 -16.668 -51.579 1.00 88.94 1055 ALA A N 1
ATOM 8214 C CA . ALA A 1 1055 ? 14.536 -17.983 -52.140 1.00 88.94 1055 ALA A CA 1
ATOM 8215 C C . ALA A 1 1055 ? 15.631 -18.722 -51.334 1.00 88.94 1055 ALA A C 1
ATOM 8217 O O . ALA A 1 1055 ? 16.627 -18.109 -50.941 1.00 88.94 1055 ALA A O 1
ATOM 8218 N N . PRO A 1 1056 ? 15.514 -20.047 -51.118 1.00 84.12 1056 PRO A N 1
ATOM 8219 C CA . PRO A 1 1056 ? 16.451 -20.814 -50.287 1.00 84.12 1056 PRO A CA 1
ATOM 8220 C C . PRO A 1 1056 ? 17.879 -20.885 -50.854 1.00 84.12 1056 PRO A C 1
ATOM 8222 O O . PRO A 1 1056 ? 18.804 -21.258 -50.141 1.00 84.12 1056 PRO A O 1
ATOM 8225 N N . ASN A 1 1057 ? 18.071 -20.532 -52.128 1.00 86.75 1057 ASN A N 1
ATOM 8226 C CA . ASN A 1 1057 ? 19.378 -20.459 -52.782 1.00 86.75 1057 ASN A CA 1
ATOM 8227 C C . ASN A 1 1057 ? 20.102 -19.112 -52.583 1.00 86.75 1057 ASN A C 1
ATOM 8229 O O . ASN A 1 1057 ? 21.193 -18.936 -53.125 1.00 86.75 1057 ASN A O 1
ATOM 8233 N N . VAL A 1 1058 ? 19.522 -18.159 -51.847 1.00 87.75 1058 VAL A N 1
ATOM 8234 C CA . VAL A 1 1058 ? 20.174 -16.885 -51.515 1.00 87.75 1058 VAL A CA 1
ATOM 8235 C C . VAL A 1 1058 ? 21.095 -17.074 -50.311 1.00 87.75 1058 VAL A C 1
ATOM 8237 O O . VAL A 1 1058 ? 20.642 -17.251 -49.181 1.00 87.75 1058 VAL A O 1
ATOM 8240 N N . ASP A 1 1059 ? 22.404 -17.001 -50.554 1.00 88.44 1059 ASP A N 1
ATOM 8241 C CA . ASP A 1 1059 ? 23.425 -17.114 -49.513 1.00 88.44 1059 ASP A CA 1
ATOM 8242 C C . ASP A 1 1059 ? 23.728 -15.751 -48.859 1.00 88.44 1059 ASP A C 1
ATOM 8244 O O . ASP A 1 1059 ? 24.384 -14.876 -49.435 1.00 88.44 1059 ASP A O 1
ATOM 8248 N N . LEU A 1 1060 ? 23.265 -15.582 -47.617 1.00 89.12 1060 LEU A N 1
ATOM 8249 C CA . LEU A 1 1060 ? 23.498 -14.375 -46.819 1.00 89.12 1060 LEU A CA 1
ATOM 8250 C C . LEU A 1 1060 ? 24.959 -14.238 -46.356 1.00 89.12 1060 LEU A C 1
ATOM 8252 O O . LEU A 1 1060 ? 25.428 -13.114 -46.168 1.00 89.12 1060 LEU A O 1
ATOM 8256 N N . ASP A 1 1061 ? 25.693 -15.344 -46.196 1.00 88.38 1061 ASP A N 1
ATOM 8257 C CA . ASP A 1 1061 ? 27.114 -15.318 -45.826 1.00 88.38 1061 ASP A CA 1
ATOM 8258 C C . ASP A 1 1061 ? 27.960 -14.758 -46.976 1.00 88.38 1061 ASP A C 1
ATOM 8260 O O . ASP A 1 1061 ? 28.875 -13.954 -46.767 1.00 88.38 1061 ASP A O 1
ATOM 8264 N N . HIS A 1 1062 ? 27.610 -15.110 -48.214 1.00 88.56 1062 HIS A N 1
ATOM 8265 C CA . HIS A 1 1062 ? 28.255 -14.557 -49.402 1.00 88.56 1062 HIS A CA 1
ATOM 8266 C C . HIS A 1 1062 ? 28.033 -13.038 -49.536 1.00 88.56 1062 HIS A C 1
ATOM 8268 O O . HIS A 1 1062 ? 28.974 -12.294 -49.841 1.00 88.56 1062 HIS A O 1
ATOM 8274 N N . LEU A 1 1063 ? 26.815 -12.556 -49.258 1.00 88.12 1063 LEU A N 1
ATOM 8275 C CA . LEU A 1 1063 ? 26.488 -11.123 -49.260 1.00 88.12 1063 LEU A CA 1
ATOM 8276 C C . LEU A 1 1063 ? 27.222 -10.359 -48.145 1.00 88.12 1063 LEU A C 1
ATOM 8278 O O . LEU A 1 1063 ? 27.723 -9.253 -48.373 1.00 88.12 1063 LEU A O 1
ATOM 8282 N N . ALA A 1 1064 ? 27.353 -10.951 -46.955 1.00 90.00 1064 ALA A N 1
ATOM 8283 C CA . ALA A 1 1064 ? 28.062 -10.345 -45.827 1.00 90.00 1064 ALA A CA 1
ATOM 8284 C C . ALA A 1 1064 ? 29.565 -10.135 -46.104 1.00 90.00 1064 ALA A C 1
ATOM 8286 O O . ALA A 1 1064 ? 30.130 -9.106 -45.712 1.00 90.00 1064 ALA A O 1
ATOM 8287 N N . LYS A 1 1065 ? 30.213 -11.055 -46.831 1.00 90.19 1065 LYS A N 1
ATOM 8288 C CA . LYS A 1 1065 ? 31.631 -10.935 -47.229 1.00 90.19 1065 LYS A CA 1
ATOM 8289 C C . LYS A 1 1065 ? 31.891 -9.770 -48.181 1.00 90.19 1065 LYS A C 1
ATOM 8291 O O . LYS A 1 1065 ? 32.880 -9.059 -48.030 1.00 90.19 1065 LYS A O 1
ATOM 8296 N N . HIS A 1 1066 ? 30.980 -9.527 -49.122 1.00 88.19 1066 HIS A N 1
ATOM 8297 C CA . HIS A 1 1066 ? 31.147 -8.506 -50.165 1.00 88.19 1066 HIS A CA 1
ATOM 8298 C C . HIS A 1 1066 ? 30.680 -7.100 -49.754 1.00 88.19 1066 HIS A C 1
ATOM 8300 O O . HIS A 1 1066 ? 30.867 -6.140 -50.499 1.00 88.19 1066 HIS A O 1
ATOM 8306 N N . THR A 1 1067 ? 30.104 -6.953 -48.561 1.00 89.00 1067 THR A N 1
ATOM 8307 C CA . THR A 1 1067 ? 29.579 -5.683 -48.027 1.00 89.00 1067 THR A CA 1
ATOM 8308 C C . THR A 1 1067 ? 30.487 -5.063 -46.960 1.00 89.00 1067 THR A C 1
ATOM 8310 O O . THR A 1 1067 ? 30.032 -4.354 -46.063 1.00 89.00 1067 THR A O 1
ATOM 8313 N N . GLN A 1 1068 ? 31.803 -5.289 -47.030 1.00 87.75 1068 GLN A N 1
ATOM 8314 C CA . GLN A 1 1068 ? 32.741 -4.667 -46.092 1.00 87.75 1068 GLN A CA 1
ATOM 8315 C C . GLN A 1 1068 ? 32.691 -3.130 -46.177 1.00 87.75 1068 GLN A C 1
ATOM 8317 O O . GLN A 1 1068 ? 32.802 -2.538 -47.250 1.00 87.75 1068 GLN A O 1
ATOM 8322 N N . GLY A 1 1069 ? 32.539 -2.477 -45.020 1.00 85.50 1069 GLY A N 1
ATOM 8323 C CA . GLY A 1 1069 ? 32.475 -1.017 -44.921 1.00 85.50 1069 GLY A CA 1
ATOM 8324 C C . GLY A 1 1069 ? 31.126 -0.403 -45.313 1.00 85.50 1069 GLY A C 1
ATOM 8325 O O . GLY A 1 1069 ? 31.072 0.807 -45.529 1.00 85.50 1069 GLY A O 1
ATOM 8326 N N . TYR A 1 1070 ? 30.073 -1.219 -45.424 1.00 90.00 1070 TYR A N 1
ATOM 8327 C CA . TYR A 1 1070 ? 28.680 -0.786 -45.550 1.00 90.00 1070 TYR A CA 1
ATOM 8328 C C . TYR A 1 1070 ? 28.054 -0.597 -44.161 1.00 90.00 1070 TYR A C 1
ATOM 8330 O O . TYR A 1 1070 ? 28.345 -1.362 -43.239 1.00 90.00 1070 TYR A O 1
ATOM 8338 N N . SER A 1 1071 ? 27.194 0.409 -44.009 1.00 91.12 1071 SER A N 1
ATOM 8339 C CA . SER A 1 1071 ? 26.381 0.607 -42.803 1.00 91.12 1071 SER A CA 1
ATOM 8340 C C . SER A 1 1071 ? 25.125 -0.277 -42.820 1.00 91.12 1071 SER A C 1
ATOM 8342 O O . SER A 1 1071 ? 24.765 -0.854 -43.849 1.00 91.12 1071 SER A O 1
ATOM 8344 N N . GLY A 1 1072 ? 24.415 -0.368 -41.691 1.00 88.62 1072 GLY A N 1
ATOM 8345 C CA . GLY A 1 1072 ? 23.129 -1.075 -41.630 1.00 88.62 1072 GLY A CA 1
ATOM 8346 C C . GLY A 1 1072 ? 22.078 -0.471 -42.571 1.00 88.62 1072 GLY A C 1
ATOM 8347 O O . GLY A 1 1072 ? 21.304 -1.204 -43.187 1.00 88.62 1072 GLY A O 1
ATOM 8348 N N . ALA A 1 1073 ? 22.102 0.851 -42.756 1.00 88.12 1073 ALA A N 1
ATOM 8349 C CA . ALA A 1 1073 ? 21.259 1.547 -43.724 1.00 88.12 1073 ALA A CA 1
ATOM 8350 C C . ALA A 1 1073 ? 21.611 1.171 -45.171 1.00 88.12 1073 ALA A C 1
ATOM 8352 O O . ALA A 1 1073 ? 20.705 0.903 -45.957 1.00 88.12 1073 ALA A O 1
ATOM 8353 N N . ASP A 1 1074 ? 22.900 1.068 -45.512 1.00 91.00 1074 ASP A N 1
ATOM 8354 C CA . ASP A 1 1074 ? 23.310 0.662 -46.863 1.00 91.00 1074 ASP A CA 1
ATOM 8355 C C . ASP A 1 1074 ? 22.884 -0.789 -47.164 1.00 91.00 1074 ASP A C 1
ATOM 8357 O O . ASP A 1 1074 ? 22.422 -1.091 -48.262 1.00 91.00 1074 ASP A O 1
ATOM 8361 N N . ILE A 1 1075 ? 22.991 -1.691 -46.181 1.00 90.44 1075 ILE A N 1
ATOM 8362 C CA . ILE A 1 1075 ? 22.536 -3.090 -46.300 1.00 90.44 1075 ILE A CA 1
ATOM 8363 C C . ILE A 1 1075 ? 21.012 -3.165 -46.454 1.00 90.44 1075 ILE A C 1
ATOM 8365 O O . ILE A 1 1075 ? 20.498 -3.926 -47.277 1.00 90.44 1075 ILE A O 1
ATOM 8369 N N . THR A 1 1076 ? 20.281 -2.346 -45.698 1.00 88.81 1076 THR A N 1
ATOM 8370 C CA . THR A 1 1076 ? 18.819 -2.253 -45.806 1.00 88.81 1076 THR A CA 1
ATOM 8371 C C . THR A 1 1076 ? 18.405 -1.739 -47.186 1.00 88.81 1076 THR A C 1
ATOM 8373 O O . THR A 1 1076 ? 17.483 -2.285 -47.785 1.00 88.81 1076 THR A O 1
ATOM 8376 N N . GLU A 1 1077 ? 19.122 -0.760 -47.743 1.00 89.56 1077 GLU A N 1
ATOM 8377 C CA . GLU A 1 1077 ? 18.896 -0.256 -49.104 1.00 89.56 1077 GLU A CA 1
ATOM 8378 C C . GLU A 1 1077 ? 19.128 -1.347 -50.167 1.00 89.56 1077 GLU A C 1
ATOM 8380 O O . GLU A 1 1077 ? 18.341 -1.468 -51.107 1.00 89.56 1077 GLU A O 1
ATOM 8385 N N . ILE A 1 1078 ? 20.156 -2.194 -50.007 1.00 91.12 1078 ILE A N 1
ATOM 8386 C CA . ILE A 1 1078 ? 20.400 -3.358 -50.884 1.00 91.12 1078 ILE A CA 1
ATOM 8387 C C . ILE A 1 1078 ? 19.200 -4.319 -50.856 1.00 91.12 1078 ILE A C 1
ATOM 8389 O O . ILE A 1 1078 ? 18.747 -4.763 -51.916 1.00 91.12 1078 ILE A O 1
ATOM 8393 N N . CYS A 1 1079 ? 18.659 -4.604 -49.666 1.00 90.56 1079 CYS A N 1
ATOM 8394 C CA . CYS A 1 1079 ? 17.489 -5.471 -49.490 1.00 90.56 1079 CYS A CA 1
ATOM 8395 C C . CYS A 1 1079 ? 16.227 -4.851 -50.105 1.00 90.56 1079 CYS A C 1
ATOM 8397 O O . CYS A 1 1079 ? 15.537 -5.500 -50.886 1.00 90.56 1079 CYS A O 1
ATOM 8399 N N . GLN A 1 1080 ? 15.950 -3.575 -49.821 1.00 88.69 1080 GLN A N 1
ATOM 8400 C CA . GLN A 1 1080 ? 14.792 -2.866 -50.371 1.00 88.69 1080 GLN A CA 1
ATOM 8401 C C . GLN A 1 1080 ? 14.838 -2.778 -51.898 1.00 88.69 1080 GLN A C 1
ATOM 8403 O O . GLN A 1 1080 ? 13.805 -2.902 -52.554 1.00 88.69 1080 GLN A O 1
ATOM 8408 N N . ARG A 1 1081 ? 16.021 -2.590 -52.492 1.00 88.25 1081 ARG A N 1
ATOM 8409 C CA . ARG A 1 1081 ? 16.182 -2.621 -53.952 1.00 88.25 1081 ARG A CA 1
ATOM 8410 C C . ARG A 1 1081 ? 15.923 -4.003 -54.536 1.00 88.25 1081 ARG A C 1
ATOM 8412 O O . ARG A 1 1081 ? 15.226 -4.087 -55.541 1.00 88.25 1081 ARG A O 1
ATOM 8419 N N . ALA A 1 1082 ? 16.417 -5.066 -53.902 1.00 88.81 1082 ALA A N 1
ATOM 8420 C CA . ALA A 1 1082 ? 16.131 -6.434 -54.333 1.00 88.81 1082 ALA A CA 1
ATOM 8421 C C . ALA A 1 1082 ? 14.620 -6.742 -54.279 1.00 88.81 1082 ALA A C 1
ATOM 8423 O O . ALA A 1 1082 ? 14.071 -7.289 -55.234 1.00 88.81 1082 ALA A O 1
ATOM 8424 N N . VAL A 1 1083 ? 13.927 -6.300 -53.220 1.00 88.88 1083 VAL A N 1
ATOM 8425 C CA . VAL A 1 1083 ? 12.459 -6.390 -53.102 1.00 88.88 1083 VAL A CA 1
ATOM 8426 C C . VAL A 1 1083 ? 11.766 -5.600 -54.217 1.00 88.88 1083 VAL A C 1
ATOM 8428 O O . VAL A 1 1083 ? 10.861 -6.118 -54.862 1.00 88.88 1083 VAL A O 1
ATOM 8431 N N . LYS A 1 1084 ? 12.201 -4.363 -54.499 1.00 87.44 1084 LYS A N 1
ATOM 8432 C CA . LYS A 1 1084 ? 11.638 -3.543 -55.588 1.00 87.44 1084 LYS A CA 1
ATOM 8433 C C . LYS A 1 1084 ? 11.791 -4.208 -56.956 1.00 87.44 1084 LYS A C 1
ATOM 8435 O O . LYS A 1 1084 ? 10.876 -4.104 -57.767 1.00 87.44 1084 LYS A O 1
ATOM 8440 N N . TYR A 1 1085 ? 12.909 -4.888 -57.216 1.00 88.44 1085 TYR A N 1
ATOM 8441 C CA . TYR A 1 1085 ? 13.088 -5.655 -58.451 1.00 88.44 1085 TYR A CA 1
ATOM 8442 C C . TYR A 1 1085 ? 12.143 -6.858 -58.523 1.00 88.44 1085 TYR A C 1
ATOM 8444 O O . TYR A 1 1085 ? 11.512 -7.044 -59.559 1.00 88.44 1085 TYR A O 1
ATOM 8452 N N . ALA A 1 1086 ? 11.957 -7.589 -57.420 1.00 87.44 1086 ALA A N 1
ATOM 8453 C CA . ALA A 1 1086 ? 11.002 -8.696 -57.356 1.00 87.44 1086 ALA A CA 1
ATOM 8454 C C . ALA A 1 1086 ? 9.547 -8.235 -57.567 1.00 87.44 1086 ALA A C 1
ATOM 8456 O O . ALA A 1 1086 ? 8.823 -8.825 -58.363 1.00 87.44 1086 ALA A O 1
ATOM 8457 N N . ILE A 1 1087 ? 9.132 -7.139 -56.915 1.00 86.56 1087 ILE A N 1
ATOM 8458 C CA . ILE A 1 1087 ? 7.797 -6.541 -57.095 1.00 86.56 1087 ILE A CA 1
ATOM 8459 C C . ILE A 1 1087 ? 7.603 -6.102 -58.547 1.00 86.56 1087 ILE A C 1
ATOM 8461 O O . ILE A 1 1087 ? 6.552 -6.343 -59.133 1.00 86.56 1087 ILE A O 1
ATOM 8465 N N . ARG A 1 1088 ? 8.618 -5.468 -59.144 1.00 86.69 1088 ARG A N 1
ATOM 8466 C CA . ARG A 1 1088 ? 8.562 -5.055 -60.546 1.00 86.69 1088 ARG A CA 1
ATOM 8467 C C . ARG A 1 1088 ? 8.387 -6.255 -61.481 1.00 86.69 1088 ARG A C 1
ATOM 8469 O O . ARG A 1 1088 ? 7.546 -6.183 -62.367 1.00 86.69 1088 ARG A O 1
ATOM 8476 N N . GLU A 1 1089 ? 9.134 -7.338 -61.269 1.00 86.94 1089 GLU A N 1
ATOM 8477 C CA . GLU A 1 1089 ? 9.002 -8.568 -62.061 1.00 86.94 1089 GLU A CA 1
ATOM 8478 C C . GLU A 1 1089 ? 7.612 -9.209 -61.891 1.00 86.94 1089 GLU A C 1
ATOM 8480 O O . GLU A 1 1089 ? 6.996 -9.601 -62.881 1.00 86.94 1089 GLU A O 1
ATOM 8485 N N . SER A 1 1090 ? 7.098 -9.276 -60.657 1.00 85.69 1090 SER A N 1
ATOM 8486 C CA . SER A 1 1090 ? 5.764 -9.809 -60.344 1.00 85.69 1090 SER A CA 1
ATOM 8487 C C . SER A 1 1090 ? 4.659 -9.017 -61.059 1.00 85.69 1090 SER A C 1
ATOM 8489 O O . SER A 1 1090 ? 3.881 -9.595 -61.816 1.00 85.69 1090 SER A O 1
ATOM 8491 N N . ILE A 1 1091 ? 4.673 -7.682 -60.947 1.00 84.50 1091 ILE A N 1
ATOM 8492 C CA . ILE A 1 1091 ? 3.705 -6.805 -61.626 1.00 84.50 1091 ILE A CA 1
ATOM 8493 C C . ILE A 1 1091 ? 3.811 -6.933 -63.155 1.00 84.50 1091 ILE A C 1
ATOM 8495 O O . ILE A 1 1091 ? 2.789 -6.994 -63.839 1.00 84.50 1091 ILE A O 1
ATOM 8499 N N . GLU A 1 1092 ? 5.024 -6.989 -63.720 1.00 85.00 1092 GLU A N 1
ATOM 8500 C CA . GLU A 1 1092 ? 5.222 -7.170 -65.167 1.00 85.00 1092 GLU A CA 1
ATOM 8501 C C . GLU A 1 1092 ? 4.641 -8.515 -65.657 1.00 85.00 1092 GLU A C 1
ATOM 8503 O O . GLU A 1 1092 ? 4.011 -8.560 -66.720 1.00 85.00 1092 GLU A O 1
ATOM 8508 N N . LYS A 1 1093 ? 4.770 -9.597 -64.873 1.00 82.31 1093 LYS A N 1
ATOM 8509 C CA . LYS A 1 1093 ? 4.177 -10.908 -65.194 1.00 82.31 1093 LYS A CA 1
ATOM 8510 C C . LYS A 1 1093 ? 2.659 -10.948 -65.015 1.00 82.31 1093 LYS A C 1
ATOM 8512 O O . LYS A 1 1093 ? 1.993 -11.563 -65.847 1.00 82.31 1093 LYS A O 1
ATOM 8517 N N . ASP A 1 1094 ? 2.104 -10.273 -64.011 1.00 80.06 1094 ASP A N 1
ATOM 8518 C CA . ASP A 1 1094 ? 0.651 -10.164 -63.820 1.00 80.06 1094 ASP A CA 1
ATOM 8519 C C . ASP A 1 1094 ? -0.018 -9.390 -64.960 1.00 80.06 1094 ASP A C 1
ATOM 8521 O O . ASP A 1 1094 ? -1.071 -9.791 -65.460 1.00 80.06 1094 ASP A O 1
ATOM 8525 N N . ILE A 1 1095 ? 0.615 -8.314 -65.439 1.00 82.62 1095 ILE A N 1
ATOM 8526 C CA . ILE A 1 1095 ? 0.144 -7.567 -66.613 1.00 82.62 1095 ILE A CA 1
ATOM 8527 C C . ILE A 1 1095 ? 0.166 -8.461 -67.862 1.00 82.62 1095 ILE A C 1
ATOM 8529 O O . ILE A 1 1095 ? -0.805 -8.480 -68.620 1.00 82.62 1095 ILE A O 1
ATOM 8533 N N . GLU A 1 1096 ? 1.231 -9.241 -68.070 1.00 78.00 1096 GLU A N 1
ATOM 8534 C CA . GLU A 1 1096 ? 1.329 -10.187 -69.189 1.00 78.00 1096 GLU A CA 1
ATOM 8535 C C . GLU A 1 1096 ? 0.293 -11.324 -69.081 1.00 78.00 1096 GLU A C 1
ATOM 8537 O O . GLU A 1 1096 ? -0.316 -11.691 -70.088 1.00 78.00 1096 GLU A O 1
ATOM 8542 N N . ARG A 1 1097 ? 0.032 -11.847 -67.872 1.00 74.19 1097 ARG A N 1
ATOM 8543 C CA . ARG A 1 1097 ? -1.010 -12.856 -67.600 1.00 74.19 1097 ARG A CA 1
ATOM 8544 C C . ARG A 1 1097 ? -2.401 -12.296 -67.892 1.00 74.19 1097 ARG A C 1
ATOM 8546 O O . ARG A 1 1097 ? -3.176 -12.942 -68.593 1.00 74.19 1097 ARG A O 1
ATOM 8553 N N . ASN A 1 1098 ? -2.695 -11.080 -67.436 1.00 73.06 1098 ASN A N 1
ATOM 8554 C CA . ASN A 1 1098 ? -3.966 -10.404 -67.698 1.00 73.06 1098 ASN A CA 1
ATOM 8555 C C . ASN A 1 1098 ? -4.162 -10.096 -69.188 1.00 73.06 1098 ASN A C 1
ATOM 8557 O O . ASN A 1 1098 ? -5.260 -10.288 -69.709 1.00 73.06 1098 ASN A O 1
ATOM 8561 N N . ARG A 1 1099 ? -3.098 -9.708 -69.903 1.00 76.44 1099 ARG A N 1
ATOM 8562 C CA . ARG A 1 1099 ? -3.136 -9.533 -71.362 1.00 76.44 1099 ARG A CA 1
ATOM 8563 C C . ARG A 1 1099 ? -3.428 -10.853 -72.084 1.00 76.44 1099 ARG A C 1
ATOM 8565 O O . ARG A 1 1099 ? -4.293 -10.888 -72.951 1.00 76.44 1099 ARG A O 1
ATOM 8572 N N . ARG A 1 1100 ? -2.783 -11.955 -71.685 1.00 71.56 1100 ARG A N 1
ATOM 8573 C CA . ARG A 1 1100 ? -3.047 -13.295 -72.248 1.00 71.56 1100 ARG A CA 1
ATOM 8574 C C . ARG A 1 1100 ? -4.463 -13.795 -71.951 1.00 71.56 1100 ARG A C 1
ATOM 8576 O O . ARG A 1 1100 ? -5.082 -14.372 -72.839 1.00 71.56 1100 ARG A O 1
ATOM 8583 N N . LYS A 1 1101 ? -4.995 -13.527 -70.750 1.00 70.31 1101 LYS A N 1
ATOM 8584 C CA . LYS A 1 1101 ? -6.397 -13.819 -70.389 1.00 70.31 1101 LYS A CA 1
ATOM 8585 C C . LYS A 1 1101 ? -7.394 -13.003 -71.224 1.00 70.31 1101 LYS A C 1
ATOM 8587 O O . LYS A 1 1101 ? -8.453 -13.513 -71.567 1.00 70.31 1101 LYS A O 1
ATOM 8592 N N . GLN A 1 1102 ? -7.056 -11.764 -71.592 1.00 67.69 1102 GLN A N 1
ATOM 8593 C CA . GLN A 1 1102 ? -7.880 -10.947 -72.494 1.00 67.69 1102 GLN A CA 1
ATOM 8594 C C . GLN A 1 1102 ? -7.822 -11.412 -73.958 1.00 67.69 1102 GLN A C 1
ATOM 8596 O O . GLN A 1 1102 ? -8.817 -11.292 -74.668 1.00 67.69 1102 GLN A O 1
ATOM 8601 N N . GLU A 1 1103 ? -6.683 -11.937 -74.419 1.00 71.31 1103 GLU A N 1
ATOM 8602 C CA . GLU A 1 1103 ? -6.498 -12.398 -75.802 1.00 71.31 1103 GLU A CA 1
ATOM 8603 C C . GLU A 1 1103 ? -7.049 -13.815 -76.061 1.00 71.31 1103 GLU A C 1
ATOM 8605 O O . GLU A 1 1103 ? -7.349 -14.136 -77.211 1.00 71.31 1103 GLU A O 1
ATOM 8610 N N . ASN A 1 1104 ? -7.211 -14.660 -75.031 1.00 66.06 1104 ASN A N 1
ATOM 8611 C CA . ASN A 1 1104 ? -7.731 -16.026 -75.182 1.00 66.06 1104 ASN A CA 1
ATOM 8612 C C . ASN A 1 1104 ? -8.529 -16.493 -73.933 1.00 66.06 1104 ASN A C 1
ATOM 8614 O O . ASN A 1 1104 ? -7.935 -17.015 -72.987 1.00 66.06 1104 ASN A O 1
ATOM 8618 N N . PRO A 1 1105 ? -9.867 -16.327 -73.912 1.00 60.44 1105 PRO A N 1
ATOM 8619 C CA . PRO A 1 1105 ? -10.698 -16.586 -72.727 1.00 60.44 1105 PRO A CA 1
ATOM 8620 C C . PRO A 1 1105 ? -10.979 -18.072 -72.408 1.00 60.44 1105 PRO A C 1
ATOM 8622 O O . PRO A 1 1105 ? -11.486 -18.352 -71.328 1.00 60.44 1105 PRO A O 1
ATOM 8625 N N . ASP A 1 1106 ? -10.635 -19.017 -73.295 1.00 58.22 1106 ASP A N 1
ATOM 8626 C CA . ASP A 1 1106 ? -10.895 -20.466 -73.121 1.00 58.22 1106 ASP A CA 1
ATOM 8627 C C . ASP A 1 1106 ? -9.706 -21.260 -72.527 1.00 58.22 1106 ASP A C 1
ATOM 8629 O O . ASP A 1 1106 ? -9.755 -22.489 -72.430 1.00 58.22 1106 ASP A O 1
ATOM 8633 N N . LEU A 1 1107 ? -8.611 -20.596 -72.138 1.00 57.94 1107 LEU A N 1
ATOM 8634 C CA . LEU A 1 1107 ? -7.506 -21.256 -71.433 1.00 57.94 1107 LEU A CA 1
ATOM 8635 C C . LEU A 1 1107 ? -7.918 -21.517 -69.976 1.00 57.94 1107 LEU A C 1
ATOM 8637 O O . LEU A 1 1107 ? -8.037 -20.578 -69.192 1.00 57.94 1107 LEU A O 1
ATOM 8641 N N . MET A 1 1108 ? -8.143 -22.792 -69.634 1.00 51.56 1108 MET A N 1
ATOM 8642 C CA . MET A 1 1108 ? -8.385 -23.254 -68.260 1.00 51.56 1108 MET A CA 1
ATOM 8643 C C . MET A 1 1108 ? -7.303 -22.729 -67.304 1.00 51.56 1108 MET A C 1
ATOM 8645 O O . MET A 1 1108 ? -6.124 -22.701 -67.662 1.00 51.56 1108 MET A O 1
ATOM 8649 N N . ASP A 1 1109 ? -7.721 -22.340 -66.093 1.00 57.56 1109 ASP A N 1
ATOM 8650 C CA . ASP A 1 1109 ? -6.866 -21.942 -64.966 1.00 57.56 1109 ASP A CA 1
ATOM 8651 C C . ASP A 1 1109 ? -6.003 -23.129 -64.484 1.00 57.56 1109 ASP A C 1
ATOM 8653 O O . ASP A 1 1109 ? -6.239 -23.714 -63.429 1.00 57.56 1109 ASP A O 1
ATOM 8657 N N . GLU A 1 1110 ? -5.004 -23.523 -65.274 1.00 48.25 1110 GLU A N 1
ATOM 8658 C CA . GLU A 1 1110 ? -3.929 -24.393 -64.808 1.00 48.25 1110 GLU A CA 1
ATOM 8659 C C . GLU A 1 1110 ? -2.848 -23.520 -64.152 1.00 48.25 1110 GLU A C 1
ATOM 8661 O O . GLU A 1 1110 ? -2.201 -22.692 -64.796 1.00 48.25 1110 GLU A O 1
ATOM 8666 N N . ASP A 1 1111 ? -2.721 -23.725 -62.839 1.00 51.56 1111 ASP A N 1
ATOM 8667 C CA . ASP A 1 1111 ? -1.792 -23.141 -61.874 1.00 51.56 1111 ASP A CA 1
ATOM 8668 C C . ASP A 1 1111 ? -2.052 -21.686 -61.431 1.00 51.56 1111 ASP A C 1
ATOM 8670 O O . ASP A 1 1111 ? -1.518 -20.707 -61.952 1.00 51.56 1111 ASP A O 1
ATOM 8674 N N . ASP A 1 1112 ? -2.785 -21.567 -60.319 1.00 54.84 1112 ASP A N 1
ATOM 8675 C CA . ASP A 1 1112 ? -2.857 -20.386 -59.443 1.00 54.84 1112 ASP A CA 1
ATOM 8676 C C . ASP A 1 1112 ? -1.570 -20.204 -58.607 1.00 54.84 1112 ASP A C 1
ATOM 8678 O O . ASP A 1 1112 ? -1.588 -19.856 -57.427 1.00 54.84 1112 ASP A O 1
ATOM 8682 N N . THR A 1 1113 ? -0.413 -20.486 -59.211 1.00 59.31 1113 THR A N 1
ATOM 8683 C CA . THR A 1 1113 ? 0.885 -20.258 -58.575 1.00 59.31 1113 THR A CA 1
ATOM 8684 C C . THR A 1 1113 ? 1.395 -18.866 -58.924 1.00 59.31 1113 THR A C 1
ATOM 8686 O O . THR A 1 1113 ? 1.480 -18.482 -60.091 1.00 59.31 1113 THR A O 1
ATOM 8689 N N . ASP A 1 1114 ? 1.729 -18.096 -57.888 1.00 66.62 1114 ASP A N 1
ATOM 8690 C CA . ASP A 1 1114 ? 2.433 -16.822 -58.023 1.00 66.62 1114 ASP A CA 1
ATOM 8691 C C . ASP A 1 1114 ? 3.735 -17.047 -58.824 1.00 66.62 1114 ASP A C 1
ATOM 8693 O O . ASP A 1 1114 ? 4.574 -17.853 -58.406 1.00 66.62 1114 ASP A O 1
ATOM 8697 N N . PRO A 1 1115 ? 3.921 -16.385 -59.984 1.00 65.44 1115 PRO A N 1
ATOM 8698 C CA . PRO A 1 1115 ? 5.072 -16.606 -60.853 1.00 65.44 1115 PRO A CA 1
ATOM 8699 C C . PRO A 1 1115 ? 6.380 -15.993 -60.320 1.00 65.44 1115 PRO A C 1
ATOM 8701 O O . PRO A 1 1115 ? 7.441 -16.230 -60.912 1.00 65.44 1115 PRO A O 1
ATOM 8704 N N . VAL A 1 1116 ? 6.332 -15.186 -59.250 1.00 71.81 1116 VAL A N 1
ATOM 8705 C CA . VAL A 1 1116 ? 7.505 -14.672 -58.519 1.00 71.81 1116 VAL A CA 1
ATOM 8706 C C . VAL A 1 1116 ? 7.226 -14.738 -57.008 1.00 71.81 1116 VAL A C 1
ATOM 8708 O O . VAL A 1 1116 ? 7.113 -13.708 -56.347 1.00 71.81 1116 VAL A O 1
ATOM 8711 N N . PRO A 1 1117 ? 7.178 -15.945 -56.414 1.00 75.81 1117 PRO A N 1
ATOM 8712 C CA . PRO A 1 1117 ? 6.763 -16.106 -55.021 1.00 75.81 1117 PRO A CA 1
ATOM 8713 C C . PRO A 1 1117 ? 7.849 -15.675 -54.023 1.00 75.81 1117 PRO A C 1
ATOM 8715 O O . PRO A 1 1117 ? 7.607 -15.597 -52.820 1.00 75.81 1117 PRO A O 1
ATOM 8718 N N . CYS A 1 1118 ? 9.084 -15.455 -54.490 1.00 86.56 1118 CYS A N 1
ATOM 8719 C CA . CYS A 1 1118 ? 10.226 -15.146 -53.637 1.00 86.56 1118 CYS A CA 1
ATOM 8720 C C . CYS A 1 1118 ? 11.297 -14.307 -54.348 1.00 86.56 1118 CYS A C 1
ATOM 8722 O O . CYS A 1 1118 ? 11.428 -14.297 -55.572 1.00 86.56 1118 CYS A O 1
ATOM 8724 N N . ILE A 1 1119 ? 12.107 -13.613 -53.550 1.00 88.75 1119 ILE A N 1
ATOM 8725 C CA . ILE A 1 1119 ? 13.247 -12.814 -54.001 1.00 88.75 1119 ILE A CA 1
ATOM 8726 C C . ILE A 1 1119 ? 14.409 -13.755 -54.341 1.00 88.75 1119 ILE A C 1
ATOM 8728 O O . ILE A 1 1119 ? 14.849 -14.534 -53.494 1.00 88.75 1119 ILE A O 1
ATOM 8732 N N . THR A 1 1120 ? 14.922 -13.665 -55.568 1.00 90.25 1120 THR A N 1
ATOM 8733 C CA . THR A 1 1120 ? 15.971 -14.546 -56.097 1.00 90.25 1120 THR A CA 1
ATOM 8734 C C . THR A 1 1120 ? 17.370 -13.923 -56.011 1.00 90.25 1120 THR A C 1
ATOM 8736 O O . THR A 1 1120 ? 17.533 -12.725 -55.773 1.00 90.25 1120 THR A O 1
ATOM 8739 N N . VAL A 1 1121 ? 18.404 -14.737 -56.259 1.00 88.88 1121 VAL A N 1
ATOM 8740 C CA . VAL A 1 1121 ? 19.813 -14.297 -56.314 1.00 88.88 1121 VAL A CA 1
ATOM 8741 C C . VAL A 1 1121 ? 20.029 -13.193 -57.358 1.00 88.88 1121 VAL A C 1
ATOM 8743 O O . VAL A 1 1121 ? 20.736 -12.227 -57.079 1.00 88.88 1121 VAL A O 1
ATOM 8746 N N . ALA A 1 1122 ? 19.361 -13.270 -58.515 1.00 88.44 1122 ALA A N 1
ATOM 8747 C CA . ALA A 1 1122 ? 19.478 -12.272 -59.582 1.00 88.44 1122 ALA A CA 1
ATOM 8748 C C . ALA A 1 1122 ? 19.059 -10.862 -59.120 1.00 88.44 1122 ALA A C 1
ATOM 8750 O O . ALA A 1 1122 ? 19.684 -9.871 -59.498 1.00 88.44 1122 ALA A O 1
ATOM 8751 N N . HIS A 1 1123 ? 18.051 -10.763 -58.245 1.00 90.38 1123 HIS A N 1
ATOM 8752 C CA . HIS A 1 1123 ? 17.617 -9.484 -57.674 1.00 90.38 1123 HIS A CA 1
ATOM 8753 C C . HIS A 1 1123 ? 18.672 -8.860 -56.756 1.00 90.38 1123 HIS A C 1
ATOM 8755 O O . HIS A 1 1123 ? 18.837 -7.638 -56.753 1.00 90.38 1123 HIS A O 1
ATOM 8761 N N . PHE A 1 1124 ? 19.404 -9.683 -55.999 1.00 89.88 1124 PHE A N 1
ATOM 8762 C CA . PHE A 1 1124 ? 20.503 -9.218 -55.151 1.00 89.88 1124 PHE A CA 1
ATOM 8763 C C . PHE A 1 1124 ? 21.755 -8.866 -55.957 1.00 89.88 1124 PHE A C 1
ATOM 8765 O O . PHE A 1 1124 ? 22.415 -7.879 -55.644 1.00 89.88 1124 PHE A O 1
ATOM 8772 N N . GLU A 1 1125 ? 22.073 -9.611 -57.016 1.00 88.94 1125 GLU A N 1
ATOM 8773 C CA . GLU A 1 1125 ? 23.179 -9.260 -57.917 1.00 88.94 1125 GLU A CA 1
ATOM 8774 C C . GLU A 1 1125 ? 22.939 -7.908 -58.597 1.00 88.94 1125 GLU A C 1
ATOM 8776 O O . GLU A 1 1125 ? 23.833 -7.058 -58.636 1.00 88.94 1125 GLU A O 1
ATOM 8781 N N . GLU A 1 1126 ? 21.714 -7.672 -59.076 1.00 87.31 1126 GLU A N 1
ATOM 8782 C CA . GLU A 1 1126 ? 21.342 -6.402 -59.694 1.00 87.31 1126 GLU A CA 1
ATOM 8783 C C . GLU A 1 1126 ? 21.312 -5.256 -58.672 1.00 87.31 1126 GLU A C 1
ATOM 8785 O O . GLU A 1 1126 ? 21.731 -4.140 -58.982 1.00 87.31 1126 GLU A O 1
ATOM 8790 N N . SER A 1 1127 ? 20.888 -5.503 -57.425 1.00 89.12 1127 SER A N 1
ATOM 8791 C CA . SER A 1 1127 ? 20.931 -4.470 -56.381 1.00 89.12 1127 SER A CA 1
ATOM 8792 C C . SER A 1 1127 ? 22.363 -4.118 -55.967 1.00 89.12 1127 SER A C 1
ATOM 8794 O O . SER A 1 1127 ? 22.672 -2.934 -55.791 1.00 89.12 1127 SER A O 1
ATOM 8796 N N . MET A 1 1128 ? 23.259 -5.110 -55.911 1.00 86.12 1128 MET A N 1
ATOM 8797 C CA . MET A 1 1128 ? 24.664 -4.938 -55.534 1.00 86.12 1128 MET A CA 1
ATOM 8798 C C . MET A 1 1128 ? 25.455 -4.101 -56.551 1.00 86.12 1128 MET A C 1
ATOM 8800 O O . MET A 1 1128 ? 26.349 -3.351 -56.162 1.00 86.12 1128 MET A O 1
ATOM 8804 N N . ARG A 1 1129 ? 25.092 -4.135 -57.844 1.00 86.50 1129 ARG A N 1
ATOM 8805 C CA . ARG A 1 1129 ? 25.709 -3.287 -58.889 1.00 86.50 1129 ARG A CA 1
ATOM 8806 C C . ARG A 1 1129 ? 25.570 -1.789 -58.620 1.00 86.50 1129 ARG A C 1
ATOM 8808 O O . ARG A 1 1129 ? 26.446 -1.013 -58.994 1.00 86.50 1129 ARG A O 1
ATOM 8815 N N . PHE A 1 1130 ? 24.478 -1.378 -57.978 1.00 83.88 1130 PHE A N 1
ATOM 8816 C CA . PHE A 1 1130 ? 24.178 0.029 -57.688 1.00 83.88 1130 PHE A CA 1
ATOM 8817 C C . PHE A 1 1130 ? 24.390 0.398 -56.217 1.00 83.88 1130 PHE A C 1
ATOM 8819 O O . PHE A 1 1130 ? 24.079 1.526 -55.810 1.00 83.88 1130 PHE A O 1
ATOM 8826 N N . ALA A 1 1131 ? 24.885 -0.538 -55.410 1.00 84.25 1131 ALA A N 1
ATOM 8827 C CA . ALA A 1 1131 ? 25.153 -0.322 -54.002 1.00 84.25 1131 ALA A CA 1
ATOM 8828 C C . ALA A 1 1131 ? 26.308 0.681 -53.830 1.00 84.25 1131 ALA A C 1
ATOM 8830 O O . ALA A 1 1131 ? 27.308 0.647 -54.550 1.00 84.25 1131 ALA A O 1
ATOM 8831 N N . ARG A 1 1132 ? 26.150 1.628 -52.901 1.00 84.12 1132 ARG A N 1
ATOM 8832 C CA . ARG A 1 1132 ? 27.164 2.641 -52.579 1.00 84.12 1132 ARG A CA 1
ATOM 8833 C C . ARG A 1 1132 ? 27.449 2.604 -51.088 1.00 84.12 1132 ARG A C 1
ATOM 8835 O O . ARG A 1 1132 ? 26.529 2.438 -50.296 1.00 84.12 1132 ARG A O 1
ATOM 8842 N N . ARG A 1 1133 ? 28.713 2.812 -50.724 1.00 86.69 1133 ARG A N 1
ATOM 8843 C CA . ARG A 1 1133 ? 29.129 2.987 -49.328 1.00 86.69 1133 ARG A CA 1
ATOM 8844 C C . ARG A 1 1133 ? 28.847 4.421 -48.885 1.00 86.69 1133 ARG A C 1
ATOM 8846 O O . ARG A 1 1133 ? 29.323 5.356 -49.529 1.00 86.69 1133 ARG A O 1
ATOM 8853 N N . SER A 1 1134 ? 28.102 4.587 -47.794 1.00 84.62 1134 SER A N 1
ATOM 8854 C CA . SER A 1 1134 ? 27.809 5.908 -47.212 1.00 84.62 1134 SER A CA 1
ATOM 8855 C C . SER A 1 1134 ? 28.952 6.473 -46.365 1.00 84.62 1134 SER A C 1
ATOM 8857 O O . SER A 1 1134 ? 29.051 7.688 -46.218 1.00 84.62 1134 SER A O 1
ATOM 8859 N N . VAL A 1 1135 ? 29.841 5.621 -45.839 1.00 86.50 1135 VAL A N 1
ATOM 8860 C CA . VAL A 1 1135 ? 30.930 6.022 -44.935 1.00 86.50 1135 VAL A CA 1
ATOM 8861 C C . VAL A 1 1135 ? 32.290 5.795 -45.594 1.00 86.50 1135 VAL A C 1
ATOM 8863 O O . VAL A 1 1135 ? 32.615 4.683 -46.020 1.00 86.50 1135 VAL A O 1
ATOM 8866 N N . SER A 1 1136 ? 33.097 6.858 -45.663 1.00 87.00 1136 SER A N 1
ATOM 8867 C CA . SER A 1 1136 ? 34.443 6.816 -46.236 1.00 87.00 1136 SER A CA 1
ATOM 8868 C C . SER A 1 1136 ? 35.471 6.262 -45.243 1.00 87.00 1136 SER A C 1
ATOM 8870 O O . SER A 1 1136 ? 35.335 6.430 -44.031 1.00 87.00 1136 SER A O 1
ATOM 8872 N N . ASP A 1 1137 ? 36.558 5.664 -45.738 1.00 83.69 1137 ASP A N 1
ATOM 8873 C CA . ASP A 1 1137 ? 37.626 5.142 -44.869 1.00 83.69 1137 ASP A CA 1
ATOM 8874 C C . ASP A 1 1137 ? 38.320 6.252 -44.053 1.00 83.69 1137 ASP A C 1
ATOM 8876 O O . ASP A 1 1137 ? 38.852 5.998 -42.970 1.00 83.69 1137 ASP A O 1
ATOM 8880 N N . ALA A 1 1138 ? 38.290 7.498 -44.542 1.00 82.88 1138 ALA A N 1
ATOM 8881 C CA . ALA A 1 1138 ? 38.798 8.656 -43.814 1.00 82.88 1138 ALA A CA 1
ATOM 8882 C C . ALA A 1 1138 ? 37.935 8.977 -42.584 1.00 82.88 1138 ALA A C 1
ATOM 8884 O O . ALA A 1 1138 ? 38.476 9.279 -41.520 1.00 82.88 1138 ALA A O 1
ATOM 8885 N N . ASP A 1 1139 ? 36.612 8.868 -42.705 1.00 82.12 1139 ASP A N 1
ATOM 8886 C CA . ASP A 1 1139 ? 35.692 9.124 -41.596 1.00 82.12 1139 ASP A CA 1
ATOM 8887 C C . ASP A 1 1139 ? 35.733 7.992 -40.565 1.00 82.12 1139 ASP A C 1
ATOM 8889 O O . ASP A 1 1139 ? 35.736 8.265 -39.367 1.00 82.12 1139 ASP A O 1
ATOM 8893 N N . ILE A 1 1140 ? 35.904 6.735 -40.996 1.00 82.69 1140 ILE A N 1
ATOM 8894 C CA . ILE A 1 1140 ? 36.112 5.591 -40.086 1.00 82.69 1140 ILE A CA 1
ATOM 8895 C C . ILE A 1 1140 ? 37.311 5.840 -39.163 1.00 82.69 1140 ILE A C 1
ATOM 8897 O O . ILE A 1 1140 ? 37.207 5.665 -37.947 1.00 82.69 1140 ILE A O 1
ATOM 8901 N N . ARG A 1 1141 ? 38.438 6.301 -39.721 1.00 83.50 1141 ARG A N 1
ATOM 8902 C CA . ARG A 1 1141 ? 39.636 6.621 -38.929 1.00 83.50 1141 ARG A CA 1
ATOM 8903 C C . ARG A 1 1141 ? 39.395 7.770 -37.955 1.00 83.50 1141 ARG A C 1
ATOM 8905 O O . ARG A 1 1141 ? 39.906 7.712 -36.841 1.00 83.50 1141 ARG A O 1
ATOM 8912 N N . LYS A 1 1142 ? 38.608 8.785 -38.336 1.00 83.44 1142 LYS A N 1
ATOM 8913 C CA . LYS A 1 1142 ? 38.230 9.878 -37.425 1.00 83.44 1142 LYS A CA 1
ATOM 8914 C C . LYS A 1 1142 ? 37.425 9.357 -36.237 1.00 83.44 1142 LYS A C 1
ATOM 8916 O O . LYS A 1 1142 ? 37.772 9.682 -35.107 1.00 83.44 1142 LYS A O 1
ATOM 8921 N N . TYR A 1 1143 ? 36.412 8.518 -36.467 1.00 82.50 1143 TYR A N 1
ATOM 8922 C CA . TYR A 1 1143 ? 35.612 7.936 -35.384 1.00 82.50 1143 TYR A CA 1
ATOM 8923 C C . TYR A 1 1143 ? 36.444 7.040 -34.458 1.00 82.50 1143 TYR A C 1
ATOM 8925 O O . TYR A 1 1143 ? 36.308 7.133 -33.242 1.00 82.50 1143 TYR A O 1
ATOM 8933 N N . GLN A 1 1144 ? 37.350 6.225 -35.010 1.00 79.81 1144 GLN A N 1
ATOM 8934 C CA . GLN A 1 1144 ? 38.246 5.369 -34.221 1.00 79.81 1144 GLN A CA 1
ATOM 8935 C C . GLN A 1 1144 ? 39.254 6.174 -33.390 1.00 79.81 1144 GLN A C 1
ATOM 8937 O O . GLN A 1 1144 ? 39.434 5.896 -32.205 1.00 79.81 1144 GLN A O 1
ATOM 8942 N N . ALA A 1 1145 ? 39.881 7.193 -33.985 1.00 80.44 1145 ALA A N 1
ATOM 8943 C CA . ALA A 1 1145 ? 40.804 8.075 -33.276 1.00 80.44 1145 ALA A CA 1
ATOM 8944 C C . ALA A 1 1145 ? 40.086 8.857 -32.166 1.00 80.44 1145 ALA A C 1
ATOM 8946 O O . ALA A 1 1145 ? 40.607 9.001 -31.059 1.00 80.44 1145 ALA A O 1
ATOM 8947 N N . PHE A 1 1146 ? 38.864 9.317 -32.440 1.00 77.44 1146 PHE A N 1
ATOM 8948 C CA . PHE A 1 1146 ? 38.035 10.006 -31.461 1.00 77.44 1146 PHE A CA 1
ATOM 8949 C C . PHE A 1 1146 ? 37.654 9.081 -30.296 1.00 77.44 1146 PHE A C 1
ATOM 8951 O O . PHE A 1 1146 ? 37.869 9.456 -29.148 1.00 77.44 1146 PHE A O 1
ATOM 8958 N N . ALA A 1 1147 ? 37.204 7.851 -30.571 1.00 75.31 1147 ALA A N 1
ATOM 8959 C CA . ALA A 1 1147 ? 36.888 6.852 -29.545 1.00 75.31 1147 ALA A CA 1
ATOM 8960 C C . ALA A 1 1147 ? 38.098 6.523 -28.646 1.00 75.31 1147 ALA A C 1
ATOM 8962 O O . ALA A 1 1147 ? 37.957 6.472 -27.424 1.00 75.31 1147 ALA A O 1
ATOM 8963 N N . GLN A 1 1148 ? 39.301 6.380 -29.222 1.00 75.25 1148 GLN A N 1
ATOM 8964 C CA . GLN A 1 1148 ? 40.536 6.174 -28.449 1.00 75.25 1148 GLN A CA 1
ATOM 8965 C C . GLN A 1 1148 ? 40.890 7.379 -27.573 1.00 75.25 1148 GLN A C 1
ATOM 8967 O O . GLN A 1 1148 ? 41.232 7.212 -26.404 1.00 75.25 1148 GLN A O 1
ATOM 8972 N N . THR A 1 1149 ? 40.784 8.594 -28.114 1.00 74.88 1149 THR A N 1
ATOM 8973 C CA . THR A 1 1149 ? 41.094 9.831 -27.376 1.00 74.88 1149 THR A CA 1
ATOM 8974 C C . THR A 1 1149 ? 40.137 10.018 -26.196 1.00 74.88 1149 THR A C 1
ATOM 8976 O O . THR A 1 1149 ? 40.544 10.412 -25.102 1.00 74.88 1149 THR A O 1
ATOM 8979 N N . LEU A 1 1150 ? 38.864 9.675 -26.389 1.00 65.62 1150 LEU A N 1
ATOM 8980 C CA . LEU A 1 1150 ? 37.838 9.766 -25.357 1.00 65.62 1150 LEU A CA 1
ATOM 8981 C C . LEU A 1 1150 ? 38.012 8.714 -24.257 1.00 65.62 1150 LEU A C 1
ATOM 8983 O O . LEU A 1 1150 ? 37.886 9.052 -23.080 1.00 65.62 1150 LEU A O 1
ATOM 8987 N N . GLN A 1 1151 ? 38.399 7.484 -24.608 1.00 58.59 1151 GLN A N 1
ATOM 8988 C CA . GLN A 1 1151 ? 38.780 6.460 -23.628 1.00 58.59 1151 GLN A CA 1
ATOM 8989 C C . GLN A 1 1151 ? 40.047 6.850 -22.843 1.00 58.59 1151 GLN A C 1
ATOM 8991 O O . GLN A 1 1151 ? 40.085 6.680 -21.626 1.00 58.59 1151 GLN A O 1
ATOM 8996 N N . GLN A 1 1152 ? 41.053 7.446 -23.497 1.00 55.38 1152 GLN A N 1
ATOM 8997 C CA . GLN A 1 1152 ? 42.279 7.926 -22.839 1.00 55.38 1152 GLN A CA 1
ATOM 8998 C C . GLN A 1 1152 ? 42.033 9.112 -21.900 1.00 55.38 1152 GLN A C 1
ATOM 9000 O O . GLN A 1 1152 ? 42.648 9.187 -20.838 1.00 55.38 1152 GLN A O 1
ATOM 9005 N N . SER A 1 1153 ? 41.090 10.001 -22.226 1.00 54.28 1153 SER A N 1
ATOM 9006 C CA . SER A 1 1153 ? 40.712 11.120 -21.349 1.00 54.28 1153 SER A CA 1
ATOM 9007 C C . SER A 1 1153 ? 40.114 10.686 -19.995 1.00 54.28 1153 SER A C 1
ATOM 9009 O O . SER A 1 1153 ? 39.965 11.518 -19.101 1.00 54.28 1153 SER A O 1
ATOM 9011 N N . ARG A 1 1154 ? 39.811 9.386 -19.820 1.00 51.94 1154 ARG A N 1
ATOM 9012 C CA . ARG A 1 1154 ? 39.246 8.780 -18.603 1.00 51.94 1154 ARG A CA 1
ATOM 9013 C C . ARG A 1 1154 ? 40.200 7.843 -17.829 1.00 51.94 1154 ARG A C 1
ATOM 9015 O O . ARG A 1 1154 ? 39.773 7.278 -16.828 1.00 51.94 1154 ARG A O 1
ATOM 9022 N N . GLY A 1 1155 ? 41.468 7.672 -18.225 1.00 38.72 1155 GLY A N 1
ATOM 9023 C CA . GLY A 1 1155 ? 42.333 6.611 -17.674 1.00 38.72 1155 GLY A CA 1
ATOM 9024 C C . GLY A 1 1155 ? 43.594 7.057 -16.919 1.00 38.72 1155 GLY A C 1
ATOM 9025 O O . GLY A 1 1155 ? 44.661 7.137 -17.514 1.00 38.72 1155 GLY A O 1
ATOM 9026 N N . PHE A 1 1156 ? 43.512 7.202 -15.591 1.00 38.34 1156 PHE A N 1
ATOM 9027 C CA . PHE A 1 1156 ? 44.583 6.772 -14.674 1.00 38.34 1156 PHE A CA 1
ATOM 9028 C C . PHE A 1 1156 ? 44.093 5.464 -14.042 1.00 38.34 1156 PHE A C 1
ATOM 9030 O O . PHE A 1 1156 ? 43.329 5.493 -13.081 1.00 38.34 1156 PHE A O 1
ATOM 9037 N N . GLY A 1 1157 ? 44.438 4.313 -14.621 1.00 42.97 1157 GLY A N 1
ATOM 9038 C CA . GLY A 1 1157 ? 43.891 3.047 -14.127 1.00 42.97 1157 GLY A CA 1
ATOM 9039 C C . GLY A 1 1157 ? 44.174 1.828 -14.991 1.00 42.97 1157 GLY A C 1
ATOM 9040 O O . GLY A 1 1157 ? 43.260 1.063 -15.263 1.00 42.97 1157 GLY A O 1
ATOM 9041 N N . SER A 1 1158 ? 45.416 1.634 -15.434 1.00 38.84 1158 SER A N 1
ATOM 9042 C CA . SER A 1 1158 ? 45.866 0.343 -15.986 1.00 38.84 1158 SER A CA 1
ATOM 9043 C C . SER A 1 1158 ? 47.007 -0.296 -15.181 1.00 38.84 1158 SER A C 1
ATOM 9045 O O . SER A 1 1158 ? 47.529 -1.325 -15.588 1.00 38.84 1158 SER A O 1
ATOM 9047 N N . GLU A 1 1159 ? 47.377 0.270 -14.024 1.00 38.91 1159 GLU A N 1
ATOM 9048 C CA . GLU A 1 1159 ? 48.482 -0.211 -13.166 1.00 38.91 1159 GLU A CA 1
ATOM 9049 C C . GLU A 1 1159 ? 48.064 -0.483 -11.708 1.00 38.91 1159 GLU A C 1
ATOM 9051 O O . GLU A 1 1159 ? 48.895 -0.483 -10.804 1.00 38.91 1159 GLU A O 1
ATOM 9056 N N . PHE A 1 1160 ? 46.779 -0.728 -11.434 1.00 42.44 1160 PHE A N 1
ATOM 9057 C CA . PHE A 1 1160 ? 46.343 -1.069 -10.077 1.00 42.44 1160 PHE A CA 1
ATOM 9058 C C . PHE A 1 1160 ? 45.966 -2.552 -9.958 1.00 42.44 1160 PHE A C 1
ATOM 9060 O O . PHE A 1 1160 ? 44.941 -2.993 -10.473 1.00 42.44 1160 PHE A O 1
ATOM 9067 N N . ARG A 1 1161 ? 46.804 -3.316 -9.248 1.00 45.00 1161 ARG A N 1
ATOM 9068 C CA . ARG A 1 1161 ? 46.521 -4.667 -8.736 1.00 45.00 1161 ARG A CA 1
ATOM 9069 C C . ARG A 1 1161 ? 46.789 -4.683 -7.231 1.00 45.00 1161 ARG A C 1
ATOM 9071 O O . ARG A 1 1161 ? 47.791 -4.131 -6.782 1.00 45.00 1161 ARG A O 1
ATOM 9078 N N . PHE A 1 1162 ? 45.921 -5.337 -6.463 1.00 43.94 1162 PHE A N 1
ATOM 9079 C CA . PHE A 1 1162 ? 46.187 -5.619 -5.051 1.00 43.94 1162 PHE A CA 1
ATOM 9080 C C . PHE A 1 1162 ? 47.229 -6.746 -4.917 1.00 43.94 1162 PHE A C 1
ATOM 9082 O O . PHE A 1 1162 ? 47.218 -7.664 -5.737 1.00 43.94 1162 PHE A O 1
ATOM 9089 N N . PRO A 1 1163 ? 48.123 -6.706 -3.911 1.00 39.50 1163 PRO A N 1
ATOM 9090 C CA . PRO A 1 1163 ? 49.042 -7.806 -3.647 1.00 39.50 1163 PRO A CA 1
ATOM 9091 C C . PRO A 1 1163 ? 48.304 -8.983 -2.991 1.00 39.50 1163 PRO A C 1
ATOM 9093 O O . PRO A 1 1163 ? 47.538 -8.794 -2.043 1.00 39.50 1163 PRO A O 1
ATOM 9096 N N . ASP A 1 1164 ? 48.556 -10.198 -3.483 1.00 36.81 1164 ASP A N 1
ATOM 9097 C CA . ASP A 1 1164 ? 48.003 -11.432 -2.922 1.00 36.81 1164 ASP A CA 1
ATOM 9098 C C . ASP A 1 1164 ? 48.490 -11.644 -1.481 1.00 36.81 1164 ASP A C 1
ATOM 9100 O O . ASP A 1 1164 ? 49.689 -11.666 -1.198 1.00 36.81 1164 ASP A O 1
ATOM 9104 N N . SER A 1 1165 ? 47.547 -11.823 -0.554 1.00 35.66 1165 SER A N 1
ATOM 9105 C CA . SER A 1 1165 ? 47.832 -12.179 0.838 1.00 35.66 1165 SER A CA 1
ATOM 9106 C C . SER A 1 1165 ? 47.551 -13.662 1.066 1.00 35.66 1165 SER A C 1
ATOM 9108 O O . SER A 1 1165 ? 46.431 -14.078 1.351 1.00 35.66 1165 SER A O 1
ATOM 9110 N N . GLY A 1 1166 ? 48.604 -14.471 0.959 1.00 35.81 1166 GLY A N 1
ATOM 9111 C CA . GLY A 1 1166 ? 48.600 -15.871 1.365 1.00 35.81 1166 GLY A CA 1
ATOM 9112 C C . GLY A 1 1166 ? 49.990 -16.317 1.810 1.00 35.81 1166 GLY A C 1
ATOM 9113 O O . GLY A 1 1166 ? 50.875 -16.473 0.979 1.00 35.81 1166 GLY A O 1
ATOM 9114 N N . GLY A 1 1167 ? 50.177 -16.546 3.115 1.00 32.19 1167 GLY A N 1
ATOM 9115 C CA . GLY A 1 1167 ? 51.351 -17.253 3.640 1.00 32.19 1167 GLY A CA 1
ATOM 9116 C C . GLY A 1 1167 ? 51.820 -16.775 5.012 1.00 32.19 1167 GLY A C 1
ATOM 9117 O O . GLY A 1 1167 ? 52.271 -15.648 5.166 1.00 32.19 1167 GLY A O 1
ATOM 9118 N N . ALA A 1 1168 ? 51.705 -17.655 6.003 1.00 33.97 1168 ALA A N 1
ATOM 9119 C CA . ALA A 1 1168 ? 52.024 -17.450 7.410 1.00 33.97 1168 ALA A CA 1
ATOM 9120 C C . ALA A 1 1168 ? 53.489 -17.063 7.704 1.00 33.97 1168 ALA A C 1
ATOM 9122 O O . ALA A 1 1168 ? 54.419 -17.417 6.984 1.00 33.97 1168 ALA A O 1
ATOM 9123 N N . ALA A 1 1169 ? 53.668 -16.385 8.837 1.00 31.70 1169 ALA A N 1
ATOM 9124 C CA . ALA A 1 1169 ? 54.950 -16.004 9.411 1.00 31.70 1169 ALA A CA 1
ATOM 9125 C C . ALA A 1 1169 ? 55.793 -17.199 9.905 1.00 31.70 1169 ALA A C 1
ATOM 9127 O O . ALA A 1 1169 ? 55.270 -18.115 10.537 1.00 31.70 1169 ALA A O 1
ATOM 9128 N N . ALA A 1 1170 ? 57.117 -17.088 9.754 1.00 29.30 1170 ALA A N 1
ATOM 9129 C CA . ALA A 1 1170 ? 58.109 -17.540 10.735 1.00 29.30 1170 ALA A CA 1
ATOM 9130 C C . ALA A 1 1170 ? 59.350 -16.610 10.674 1.00 29.30 1170 ALA A C 1
ATOM 9132 O O . ALA A 1 1170 ? 59.686 -16.152 9.581 1.00 29.30 1170 ALA A O 1
ATOM 9133 N N . PRO A 1 1171 ? 60.008 -16.272 11.805 1.00 47.69 1171 PRO A N 1
ATOM 9134 C CA . PRO A 1 1171 ? 60.871 -15.092 11.895 1.00 47.69 1171 PRO A CA 1
ATOM 9135 C C . PRO A 1 1171 ? 62.378 -15.409 11.865 1.00 47.69 1171 PRO A C 1
ATOM 9137 O O . PRO A 1 1171 ? 62.822 -16.395 12.445 1.00 47.69 1171 PRO A O 1
ATOM 9140 N N . ALA A 1 1172 ? 63.170 -14.507 11.278 1.00 29.81 1172 ALA A N 1
ATOM 9141 C CA . ALA A 1 1172 ? 64.596 -14.287 11.565 1.00 29.81 1172 ALA A CA 1
ATOM 9142 C C . ALA A 1 1172 ? 64.951 -12.876 11.045 1.00 29.81 1172 ALA A C 1
ATOM 9144 O O . ALA A 1 1172 ? 64.747 -12.588 9.873 1.00 29.81 1172 ALA A O 1
ATOM 9145 N N . ALA A 1 1173 ? 65.143 -11.895 11.926 1.00 29.64 1173 ALA A N 1
ATOM 9146 C CA . ALA A 1 1173 ? 66.404 -11.523 12.576 1.00 29.64 1173 ALA A CA 1
ATOM 9147 C C . ALA A 1 1173 ? 67.265 -10.566 11.723 1.00 29.64 1173 ALA A C 1
ATOM 9149 O O . ALA A 1 1173 ? 67.788 -10.934 10.679 1.00 29.64 1173 ALA A O 1
ATOM 9150 N N . ASP A 1 1174 ? 67.411 -9.367 12.293 1.00 31.09 1174 ASP A N 1
ATOM 9151 C CA . ASP A 1 1174 ? 68.499 -8.395 12.177 1.00 31.09 1174 ASP A CA 1
ATOM 9152 C C . ASP A 1 1174 ? 68.761 -7.619 10.879 1.00 31.09 1174 ASP A C 1
ATOM 9154 O O . ASP A 1 1174 ? 68.986 -8.157 9.802 1.00 31.09 1174 ASP A O 1
ATOM 9158 N N . GLY A 1 1175 ? 68.930 -6.305 11.077 1.00 29.48 1175 GLY A N 1
ATOM 9159 C CA . GLY A 1 1175 ? 70.038 -5.590 10.445 1.00 29.48 1175 GLY A CA 1
ATOM 9160 C C . GLY A 1 1175 ? 69.663 -4.331 9.676 1.00 29.48 1175 GLY A C 1
ATOM 9161 O O . GLY A 1 1175 ? 69.376 -4.375 8.490 1.00 29.48 1175 GLY A O 1
ATOM 9162 N N . ALA A 1 1176 ? 69.733 -3.205 10.382 1.00 30.03 1176 ALA A N 1
ATOM 9163 C CA . ALA A 1 1176 ? 69.842 -1.828 9.906 1.00 30.03 1176 ALA A CA 1
ATOM 9164 C C . ALA A 1 1176 ? 70.430 -1.601 8.487 1.00 30.03 1176 ALA A C 1
ATOM 9166 O O . ALA A 1 1176 ? 71.453 -2.180 8.145 1.00 30.03 1176 ALA A O 1
ATOM 9167 N N . ALA A 1 1177 ? 69.780 -0.674 7.758 1.00 25.80 1177 ALA A N 1
ATOM 9168 C CA . ALA A 1 1177 ? 70.267 0.437 6.903 1.00 25.80 1177 ALA A CA 1
ATOM 9169 C C . ALA A 1 1177 ? 71.719 0.411 6.332 1.00 25.80 1177 ALA A C 1
ATOM 9171 O O . ALA A 1 1177 ? 72.615 -0.044 7.033 1.00 25.80 1177 ALA A O 1
ATOM 9172 N N . PRO A 1 1178 ? 72.042 1.067 5.180 1.00 43.41 1178 PRO A N 1
ATOM 9173 C CA . PRO A 1 1178 ? 71.336 2.229 4.615 1.00 43.41 1178 PRO A CA 1
ATOM 9174 C C . PRO A 1 1178 ? 71.297 2.370 3.063 1.00 43.41 1178 PRO A C 1
ATOM 9176 O O . PRO A 1 1178 ? 71.994 1.705 2.312 1.00 43.41 1178 PRO A O 1
ATOM 9179 N N . ALA A 1 1179 ? 70.478 3.338 2.638 1.00 26.89 1179 ALA A N 1
ATOM 9180 C CA . ALA A 1 1179 ? 70.712 4.379 1.627 1.00 26.89 1179 ALA A CA 1
ATOM 9181 C C . ALA A 1 1179 ? 71.345 4.078 0.242 1.00 26.89 1179 ALA A C 1
ATOM 9183 O O . ALA A 1 1179 ? 72.533 3.817 0.106 1.00 26.89 1179 ALA A O 1
ATOM 9184 N N . ALA A 1 1180 ? 70.554 4.496 -0.755 1.00 27.58 1180 ALA A N 1
ATOM 9185 C CA . ALA A 1 1180 ? 70.907 5.425 -1.834 1.00 27.58 1180 ALA A CA 1
ATOM 9186 C C . ALA A 1 1180 ? 71.476 4.906 -3.168 1.00 27.58 1180 ALA A C 1
ATOM 9188 O O . ALA A 1 1180 ? 72.407 4.119 -3.248 1.00 27.58 1180 ALA A O 1
ATOM 9189 N N . ALA A 1 1181 ? 70.949 5.591 -4.191 1.00 29.09 1181 ALA A N 1
ATOM 9190 C CA . ALA A 1 1181 ? 71.533 5.912 -5.487 1.00 29.09 1181 ALA A CA 1
ATOM 9191 C C . ALA A 1 1181 ? 71.377 4.892 -6.628 1.00 29.09 1181 ALA A C 1
ATOM 9193 O O . ALA A 1 1181 ? 72.195 4.014 -6.854 1.00 29.09 1181 ALA A O 1
ATOM 9194 N N . ALA A 1 1182 ? 70.326 5.164 -7.404 1.00 27.80 1182 ALA A N 1
ATOM 9195 C CA . ALA A 1 1182 ? 70.430 5.687 -8.766 1.00 27.80 1182 ALA A CA 1
ATOM 9196 C C . ALA A 1 1182 ? 71.119 4.827 -9.835 1.00 27.80 1182 ALA A C 1
ATOM 9198 O O . ALA A 1 1182 ? 72.339 4.726 -9.897 1.00 27.80 1182 ALA A O 1
ATOM 9199 N N . GLY A 1 1183 ? 70.281 4.463 -10.810 1.00 27.36 1183 GLY A N 1
ATOM 9200 C CA . GLY A 1 1183 ? 70.647 4.380 -12.216 1.00 27.36 1183 GLY A CA 1
ATOM 9201 C C . GLY A 1 1183 ? 71.308 3.067 -12.615 1.00 27.36 1183 GLY A C 1
ATOM 9202 O O . GLY A 1 1183 ? 72.010 2.432 -11.852 1.00 27.36 1183 GLY A O 1
ATOM 9203 N N . THR A 1 1184 ? 71.188 2.594 -13.841 1.00 27.44 1184 THR A N 1
ATOM 9204 C CA . THR A 1 1184 ? 70.539 3.093 -15.053 1.00 27.44 1184 THR A CA 1
ATOM 9205 C C . THR A 1 1184 ? 70.901 2.031 -16.086 1.00 27.44 1184 THR A C 1
ATOM 9207 O O . THR A 1 1184 ? 72.058 1.626 -16.083 1.00 27.44 1184 THR A O 1
ATOM 9210 N N . PHE A 1 1185 ? 69.985 1.702 -17.003 1.00 26.70 1185 PHE A N 1
ATOM 9211 C CA . PHE A 1 1185 ? 70.259 0.992 -18.264 1.00 26.70 1185 PHE A CA 1
ATOM 9212 C C . PHE A 1 1185 ? 70.854 -0.431 -18.139 1.00 26.70 1185 PHE A C 1
ATOM 9214 O O . PHE A 1 1185 ? 71.629 -0.755 -17.260 1.00 26.70 1185 PHE A O 1
ATOM 9221 N N . ALA A 1 1186 ? 70.626 -1.367 -19.039 1.00 27.58 1186 ALA A N 1
ATOM 9222 C CA . ALA A 1 1186 ? 69.654 -1.562 -20.090 1.00 27.58 1186 ALA A CA 1
ATOM 9223 C C . ALA A 1 1186 ? 69.966 -2.944 -20.669 1.00 27.58 1186 ALA A C 1
ATOM 9225 O O . ALA A 1 1186 ? 71.120 -3.362 -20.708 1.00 27.58 1186 ALA A O 1
ATOM 9226 N N . SER A 1 1187 ? 68.919 -3.533 -21.233 1.00 27.19 1187 SER A N 1
ATOM 9227 C CA . SER A 1 1187 ? 68.934 -4.293 -22.480 1.00 27.19 1187 SER A CA 1
ATOM 9228 C C . SER A 1 1187 ? 69.632 -5.649 -22.554 1.00 27.19 1187 SER A C 1
ATOM 9230 O O . SER A 1 1187 ? 70.804 -5.808 -22.238 1.00 27.19 1187 SER A O 1
ATOM 9232 N N . ALA A 1 1188 ? 68.880 -6.507 -23.245 1.00 29.22 1188 ALA A N 1
ATOM 9233 C CA . ALA A 1 1188 ? 69.276 -7.685 -23.999 1.00 29.22 1188 ALA A CA 1
ATOM 9234 C C . ALA A 1 1188 ? 69.525 -8.925 -23.133 1.00 29.22 1188 ALA A C 1
ATOM 9236 O O . ALA A 1 1188 ? 70.367 -8.931 -22.252 1.00 29.22 1188 ALA A O 1
ATOM 9237 N N . GLY A 1 1189 ? 68.809 -10.024 -23.321 1.00 25.66 1189 GLY A N 1
ATOM 9238 C CA . GLY A 1 1189 ? 68.067 -10.450 -24.500 1.00 25.66 1189 GLY A CA 1
ATOM 9239 C C . GLY A 1 1189 ? 68.456 -11.894 -24.779 1.00 25.66 1189 GLY A C 1
ATOM 9240 O O . GLY A 1 1189 ? 69.631 -12.161 -24.995 1.00 25.66 1189 GLY A O 1
ATOM 9241 N N . ALA A 1 1190 ? 67.475 -12.784 -24.717 1.00 29.02 1190 ALA A N 1
ATOM 9242 C CA . ALA A 1 1190 ? 67.414 -14.124 -25.306 1.00 29.02 1190 ALA A CA 1
ATOM 9243 C C . ALA A 1 1190 ? 66.056 -14.673 -24.827 1.00 29.02 1190 ALA A C 1
ATOM 9245 O O . ALA A 1 1190 ? 65.837 -14.735 -23.621 1.00 29.02 1190 ALA A O 1
ATOM 9246 N N . ALA A 1 1191 ? 65.013 -14.732 -25.653 1.00 28.61 1191 ALA A N 1
ATOM 9247 C CA . ALA A 1 1191 ? 64.833 -15.589 -26.826 1.00 28.61 1191 ALA A CA 1
ATOM 9248 C C . ALA A 1 1191 ? 64.735 -17.069 -26.432 1.00 28.61 1191 ALA A C 1
ATOM 9250 O O . ALA A 1 1191 ? 65.658 -17.603 -25.818 1.00 28.61 1191 ALA A O 1
ATOM 9251 N N . ASP A 1 1192 ? 63.608 -17.634 -26.868 1.00 29.70 1192 ASP A N 1
ATOM 9252 C CA . ASP A 1 1192 ? 63.232 -19.045 -26.979 1.00 29.70 1192 ASP A CA 1
ATOM 9253 C C . ASP A 1 1192 ? 62.728 -19.712 -25.693 1.00 29.70 1192 ASP A C 1
ATOM 9255 O O . ASP A 1 1192 ? 63.307 -19.559 -24.623 1.00 29.70 1192 ASP A O 1
ATOM 9259 N N . GLU A 1 1193 ? 61.638 -20.473 -25.691 1.00 29.67 1193 GLU A N 1
ATOM 9260 C CA . GLU A 1 1193 ? 60.667 -20.911 -26.708 1.00 29.67 1193 GLU A CA 1
ATOM 9261 C C . GLU A 1 1193 ? 59.561 -21.651 -25.913 1.00 29.67 1193 GLU A C 1
ATOM 9263 O O . GLU A 1 1193 ? 59.804 -22.062 -24.775 1.00 29.67 1193 GLU A O 1
ATOM 9268 N N . ASP A 1 1194 ? 58.397 -21.832 -26.540 1.00 30.08 1194 ASP A N 1
ATOM 9269 C CA . ASP A 1 1194 ? 57.416 -22.910 -26.307 1.00 30.08 1194 ASP A CA 1
ATOM 9270 C C . ASP A 1 1194 ? 56.581 -22.884 -25.008 1.00 30.08 1194 ASP A C 1
ATOM 9272 O O . ASP A 1 1194 ? 57.058 -23.011 -23.883 1.00 30.08 1194 ASP A O 1
ATOM 9276 N N . ASP A 1 1195 ? 55.304 -22.509 -25.134 1.00 31.70 1195 ASP A N 1
ATOM 9277 C CA . ASP A 1 1195 ? 54.151 -23.410 -25.367 1.00 31.70 1195 ASP A CA 1
ATOM 9278 C C . ASP A 1 1195 ? 53.736 -24.135 -24.077 1.00 31.70 1195 ASP A C 1
ATOM 9280 O O . ASP A 1 1195 ? 54.414 -25.031 -23.591 1.00 31.70 1195 ASP A O 1
ATOM 9284 N N . ASP A 1 1196 ? 52.608 -23.727 -23.491 1.00 33.59 1196 ASP A N 1
ATOM 9285 C CA . ASP A 1 1196 ? 51.376 -24.516 -23.590 1.00 33.59 1196 ASP A CA 1
ATOM 9286 C C . ASP A 1 1196 ? 50.273 -23.997 -22.651 1.00 33.59 1196 ASP A C 1
ATOM 9288 O O . ASP A 1 1196 ? 50.466 -23.771 -21.459 1.00 33.59 1196 ASP A O 1
ATOM 9292 N N . LEU A 1 1197 ? 49.091 -23.871 -23.255 1.00 34.66 1197 LEU A N 1
ATOM 9293 C CA . LEU A 1 1197 ? 47.814 -24.416 -22.797 1.00 34.66 1197 LEU A CA 1
ATOM 9294 C C . LEU A 1 1197 ? 47.335 -24.188 -21.340 1.00 34.66 1197 LEU A C 1
ATOM 9296 O O . LEU A 1 1197 ? 47.895 -24.695 -20.375 1.00 34.66 1197 LEU A O 1
ATOM 9300 N N . TYR A 1 1198 ? 46.121 -23.622 -21.279 1.00 36.12 1198 TYR A N 1
ATOM 9301 C CA . TYR A 1 1198 ? 45.134 -23.529 -20.187 1.00 36.12 1198 TYR A CA 1
ATOM 9302 C C . TYR A 1 1198 ? 45.008 -22.185 -19.450 1.00 36.12 1198 TYR A C 1
ATOM 9304 O O . TYR A 1 1198 ? 45.872 -21.799 -18.664 1.00 36.12 1198 TYR A O 1
ATOM 9312 N N . SER A 1 1199 ? 43.782 -21.643 -19.572 1.00 33.88 1199 SER A N 1
ATOM 9313 C CA . SER A 1 1199 ? 43.059 -20.625 -18.769 1.00 33.88 1199 SER A CA 1
ATOM 9314 C C . SER A 1 1199 ? 42.867 -19.272 -19.444 1.00 33.88 1199 SER A C 1
ATOM 9316 O O . SER A 1 1199 ? 43.810 -18.454 -19.423 1.00 33.88 1199 SER A O 1
#

Foldseek 3Di:
DPPVPDPDDDDADDDDDDDDDDPDDPVCCVVPPLPDDPVQKEKEKEWEQFPVLQDIDIDIDIGNHQDPAQVVDDKDWDQNCVRVQDPPVQRIKIWRFDDWWAQLVSDDSYIYTYTFIWDDWDQDPVRDTHDTHGGPSRLLVVQQVLLVVCVVQFKWKKWWFKWFKAQLRVRHGPLADPPDFPDFQDCQWQHDDCNRAPPVVLVVVLVVRLVRRVFQWDDKGTDRGHRMIITMGDSDTGSSNLVSVVVSVVSSQVSCVVVSMDMDLFQPSDDDDYAGTWTKMKIDTPQQADFPRNLVVQVLLLVLCQVCLVVLLVQQDPPLCSHQCLPSQDHHSVDADEDEVRSHHQKYDDVCCVVRVHDIIIGGSHGSSHNPSSNSSCSSCSSVPHDDDDDDDDDDDDPPPCPVPDDDPDLQKAFEDADPDAQDQAEKEAAPVSCVVQVHDQQFKKWKAAPPRFIWIHGYHHDNVDDRRHMHHYLQRCQSNVHFGRGIMGIHGDRPAAAWQEWEKEWAPVQCVQADDDCCVFWVCVVQPVPQGKGFAQGKDWTFGLLGIIIMGTPATPVHGMHGHDPNYHYHHDDDHDYDDDGDDSPFQAPLLAFQCVVLLVVCCVLQLCCQVPVVVCVVVVHQRAAEEEEEEAPQQCLVSSLRNSCVSSVAAEAEAELVVLPDPDQPSSLVVVVVSLVVSLVRPVHEYEYEAVLSQAFAPVPDPDPSSVVSNVSLLVSLQVPDSPRNYHYYYYHHCPNGGHVSQCDGSHNVHYGYSYAGALRRLLSLLCSLCVNAAADPQDDSSVVSVLQPLAHSRLSNQLSVQLLVLLCVVCVVVDDPPDSHDHSVSSNPGHRYNVSSVVSSVVGDHSRQPPAHFDQFPQAPLLAFDPVVVLVVLCVQQVCCLVPVVVCVNVVHQRFQEAEEEAAPQACLVSSLNHSSNVNVATEGEDELVNLVPPDDPCSLVVLVVLLVVLQSRPVYEYEYEAVVNQQFAPPPDPDPPNVSSVSNVVSNLVSQQVDDSPTNYHYYYYHHCPPGGHCSQCDGSHNVHYDYRYADALSRQLSLLCSLCVVFAADPPDDSSVVSVVQPQAHSRLSNQLVVQLVVVLVVVQVVVVVVVVVVCVVDVPDPPDDPDRPRRHRYPVSSVVSVVPRDRPDDPVVNVVSVVVVVVVVVVPDPDPPDDDDDDDDDDDDDDDDDDDDDDDYDDDDDDDDDDDDDDDD

Secondary structure (DSSP, 8-state):
--TTS----PPP-----SS---SS-THHHHHHTTT---TT-EEEEEEEE-TTSS-EEEEEEEESS--SSGGGSPPEEEESGGGTSS-TTS-EEEEEEEEEEE-TTT-TT-EEEEEEEEPPPPB-TTS-BPPP-B-TT-HHHHHHHHHHHTGGG--EEEEEEEEEEEETTT--BTT--TTS-PPTT-TTTT--STTTSTTHHHHHHHHHHHHHHT--EEEEEE-SSTTEEEEEEEEEETTHHHHHHHHHHHHHHHHHHHHTEEEE--S-SS-SSSPPPBEEEEEE-HHHHSTTTHHHHHHHHHHHHHHTHHHHHTTS-TTGGGT-BS-TT--BSS---EEET-TTSSEEE-TTHHHHT---EEE--SBTT--HHHHHHHHHHHHHT--------------TTSTTT-----TTEEEEE--S--S-TTEEEE-HHHHHHTT--TT-EEEEE-STT-EEEEEEEE-TTS-TTEEEE-HHHHHHTT--TT-EEEEEE-TT-PBPSEEEEEEBGGGSTTEES-HIIIIIHHHHTTT--EEETT-EEEEEETTEEEEEEEEEEESSSEEE--TT-EEE--SPPBP-SS---TTS--GGG--S-HHHHHHHIIIIIHHHH-HHHHHHH-PPPP-EEEEE-STTSSHHHHHHHHHHHHTPEEEEEEHHHH--SSTTHHHHHHHHHHHHHHHT-SEEEEEETHHHHSB-TTT---HHHHHHHHHHHHHHHH--TTS-EEEEEEES-TTTB-TTTTSTTSEEEEEE-----HHHHHHHHHHHHTTS-B-TT--HHHHHHH-TT--HHHHHHHHHHHHHHHHHHHGGGS-TT-SSEEHHHHHH--B-HHHHHHHHHH---STTSSS-EEPP---GGGS-S-HHHHHHHIIIIIHHHH-HHHHHHTTPPPP-EEEEESSTTSSHHHHHHHHHHHTT-EEEEEEHHHHHHS-TTTHHHHHHHHHHHHHHS-SEEEEEE-GGGT-BPTT-S-STTTHHHHHHHHHHHHHHHH--TTS-EEEEEEES-GGGB-TTTTSTTSS-EEEE-PPP-HHHHHHHHHHHHTTS-B-TT--HHHHHHHTTT--HHHHHHHHHHHHHHHHHHHHHHHHHHHHHHHH-TT--------SS-SB-HHHHHHHHHT---SS-HHHHHHHHHHHHHHHHTT-S-SS--PPP-----------------------------------